Protein AF-0000000086659510 (afdb_homodimer)

InterPro domains:
  IPR004294 Carotenoid oxygenase [PF03055] (25-494)
  IPR004294 Carotenoid oxygenase [PTHR10543] (34-493)

Sequence (1052 aa):
MDKASWPPCDTNFDNAGPALAGFNRPTRYEGKVSNLEVYGTVPPSISGTFYRIMPEPYHVPFAKNDIWLNGDGAISSFRIKNGNVDFKQRFVKTEKFRVETNENRALIGKYRNPFTDLVKFADRTTANTTAFPFKGVILALKEDSQPYAVDPRTLETIGKWDFDGQLESETFTAHPKYDVKTREVLSFGYEGKGIGTRDVFYMSIDEHGKFNEKVWFQAPFCGFQHEMAFTDNWVIFPLVPMECFMDKLKQGGNHWTWTDRPHYIGLLPRRGAKSSDIKWFKGPNLFTGHVANAWEENGQVHLHVSMVRGNGFGFFPDQNGEAPAFDLEVLAPHVCEFVLDPHSTKLVYQSPTEVVTSGPNEFPRIDDRVFGKKHRFIYGNMIDMSPGVTDWEYSAPLAGDGIGHMNVLYKYDLVTGVTQKYIRGPRHFFQEPQFVPRHPGAAEGDGFLIALVNNFDEMTSELVIIDCDDFEKHAAIAKLPVRLRPGFHGNWVDDTDIDGRPATVAEFAIPHRRDGNNETNETNGRMDKASWPPCDTNFDNAGPALAGFNRPTRYEGKVSNLEVYGTVPPSISGTFYRIMPEPYHVPFAKNDIWLNGDGAISSFRIKNGNVDFKQRFVKTEKFRVETNENRALIGKYRNPFTDLVKFADRTTANTTAFPFKGVILALKEDSQPYAVDPRTLETIGKWDFDGQLESETFTAHPKYDVKTREVLSFGYEGKGIGTRDVFYMSIDEHGKFNEKVWFQAPFCGFQHEMAFTDNWVIFPLVPMECFMDKLKQGGNHWTWTDRPHYIGLLPRRGAKSSDIKWFKGPNLFTGHVANAWEENGQVHLHVSMVRGNGFGFFPDQNGEAPAFDLEVLAPHVCEFVLDPHSTKLVYQSPTEVVTSGPNEFPRIDDRVFGKKHRFIYGNMIDMSPGVTDWEYSAPLAGDGIGHMNVLYKYDLVTGVTQKYIRGPRHFFQEPQFVPRHPGAAEGDGFLIALVNNFDEMTSELVIIDCDDFEKHAAIAKLPVRLRPGFHGNWVDDTDIDGRPATVAEFAIPHRRDGNNETNETNGR

Secondary structure (DSSP, 8-state):
--GGGSPPPPSSSTTT-GGGSGGGS----EEEE-S-EEEE---TT--EEEEEEEEE-SS--SSTT--TT-SEEEEEEEEEETTEEEEEEEE---HHHHHHHHHTS----STT-GGG-SS--S------SEEEEETTEEEEE-TTS--EEE-TTT--EEEE--TTTT--SS---S--EEETTTTEEEEEEESTTSTT--EEEEEEE-TTS-EEEEEEEE-SSSEE----EE-SSEEEEEEEEEE--HHHHHTT--S-EE-SPPPEEEEEESSS--GGG-EEEE-SS-EEEEEEEEEEETTEEEEEEEEESS-S-TTS-BTTS------HHHH--EEEEEEE-TT-SS-BPPPPEES--SS-EEEEE--GGGTTS--SEEEEEE----TTT--HHHHHHHH-SSSPPB-EEEEEETTT--EEEE---TTEEE---EEEESSTTPPTT-EEEEEEEEETTTTEEEEEEEETTSTTS-SEEEEPSSPPPP--B-EEEETT-TTSS----SS--------TT---------/--GGGSPPPPSSSTTT-GGGSGGGS----EEEE-S-EEEE---TT--EEEEEEEEE-SS--SSTT--TT-SEEEEEEEEEETTEEEEEEEE---HHHHHHHHHTS----STT-GGG-SS--S------SEEEEETTEEEEE-TTS--EEE-TTT--EEEE--TTTT--SS---S--EEETTTTEEEEEEESTTSTT--EEEEEEE-TTS-EEEEEEEE-SSSEE----EE-SSEEEEEEEEEE--HHHHHTT--S-EE-SPPPEEEEEESSS--GGG-EEEE-SS-EEEEEEEEEEETTEEEEEEEEESS-S-TTS-BTTS------HHHH--EEEEEEE-TT-SS-BPPPPEES--SS-EEEEE--GGGTTS--SEEEEEE----TTT--HHHHHHHH-SSSPPB-EEEEEETTT--EEEE---TTEEE---EEEESSTTPPTT-EEEEEEEEETTTTEEEEEEEETTSTTS-SEEEEPSSPPPP--B-EEEETT-TTSS----TT--------S----------

Organism: Colletotrichum gloeosporioides (NCBI:txid474922)

pLDDT: mean 92.01, std 14.45, range [14.84, 98.88]

Radius of gyration: 33.33 Å; Cα contacts (8 Å, |Δi|>4): 2846; chains: 2; bounding box: 119×103×78 Å

Foldseek 3Di:
DPPVPDDDFDPAQPQQALLQFFLLPAPLDFFKDWQFDKDFFDDQLFFFKWKFWAFHANGHAPAHHAFNRNHAIKMKMWGDHRRGTMIGIDTACAQLNVVCVVVVHHQDYHDPQQLGGNDDTPDNDRLTAEFDFFQQWTWRFDQQAATWTAHPPRRHTPGGCCLVVPNQFRGKAREWAAALVQRKTWIKHACRPHQFAQKMWTFIAHNVSDTQDTEIAGDPGRFDWHEWAAAPWKIKTKGAQFHADPVCSNVVHDRTAREQAWIWMWIFTPPPTYRVLIAIATEGHKDWDYWAAWEDDPQKIKTWTKIFRHDLQQSHYHPVRHRDDPDCVRGQIATWIWIGRSPDPNRHTDDTGGQQDPARWDLWYFDSNQHNHDGFKIKGFHADPDPPLADCVQAVVNQGDNDDFTFWIWMATRVVRDIDIEGPHRNKGWARKEWDASDLLAATQQGKIWTKMQHSPLSFIWIFICGSVGHHDTNMIRTDPHRDRHGHYIAIARPVRSSSRRNPPPPDDRDHPPPPPPPPPPPDDD/DPPVPDDDFDPAQPQQALLQFFLLPAPLDFFKDWQFDKDFFDDQLFFFKWKFWAFHANGHAPAHHAFNRNHAIKMKMWGDHRRGTMIGIDTACAQLNVVCVVVVHHQDYHDPQQLGGNDHTPDNDRLTAEFDFFQQWTWRFDQQAATWTAHPPRRHTPGGDCLVVPNQFRGKAREWAAAQVQRKTWIKHACRPHQFAQKMWTFIAHNVSDTQDTEIAGDPGAFDWHEWAAAPWKIKTKGAQFHADPVCSNVVHDRTAREQAWIWMWIFTPPPTYRVLIAIATEGHKDWDYWAAWEDDPQKIKTWTKIFRHDLQQSHYHPVRHRDDPDCVRGQIATWIWIGRSPDPNRHTDDTGGQQDPARWDLWYFDSNQHNHDGFKIKGFHADPDPPLAPCVQQVVNQGDNDDFTFWIWMAGRVVRDIDIEGPHRNKGWARKEWDASDLLAATQQGKIWTKMQHSPLSFIWIFICGSVGHHDTNMIRTDPHRDRHGHYMYIARPCRSSSRDNPPPPPPSDHDDPPPPPPPPPDDD

Structure (mmCIF, N/CA/C/O backbone):
data_AF-0000000086659510-model_v1
#
loop_
_entity.id
_entity.type
_entity.pdbx_description
1 polymer 'Lignostilbene-alpha beta-dioxygenase isozyme I'
#
loop_
_atom_site.group_PDB
_atom_site.id
_atom_site.type_symbol
_atom_site.label_atom_id
_atom_site.label_alt_id
_atom_site.label_comp_id
_atom_site.label_asym_id
_atom_site.label_entity_id
_atom_site.label_seq_id
_atom_site.pdbx_PDB_ins_code
_atom_site.Cartn_x
_atom_site.Cartn_y
_atom_site.Cartn_z
_atom_site.occupancy
_atom_site.B_iso_or_equiv
_atom_site.auth_seq_id
_atom_site.auth_comp_id
_atom_site.auth_asym_id
_atom_site.auth_atom_id
_atom_site.pdbx_PDB_model_num
ATOM 1 N N . MET A 1 1 ? 26.938 22.266 -7.938 1 64.5 1 MET A N 1
ATOM 2 C CA . MET A 1 1 ? 27.938 21.297 -7.465 1 64.5 1 MET A CA 1
ATOM 3 C C . MET A 1 1 ? 28.094 20.156 -8.453 1 64.5 1 MET A C 1
ATOM 5 O O . MET A 1 1 ? 27.109 19.703 -9.055 1 64.5 1 MET A O 1
ATOM 9 N N . ASP A 1 2 ? 29.219 19.812 -8.781 1 78.44 2 ASP A N 1
ATOM 10 C CA . ASP A 1 2 ? 29.531 18.672 -9.625 1 78.44 2 ASP A CA 1
ATOM 11 C C . ASP A 1 2 ? 28.984 17.375 -9.023 1 78.44 2 ASP A C 1
ATOM 13 O O . ASP A 1 2 ? 29.125 17.141 -7.82 1 78.44 2 ASP A O 1
ATOM 17 N N . LYS A 1 3 ? 28.219 16.609 -9.703 1 85.19 3 LYS A N 1
ATOM 18 C CA . LYS A 1 3 ? 27.594 15.367 -9.266 1 85.19 3 LYS A CA 1
ATOM 19 C C . LYS A 1 3 ? 28.625 14.453 -8.602 1 85.19 3 LYS A C 1
ATOM 21 O O . LYS A 1 3 ? 28.297 13.727 -7.66 1 85.19 3 LYS A O 1
ATOM 26 N N . ALA A 1 4 ? 29.812 14.531 -8.992 1 85.12 4 ALA A N 1
ATOM 27 C CA . ALA A 1 4 ? 30.891 13.688 -8.469 1 85.12 4 ALA A CA 1
ATOM 28 C C . ALA A 1 4 ? 31.141 13.977 -6.992 1 85.12 4 ALA A C 1
ATOM 30 O O . ALA A 1 4 ? 31.688 13.133 -6.273 1 85.12 4 ALA A O 1
ATOM 31 N N . SER A 1 5 ? 30.703 15.133 -6.555 1 90.19 5 SER A N 1
ATOM 32 C CA . SER A 1 5 ? 30.969 15.547 -5.176 1 90.19 5 SER A CA 1
ATOM 33 C C . SER A 1 5 ? 29.766 15.258 -4.281 1 90.19 5 SER A C 1
ATOM 35 O O . SER A 1 5 ? 29.828 15.484 -3.068 1 90.19 5 SER A O 1
ATOM 37 N N . TRP A 1 6 ? 28.688 14.758 -4.867 1 93.94 6 TRP A N 1
ATOM 38 C CA . TRP A 1 6 ? 27.5 14.469 -4.078 1 93.94 6 TRP A CA 1
ATOM 39 C C . TRP A 1 6 ? 27.766 13.352 -3.072 1 93.94 6 TRP A C 1
ATOM 41 O O . TRP A 1 6 ? 28.516 12.422 -3.359 1 93.94 6 TRP A O 1
ATOM 51 N N . PRO A 1 7 ? 27.203 13.484 -1.85 1 94.19 7 PRO A N 1
ATOM 52 C CA . PRO A 1 7 ? 27.312 12.383 -0.896 1 94.19 7 PRO A CA 1
ATOM 53 C C . PRO A 1 7 ? 26.672 11.094 -1.408 1 94.19 7 PRO A C 1
ATOM 55 O O . PRO A 1 7 ? 25.828 11.133 -2.311 1 94.19 7 PRO A O 1
ATOM 58 N N . PRO A 1 8 ? 27.141 10.023 -0.866 1 91.19 8 PRO A N 1
ATOM 59 C CA . PRO A 1 8 ? 26.531 8.758 -1.277 1 91.19 8 PRO A CA 1
ATOM 60 C C . PRO A 1 8 ? 25.047 8.672 -0.929 1 91.19 8 PRO A C 1
ATOM 62 O O . PRO A 1 8 ? 24.594 9.32 0.017 1 91.19 8 PRO A O 1
ATOM 65 N N . CYS A 1 9 ? 24.344 7.887 -1.726 1 91.38 9 CYS A N 1
ATOM 66 C CA . CYS A 1 9 ? 22.938 7.637 -1.505 1 91.38 9 CYS A CA 1
ATOM 67 C C . CYS A 1 9 ? 22.719 6.359 -0.704 1 91.38 9 CYS A C 1
ATOM 69 O O . CYS A 1 9 ? 23.125 5.277 -1.136 1 91.38 9 CYS A O 1
ATOM 71 N N . ASP A 1 10 ? 22.141 6.523 0.477 1 95 10 ASP A N 1
ATOM 72 C CA . ASP A 1 10 ? 21.766 5.332 1.232 1 95 10 ASP A CA 1
ATOM 73 C C . ASP A 1 10 ? 20.609 4.602 0.577 1 95 10 ASP A C 1
ATOM 75 O O . ASP A 1 10 ? 19.766 5.223 -0.083 1 95 10 ASP A O 1
ATOM 79 N N . THR A 1 11 ? 20.547 3.281 0.734 1 96.38 11 THR A N 1
ATOM 80 C CA . THR A 1 11 ? 19.531 2.475 0.062 1 96.38 11 THR A CA 1
ATOM 81 C C . THR A 1 11 ? 18.391 2.15 1.01 1 96.38 11 THR A C 1
ATOM 83 O O . THR A 1 11 ? 17.438 1.453 0.633 1 96.38 11 THR A O 1
ATOM 86 N N . ASN A 1 12 ? 18.438 2.578 2.236 1 97.88 12 ASN A N 1
ATOM 87 C CA . ASN A 1 12 ? 17.375 2.391 3.23 1 97.88 12 ASN A CA 1
ATOM 88 C C . ASN A 1 12 ? 17.406 3.49 4.289 1 97.88 12 ASN A C 1
ATOM 90 O O . ASN A 1 12 ? 18.312 4.316 4.309 1 97.88 12 ASN A O 1
ATOM 94 N N . PHE A 1 13 ? 16.484 3.545 5.199 1 97.75 13 PHE A N 1
ATOM 95 C CA . PHE A 1 13 ? 16.297 4.676 6.102 1 97.75 13 PHE A CA 1
ATOM 96 C C . PHE A 1 13 ? 16.984 4.426 7.438 1 97.75 13 PHE A C 1
ATOM 98 O O . PHE A 1 13 ? 16.859 5.23 8.367 1 97.75 13 PHE A O 1
ATOM 105 N N . ASP A 1 14 ? 17.734 3.352 7.621 1 97.19 14 ASP A N 1
ATOM 106 C CA . ASP A 1 14 ? 18.234 2.926 8.922 1 97.19 14 ASP A CA 1
ATOM 107 C C . ASP A 1 14 ? 19.125 3.994 9.547 1 97.19 14 ASP A C 1
ATOM 109 O O . ASP A 1 14 ? 19.141 4.172 10.766 1 97.19 14 ASP A O 1
ATOM 113 N N . ASN A 1 15 ? 19.859 4.727 8.711 1 96.31 15 ASN A N 1
ATOM 114 C CA . ASN A 1 15 ? 20.812 5.711 9.227 1 96.31 15 ASN A CA 1
ATOM 115 C C . ASN A 1 15 ? 20.312 7.133 9.016 1 96.31 15 ASN A C 1
ATOM 117 O O . ASN A 1 15 ? 21.062 8.094 9.156 1 96.31 15 ASN A O 1
ATOM 121 N N . ALA A 1 16 ? 19.094 7.266 8.625 1 96.5 16 ALA A N 1
ATOM 122 C CA . ALA A 1 16 ? 18.578 8.586 8.305 1 96.5 16 ALA A CA 1
ATOM 123 C C . ALA A 1 16 ? 18.297 9.391 9.57 1 96.5 16 ALA A C 1
ATOM 125 O O . ALA A 1 16 ? 18.375 10.617 9.57 1 96.5 16 ALA A O 1
ATOM 126 N N . GLY A 1 17 ? 17.969 8.727 10.711 1 95.38 17 GLY A N 1
ATOM 127 C CA . GLY A 1 17 ? 17.656 9.375 11.977 1 95.38 17 GLY A CA 1
ATOM 128 C C . GLY A 1 17 ? 16.375 8.867 12.609 1 95.38 17 GLY A C 1
ATOM 129 O O . GLY A 1 17 ? 15.57 8.211 11.953 1 95.38 17 GLY A O 1
ATOM 130 N N . PRO A 1 18 ? 16.156 9.156 13.844 1 94 18 PRO A N 1
ATOM 131 C CA . PRO A 1 18 ? 15.023 8.602 14.602 1 94 18 PRO A CA 1
ATOM 132 C C . PRO A 1 18 ? 13.672 9.133 14.125 1 94 18 PRO A C 1
ATOM 134 O O . PRO A 1 18 ? 12.641 8.516 14.391 1 94 18 PRO A O 1
ATOM 137 N N . ALA A 1 19 ? 13.68 10.305 13.469 1 93.56 19 ALA A N 1
ATOM 138 C CA . ALA A 1 19 ? 12.438 10.867 12.953 1 93.56 19 ALA A CA 1
ATOM 139 C C . ALA A 1 19 ? 11.859 10.016 11.836 1 93.56 19 ALA A C 1
ATOM 141 O O . ALA A 1 19 ? 10.703 10.172 11.445 1 93.56 19 ALA A O 1
ATOM 142 N N . LEU A 1 20 ? 12.695 9.109 11.289 1 96.5 20 LEU A N 1
ATOM 143 C CA . LEU A 1 20 ? 12.273 8.234 10.203 1 96.5 20 LEU A CA 1
ATOM 144 C C . LEU A 1 20 ? 12.383 6.77 10.609 1 96.5 20 LEU A C 1
ATOM 146 O O . LEU A 1 20 ? 12.82 5.93 9.82 1 96.5 20 LEU A O 1
ATOM 150 N N . ALA A 1 21 ? 11.992 6.445 11.836 1 95.81 21 ALA A N 1
ATOM 151 C CA . ALA A 1 21 ? 11.984 5.098 12.398 1 95.81 21 ALA A CA 1
ATOM 152 C C . ALA A 1 21 ? 10.625 4.762 13 1 95.81 21 ALA A C 1
ATOM 154 O O . ALA A 1 21 ? 9.766 5.641 13.148 1 95.81 21 ALA A O 1
ATOM 155 N N . GLY A 1 22 ? 10.445 3.438 13.305 1 94.75 22 GLY A N 1
ATOM 156 C CA . GLY A 1 22 ? 9.188 3.023 13.914 1 94.75 22 GLY A CA 1
ATOM 157 C C . GLY A 1 22 ? 7.973 3.344 13.07 1 94.75 22 GLY A C 1
ATOM 158 O O . GLY A 1 22 ? 7.965 3.08 11.867 1 94.75 22 GLY A O 1
ATOM 159 N N . PHE A 1 23 ? 6.945 3.887 13.742 1 96.31 23 PHE A N 1
ATOM 160 C CA . PHE A 1 23 ? 5.707 4.211 13.047 1 96.31 23 PHE A CA 1
ATOM 161 C C . PHE A 1 23 ? 5.922 5.367 12.07 1 96.31 23 PHE A C 1
ATOM 163 O O . PHE A 1 23 ? 5.145 5.547 11.133 1 96.31 23 PHE A O 1
ATOM 170 N N . ASN A 1 24 ? 7.035 6.168 12.273 1 95.31 24 ASN A N 1
ATOM 171 C CA . ASN A 1 24 ? 7.344 7.316 11.43 1 95.31 24 ASN A CA 1
ATOM 172 C C . ASN A 1 24 ? 8.156 6.91 10.203 1 95.31 24 ASN A C 1
ATOM 174 O O . ASN A 1 24 ? 8.469 7.75 9.352 1 95.31 24 ASN A O 1
ATOM 178 N N . ARG A 1 25 ? 8.539 5.68 10.156 1 96.19 25 ARG A N 1
ATOM 179 C CA . ARG A 1 25 ? 9.328 5.242 9.008 1 96.19 25 ARG A CA 1
ATOM 180 C C . ARG A 1 25 ? 8.531 5.371 7.715 1 96.19 25 ARG A C 1
ATOM 182 O O . ARG A 1 25 ? 7.371 4.961 7.652 1 96.19 25 ARG A O 1
ATOM 189 N N . PRO A 1 26 ? 9.102 5.945 6.621 1 96.88 26 PRO A N 1
ATOM 190 C CA . PRO A 1 26 ? 8.359 6.117 5.371 1 96.88 26 PRO A CA 1
ATOM 191 C C . PRO A 1 26 ? 7.934 4.789 4.754 1 96.88 26 PRO A C 1
ATOM 193 O O . PRO A 1 26 ? 8.695 3.816 4.789 1 96.88 26 PRO A O 1
ATOM 196 N N . THR A 1 27 ? 6.695 4.688 4.254 1 95.44 27 THR A N 1
ATOM 197 C CA . THR A 1 27 ? 6.203 3.533 3.514 1 95.44 27 THR A CA 1
ATOM 198 C C . THR A 1 27 ? 6.277 3.785 2.01 1 95.44 27 THR A C 1
ATOM 200 O O . THR A 1 27 ? 6.434 2.848 1.225 1 95.44 27 THR A O 1
ATOM 203 N N . ARG A 1 28 ? 6.07 5.07 1.57 1 96.5 28 ARG A N 1
ATOM 204 C CA . ARG A 1 28 ? 6.238 5.566 0.209 1 96.5 28 ARG A CA 1
ATOM 205 C C . ARG A 1 28 ? 5.258 4.891 -0.745 1 96.5 28 ARG A C 1
ATOM 207 O O . ARG A 1 28 ? 5.543 4.746 -1.936 1 96.5 28 ARG A O 1
ATOM 214 N N . TYR A 1 29 ? 4.164 4.438 -0.183 1 94.56 29 TYR A N 1
ATOM 215 C CA . TYR A 1 29 ? 3.109 3.803 -0.969 1 94.56 29 TYR A CA 1
ATOM 216 C C . TYR A 1 29 ? 2.354 4.836 -1.799 1 94.56 29 TYR A C 1
ATOM 218 O O . TYR A 1 29 ? 1.983 5.895 -1.293 1 94.56 29 TYR A O 1
ATOM 226 N N . GLU A 1 30 ? 2.115 4.582 -3.086 1 97.12 30 GLU A N 1
ATOM 227 C CA . GLU A 1 30 ? 1.242 5.34 -3.98 1 97.12 30 GLU A CA 1
ATOM 228 C C . GLU A 1 30 ? 0.208 4.43 -4.641 1 97.12 30 GLU A C 1
ATOM 230 O O . GLU A 1 30 ? 0.565 3.488 -5.348 1 97.12 30 GLU A O 1
ATOM 235 N N . GLY A 1 31 ? -1.023 4.672 -4.387 1 97.12 31 GLY A N 1
ATOM 236 C CA . GLY A 1 31 ? -2.057 3.836 -4.977 1 97.12 31 GLY A CA 1
ATOM 237 C C . GLY A 1 31 ? -3.381 3.914 -4.238 1 97.12 31 GLY A C 1
ATOM 238 O O . GLY A 1 31 ? -3.795 4.992 -3.811 1 97.12 31 GLY A O 1
ATOM 239 N N . LYS A 1 32 ? -4.141 2.818 -4.289 1 97.94 32 LYS A N 1
ATOM 240 C CA . LYS A 1 32 ? -5.477 2.834 -3.695 1 97.94 32 LYS A CA 1
ATOM 241 C C . LYS A 1 32 ? -5.828 1.474 -3.1 1 97.94 32 LYS A C 1
ATOM 243 O O . LYS A 1 32 ? -5.215 0.462 -3.441 1 97.94 32 LYS A O 1
ATOM 248 N N . VAL A 1 33 ? -6.688 1.426 -2.23 1 97.81 33 VAL A N 1
ATOM 249 C CA . VAL A 1 33 ? -7.418 0.281 -1.697 1 97.81 33 VAL A CA 1
ATOM 250 C C . VAL A 1 33 ? -8.914 0.593 -1.656 1 97.81 33 VAL A C 1
ATOM 252 O O . VAL A 1 33 ? -9.352 1.467 -0.903 1 97.81 33 VAL A O 1
ATOM 255 N N . SER A 1 34 ? -9.672 -0.088 -2.43 1 96.69 34 SER A N 1
ATOM 256 C CA . SER A 1 34 ? -11.117 0.102 -2.447 1 96.69 34 SER A CA 1
ATOM 257 C C . SER A 1 34 ? -11.805 -0.782 -1.412 1 96.69 34 SER A C 1
ATOM 259 O O . SER A 1 34 ? -11.281 -1.835 -1.042 1 96.69 34 SER A O 1
ATOM 261 N N . ASN A 1 35 ? -12.945 -0.276 -0.924 1 96.69 35 ASN A N 1
ATOM 262 C CA . ASN A 1 35 ? -13.758 -1.042 0.017 1 96.69 35 ASN A CA 1
ATOM 263 C C . ASN A 1 35 ? -12.938 -1.507 1.216 1 96.69 35 ASN A C 1
ATOM 265 O O . ASN A 1 35 ? -12.875 -2.703 1.508 1 96.69 35 ASN A O 1
ATOM 269 N N . LEU A 1 36 ? -12.352 -0.577 1.863 1 98.31 36 LEU A N 1
ATOM 270 C CA . LEU A 1 36 ? -11.641 -0.923 3.088 1 98.31 36 LEU A CA 1
ATOM 271 C C . LEU A 1 36 ? -12.5 -1.792 3.994 1 98.31 36 LEU A C 1
ATOM 273 O O . LEU A 1 36 ? -13.734 -1.694 3.965 1 98.31 36 LEU A O 1
ATOM 277 N N . GLU A 1 37 ? -11.836 -2.689 4.797 1 98.12 37 GLU A N 1
ATOM 278 C CA . GLU A 1 37 ? -12.578 -3.455 5.797 1 98.12 37 GLU A CA 1
ATOM 279 C C . GLU A 1 37 ? -13.18 -2.537 6.855 1 98.12 37 GLU A C 1
ATOM 281 O O . GLU A 1 37 ? -12.477 -1.722 7.453 1 98.12 37 GLU A O 1
ATOM 286 N N . VAL A 1 38 ? -14.422 -2.684 7.082 1 98.31 38 VAL A N 1
ATOM 287 C CA . VAL A 1 38 ? -15.117 -1.825 8.031 1 98.31 38 VAL A CA 1
ATOM 288 C C . VAL A 1 38 ? -15.656 -2.666 9.188 1 98.31 38 VAL A C 1
ATOM 290 O O . VAL A 1 38 ? -16.25 -3.727 8.969 1 98.31 38 VAL A O 1
ATOM 293 N N . TYR A 1 39 ? -15.391 -2.303 10.414 1 98.44 39 TYR A N 1
ATOM 294 C CA . TYR A 1 39 ? -15.969 -2.824 11.648 1 98.44 39 TYR A CA 1
ATOM 295 C C . TYR A 1 39 ? -16.938 -1.826 12.258 1 98.44 39 TYR A C 1
ATOM 297 O O . TYR A 1 39 ? -16.625 -0.643 12.398 1 98.44 39 TYR A O 1
ATOM 305 N N . GLY A 1 40 ? -18.047 -2.26 12.602 1 98 40 GLY A N 1
ATOM 306 C CA . GLY A 1 40 ? -19.141 -1.35 12.914 1 98 40 GLY A CA 1
ATOM 307 C C . GLY A 1 40 ? -19.938 -0.926 11.688 1 98 40 GLY A C 1
ATOM 308 O O . GLY A 1 40 ? -19.984 -1.646 10.688 1 98 40 GLY A O 1
ATOM 309 N N . THR A 1 41 ? -20.672 0.169 11.844 1 97.44 41 THR A N 1
ATOM 310 C CA . THR A 1 41 ? -21.516 0.628 10.75 1 97.44 41 THR A CA 1
ATOM 311 C C . THR A 1 41 ? -21.219 2.088 10.406 1 97.44 41 THR A C 1
ATOM 313 O O . THR A 1 41 ? -21.375 2.969 11.258 1 97.44 41 THR A O 1
ATOM 316 N N . VAL A 1 42 ? -20.812 2.328 9.195 1 98 42 VAL A N 1
ATOM 317 C CA . VAL A 1 42 ? -20.656 3.699 8.727 1 98 42 VAL A CA 1
ATOM 318 C C . VAL A 1 42 ? -22.016 4.371 8.609 1 98 42 VAL A C 1
ATOM 320 O O . VAL A 1 42 ? -22.922 3.861 7.938 1 98 42 VAL A O 1
ATOM 323 N N . PRO A 1 43 ? -22.172 5.449 9.258 1 96.56 43 PRO A N 1
ATOM 324 C CA . PRO A 1 43 ? -23.453 6.125 9.141 1 96.56 43 PRO A CA 1
ATOM 325 C C . PRO A 1 43 ? -23.828 6.438 7.695 1 96.56 43 PRO A C 1
ATOM 327 O O . PRO A 1 43 ? -23.031 7 6.953 1 96.56 43 PRO A O 1
ATOM 330 N N . PRO A 1 44 ? -25 6.102 7.281 1 92 44 PRO A N 1
ATOM 331 C CA . PRO A 1 44 ? -25.391 6.258 5.875 1 92 44 PRO A CA 1
ATOM 332 C C . PRO A 1 44 ? -25.453 7.719 5.438 1 92 44 PRO A C 1
ATOM 334 O O . PRO A 1 44 ? -25.391 8.008 4.242 1 92 44 PRO A O 1
ATOM 337 N N . SER A 1 45 ? -25.609 8.633 6.383 1 92.31 45 SER A N 1
ATOM 338 C CA . SER A 1 45 ? -25.719 10.047 6.051 1 92.31 45 SER A CA 1
ATOM 339 C C . SER A 1 45 ? -24.375 10.633 5.625 1 92.31 45 SER A C 1
ATOM 341 O O . SER A 1 45 ? -24.312 11.727 5.059 1 92.31 45 SER A O 1
ATOM 343 N N . ILE A 1 46 ? -23.328 9.953 5.961 1 95.88 46 ILE A N 1
ATOM 344 C CA . ILE A 1 46 ? -22.016 10.461 5.574 1 95.88 46 ILE A CA 1
ATOM 345 C C . ILE A 1 46 ? -21.781 10.195 4.094 1 95.88 46 ILE A C 1
ATOM 347 O O . ILE A 1 46 ? -21.797 9.039 3.654 1 95.88 46 ILE A O 1
ATOM 351 N N . SER A 1 47 ? -21.656 11.125 3.338 1 95.62 47 SER A N 1
ATOM 352 C CA . SER A 1 47 ? -21.312 11.062 1.92 1 95.62 47 SER A CA 1
ATOM 353 C C . SER A 1 47 ? -20.375 12.203 1.531 1 95.62 47 SER A C 1
ATOM 355 O O . SER A 1 47 ? -20.781 13.359 1.455 1 95.62 47 SER A O 1
ATOM 357 N N . GLY A 1 48 ? -19.125 11.93 1.342 1 96.12 48 GLY A N 1
ATOM 358 C CA . GLY A 1 48 ? -18.094 12.906 1.063 1 96.12 48 GLY A CA 1
ATOM 359 C C . GLY A 1 48 ? -16.688 12.328 1.129 1 96.12 48 GLY A C 1
ATOM 360 O O . GLY A 1 48 ? -16.5 11.117 1.033 1 96.12 48 GLY A O 1
ATOM 361 N N . THR A 1 49 ? -15.727 13.18 1.114 1 97.12 49 THR A N 1
ATOM 362 C CA . THR A 1 49 ? -14.336 12.742 1.075 1 97.12 49 THR A CA 1
ATOM 363 C C . THR A 1 49 ? -13.508 13.469 2.131 1 97.12 49 THR A C 1
ATOM 365 O O . THR A 1 49 ? -13.609 14.695 2.268 1 97.12 49 THR A O 1
ATOM 368 N N . PHE A 1 50 ? -12.797 12.758 2.941 1 97.44 50 PHE A N 1
ATOM 369 C CA . PHE A 1 50 ? -11.781 13.289 3.848 1 97.44 50 PHE A CA 1
ATOM 370 C C . PHE A 1 50 ? -10.414 13.305 3.18 1 97.44 50 PHE A C 1
ATOM 372 O O . PHE A 1 50 ? -9.891 12.258 2.791 1 97.44 50 PHE A O 1
ATOM 379 N N . TYR A 1 51 ? -9.844 14.508 2.961 1 97.62 51 TYR A N 1
ATOM 380 C CA . TYR A 1 51 ? -8.5 14.68 2.418 1 97.62 51 TYR A CA 1
ATOM 381 C C . TYR A 1 51 ? -7.504 15.008 3.523 1 97.62 51 TYR A C 1
ATOM 383 O O . TYR A 1 51 ? -7.809 15.781 4.434 1 97.62 51 TYR A O 1
ATOM 391 N N . ARG A 1 52 ? -6.391 14.453 3.473 1 97.69 52 ARG A N 1
ATOM 392 C CA . ARG A 1 52 ? -5.293 14.789 4.375 1 97.69 52 ARG A CA 1
ATOM 393 C C . ARG A 1 52 ? -3.945 14.625 3.682 1 97.69 52 ARG A C 1
ATOM 395 O O . ARG A 1 52 ? -3.869 14.078 2.58 1 97.69 52 ARG A O 1
ATOM 402 N N . ILE A 1 53 ? -2.916 15.172 4.289 1 98.19 53 ILE A N 1
ATOM 403 C CA . ILE A 1 53 ? -1.589 15.109 3.686 1 98.19 53 ILE A CA 1
ATOM 404 C C . ILE A 1 53 ? -0.537 14.898 4.773 1 98.19 53 ILE A C 1
ATOM 406 O O . ILE A 1 53 ? -0.773 15.203 5.941 1 98.19 53 ILE A O 1
ATOM 410 N N . MET A 1 54 ? 0.562 14.273 4.43 1 97.25 54 MET A N 1
ATOM 411 C CA . MET A 1 54 ? 1.624 13.969 5.387 1 97.25 54 MET A CA 1
ATOM 412 C C . MET A 1 54 ? 2.998 14.156 4.75 1 97.25 54 MET A C 1
ATOM 414 O O . MET A 1 54 ? 3.141 14.047 3.531 1 97.25 54 MET A O 1
ATOM 418 N N . PRO A 1 55 ? 3.994 14.523 5.57 1 97.12 55 PRO A N 1
ATOM 419 C CA . PRO A 1 55 ? 5.371 14.5 5.074 1 97.12 55 PRO A CA 1
ATOM 420 C C . PRO A 1 55 ? 5.914 13.086 4.895 1 97.12 55 PRO A C 1
ATOM 422 O O . PRO A 1 55 ? 5.957 12.312 5.855 1 97.12 55 PRO A O 1
ATOM 425 N N . GLU A 1 56 ? 6.289 12.742 3.762 1 97.31 56 GLU A N 1
ATOM 426 C CA . GLU A 1 56 ? 6.738 11.398 3.404 1 97.31 56 GLU A CA 1
ATOM 427 C C . GLU A 1 56 ? 7.957 11.445 2.484 1 97.31 56 GLU A C 1
ATOM 429 O O . GLU A 1 56 ? 7.816 11.508 1.262 1 97.31 56 GLU A O 1
ATOM 434 N N . PRO A 1 57 ? 9.188 11.336 3.08 1 97.44 57 PRO A N 1
ATOM 435 C CA . PRO A 1 57 ? 10.344 11.328 2.178 1 97.44 57 PRO A CA 1
ATOM 436 C C . PRO A 1 57 ? 10.242 10.25 1.099 1 97.44 57 PRO A C 1
ATOM 438 O O . PRO A 1 57 ? 10.172 9.062 1.414 1 97.44 57 PRO A O 1
ATOM 441 N N . TYR A 1 58 ? 10.242 10.688 -0.154 1 98 58 TYR A N 1
ATOM 442 C CA . TYR A 1 58 ? 10.156 9.766 -1.28 1 98 58 TYR A CA 1
ATOM 443 C C . TYR A 1 58 ? 11.484 9.055 -1.499 1 98 58 TYR A C 1
ATOM 445 O O . TYR A 1 58 ? 11.516 7.902 -1.937 1 98 58 TYR A O 1
ATOM 453 N N . HIS A 1 59 ? 12.609 9.75 -1.292 1 97.94 59 HIS A N 1
ATOM 454 C CA . HIS A 1 59 ? 13.961 9.203 -1.334 1 97.94 59 HIS A CA 1
ATOM 455 C C . HIS A 1 59 ? 14.617 9.258 0.041 1 97.94 59 HIS A C 1
ATOM 457 O O . HIS A 1 59 ? 14.273 10.102 0.869 1 97.94 59 HIS A O 1
ATOM 463 N N . VAL A 1 60 ? 15.531 8.359 0.299 1 97.88 60 VAL A N 1
ATOM 464 C CA . VAL A 1 60 ? 16.312 8.391 1.536 1 97.88 60 VAL A CA 1
ATOM 465 C C . VAL A 1 60 ? 17.109 9.688 1.619 1 97.88 60 VAL A C 1
ATOM 467 O O . VAL A 1 60 ? 17.875 10.008 0.718 1 97.88 60 VAL A O 1
ATOM 470 N N . PRO A 1 61 ? 16.906 10.453 2.654 1 97.81 61 PRO A N 1
ATOM 471 C CA . PRO A 1 61 ? 17.625 11.719 2.758 1 97.81 61 PRO A CA 1
ATOM 472 C C . PRO A 1 61 ? 19.125 11.523 2.969 1 97.81 61 PRO A C 1
ATOM 474 O O . PRO A 1 61 ? 19.547 10.586 3.65 1 97.81 61 PRO A O 1
ATOM 477 N N . PHE A 1 62 ? 19.953 12.438 2.375 1 97.19 62 PHE A N 1
ATOM 478 C CA . PHE A 1 62 ? 21.375 12.453 2.688 1 97.19 62 PHE A CA 1
ATOM 479 C C . PHE A 1 62 ? 21.641 13.297 3.924 1 97.19 62 PHE A C 1
ATOM 481 O O . PHE A 1 62 ? 22.656 13.109 4.602 1 97.19 62 PHE A O 1
ATOM 488 N N . ALA A 1 63 ? 20.766 14.336 4.156 1 95.56 63 ALA A N 1
ATOM 489 C CA . ALA A 1 63 ? 20.828 15.086 5.406 1 95.56 63 ALA A CA 1
ATOM 490 C C . ALA A 1 63 ? 20.281 14.258 6.57 1 95.56 63 ALA A C 1
ATOM 492 O O . ALA A 1 63 ? 19.062 14.125 6.723 1 95.56 63 ALA A O 1
ATOM 493 N N . LYS A 1 64 ? 21.109 13.766 7.422 1 94.81 64 LYS A N 1
ATOM 494 C CA . LYS A 1 64 ? 20.734 12.859 8.5 1 94.81 64 LYS A CA 1
ATOM 495 C C . LYS A 1 64 ? 20.219 13.625 9.711 1 94.81 64 LYS A C 1
ATOM 497 O O . LYS A 1 64 ? 20.5 14.812 9.875 1 94.81 64 LYS A O 1
ATOM 502 N N . ASN A 1 65 ? 19.359 12.977 10.484 1 93.31 65 ASN A N 1
ATOM 503 C CA . ASN A 1 65 ? 18.859 13.469 11.766 1 93.31 65 ASN A CA 1
ATOM 504 C C . ASN A 1 65 ? 18.141 14.805 11.609 1 93.31 65 ASN A C 1
ATOM 506 O O . ASN A 1 65 ? 18.297 15.695 12.453 1 93.31 65 ASN A O 1
ATOM 510 N N . ASP A 1 66 ? 17.5 14.953 10.477 1 93.5 66 ASP A N 1
ATOM 511 C CA . ASP A 1 66 ? 16.656 16.125 10.297 1 93.5 66 ASP A CA 1
ATOM 512 C C . ASP A 1 66 ? 15.32 15.953 11 1 93.5 66 ASP A C 1
ATOM 514 O O . ASP A 1 66 ? 15.055 14.906 11.594 1 93.5 66 ASP A O 1
ATOM 518 N N . ILE A 1 67 ? 14.508 16.969 10.938 1 90.38 67 ILE A N 1
ATOM 519 C CA . ILE A 1 67 ? 13.234 16.938 11.633 1 90.38 67 ILE A CA 1
ATOM 520 C C . ILE A 1 67 ? 12.234 16.094 10.844 1 90.38 67 ILE A C 1
ATOM 522 O O . ILE A 1 67 ? 12.406 15.883 9.641 1 90.38 67 ILE A O 1
ATOM 526 N N . TRP A 1 68 ? 11.211 15.656 11.484 1 89 68 TRP A N 1
ATOM 527 C CA . TRP A 1 68 ? 10.195 14.75 10.961 1 89 68 TRP A CA 1
ATOM 528 C C . TRP A 1 68 ? 9.422 15.398 9.82 1 89 68 TRP A C 1
ATOM 530 O O . TRP A 1 68 ? 8.922 14.703 8.93 1 89 68 TRP A O 1
ATOM 540 N N . LEU A 1 69 ? 9.422 16.688 9.648 1 92.81 69 LEU A N 1
ATOM 541 C CA . LEU A 1 69 ? 8.539 17.438 8.773 1 92.81 69 LEU A CA 1
ATOM 542 C C . LEU A 1 69 ? 9.094 17.484 7.352 1 92.81 69 LEU A C 1
ATOM 544 O O . LEU A 1 69 ? 8.391 17.875 6.418 1 92.81 69 LEU A O 1
ATOM 548 N N . ASN A 1 70 ? 10.289 17.156 7.211 1 95.56 70 ASN A N 1
ATOM 549 C CA . ASN A 1 70 ? 10.961 17.375 5.938 1 95.56 70 ASN A CA 1
ATOM 550 C C . ASN A 1 70 ? 10.742 16.203 4.98 1 95.56 70 ASN A C 1
ATOM 552 O O . ASN A 1 70 ? 11.695 15.547 4.559 1 95.56 70 ASN A O 1
ATOM 556 N N . GLY A 1 71 ? 9.547 15.891 4.602 1 97.12 71 GLY A N 1
ATOM 557 C CA . GLY A 1 71 ? 9.18 14.875 3.627 1 97.12 71 GLY A CA 1
ATOM 558 C C . GLY A 1 71 ? 8.266 15.398 2.537 1 97.12 71 GLY A C 1
ATOM 559 O O . GLY A 1 71 ? 7.605 16.422 2.711 1 97.12 71 GLY A O 1
ATOM 560 N N . ASP A 1 72 ? 8.25 14.734 1.428 1 98.56 72 ASP A N 1
ATOM 561 C CA . ASP A 1 72 ? 7.375 15.086 0.318 1 98.56 72 ASP A CA 1
ATOM 562 C C . ASP A 1 72 ? 5.906 14.992 0.728 1 98.56 72 ASP A C 1
ATOM 564 O O . ASP A 1 72 ? 5.559 14.227 1.634 1 98.56 72 ASP A O 1
ATOM 568 N N . GLY A 1 73 ? 5.09 15.82 0.078 1 98.62 73 GLY A N 1
ATOM 569 C CA . GLY A 1 73 ? 3.666 15.719 0.36 1 98.62 73 GLY A CA 1
ATOM 570 C C . GLY A 1 73 ? 3.033 14.469 -0.214 1 98.62 73 GLY A C 1
ATOM 571 O O . GLY A 1 73 ? 3.008 14.281 -1.433 1 98.62 73 GLY A O 1
ATOM 572 N N . ALA A 1 74 ? 2.604 13.594 0.657 1 98.56 74 ALA A N 1
ATOM 573 C CA . ALA A 1 74 ? 1.738 12.477 0.283 1 98.56 74 ALA A CA 1
ATOM 574 C C . ALA A 1 74 ? 0.285 12.766 0.65 1 98.56 74 ALA A C 1
ATOM 576 O O . ALA A 1 74 ? -0.073 12.773 1.83 1 98.56 74 ALA A O 1
ATOM 577 N N . ILE A 1 75 ? -0.5 12.984 -0.341 1 98.5 75 ILE A N 1
ATOM 578 C CA . ILE A 1 75 ? -1.891 13.367 -0.123 1 98.5 75 ILE A CA 1
ATOM 579 C C . ILE A 1 75 ? -2.787 12.141 -0.229 1 98.5 75 ILE A C 1
ATOM 581 O O . ILE A 1 75 ? -2.582 11.281 -1.096 1 98.5 75 ILE A O 1
ATOM 585 N N . SER A 1 76 ? -3.701 12.016 0.66 1 98.25 76 SER A N 1
ATOM 586 C CA . SER A 1 76 ? -4.625 10.883 0.704 1 98.25 76 SER A CA 1
ATOM 587 C C . SER A 1 76 ? -6.074 11.352 0.69 1 98.25 76 SER A C 1
ATOM 589 O O . SER A 1 76 ? -6.379 12.461 1.136 1 98.25 76 SER A O 1
ATOM 591 N N . SER A 1 77 ? -6.91 10.523 0.177 1 98.25 77 SER A N 1
ATOM 592 C CA . SER A 1 77 ? -8.359 10.719 0.244 1 98.25 77 SER A CA 1
ATOM 593 C C . SER A 1 77 ? -9.055 9.469 0.779 1 98.25 77 SER A C 1
ATOM 595 O O . SER A 1 77 ? -8.648 8.344 0.476 1 98.25 77 SER A O 1
ATOM 597 N N . PHE A 1 78 ? -9.984 9.625 1.642 1 98.56 78 PHE A N 1
ATOM 598 C CA . PHE A 1 78 ? -10.945 8.625 2.098 1 98.56 78 PHE A CA 1
ATOM 599 C C . PHE A 1 78 ? -12.352 8.969 1.623 1 98.56 78 PHE A C 1
ATOM 601 O O . PHE A 1 78 ? -13.023 9.82 2.219 1 98.56 78 PHE A O 1
ATOM 608 N N . ARG A 1 79 ? -12.758 8.375 0.562 1 98.25 79 ARG A N 1
ATOM 609 C CA . ARG A 1 79 ? -14.086 8.57 0.002 1 98.25 79 ARG A CA 1
ATOM 610 C C . ARG A 1 79 ? -15.117 7.688 0.699 1 98.25 79 ARG A C 1
ATOM 612 O O . ARG A 1 79 ? -15.008 6.461 0.667 1 98.25 79 ARG A O 1
ATOM 619 N N . ILE A 1 80 ? -16.062 8.266 1.372 1 98 80 ILE A N 1
ATOM 620 C CA . ILE A 1 80 ? -17.094 7.555 2.102 1 98 80 ILE A CA 1
ATOM 621 C C . ILE A 1 80 ? -18.438 7.73 1.387 1 98 80 ILE A C 1
ATOM 623 O O . ILE A 1 80 ? -18.906 8.859 1.19 1 98 80 ILE A O 1
ATOM 627 N N . LYS A 1 81 ? -19 6.691 1.043 1 95.56 81 LYS A N 1
ATOM 628 C CA . LYS A 1 81 ? -20.281 6.707 0.358 1 95.56 81 LYS A CA 1
ATOM 629 C C . LYS A 1 81 ? -21 5.371 0.506 1 95.56 81 LYS A C 1
ATOM 631 O O . LYS A 1 81 ? -20.391 4.312 0.343 1 95.56 81 LYS A O 1
ATOM 636 N N . ASN A 1 82 ? -22.25 5.387 0.85 1 92.75 82 ASN A N 1
ATOM 637 C CA . ASN A 1 82 ? -23.094 4.195 0.954 1 92.75 82 ASN A CA 1
ATOM 638 C C . ASN A 1 82 ? -22.469 3.15 1.873 1 92.75 82 ASN A C 1
ATOM 640 O O . ASN A 1 82 ? -22.453 1.962 1.548 1 92.75 82 ASN A O 1
ATOM 644 N N . GLY A 1 83 ? -21.859 3.623 2.842 1 93.75 83 GLY A N 1
ATOM 645 C CA . GLY A 1 83 ? -21.312 2.725 3.846 1 93.75 83 GLY A CA 1
ATOM 646 C C . GLY A 1 83 ? -19.922 2.211 3.492 1 93.75 83 GLY A C 1
ATOM 647 O O . GLY A 1 83 ? -19.297 1.503 4.285 1 93.75 83 GLY A O 1
ATOM 648 N N . ASN A 1 84 ? -19.453 2.559 2.34 1 95.88 84 ASN A N 1
ATOM 649 C CA . ASN A 1 84 ? -18.141 2.121 1.872 1 95.88 84 ASN A CA 1
ATOM 650 C C . ASN A 1 84 ? -17.094 3.203 2.072 1 95.88 84 ASN A C 1
ATOM 652 O O . ASN A 1 84 ? -17.391 4.395 2.025 1 95.88 84 ASN A O 1
ATOM 656 N N . VAL A 1 85 ? -15.898 2.795 2.352 1 98.38 85 VAL A N 1
ATOM 657 C CA . VAL A 1 85 ? -14.758 3.695 2.457 1 98.38 85 VAL A CA 1
ATOM 658 C C . VAL A 1 85 ? -13.68 3.287 1.451 1 98.38 85 VAL A C 1
ATOM 660 O O . VAL A 1 85 ? -13.172 2.164 1.498 1 98.38 85 VAL A O 1
ATOM 663 N N . ASP A 1 86 ? -13.336 4.137 0.509 1 98.12 86 ASP A N 1
ATOM 664 C CA . ASP A 1 86 ? -12.266 3.945 -0.465 1 98.12 86 ASP A CA 1
ATOM 665 C C . ASP A 1 86 ? -11.062 4.836 -0.142 1 98.12 86 ASP A C 1
ATOM 667 O O . ASP A 1 86 ? -11.227 6.027 0.134 1 98.12 86 ASP A O 1
ATOM 671 N N . PHE A 1 87 ? -9.922 4.223 -0.18 1 98.56 87 PHE A N 1
ATOM 672 C CA . PHE A 1 87 ? -8.68 4.918 0.128 1 98.56 87 PHE A CA 1
ATOM 673 C C . PHE A 1 87 ? -7.855 5.141 -1.135 1 98.56 87 PHE A C 1
ATOM 675 O O . PHE A 1 87 ? -7.785 4.266 -1.999 1 98.56 87 PHE A O 1
ATOM 682 N N . LYS A 1 88 ? -7.25 6.355 -1.289 1 98.5 88 LYS A N 1
ATOM 683 C CA . LYS A 1 88 ? -6.27 6.68 -2.322 1 98.5 88 LYS A CA 1
ATOM 684 C C . LYS A 1 88 ? -5.152 7.555 -1.766 1 98.5 88 LYS A C 1
ATOM 686 O O . LYS A 1 88 ? -5.383 8.367 -0.869 1 98.5 88 LYS A O 1
ATOM 691 N N . GLN A 1 89 ? -3.967 7.41 -2.268 1 98.25 89 GLN A N 1
ATOM 692 C CA . GLN A 1 89 ? -2.838 8.25 -1.876 1 98.25 89 GLN A CA 1
ATOM 693 C C . GLN A 1 89 ? -1.885 8.469 -3.047 1 98.25 89 GLN A C 1
ATOM 695 O O . GLN A 1 89 ? -1.608 7.547 -3.814 1 98.25 89 GLN A O 1
ATOM 700 N N . ARG A 1 90 ? -1.39 9.672 -3.246 1 98.5 90 ARG A N 1
ATOM 701 C CA . ARG A 1 90 ? -0.381 10.039 -4.234 1 98.5 90 ARG A CA 1
ATOM 702 C C . ARG A 1 90 ? 0.579 11.086 -3.666 1 98.5 90 ARG A C 1
ATOM 704 O O . ARG A 1 90 ? 0.258 11.766 -2.691 1 98.5 90 ARG A O 1
ATOM 711 N N . PHE A 1 91 ? 1.71 11.141 -4.281 1 98.75 91 PHE A N 1
ATOM 712 C CA . PHE A 1 91 ? 2.631 12.227 -3.951 1 98.75 91 PHE A CA 1
ATOM 713 C C . PHE A 1 91 ? 2.277 13.492 -4.727 1 98.75 91 PHE A C 1
ATOM 715 O O . PHE A 1 91 ? 1.864 13.422 -5.883 1 98.75 91 PHE A O 1
ATOM 722 N N . VAL A 1 92 ? 2.426 14.609 -4.082 1 98.88 92 VAL A N 1
ATOM 723 C CA . VAL A 1 92 ? 2.357 15.883 -4.785 1 98.88 92 VAL A CA 1
ATOM 724 C C . VAL A 1 92 ? 3.633 16.094 -5.602 1 98.88 92 VAL A C 1
ATOM 726 O O . VAL A 1 92 ? 4.73 16.125 -5.043 1 98.88 92 VAL A O 1
ATOM 729 N N . LYS A 1 93 ? 3.486 16.25 -6.875 1 98.69 93 LYS A N 1
ATOM 730 C CA . LYS A 1 93 ? 4.641 16.328 -7.762 1 98.69 93 LYS A CA 1
ATOM 731 C C . LYS A 1 93 ? 5.117 17.781 -7.902 1 98.69 93 LYS A C 1
ATOM 733 O O . LYS A 1 93 ? 5.023 18.359 -8.984 1 98.69 93 LYS A O 1
ATOM 738 N N . THR A 1 94 ? 5.75 18.25 -6.895 1 98.81 94 THR A N 1
ATOM 739 C CA . THR A 1 94 ? 6.344 19.578 -6.902 1 98.81 94 THR A CA 1
ATOM 740 C C . THR A 1 94 ? 7.562 19.625 -7.82 1 98.81 94 THR A C 1
ATOM 742 O O . THR A 1 94 ? 7.984 18.594 -8.344 1 98.81 94 THR A O 1
ATOM 745 N N . GLU A 1 95 ? 8.086 20.859 -8.047 1 98.31 95 GLU A N 1
ATOM 746 C CA . GLU A 1 95 ? 9.336 21.016 -8.797 1 98.31 95 GLU A CA 1
ATOM 747 C C . GLU A 1 95 ? 10.461 20.203 -8.148 1 98.31 95 GLU A C 1
ATOM 749 O O . GLU A 1 95 ? 11.188 19.484 -8.828 1 98.31 95 GLU A O 1
ATOM 754 N N . LYS A 1 96 ? 10.602 20.359 -6.906 1 98.56 96 LYS A N 1
ATOM 755 C CA . LYS A 1 96 ? 11.609 19.625 -6.156 1 98.56 96 LYS A CA 1
ATOM 756 C C . LYS A 1 96 ? 11.43 18.125 -6.324 1 98.56 96 LYS A C 1
ATOM 758 O O . LYS A 1 96 ? 12.398 17.391 -6.555 1 98.56 96 LYS A O 1
ATOM 763 N N . PHE A 1 97 ? 10.25 17.609 -6.191 1 98.69 97 PHE A N 1
ATOM 764 C CA . PHE A 1 97 ? 9.938 16.188 -6.355 1 98.69 97 PHE A CA 1
ATOM 765 C C . PHE A 1 97 ? 10.375 15.695 -7.73 1 98.69 97 PHE A C 1
ATOM 767 O O . PHE A 1 97 ? 11.008 14.648 -7.848 1 98.69 97 PHE A O 1
ATOM 774 N N . ARG A 1 98 ? 10.023 16.438 -8.719 1 98.31 98 ARG A N 1
ATOM 775 C CA . ARG A 1 98 ? 10.32 16.047 -10.094 1 98.31 98 ARG A CA 1
ATOM 776 C C . ARG A 1 98 ? 11.828 15.992 -10.336 1 98.31 98 ARG A C 1
ATOM 778 O O . ARG A 1 98 ? 12.328 15.055 -10.953 1 98.31 98 ARG A O 1
ATOM 785 N N . VAL A 1 99 ? 12.531 17 -9.883 1 98.31 99 VAL A N 1
ATOM 786 C CA . VAL A 1 99 ? 13.977 17.062 -10.07 1 98.31 99 VAL A CA 1
ATOM 787 C C . VAL A 1 99 ? 14.641 15.875 -9.398 1 98.31 99 VAL A C 1
ATOM 789 O O . VAL A 1 99 ? 15.508 15.227 -9.984 1 98.31 99 VAL A O 1
ATOM 792 N N . GLU A 1 100 ? 14.211 15.578 -8.211 1 98.31 100 GLU A N 1
ATOM 793 C CA . GLU A 1 100 ? 14.773 14.445 -7.484 1 98.31 100 GLU A CA 1
ATOM 794 C C . GLU A 1 100 ? 14.422 13.125 -8.164 1 98.31 100 GLU A C 1
ATOM 796 O O . GLU A 1 100 ? 15.234 12.195 -8.188 1 98.31 100 GLU A O 1
ATOM 801 N N . THR A 1 101 ? 13.203 12.961 -8.625 1 97.38 101 THR A N 1
ATOM 802 C CA . THR A 1 101 ? 12.781 11.742 -9.312 1 97.38 101 THR A CA 1
ATOM 803 C C . THR A 1 101 ? 13.641 11.508 -10.555 1 97.38 101 THR A C 1
ATOM 805 O O . THR A 1 101 ? 14.008 10.367 -10.852 1 97.38 101 THR A O 1
ATOM 808 N N . ASN A 1 102 ? 13.922 12.602 -11.273 1 96.62 102 ASN A N 1
ATOM 809 C CA . ASN A 1 102 ? 14.758 12.484 -12.461 1 96.62 102 ASN A CA 1
ATOM 810 C C . ASN A 1 102 ? 16.156 11.969 -12.117 1 96.62 102 ASN A C 1
ATOM 812 O O . ASN A 1 102 ? 16.734 11.18 -12.867 1 96.62 102 ASN A O 1
ATOM 816 N N . GLU A 1 103 ? 16.703 12.383 -11.008 1 96 103 GLU A N 1
ATOM 817 C CA . GLU A 1 103 ? 18.031 11.953 -10.57 1 96 103 GLU A CA 1
ATOM 818 C C . GLU A 1 103 ? 17.953 10.68 -9.734 1 96 103 GLU A C 1
ATOM 820 O O . GLU A 1 103 ? 18.984 10.094 -9.391 1 96 103 GLU A O 1
ATOM 825 N N . ASN A 1 104 ? 16.781 10.32 -9.336 1 96.19 104 ASN A N 1
ATOM 826 C CA . ASN A 1 104 ? 16.453 9.156 -8.516 1 96.19 104 ASN A CA 1
ATOM 827 C C . ASN A 1 104 ? 17.203 9.172 -7.188 1 96.19 104 ASN A C 1
ATOM 829 O O . ASN A 1 104 ? 17.812 8.172 -6.805 1 96.19 104 ASN A O 1
ATOM 833 N N . ARG A 1 105 ? 17.203 10.266 -6.512 1 96.75 105 ARG A N 1
ATOM 834 C CA . ARG A 1 105 ? 17.766 10.438 -5.18 1 96.75 105 ARG A CA 1
ATOM 835 C C . ARG A 1 105 ? 17.297 11.742 -4.543 1 96.75 105 ARG A C 1
ATOM 837 O O . ARG A 1 105 ? 16.781 12.625 -5.234 1 96.75 105 ARG A O 1
ATOM 844 N N . ALA A 1 106 ? 17.516 11.836 -3.248 1 97.88 106 ALA A N 1
ATOM 845 C CA . ALA A 1 106 ? 17.281 13.109 -2.572 1 97.88 106 ALA A CA 1
ATOM 846 C C . ALA A 1 106 ? 18.344 14.141 -2.953 1 97.88 106 ALA A C 1
ATOM 848 O O . ALA A 1 106 ? 19.516 13.82 -3.057 1 97.88 106 ALA A O 1
ATOM 849 N N . LEU A 1 107 ? 17.922 15.266 -3.234 1 98.31 107 LEU A N 1
ATOM 850 C CA . LEU A 1 107 ? 18.797 16.406 -3.508 1 98.31 107 LEU A CA 1
ATOM 851 C C . LEU A 1 107 ? 18.547 17.531 -2.516 1 98.31 107 LEU A C 1
ATOM 853 O O . LEU A 1 107 ? 19.391 18.422 -2.354 1 98.31 107 LEU A O 1
ATOM 857 N N . ILE A 1 108 ? 17.391 17.516 -1.891 1 98.19 108 ILE A N 1
ATOM 858 C CA . ILE A 1 108 ? 17.016 18.516 -0.881 1 98.19 108 ILE A CA 1
ATOM 859 C C . ILE A 1 108 ? 17.812 18.266 0.398 1 98.19 108 ILE A C 1
ATOM 861 O O . ILE A 1 108 ? 18.062 17.109 0.764 1 98.19 108 ILE A O 1
ATOM 865 N N . GLY A 1 109 ? 18.234 19.312 1.016 1 97.75 109 GLY A N 1
ATOM 866 C CA . GLY A 1 109 ? 18.938 19.219 2.289 1 97.75 109 GLY A CA 1
ATOM 867 C C . GLY A 1 109 ? 18.016 19.359 3.484 1 97.75 109 GLY A C 1
ATOM 868 O O . GLY A 1 109 ? 16.922 18.766 3.512 1 97.75 109 GLY A O 1
ATOM 869 N N . LYS A 1 110 ? 18.406 20.125 4.461 1 97.25 110 LYS A N 1
ATOM 870 C CA . LYS A 1 110 ? 17.703 20.281 5.727 1 97.25 110 LYS A CA 1
ATOM 871 C C . LYS A 1 110 ? 16.406 21.062 5.527 1 97.25 110 LYS A C 1
ATOM 873 O O . LYS A 1 110 ? 16.266 21.828 4.57 1 97.25 110 LYS A O 1
ATOM 878 N N . TYR A 1 111 ? 15.523 20.844 6.488 1 97.12 111 TYR A N 1
ATOM 879 C CA . TYR A 1 111 ? 14.211 21.484 6.5 1 97.12 111 TYR A CA 1
ATOM 880 C C . TYR A 1 111 ? 14.336 22.984 6.281 1 97.12 111 TYR A C 1
ATOM 882 O O . TYR A 1 111 ? 14.977 23.688 7.066 1 97.12 111 TYR A O 1
ATOM 890 N N . ARG A 1 112 ? 13.812 23.531 5.129 1 97.62 112 ARG A N 1
ATOM 891 C CA . ARG A 1 112 ? 13.695 24.938 4.75 1 97.62 112 ARG A CA 1
ATOM 892 C C . ARG A 1 112 ? 15.062 25.625 4.77 1 97.62 112 ARG A C 1
ATOM 894 O O . ARG A 1 112 ? 15.164 26.797 5.133 1 97.62 112 ARG A O 1
ATOM 901 N N . ASN A 1 113 ? 16.156 24.906 4.422 1 97.75 113 ASN A N 1
ATOM 902 C CA . ASN A 1 113 ? 17.484 25.484 4.281 1 97.75 113 ASN A CA 1
ATOM 903 C C . ASN A 1 113 ? 18.078 25.203 2.908 1 97.75 113 ASN A C 1
ATOM 905 O O . ASN A 1 113 ? 18.75 24.188 2.717 1 97.75 113 ASN A O 1
ATOM 909 N N . PRO A 1 114 ? 17.891 26.125 1.979 1 97.69 114 PRO A N 1
ATOM 910 C CA . PRO A 1 114 ? 18.359 25.891 0.608 1 97.69 114 PRO A CA 1
ATOM 911 C C . PRO A 1 114 ? 19.875 25.828 0.499 1 97.69 114 PRO A C 1
ATOM 913 O O . PRO A 1 114 ? 20.406 25.344 -0.506 1 97.69 114 PRO A O 1
ATOM 916 N N . PHE A 1 115 ? 20.625 26.266 1.495 1 97.69 115 PHE A N 1
ATOM 917 C CA . PHE A 1 115 ? 22.078 26.266 1.445 1 97.69 115 PHE A CA 1
ATOM 918 C C . PHE A 1 115 ? 22.641 24.875 1.696 1 97.69 115 PHE A C 1
ATOM 920 O O . PHE A 1 115 ? 23.844 24.656 1.576 1 97.69 115 PHE A O 1
ATOM 927 N N . THR A 1 116 ? 21.781 23.953 2.035 1 97.56 116 THR A N 1
ATOM 928 C CA . THR A 1 116 ? 22.219 22.578 2.295 1 97.56 116 THR A CA 1
ATOM 929 C C . THR A 1 116 ? 21.812 21.656 1.153 1 97.56 116 THR A C 1
ATOM 931 O O . THR A 1 116 ? 22.109 20.453 1.18 1 97.56 116 THR A O 1
ATOM 934 N N . ASP A 1 117 ? 21.172 22.203 0.146 1 97.62 117 ASP A N 1
ATOM 935 C CA . ASP A 1 117 ? 20.734 21.406 -0.999 1 97.62 117 ASP A CA 1
ATOM 936 C C . ASP A 1 117 ? 21.922 21.047 -1.893 1 97.62 117 ASP A C 1
ATOM 938 O O . ASP A 1 117 ? 22.953 21.734 -1.878 1 97.62 117 ASP A O 1
ATOM 942 N N . LEU A 1 118 ? 21.781 19.984 -2.619 1 97.5 118 LEU A N 1
ATOM 943 C CA . LEU A 1 118 ? 22.828 19.578 -3.549 1 97.5 118 LEU A CA 1
ATOM 944 C C . LEU A 1 118 ? 22.703 20.328 -4.871 1 97.5 118 LEU A C 1
ATOM 946 O O . LEU A 1 118 ? 23.656 20.391 -5.648 1 97.5 118 LEU A O 1
ATOM 950 N N . VAL A 1 119 ? 21.469 20.812 -5.164 1 97.62 119 VAL A N 1
ATOM 951 C CA . VAL A 1 119 ? 21.219 21.609 -6.355 1 97.62 119 VAL A CA 1
ATOM 952 C C . VAL A 1 119 ? 20.344 22.812 -5.988 1 97.62 119 VAL A C 1
ATOM 954 O O . VAL A 1 119 ? 19.781 22.875 -4.895 1 97.62 119 VAL A O 1
ATOM 957 N N . LYS A 1 120 ? 20.297 23.781 -6.859 1 96.75 120 LYS A N 1
ATOM 958 C CA . LYS A 1 120 ? 19.328 24.859 -6.711 1 96.75 120 LYS A CA 1
ATOM 959 C C . LYS A 1 120 ? 17.984 24.484 -7.289 1 96.75 120 LYS A C 1
ATOM 961 O O . LYS A 1 120 ? 17.875 24.141 -8.477 1 96.75 120 LYS A O 1
ATOM 966 N N . PHE A 1 121 ? 16.953 24.5 -6.512 1 97.69 121 PHE A N 1
ATOM 967 C CA . PHE A 1 121 ? 15.594 24.234 -6.973 1 97.69 121 PHE A CA 1
ATOM 968 C C . PHE A 1 121 ? 14.891 25.531 -7.379 1 97.69 121 PHE A C 1
ATOM 970 O O . PHE A 1 121 ? 15.039 26.562 -6.715 1 97.69 121 PHE A O 1
ATOM 977 N N . ALA A 1 122 ? 14.156 25.469 -8.5 1 97.25 122 ALA A N 1
ATOM 978 C CA . ALA A 1 122 ? 13.281 26.594 -8.82 1 97.25 122 ALA A CA 1
ATOM 979 C C . ALA A 1 122 ? 12.188 26.766 -7.762 1 97.25 122 ALA A C 1
ATOM 981 O O . ALA A 1 122 ? 11.789 27.891 -7.449 1 97.25 122 ALA A O 1
ATOM 982 N N . ASP A 1 123 ? 11.664 25.75 -7.246 1 98 123 ASP A N 1
ATOM 983 C CA . ASP A 1 123 ? 10.742 25.656 -6.125 1 98 123 ASP A CA 1
ATOM 984 C C . ASP A 1 123 ? 11.062 24.469 -5.23 1 98 123 ASP A C 1
ATOM 986 O O . ASP A 1 123 ? 10.898 23.312 -5.641 1 98 123 ASP A O 1
ATOM 990 N N . ARG A 1 124 ? 11.398 24.75 -4.047 1 97.44 124 ARG A N 1
ATOM 991 C CA . ARG A 1 124 ? 11.977 23.766 -3.127 1 97.44 124 ARG A CA 1
ATOM 992 C C . ARG A 1 124 ? 10.898 23.125 -2.27 1 97.44 124 ARG A C 1
ATOM 994 O O .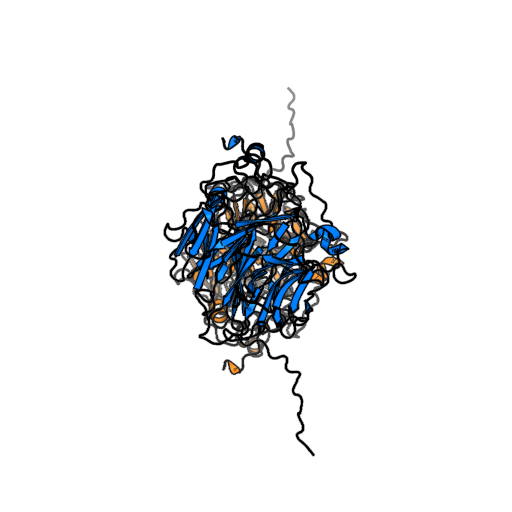 ARG A 1 124 ? 11.172 22.188 -1.515 1 97.44 124 ARG A O 1
ATOM 1001 N N . THR A 1 125 ? 9.68 23.469 -2.395 1 98.56 125 THR A N 1
ATOM 1002 C CA . THR A 1 125 ? 8.641 23.094 -1.441 1 98.56 125 THR A CA 1
ATOM 1003 C C . THR A 1 125 ? 8.336 21.609 -1.536 1 98.56 125 THR A C 1
ATOM 1005 O O . THR A 1 125 ? 8.477 21 -2.604 1 98.56 125 THR A O 1
ATOM 1008 N N . THR A 1 126 ? 7.918 21.031 -0.4 1 98.5 126 THR A N 1
ATOM 1009 C CA . THR A 1 126 ? 7.434 19.656 -0.354 1 98.5 126 THR A CA 1
ATOM 1010 C C . THR A 1 126 ? 5.906 19.609 -0.392 1 98.5 126 THR A C 1
ATOM 1012 O O . THR A 1 126 ? 5.312 18.562 -0.593 1 98.5 126 THR A O 1
ATOM 1015 N N . ALA A 1 127 ? 5.254 20.75 -0.238 1 98.56 127 ALA A N 1
ATOM 1016 C CA . ALA A 1 127 ? 3.797 20.859 -0.278 1 98.56 127 ALA A CA 1
ATOM 1017 C C . ALA A 1 127 ? 3.139 19.781 0.566 1 98.56 127 ALA A C 1
ATOM 1019 O O . ALA A 1 127 ? 2.266 19.047 0.084 1 98.56 127 ALA A O 1
ATOM 1020 N N . ASN A 1 128 ? 3.441 19.719 1.874 1 98.5 128 ASN A N 1
ATOM 1021 C CA . ASN A 1 128 ? 3.109 18.531 2.643 1 98.5 128 ASN A CA 1
ATOM 1022 C C . ASN A 1 128 ? 2.338 18.875 3.912 1 98.5 128 ASN A C 1
ATOM 1024 O O . ASN A 1 128 ? 2.27 18.062 4.844 1 98.5 128 ASN A O 1
ATOM 1028 N N . THR A 1 129 ? 1.74 20.031 4.02 1 98.31 129 THR A N 1
ATOM 1029 C CA . THR A 1 129 ? 1.267 20.438 5.336 1 98.31 129 THR A CA 1
ATOM 1030 C C . THR A 1 129 ? -0.255 20.344 5.414 1 98.31 129 THR A C 1
ATOM 1032 O O . THR A 1 129 ? -0.8 19.859 6.402 1 98.31 129 THR A O 1
ATOM 1035 N N . THR A 1 130 ? -0.913 20.859 4.383 1 98.38 130 THR A N 1
ATOM 1036 C CA . THR A 1 130 ? -2.369 20.859 4.465 1 98.38 130 THR A CA 1
ATOM 1037 C C . THR A 1 130 ? -2.986 20.516 3.115 1 98.38 130 THR A C 1
ATOM 1039 O O . THR A 1 130 ? -2.514 20.969 2.07 1 98.38 130 THR A O 1
ATOM 1042 N N . ALA A 1 131 ? -3.994 19.703 3.115 1 97.88 131 ALA A N 1
ATOM 1043 C CA . ALA A 1 131 ? -4.887 19.484 1.978 1 97.88 131 ALA A CA 1
ATOM 1044 C C . ALA A 1 131 ? -6.137 20.359 2.096 1 97.88 131 ALA A C 1
ATOM 1046 O O . ALA A 1 131 ? -6.984 20.125 2.961 1 97.88 131 ALA A O 1
ATOM 1047 N N . PHE A 1 132 ? -6.277 21.328 1.187 1 97 132 PHE A N 1
ATOM 1048 C CA . PHE A 1 132 ? -7.324 22.328 1.328 1 97 132 PHE A CA 1
ATOM 1049 C C . PHE A 1 132 ? -8.195 22.391 0.078 1 97 132 PHE A C 1
ATOM 1051 O O . PHE A 1 132 ? -7.695 22.641 -1.021 1 97 132 PHE A O 1
ATOM 1058 N N . PRO A 1 133 ? -9.492 22.172 0.218 1 95.31 133 PRO A N 1
ATOM 1059 C CA . PRO A 1 133 ? -10.367 22.266 -0.952 1 95.31 133 PRO A CA 1
ATOM 1060 C C . PRO A 1 133 ? -10.539 23.703 -1.443 1 95.31 133 PRO A C 1
ATOM 1062 O O . PRO A 1 133 ? -10.727 24.625 -0.637 1 95.31 133 PRO A O 1
ATOM 1065 N N . PHE A 1 134 ? -10.422 23.875 -2.727 1 93.62 134 PHE A N 1
ATOM 1066 C CA . PHE A 1 134 ? -10.586 25.203 -3.32 1 93.62 134 PHE A CA 1
ATOM 1067 C C . PHE A 1 134 ? -11.078 25.094 -4.762 1 93.62 134 PHE A C 1
ATOM 1069 O O . PHE A 1 134 ? -10.344 24.609 -5.633 1 93.62 134 PHE A O 1
ATOM 1076 N N . LYS A 1 135 ? -12.289 25.531 -5.039 1 89.12 135 LYS A N 1
ATOM 1077 C CA . LYS A 1 135 ? -12.859 25.703 -6.371 1 89.12 135 LYS A CA 1
ATOM 1078 C C . LYS A 1 135 ? -12.617 24.469 -7.23 1 89.12 135 LYS A C 1
ATOM 1080 O O . LYS A 1 135 ? -12.078 24.562 -8.336 1 89.12 135 LYS A O 1
ATOM 1085 N N . GLY A 1 136 ? -12.867 23.359 -6.781 1 89.44 136 GLY A N 1
ATOM 1086 C CA . GLY A 1 136 ? -12.883 22.125 -7.555 1 89.44 136 GLY A CA 1
ATOM 1087 C C . GLY A 1 136 ? -11.555 21.391 -7.535 1 89.44 136 GLY A C 1
ATOM 1088 O O . GLY A 1 136 ? -11.414 20.328 -8.141 1 89.44 136 GLY A O 1
ATOM 1089 N N . VAL A 1 137 ? -10.555 21.938 -6.895 1 95.06 137 VAL A N 1
ATOM 1090 C CA . VAL A 1 137 ? -9.289 21.25 -6.715 1 95.06 137 VAL A CA 1
ATOM 1091 C C . VAL A 1 137 ? -8.969 21.125 -5.227 1 95.06 137 VAL A C 1
ATOM 1093 O O . VAL A 1 137 ? -9.688 21.656 -4.387 1 95.06 137 VAL A O 1
ATOM 1096 N N . ILE A 1 138 ? -8.031 20.312 -4.902 1 97 138 ILE A N 1
ATOM 1097 C CA . ILE A 1 138 ? -7.43 20.281 -3.57 1 97 138 ILE A CA 1
ATOM 1098 C C . ILE A 1 138 ? -6.055 20.953 -3.609 1 97 138 ILE A C 1
ATOM 1100 O O . ILE A 1 138 ? -5.191 20.547 -4.398 1 97 138 ILE A O 1
ATOM 1104 N N . LEU A 1 139 ? -5.867 21.984 -2.857 1 98.12 139 LEU A N 1
ATOM 1105 C CA . LEU A 1 139 ? -4.566 22.625 -2.746 1 98.12 139 LEU A CA 1
ATOM 1106 C C . LEU A 1 139 ? -3.703 21.938 -1.695 1 98.12 139 LEU A C 1
ATOM 1108 O O . LEU A 1 139 ? -4.137 21.75 -0.554 1 98.12 139 LEU A O 1
ATOM 1112 N N . ALA A 1 140 ? -2.58 21.469 -2.09 1 98.75 140 ALA A N 1
ATOM 1113 C CA . ALA A 1 140 ? -1.534 21.078 -1.153 1 98.75 140 ALA A CA 1
ATOM 1114 C C . ALA A 1 140 ? -0.708 22.281 -0.706 1 98.75 140 ALA A C 1
ATOM 1116 O O . ALA A 1 140 ? -0.086 22.953 -1.53 1 98.75 140 ALA A O 1
ATOM 1117 N N . LEU A 1 141 ? -0.686 22.469 0.598 1 98.75 141 LEU A N 1
ATOM 1118 C CA . LEU A 1 141 ? -0.146 23.734 1.108 1 98.75 141 LEU A CA 1
ATOM 1119 C C . LEU A 1 141 ? 1.063 23.484 2.002 1 98.75 141 LEU A C 1
ATOM 1121 O O . LEU A 1 141 ? 1.132 22.453 2.688 1 98.75 141 LEU A O 1
ATOM 1125 N N . LYS A 1 142 ? 1.952 24.344 1.963 1 98.56 142 LYS A N 1
ATOM 1126 C CA . LYS A 1 142 ? 3.07 24.531 2.887 1 98.56 142 LYS A CA 1
ATOM 1127 C C . LYS A 1 142 ? 3.508 25.984 2.939 1 98.56 142 LYS A C 1
ATOM 1129 O O . LYS A 1 142 ? 3.508 26.688 1.92 1 98.56 142 LYS A O 1
ATOM 1134 N N . GLU A 1 143 ? 3.924 26.484 4.023 1 97.44 143 GLU A N 1
ATOM 1135 C CA . GLU A 1 143 ? 4.117 27.906 4.262 1 97.44 143 GLU A CA 1
ATOM 1136 C C . GLU A 1 143 ? 5.305 28.453 3.469 1 97.44 143 GLU A C 1
ATOM 1138 O O . GLU A 1 143 ? 5.5 29.656 3.377 1 97.44 143 GLU A O 1
ATOM 1143 N N . ASP A 1 144 ? 6.062 27.547 2.883 1 97.75 144 ASP A N 1
ATOM 1144 C CA . ASP A 1 144 ? 7.312 28.016 2.289 1 97.75 144 ASP A CA 1
ATOM 1145 C C . ASP A 1 144 ? 7.164 28.219 0.782 1 97.75 144 ASP A C 1
ATOM 1147 O O . ASP A 1 144 ? 8.156 28.438 0.08 1 97.75 144 ASP A O 1
ATOM 1151 N N . SER A 1 145 ? 5.945 28.094 0.288 1 98.44 145 SER A N 1
ATOM 1152 C CA . SER A 1 145 ? 5.746 28.25 -1.148 1 98.44 145 SER A CA 1
ATOM 1153 C C . SER A 1 145 ? 4.293 28.594 -1.47 1 98.44 145 SER A C 1
ATOM 1155 O O . SER A 1 145 ? 3.451 28.656 -0.572 1 98.44 145 SER A O 1
ATOM 1157 N N . GLN A 1 146 ? 4.094 28.906 -2.736 1 98.56 146 GLN A N 1
ATOM 1158 C CA . GLN A 1 146 ? 2.734 28.953 -3.264 1 98.56 146 GLN A CA 1
ATOM 1159 C C . GLN A 1 146 ? 2.119 27.562 -3.342 1 98.56 146 GLN A C 1
ATOM 1161 O O . GLN A 1 146 ? 2.836 26.562 -3.326 1 98.56 146 GLN A O 1
ATOM 1166 N N . PRO A 1 147 ? 0.79 27.469 -3.459 1 98.69 147 PRO A N 1
ATOM 1167 C CA . PRO A 1 147 ? 0.089 26.172 -3.424 1 98.69 147 PRO A CA 1
ATOM 1168 C C . PRO A 1 147 ? 0.38 25.312 -4.652 1 98.69 147 PRO A C 1
ATOM 1170 O O . PRO A 1 147 ? 0.755 25.828 -5.703 1 98.69 147 PRO A O 1
ATOM 1173 N N . TYR A 1 148 ? 0.262 24.031 -4.48 1 98.81 148 TYR A N 1
ATOM 1174 C CA . TYR A 1 148 ? 0.124 23.078 -5.578 1 98.81 148 TYR A CA 1
ATOM 1175 C C . TYR A 1 148 ? -1.286 22.5 -5.629 1 98.81 148 TYR A C 1
ATOM 1177 O O . TYR A 1 148 ? -1.836 22.109 -4.598 1 98.81 148 TYR A O 1
ATOM 1185 N N . ALA A 1 149 ? -1.865 22.469 -6.824 1 98.62 149 ALA A N 1
ATOM 1186 C CA . ALA A 1 149 ? -3.209 21.922 -6.984 1 98.62 149 ALA A CA 1
ATOM 1187 C C . ALA A 1 149 ? -3.152 20.453 -7.383 1 98.62 149 ALA A C 1
ATOM 1189 O O . ALA A 1 149 ? -2.301 20.047 -8.18 1 98.62 149 ALA A O 1
ATOM 1190 N N . VAL A 1 150 ? -4.113 19.719 -6.801 1 98.06 150 VAL A N 1
ATOM 1191 C CA . VAL A 1 150 ? -4.273 18.312 -7.137 1 98.06 150 VAL A CA 1
ATOM 1192 C C . VAL A 1 150 ? -5.727 18.031 -7.516 1 98.06 150 VAL A C 1
ATOM 1194 O O . VAL A 1 150 ? -6.641 18.703 -7.023 1 98.06 150 VAL A O 1
ATOM 1197 N N . ASP A 1 151 ? -5.906 17.047 -8.414 1 97.69 151 ASP A N 1
ATOM 1198 C CA . ASP A 1 151 ? -7.246 16.609 -8.789 1 97.69 151 ASP A CA 1
ATOM 1199 C C . ASP A 1 151 ? -7.934 15.898 -7.625 1 97.69 151 ASP A C 1
ATOM 1201 O O . ASP A 1 151 ? -7.387 14.945 -7.062 1 97.69 151 ASP A O 1
ATOM 1205 N N . PRO A 1 152 ? -9.078 16.328 -7.273 1 96.12 152 PRO A N 1
ATOM 1206 C CA . PRO A 1 152 ? -9.695 15.758 -6.074 1 96.12 152 PRO A CA 1
ATOM 1207 C C . PRO A 1 152 ? -10.102 14.297 -6.258 1 96.12 152 PRO A C 1
ATOM 1209 O O . PRO A 1 152 ? -10.305 13.578 -5.273 1 96.12 152 PRO A O 1
ATOM 1212 N N . ARG A 1 153 ? -10.32 13.805 -7.461 1 95.44 153 ARG A N 1
ATOM 1213 C CA . ARG A 1 153 ? -10.766 12.438 -7.703 1 95.44 153 ARG A CA 1
ATOM 1214 C C . ARG A 1 153 ? -9.578 11.484 -7.844 1 95.44 153 ARG A C 1
ATOM 1216 O O . ARG A 1 153 ? -9.578 10.391 -7.273 1 95.44 153 ARG A O 1
ATOM 1223 N N . THR A 1 154 ? -8.547 11.906 -8.617 1 96.75 154 THR A N 1
ATOM 1224 C CA . THR A 1 154 ? -7.438 11.016 -8.945 1 96.75 154 THR A CA 1
ATOM 1225 C C . THR A 1 154 ? -6.238 11.297 -8.039 1 96.75 154 THR A C 1
ATOM 1227 O O . THR A 1 154 ? -5.332 10.469 -7.93 1 96.75 154 THR A O 1
ATOM 1230 N N . LEU A 1 155 ? -6.184 12.516 -7.461 1 98.25 155 LEU A N 1
ATOM 1231 C CA . LEU A 1 155 ? -5.105 13.055 -6.637 1 98.25 155 LEU A CA 1
ATOM 1232 C C . LEU A 1 155 ? -3.865 13.328 -7.477 1 98.25 155 LEU A C 1
ATOM 1234 O O . LEU A 1 155 ? -2.787 13.578 -6.934 1 98.25 155 LEU A O 1
ATOM 1238 N N . GLU A 1 156 ? -3.984 13.266 -8.797 1 98 156 GLU A N 1
ATOM 1239 C CA . GLU A 1 156 ? -2.867 13.648 -9.648 1 98 156 GLU A CA 1
ATOM 1240 C C . GLU A 1 156 ? -2.568 15.141 -9.523 1 98 156 GLU A C 1
ATOM 1242 O O . GLU A 1 156 ? -3.486 15.961 -9.438 1 98 156 GLU A O 1
ATOM 1247 N N . THR A 1 157 ? -1.317 15.477 -9.508 1 98.75 157 THR A N 1
ATOM 1248 C CA . THR A 1 157 ? -0.913 16.875 -9.391 1 98.75 157 THR A CA 1
ATOM 1249 C C . THR A 1 157 ? -1.211 17.641 -10.68 1 98.75 157 THR A C 1
ATOM 1251 O O . THR A 1 157 ? -0.841 17.188 -11.766 1 98.75 157 THR A O 1
ATOM 1254 N N . ILE A 1 158 ? -1.904 18.656 -10.586 1 98.38 158 ILE A N 1
ATOM 1255 C CA . ILE A 1 158 ? -2.16 19.562 -11.703 1 98.38 158 ILE A CA 1
ATOM 1256 C C . ILE A 1 158 ? -0.979 20.516 -11.875 1 98.38 158 ILE A C 1
ATOM 1258 O O . ILE A 1 158 ? -0.495 20.719 -12.992 1 98.38 158 ILE A O 1
ATOM 1262 N N . GLY A 1 159 ? -0.535 21.109 -10.781 1 97.94 159 GLY A N 1
ATOM 1263 C CA . GLY A 1 159 ? 0.63 21.969 -10.812 1 97.94 159 GLY A CA 1
ATOM 1264 C C . GLY A 1 159 ? 0.559 23.109 -9.805 1 97.94 159 GLY A C 1
ATOM 1265 O O . GLY A 1 159 ? -0.331 23.125 -8.953 1 97.94 159 GLY A O 1
ATOM 1266 N N . LYS A 1 160 ? 1.574 23.953 -9.875 1 97.56 160 LYS A N 1
ATOM 1267 C CA . LYS A 1 160 ? 1.617 25.125 -9.023 1 97.56 160 LYS A CA 1
ATOM 1268 C C . LYS A 1 160 ? 0.4 26.016 -9.25 1 97.56 160 LYS A C 1
ATOM 1270 O O . LYS A 1 160 ? -0.044 26.188 -10.391 1 97.56 160 LYS A O 1
ATOM 1275 N N . TRP A 1 161 ? -0.167 26.594 -8.203 1 97.69 161 TRP A N 1
ATOM 1276 C CA . TRP A 1 161 ? -1.4 27.375 -8.234 1 97.69 161 TRP A CA 1
ATOM 1277 C C . TRP A 1 161 ? -1.159 28.797 -7.75 1 97.69 161 TRP A C 1
ATOM 1279 O O . TRP A 1 161 ? -0.964 29.031 -6.555 1 97.69 161 TRP A O 1
ATOM 1289 N N . ASP A 1 162 ? -1.231 29.781 -8.641 1 96.56 162 ASP A N 1
ATOM 1290 C CA . ASP A 1 162 ? -0.924 31.156 -8.258 1 96.56 162 ASP A CA 1
ATOM 1291 C C . ASP A 1 162 ? -2.166 32.031 -8.344 1 96.56 162 ASP A C 1
ATOM 1293 O O . ASP A 1 162 ? -2.062 33.281 -8.352 1 96.56 162 ASP A O 1
ATOM 1297 N N . PHE A 1 163 ? -3.334 31.375 -8.508 1 97.25 163 PHE A N 1
ATOM 1298 C CA . PHE A 1 163 ? -4.617 32.062 -8.539 1 97.25 163 PHE A CA 1
ATOM 1299 C C . PHE A 1 163 ? -4.688 33.031 -9.719 1 97.25 163 PHE A C 1
ATOM 1301 O O . PHE A 1 163 ? -5.023 34.219 -9.547 1 97.25 163 PHE A O 1
ATOM 1308 N N . ASP A 1 164 ? -4.328 32.531 -10.867 1 95.38 164 ASP A N 1
ATOM 1309 C CA . ASP A 1 164 ? -4.363 33.25 -12.133 1 95.38 164 ASP A CA 1
ATOM 1310 C C . ASP A 1 164 ? -3.453 34.469 -12.07 1 95.38 164 ASP A C 1
ATOM 1312 O O . ASP A 1 164 ? -3.83 35.562 -12.539 1 95.38 164 ASP A O 1
ATOM 1316 N N . GLY A 1 165 ? -2.416 34.344 -11.344 1 97.12 165 GLY A N 1
ATOM 1317 C CA . GLY A 1 165 ? -1.397 35.406 -11.32 1 97.12 165 GLY A CA 1
ATOM 1318 C C . GLY A 1 165 ? -1.644 36.438 -10.258 1 97.12 165 GLY A C 1
ATOM 1319 O O . GLY A 1 165 ? -0.892 37.406 -10.156 1 97.12 165 GLY A O 1
ATOM 1320 N N . GLN A 1 166 ? -2.635 36.281 -9.383 1 98.25 166 GLN A N 1
ATOM 1321 C CA . GLN A 1 166 ? -3.01 37.312 -8.414 1 98.25 166 GLN A CA 1
ATOM 1322 C C . GLN A 1 166 ? -2.125 37.25 -7.176 1 98.25 166 GLN A C 1
ATOM 1324 O O . GLN A 1 166 ? -1.99 38.219 -6.453 1 98.25 166 GLN A O 1
ATOM 1329 N N . LEU A 1 167 ? -1.574 36.094 -6.891 1 98.62 167 LEU A N 1
ATOM 1330 C CA . LEU A 1 167 ? -0.785 35.906 -5.68 1 98.62 167 LEU A CA 1
ATOM 1331 C C . LEU A 1 167 ? 0.586 36.562 -5.816 1 98.62 167 LEU A C 1
ATOM 1333 O O . LEU A 1 167 ? 1.433 36.094 -6.574 1 98.62 167 LEU A O 1
ATOM 1337 N N . GLU A 1 168 ? 0.835 37.594 -5.031 1 98.19 168 GLU A N 1
ATOM 1338 C CA . GLU A 1 168 ? 2.066 38.375 -5.121 1 98.19 168 GLU A CA 1
ATOM 1339 C C . GLU A 1 168 ? 3.152 37.812 -4.215 1 98.19 168 GLU A C 1
ATOM 1341 O O . GLU A 1 168 ? 4.344 37.969 -4.473 1 98.19 168 GLU A O 1
ATOM 1346 N N . SER A 1 169 ? 2.719 37.156 -3.199 1 98.5 169 SER A N 1
ATOM 1347 C CA . SER A 1 169 ? 3.643 36.594 -2.223 1 98.5 169 SER A CA 1
ATOM 1348 C C . SER A 1 169 ? 4.289 35.344 -2.746 1 98.5 169 SER A C 1
ATOM 1350 O O . SER A 1 169 ? 3.639 34.531 -3.426 1 98.5 169 SER A O 1
ATOM 1352 N N . GLU A 1 170 ? 5.531 35.094 -2.346 1 98.31 170 GLU A N 1
ATOM 1353 C CA . GLU A 1 170 ? 6.215 33.844 -2.674 1 98.31 170 GLU A CA 1
ATOM 1354 C C . GLU A 1 170 ? 5.66 32.688 -1.86 1 98.31 170 GLU A C 1
ATOM 1356 O O . GLU A 1 170 ? 5.902 31.516 -2.189 1 98.31 170 GLU A O 1
ATOM 1361 N N . THR A 1 171 ? 4.957 33.031 -0.834 1 98.62 171 THR A N 1
ATOM 1362 C CA . THR A 1 171 ? 4.48 32.031 0.097 1 98.62 171 THR A CA 1
ATOM 1363 C C . THR A 1 171 ? 2.975 32.156 0.304 1 98.62 171 THR A C 1
ATOM 1365 O O . THR A 1 171 ? 2.361 33.125 -0.115 1 98.62 171 THR A O 1
ATOM 1368 N N . PHE A 1 172 ? 2.418 31.141 0.826 1 98.75 172 PHE A N 1
ATOM 1369 C CA . PHE A 1 172 ? 1.005 31 1.155 1 98.75 172 PHE A CA 1
ATOM 1370 C C . PHE A 1 172 ? 0.826 30.219 2.447 1 98.75 172 PHE A C 1
ATOM 1372 O O . PHE A 1 172 ? 1.581 29.281 2.717 1 98.75 172 PHE A O 1
ATOM 1379 N N . THR A 1 173 ? -0.119 30.578 3.195 1 98.5 173 THR A N 1
ATOM 1380 C CA . THR A 1 173 ? -0.337 29.969 4.504 1 98.5 173 THR A CA 1
ATOM 1381 C C . THR A 1 173 ? -0.681 28.484 4.367 1 98.5 173 THR A C 1
ATOM 1383 O O . THR A 1 173 ? -1.251 28.062 3.357 1 98.5 173 THR A O 1
ATOM 1386 N N . ALA A 1 174 ? -0.351 27.703 5.406 1 97.69 174 ALA A N 1
ATOM 1387 C CA . ALA A 1 174 ? -0.809 26.312 5.516 1 97.69 174 ALA A CA 1
ATOM 1388 C C . ALA A 1 174 ? -2.244 26.25 6.031 1 97.69 174 ALA A C 1
ATOM 1390 O O . ALA A 1 174 ? -2.902 25.219 5.922 1 97.69 174 ALA A O 1
ATOM 1391 N N . HIS A 1 175 ? -2.734 27.344 6.59 1 97.75 175 HIS A N 1
ATOM 1392 C CA . HIS A 1 175 ? -4.051 27.312 7.215 1 97.75 175 HIS A CA 1
ATOM 1393 C C . HIS A 1 175 ? -4.918 28.469 6.734 1 97.75 175 HIS A C 1
ATOM 1395 O O . HIS A 1 175 ? -5.352 29.297 7.535 1 97.75 175 HIS A O 1
ATOM 1401 N N . PRO A 1 176 ? -5.254 28.484 5.465 1 97.88 176 PRO A N 1
ATOM 1402 C CA . PRO A 1 176 ? -6.305 29.422 5.082 1 97.88 176 PRO A CA 1
ATOM 1403 C C . PRO A 1 176 ? -7.629 29.141 5.789 1 97.88 176 PRO A C 1
ATOM 1405 O O . PRO A 1 176 ? -7.855 28.031 6.273 1 97.88 176 PRO A O 1
ATOM 1408 N N . LYS A 1 177 ? -8.383 30.219 5.918 1 97.06 177 LYS A N 1
ATOM 1409 C CA . LYS A 1 177 ? -9.672 30.078 6.582 1 97.06 177 LYS A CA 1
ATOM 1410 C C . LYS A 1 177 ? -10.82 30.422 5.633 1 97.06 177 LYS A C 1
ATOM 1412 O O . LYS A 1 177 ? -10.758 31.422 4.914 1 97.06 177 LYS A O 1
ATOM 1417 N N . TYR A 1 178 ? -11.758 29.578 5.621 1 94.25 178 TYR A N 1
ATOM 1418 C CA . TYR A 1 178 ? -12.938 29.812 4.797 1 94.25 178 TYR A CA 1
ATOM 1419 C C . TYR A 1 178 ? -14.062 30.422 5.625 1 94.25 178 TYR A C 1
ATOM 1421 O O . TYR A 1 178 ? -14.461 29.859 6.648 1 94.25 178 TYR A O 1
ATOM 1429 N N . ASP A 1 179 ? -14.547 31.547 5.215 1 94.81 179 ASP A N 1
ATOM 1430 C CA . ASP A 1 179 ? -15.727 32.156 5.801 1 94.81 179 ASP A CA 1
ATOM 1431 C C . ASP A 1 179 ? -17 31.734 5.066 1 94.81 179 ASP A C 1
ATOM 1433 O O . ASP A 1 179 ? -17.234 32.156 3.932 1 94.81 179 ASP A O 1
ATOM 1437 N N . VAL A 1 180 ? -17.781 31.016 5.758 1 89.06 180 VAL A N 1
ATOM 1438 C CA . VAL A 1 180 ? -18.984 30.453 5.152 1 89.06 180 VAL A CA 1
ATOM 1439 C C . VAL A 1 180 ? -19.984 31.578 4.852 1 89.06 180 VAL A C 1
ATOM 1441 O O . VAL A 1 180 ? -20.734 31.5 3.877 1 89.06 180 VAL A O 1
ATOM 1444 N N . LYS A 1 181 ? -19.953 32.625 5.633 1 89.44 181 LYS A N 1
ATOM 1445 C CA . LYS A 1 181 ? -20.906 33.719 5.496 1 89.44 181 LYS A CA 1
ATOM 1446 C C . LYS A 1 181 ? -20.656 34.5 4.199 1 89.44 181 LYS A C 1
ATOM 1448 O O . LYS A 1 181 ? -21.594 34.75 3.443 1 89.44 181 LYS A O 1
ATOM 1453 N N . THR A 1 182 ? -19.453 34.844 3.969 1 91.44 182 THR A N 1
ATOM 1454 C CA . THR A 1 182 ? -19.141 35.656 2.811 1 91.44 182 THR A CA 1
ATOM 1455 C C . THR A 1 182 ? -18.641 34.812 1.647 1 91.44 182 THR A C 1
ATOM 1457 O O . THR A 1 182 ? -18.469 35.312 0.536 1 91.44 182 THR A O 1
ATOM 1460 N N . ARG A 1 183 ? -18.328 33.531 1.916 1 91 183 ARG A N 1
ATOM 1461 C CA . ARG A 1 183 ? -17.812 32.594 0.935 1 91 183 ARG A CA 1
ATOM 1462 C C . ARG A 1 183 ? -16.438 33.031 0.42 1 91 183 ARG A C 1
ATOM 1464 O O . ARG A 1 183 ? -16.203 33.062 -0.79 1 91 183 ARG A O 1
ATOM 1471 N N . GLU A 1 184 ? -15.688 33.469 1.325 1 94.19 184 GLU A N 1
ATOM 1472 C CA . GLU A 1 184 ? -14.328 33.875 1.024 1 94.19 184 GLU A CA 1
ATOM 1473 C C . GLU A 1 184 ? -13.305 33 1.722 1 94.19 184 GLU A C 1
ATOM 1475 O O . GLU A 1 184 ? -13.57 32.469 2.807 1 94.19 184 GLU A O 1
ATOM 1480 N N . VAL A 1 185 ? -12.195 32.812 1.022 1 96.69 185 VAL A N 1
ATOM 1481 C CA . VAL A 1 185 ? -11.031 32.219 1.665 1 96.69 185 VAL A CA 1
ATOM 1482 C C . VAL A 1 185 ? -10.062 33.312 2.096 1 96.69 185 VAL A C 1
ATOM 1484 O O . VAL A 1 185 ? -9.594 34.094 1.267 1 96.69 185 VAL A O 1
ATOM 1487 N N . LEU A 1 186 ? -9.844 33.5 3.393 1 98.19 186 LEU A N 1
ATOM 1488 C CA . LEU A 1 186 ? -8.852 34.406 3.943 1 98.19 186 LEU A CA 1
ATOM 1489 C C . LEU A 1 186 ? -7.508 33.719 4.113 1 98.19 186 LEU A C 1
ATOM 1491 O O . LEU A 1 186 ? -7.441 32.594 4.625 1 98.19 186 LEU A O 1
ATOM 1495 N N . SER A 1 187 ? -6.465 34.375 3.635 1 98.62 187 SER A N 1
ATOM 1496 C CA . SER A 1 187 ? -5.141 33.75 3.627 1 98.62 187 SER A CA 1
ATOM 1497 C C . SER A 1 187 ? -4.043 34.812 3.799 1 98.62 187 SER A C 1
ATOM 1499 O O . SER A 1 187 ? -4.316 36 3.779 1 98.62 187 SER A O 1
ATOM 1501 N N . PHE A 1 188 ? -2.857 34.375 4.051 1 98.81 188 PHE A N 1
ATOM 1502 C CA . PHE A 1 188 ? -1.679 35.219 4.094 1 98.81 188 PHE A CA 1
ATOM 1503 C C . PHE A 1 188 ? -0.426 34.438 3.721 1 98.81 188 PHE A C 1
ATOM 1505 O O . PHE A 1 188 ? -0.47 33.219 3.586 1 98.81 188 PHE A O 1
ATOM 1512 N N . GLY A 1 189 ? 0.588 35.125 3.389 1 98.75 189 GLY A N 1
ATOM 1513 C CA . GLY A 1 189 ? 1.932 34.562 3.252 1 98.75 189 GLY A CA 1
ATOM 1514 C C . GLY A 1 189 ? 2.965 35.344 4.062 1 98.75 189 GLY A C 1
ATOM 1515 O O . GLY A 1 189 ? 2.986 36.562 4.055 1 98.75 189 GLY A O 1
ATOM 1516 N N . TYR A 1 190 ? 3.707 34.656 4.867 1 98.62 190 TYR A N 1
ATOM 1517 C CA . TYR A 1 190 ? 4.852 35.25 5.531 1 98.62 190 TYR A CA 1
ATOM 1518 C C . TYR A 1 190 ? 6.156 34.875 4.852 1 98.62 190 TYR A C 1
ATOM 1520 O O . TYR A 1 190 ? 6.176 33.969 4.016 1 98.62 190 TYR A O 1
ATOM 1528 N N . GLU A 1 191 ? 7.227 35.594 5.234 1 98.5 191 GLU A N 1
ATOM 1529 C CA . GLU A 1 191 ? 8.398 35.5 4.367 1 98.5 191 GLU A CA 1
ATOM 1530 C C . GLU A 1 191 ? 8.008 35.625 2.896 1 98.5 191 GLU A C 1
ATOM 1532 O O . GLU A 1 191 ? 8.469 34.844 2.055 1 98.5 191 GLU A O 1
ATOM 1537 N N . GLY A 1 192 ? 7.141 36.625 2.682 1 98.56 192 GLY A N 1
ATOM 1538 C CA . GLY A 1 192 ? 6.461 36.719 1.4 1 98.56 192 GLY A CA 1
ATOM 1539 C C . GLY A 1 192 ? 7.379 37.188 0.279 1 98.56 192 GLY A C 1
ATOM 1540 O O . GLY A 1 192 ? 7.062 37 -0.899 1 98.56 192 GLY A O 1
ATOM 1541 N N . LYS A 1 193 ? 8.461 37.844 0.598 1 98.38 193 LYS A N 1
ATOM 1542 C CA . LYS A 1 193 ? 9.383 38.344 -0.424 1 98.38 193 LYS A CA 1
ATOM 1543 C C . LYS A 1 193 ? 10.719 37.594 -0.353 1 98.38 193 LYS A C 1
ATOM 1545 O O . LYS A 1 193 ? 11.742 38.125 -0.798 1 98.38 193 LYS A O 1
ATOM 1550 N N . GLY A 1 194 ? 10.695 36.438 0.314 1 97.38 194 GLY A N 1
ATOM 1551 C CA . GLY A 1 194 ? 11.898 35.625 0.377 1 97.38 194 GLY A CA 1
ATOM 1552 C C . GLY A 1 194 ? 12.219 35.125 1.776 1 97.38 194 GLY A C 1
ATOM 1553 O O . GLY A 1 194 ? 11.664 35.625 2.756 1 97.38 194 GLY A O 1
ATOM 1554 N N . ILE A 1 195 ? 13.156 34.25 1.842 1 97.38 195 ILE A N 1
ATOM 1555 C CA . ILE A 1 195 ? 13.562 33.625 3.092 1 97.38 195 ILE A CA 1
ATOM 1556 C C . ILE A 1 195 ? 14.133 34.688 4.039 1 97.38 195 ILE A C 1
ATOM 1558 O O . ILE A 1 195 ? 14.969 35.5 3.637 1 97.38 195 ILE A O 1
ATOM 1562 N N . GLY A 1 196 ? 13.641 34.719 5.242 1 97.44 196 GLY A N 1
ATOM 1563 C CA . GLY A 1 196 ? 14.188 35.562 6.289 1 97.44 196 GLY A CA 1
ATOM 1564 C C . GLY A 1 196 ? 13.594 36.938 6.293 1 97.44 196 GLY A C 1
ATOM 1565 O O . GLY A 1 196 ? 13.938 37.781 7.145 1 97.44 196 GLY A O 1
ATOM 1566 N N . THR A 1 197 ? 12.734 37.281 5.371 1 98.31 197 THR A N 1
ATOM 1567 C CA . THR A 1 197 ? 12.148 38.625 5.32 1 98.31 197 THR A CA 1
ATOM 1568 C C . THR A 1 197 ? 10.992 38.719 6.309 1 98.31 197 THR A C 1
ATOM 1570 O O . THR A 1 197 ? 10.438 37.719 6.75 1 98.31 197 THR A O 1
ATOM 1573 N N . ARG A 1 198 ? 10.633 39.906 6.691 1 98.44 198 ARG A N 1
ATOM 1574 C CA . ARG A 1 198 ? 9.562 40.156 7.652 1 98.44 198 ARG A CA 1
ATOM 1575 C C . ARG A 1 198 ? 8.25 40.469 6.938 1 98.44 198 ARG A C 1
ATOM 1577 O O . ARG A 1 198 ? 7.242 40.781 7.582 1 98.44 198 ARG A O 1
ATOM 1584 N N . ASP A 1 199 ? 8.242 40.406 5.578 1 98.44 199 ASP A N 1
ATOM 1585 C CA . ASP A 1 199 ? 7.078 40.781 4.777 1 98.44 199 ASP A CA 1
ATOM 1586 C C . ASP A 1 199 ? 5.945 39.781 4.965 1 98.44 199 ASP A C 1
ATOM 1588 O O . ASP A 1 199 ? 6.172 38.562 4.914 1 98.44 199 ASP A O 1
ATOM 1592 N N . VAL A 1 200 ? 4.773 40.25 5.172 1 98.81 200 VAL A N 1
ATOM 1593 C CA . VAL A 1 200 ? 3.549 39.469 5.238 1 98.81 200 VAL A CA 1
ATOM 1594 C C . VAL A 1 200 ? 2.545 39.969 4.211 1 98.81 200 VAL A C 1
ATOM 1596 O O . VAL A 1 200 ? 2.438 41.188 3.996 1 98.81 200 VAL A O 1
ATOM 1599 N N . PHE A 1 201 ? 1.898 39.094 3.518 1 98.81 201 PHE A N 1
ATOM 1600 C CA . PHE A 1 201 ? 0.905 39.438 2.506 1 98.81 201 PHE A CA 1
ATOM 1601 C C . PHE A 1 201 ? -0.461 38.875 2.875 1 98.81 201 PHE A C 1
ATOM 1603 O O . PHE A 1 201 ? -0.663 37.656 2.844 1 98.81 201 PHE A O 1
ATOM 1610 N N . TYR A 1 202 ? -1.405 39.75 3.219 1 98.81 202 TYR A N 1
ATOM 1611 C CA . TYR A 1 202 ? -2.781 39.344 3.486 1 98.81 202 TYR A CA 1
ATOM 1612 C C . TYR A 1 202 ? -3.629 39.406 2.223 1 98.81 202 TYR A C 1
ATOM 1614 O O . TYR A 1 202 ? -3.486 40.344 1.432 1 98.81 202 TYR A O 1
ATOM 1622 N N . MET A 1 203 ? -4.527 38.438 2.035 1 98.75 203 MET A N 1
ATOM 1623 C CA . MET A 1 203 ? -5.465 38.438 0.913 1 98.75 203 MET A CA 1
ATOM 1624 C C . MET A 1 203 ? -6.801 37.844 1.309 1 98.75 203 MET A C 1
ATOM 1626 O O . MET A 1 203 ? -6.852 36.969 2.18 1 98.75 203 MET A O 1
ATOM 1630 N N . SER A 1 204 ? -7.848 38.25 0.765 1 98.31 204 SER A N 1
ATOM 1631 C CA . SER A 1 204 ? -9.164 37.625 0.76 1 98.31 204 SER A CA 1
ATOM 1632 C C . SER A 1 204 ? -9.57 37.219 -0.649 1 98.31 204 SER A C 1
ATOM 1634 O O . SER A 1 204 ? -9.492 38 -1.584 1 98.31 204 SER A O 1
ATOM 1636 N N . ILE A 1 205 ? -9.93 35.938 -0.787 1 97.69 205 ILE A N 1
ATOM 1637 C CA . ILE A 1 205 ? -10.25 35.375 -2.086 1 97.69 205 ILE A CA 1
ATOM 1638 C C . ILE A 1 205 ? -11.742 35.031 -2.143 1 97.69 205 ILE A C 1
ATOM 1640 O O . ILE A 1 205 ? -12.234 34.219 -1.354 1 97.69 205 ILE A O 1
ATOM 1644 N N . ASP A 1 206 ? -12.484 35.562 -3.08 1 94.69 206 ASP A N 1
ATOM 1645 C CA . ASP A 1 206 ? -13.93 35.344 -3.115 1 94.69 206 ASP A CA 1
ATOM 1646 C C . ASP A 1 206 ? -14.266 34 -3.766 1 94.69 206 ASP A C 1
ATOM 1648 O O . ASP A 1 206 ? -13.375 33.25 -4.137 1 94.69 206 ASP A O 1
ATOM 1652 N N . GLU A 1 207 ? -15.5 33.656 -3.838 1 89.44 207 GLU A N 1
ATOM 1653 C CA . GLU A 1 207 ? -15.977 32.344 -4.285 1 89.44 207 GLU A CA 1
ATOM 1654 C C . GLU A 1 207 ? -15.625 32.125 -5.75 1 89.44 207 GLU A C 1
ATOM 1656 O O . GLU A 1 207 ? -15.656 30.969 -6.219 1 89.44 207 GLU A O 1
ATOM 1661 N N . HIS A 1 208 ? -15.25 33.156 -6.492 1 90.94 208 HIS A N 1
ATOM 1662 C CA . HIS A 1 208 ? -14.906 33.031 -7.906 1 90.94 208 HIS A CA 1
ATOM 1663 C C . HIS A 1 208 ? -13.398 33 -8.102 1 90.94 208 HIS A C 1
ATOM 1665 O O . HIS A 1 208 ? -12.914 32.875 -9.234 1 90.94 208 HIS A O 1
ATOM 1671 N N . GLY A 1 209 ? -12.625 33.125 -7.008 1 93.88 209 GLY A N 1
ATOM 1672 C CA . GLY A 1 209 ? -11.172 33.062 -7.09 1 93.88 209 GLY A CA 1
ATOM 1673 C C . GLY A 1 209 ? -10.523 34.438 -7.227 1 93.88 209 GLY A C 1
ATOM 1674 O O . GLY A 1 209 ? -9.312 34.531 -7.422 1 93.88 209 GLY A O 1
ATOM 1675 N N . LYS A 1 210 ? -11.305 35.438 -7.109 1 97 210 LYS A N 1
ATOM 1676 C CA . LYS A 1 210 ? -10.781 36.781 -7.219 1 97 210 LYS A CA 1
ATOM 1677 C C . LYS A 1 210 ? -10.305 37.312 -5.863 1 97 210 LYS A C 1
ATOM 1679 O O . LYS A 1 210 ? -10.969 37.094 -4.844 1 97 210 LYS A O 1
ATOM 1684 N N . PHE A 1 211 ? -9.148 38 -5.867 1 97.88 211 PHE A N 1
ATOM 1685 C CA . PHE A 1 211 ? -8.656 38.625 -4.648 1 97.88 211 PHE A CA 1
ATOM 1686 C C . PHE A 1 211 ? -9.383 39.938 -4.391 1 97.88 211 PHE A C 1
ATOM 1688 O O . PHE A 1 211 ? -9.281 40.875 -5.188 1 97.88 211 PHE A O 1
ATOM 1695 N N . ASN A 1 212 ? -10.07 40.031 -3.262 1 96.69 212 ASN A N 1
ATOM 1696 C CA . ASN A 1 212 ? -10.797 41.219 -2.875 1 96.69 212 ASN A CA 1
ATOM 1697 C C . ASN A 1 212 ? -9.938 42.125 -2.006 1 96.69 212 ASN A C 1
ATOM 1699 O O . ASN A 1 212 ? -10.18 43.344 -1.94 1 96.69 212 ASN A O 1
ATOM 1703 N N . GLU A 1 213 ? -9.07 41.594 -1.257 1 97.81 213 GLU A N 1
ATOM 1704 C CA . GLU A 1 213 ? -8.109 42.281 -0.425 1 97.81 213 GLU A CA 1
ATOM 1705 C C . GLU A 1 213 ? -6.676 41.875 -0.751 1 97.81 213 GLU A C 1
ATOM 1707 O O . GLU A 1 213 ? -6.414 40.688 -1.007 1 97.81 213 GLU A O 1
ATOM 1712 N N . LYS A 1 214 ? -5.801 42.781 -0.838 1 98.19 214 LYS A N 1
ATOM 1713 C CA . LYS A 1 214 ? -4.355 42.625 -0.946 1 98.19 214 LYS A CA 1
ATOM 1714 C C . LYS A 1 214 ? -3.609 43.625 -0.074 1 98.19 214 LYS A C 1
ATOM 1716 O O . LYS A 1 214 ? -3.611 44.812 -0.357 1 98.19 214 LYS A O 1
ATOM 1721 N N . VAL A 1 215 ? -3.012 43.125 0.946 1 98.69 215 VAL A N 1
ATOM 1722 C CA . VAL A 1 215 ? -2.348 44.062 1.866 1 98.69 215 VAL A CA 1
ATOM 1723 C C . VAL A 1 215 ? -0.971 43.5 2.238 1 98.69 215 VAL A C 1
ATOM 1725 O O . VAL A 1 215 ? -0.859 42.406 2.771 1 98.69 215 VAL A O 1
ATOM 1728 N N . TRP A 1 216 ? 0.076 44.219 1.908 1 98.75 216 TRP A N 1
ATOM 1729 C CA . TRP A 1 216 ? 1.424 43.938 2.385 1 98.75 216 TRP A CA 1
ATOM 1730 C C . TRP A 1 216 ? 1.71 44.688 3.691 1 98.75 216 TRP A C 1
ATOM 1732 O O . TRP A 1 216 ? 1.374 45.844 3.834 1 98.75 216 TRP A O 1
ATOM 1742 N N . PHE A 1 217 ? 2.311 44.062 4.656 1 98.69 217 PHE A N 1
ATOM 1743 C CA . PHE A 1 217 ? 2.783 44.719 5.875 1 98.69 217 PHE A CA 1
ATOM 1744 C C . PHE A 1 217 ? 3.986 43.969 6.449 1 98.69 217 PHE A C 1
ATOM 1746 O O . PHE A 1 217 ? 4.434 42.969 5.887 1 98.69 217 PHE A O 1
ATOM 1753 N N . GLN A 1 218 ? 4.535 44.5 7.586 1 98.38 218 GLN A N 1
ATOM 1754 C CA . GLN A 1 218 ? 5.734 43.906 8.188 1 98.38 218 GLN A CA 1
ATOM 1755 C C . GLN A 1 218 ? 5.434 43.312 9.57 1 98.38 218 GLN A C 1
ATOM 1757 O O . GLN A 1 218 ? 4.719 43.938 10.367 1 98.38 218 GLN A O 1
ATOM 1762 N N . ALA A 1 219 ? 5.934 42.156 9.781 1 98.62 219 ALA A N 1
ATOM 1763 C CA . ALA A 1 219 ? 5.953 41.594 11.133 1 98.62 219 ALA A CA 1
ATOM 1764 C C . ALA A 1 219 ? 7.105 42.188 11.945 1 98.62 219 ALA A C 1
ATOM 1766 O O . ALA A 1 219 ? 8.062 42.719 11.383 1 98.62 219 ALA A O 1
ATOM 1767 N N . PRO A 1 220 ? 7.059 42.094 13.25 1 98 220 PRO A N 1
ATOM 1768 C CA . PRO A 1 220 ? 8.125 42.625 14.102 1 98 220 PRO A CA 1
ATOM 1769 C C . PRO A 1 220 ? 9.469 41.938 13.859 1 98 220 PRO A C 1
ATOM 1771 O O . PRO A 1 220 ? 10.523 42.594 14.016 1 98 220 PRO A O 1
ATOM 1774 N N . PHE A 1 221 ? 9.547 40.75 13.555 1 97.94 221 PHE A N 1
ATOM 1775 C CA . PHE A 1 221 ? 10.695 39.938 13.18 1 97.94 221 PHE A CA 1
ATOM 1776 C C . PHE A 1 221 ? 10.281 38.781 12.258 1 97.94 221 PHE A C 1
ATOM 1778 O O . PHE A 1 221 ? 9.086 38.531 12.07 1 97.94 221 PHE A O 1
ATOM 1785 N N . CYS A 1 222 ? 11.219 38.156 11.625 1 98.12 222 CYS A N 1
ATOM 1786 C CA . CYS A 1 222 ? 10.906 37 10.812 1 98.12 222 CYS A CA 1
ATOM 1787 C C . CYS A 1 222 ? 10.711 35.75 11.688 1 98.12 222 CYS A C 1
ATOM 1789 O O . CYS A 1 222 ? 11.648 35 11.914 1 98.12 222 CYS A O 1
ATOM 1791 N N . GLY A 1 223 ? 9.508 35.625 12.133 1 97.69 223 GLY A N 1
ATOM 1792 C CA . GLY A 1 223 ? 9.164 34.531 13.016 1 97.69 223 GLY A CA 1
ATOM 1793 C C . GLY A 1 223 ? 8.172 33.562 12.398 1 97.69 223 GLY A C 1
ATOM 1794 O O . GLY A 1 223 ? 7.562 33.844 11.367 1 97.69 223 GLY A O 1
ATOM 1795 N N . PHE A 1 224 ? 8.07 32.438 13.062 1 97.06 224 PHE A N 1
ATOM 1796 C CA . PHE A 1 224 ? 7.176 31.359 12.617 1 97.06 224 PHE A CA 1
ATOM 1797 C C . PHE A 1 224 ? 5.719 31.781 12.758 1 97.06 224 PHE A C 1
ATOM 1799 O O . PHE A 1 224 ? 5.301 32.25 13.828 1 97.06 224 PHE A O 1
ATOM 1806 N N . GLN A 1 225 ? 4.91 31.734 11.688 1 97.75 225 GLN A N 1
ATOM 1807 C CA . GLN A 1 225 ? 3.471 31.984 11.641 1 97.75 225 GLN A CA 1
ATOM 1808 C C . GLN A 1 225 ? 2.734 30.828 10.977 1 97.75 225 GLN A C 1
ATOM 1810 O O . GLN A 1 225 ? 2.629 30.766 9.75 1 97.75 225 GLN A O 1
ATOM 1815 N N . HIS A 1 226 ? 2.137 29.984 11.758 1 95.19 226 HIS A N 1
ATOM 1816 C CA . HIS A 1 226 ? 1.538 28.75 11.25 1 95.19 226 HIS A CA 1
ATOM 1817 C C . HIS A 1 226 ? 0.054 28.938 10.953 1 95.19 226 HIS A C 1
ATOM 1819 O O . HIS A 1 226 ? -0.493 28.297 10.055 1 95.19 226 HIS A O 1
ATOM 1825 N N . GLU A 1 227 ? -0.592 29.781 11.711 1 96.69 227 GLU A N 1
ATOM 1826 C CA . GLU A 1 227 ? -2.049 29.859 11.711 1 96.69 227 GLU A CA 1
ATOM 1827 C C . GLU A 1 227 ? -2.52 31.312 11.57 1 96.69 227 GLU A C 1
ATOM 1829 O O . GLU A 1 227 ? -1.714 32.25 11.656 1 96.69 227 GLU A O 1
ATOM 1834 N N . MET A 1 228 ? -3.773 31.469 11.266 1 98.5 228 MET A N 1
ATOM 1835 C CA . MET A 1 228 ? -4.504 32.719 11.297 1 98.5 228 MET A CA 1
ATOM 1836 C C . MET A 1 228 ? -5.93 32.531 11.797 1 98.5 228 MET A C 1
ATOM 1838 O O . MET A 1 228 ? -6.363 31.391 12 1 98.5 228 MET A O 1
ATOM 1842 N N . ALA A 1 229 ? -6.562 33.562 12.078 1 98.75 229 ALA A N 1
ATOM 1843 C CA . ALA A 1 229 ? -7.992 33.562 12.383 1 98.75 229 ALA A CA 1
ATOM 1844 C C . ALA A 1 229 ? -8.664 34.812 11.805 1 98.75 229 ALA A C 1
ATOM 1846 O O . ALA A 1 229 ? -8.008 35.656 11.203 1 98.75 229 ALA A O 1
ATOM 1847 N N . PHE A 1 230 ? -9.938 34.781 11.852 1 98.62 230 PHE A N 1
ATOM 1848 C CA . PHE A 1 230 ? -10.664 35.969 11.375 1 98.62 230 PHE A CA 1
ATOM 1849 C C . PHE A 1 230 ? -11.961 36.156 12.156 1 98.62 230 PHE A C 1
ATOM 1851 O O . PHE A 1 230 ? -12.438 35.219 12.805 1 98.62 230 PHE A O 1
ATOM 1858 N N . THR A 1 231 ? -12.422 37.312 12.234 1 98.38 231 THR A N 1
ATOM 1859 C CA . THR A 1 231 ? -13.766 37.719 12.656 1 98.38 231 THR A CA 1
ATOM 1860 C C . THR A 1 231 ? -14.469 38.5 11.555 1 98.38 231 THR A C 1
ATOM 1862 O O . THR A 1 231 ? -13.992 38.562 10.422 1 98.38 231 THR A O 1
ATOM 1865 N N . ASP A 1 232 ? -15.609 38.969 11.906 1 97.25 232 ASP A N 1
ATOM 1866 C CA . ASP A 1 232 ? -16.344 39.75 10.914 1 97.25 232 ASP A CA 1
ATOM 1867 C C . ASP A 1 232 ? -15.523 40.969 10.445 1 97.25 232 ASP A C 1
ATOM 1869 O O . ASP A 1 232 ? -15.586 41.344 9.281 1 97.25 232 ASP A O 1
ATOM 1873 N N . ASN A 1 233 ? -14.695 41.5 11.391 1 98.12 233 ASN A N 1
ATOM 1874 C CA . ASN A 1 233 ? -14.078 42.781 11.055 1 98.12 233 ASN A CA 1
ATOM 1875 C C . ASN A 1 233 ? -12.555 42.688 11.078 1 98.12 233 ASN A C 1
ATOM 1877 O O . ASN A 1 233 ? -11.867 43.625 10.625 1 98.12 233 ASN A O 1
ATOM 1881 N N . TRP A 1 234 ? -12.047 41.625 11.547 1 98.56 234 TRP A N 1
ATOM 1882 C CA . TRP A 1 234 ? -10.609 41.562 11.773 1 98.56 234 TRP A CA 1
ATOM 1883 C C . TRP A 1 234 ? -10.016 40.281 11.242 1 98.56 234 TRP A C 1
ATOM 1885 O O . TRP A 1 234 ? -10.695 39.25 11.219 1 98.56 234 TRP A O 1
ATOM 1895 N N . VAL A 1 235 ? -8.789 40.344 10.773 1 98.75 235 VAL A N 1
ATOM 1896 C CA . VAL A 1 235 ? -7.949 39.156 10.562 1 98.75 235 VAL A CA 1
ATOM 1897 C C . VAL A 1 235 ? -6.805 39.156 11.578 1 98.75 235 VAL A C 1
ATOM 1899 O O . VAL A 1 235 ? -6.301 40.219 11.961 1 98.75 235 VAL A O 1
ATOM 1902 N N . ILE A 1 236 ? -6.48 38 12.07 1 98.88 236 ILE A N 1
ATOM 1903 C CA . ILE A 1 236 ? -5.617 37.844 13.234 1 98.88 236 ILE A CA 1
ATOM 1904 C C . ILE A 1 236 ? -4.418 36.969 12.859 1 98.88 236 ILE A C 1
ATOM 1906 O O . ILE A 1 236 ? -4.574 35.906 12.25 1 98.88 236 ILE A O 1
ATOM 1910 N N . PHE A 1 237 ? -3.193 37.375 13.266 1 98.75 237 PHE A N 1
ATOM 1911 C CA . PHE A 1 237 ? -1.96 36.688 12.883 1 98.75 237 PHE A CA 1
ATOM 1912 C C . PHE A 1 237 ? -1.088 36.406 14.102 1 98.75 237 PHE A C 1
ATOM 1914 O O . PHE A 1 237 ? -0.297 37.25 14.508 1 98.75 237 PHE A O 1
ATOM 1921 N N . PRO A 1 238 ? -1.119 35.188 14.648 1 98.44 238 PRO A N 1
ATOM 1922 C CA . PRO A 1 238 ? -0.154 34.875 15.695 1 98.44 238 PRO A CA 1
ATOM 1923 C C . PRO A 1 238 ? 1.28 34.781 15.18 1 98.44 238 PRO A C 1
ATOM 1925 O O . PRO A 1 238 ? 1.517 34.281 14.086 1 98.44 238 PRO A O 1
ATOM 1928 N N . LEU A 1 239 ? 2.23 35.344 15.914 1 98.5 239 LEU A N 1
ATOM 1929 C CA . LEU A 1 239 ? 3.652 35.344 15.594 1 98.5 239 LEU A CA 1
ATOM 1930 C C . LEU A 1 239 ? 4.461 34.719 16.734 1 98.5 239 LEU A C 1
ATOM 1932 O O . LEU A 1 239 ? 4.516 35.281 17.828 1 98.5 239 LEU A O 1
ATOM 1936 N N . VAL A 1 240 ? 5.086 33.625 16.484 1 97.5 240 VAL A N 1
ATOM 1937 C CA . VAL A 1 240 ? 5.836 32.844 17.469 1 97.5 240 VAL A CA 1
ATOM 1938 C C . VAL A 1 240 ? 7.305 33.281 17.453 1 97.5 240 VAL A C 1
ATOM 1940 O O . VAL A 1 240 ? 7.879 33.5 16.375 1 97.5 240 VAL A O 1
ATOM 1943 N N . PRO A 1 241 ? 7.945 33.375 18.625 1 96.12 241 PRO A N 1
ATOM 1944 C CA . PRO A 1 241 ? 9.352 33.781 18.688 1 96.12 241 PRO A CA 1
ATOM 1945 C C . PRO A 1 241 ? 10.305 32.688 18.25 1 96.12 241 PRO A C 1
ATOM 1947 O O . PRO A 1 241 ? 11.273 32.375 18.953 1 96.12 241 PRO A O 1
ATOM 1950 N N . MET A 1 242 ? 10.078 32.094 17.234 1 95.69 242 MET A N 1
ATOM 1951 C CA . MET A 1 242 ? 10.938 31.234 16.453 1 95.69 242 MET A CA 1
ATOM 1952 C C . MET A 1 242 ? 11.43 31.953 15.188 1 95.69 242 MET A C 1
ATOM 1954 O O . MET A 1 242 ? 10.711 32 14.188 1 95.69 242 MET A O 1
ATOM 1958 N N . GLU A 1 243 ? 12.68 32.344 15.234 1 96.88 243 GLU A N 1
ATOM 1959 C CA . GLU A 1 243 ? 13.164 33.344 14.305 1 96.88 243 GLU A CA 1
ATOM 1960 C C . GLU A 1 243 ? 14.117 32.75 13.273 1 96.88 243 GLU A C 1
ATOM 1962 O O . GLU A 1 243 ? 14.883 31.844 13.594 1 96.88 243 GLU A O 1
ATOM 1967 N N . CYS A 1 244 ? 14.055 33.25 12.102 1 97.56 244 CYS A N 1
ATOM 1968 C CA . CYS A 1 244 ? 14.977 32.875 11.039 1 97.56 244 CYS A CA 1
ATOM 1969 C C . CYS A 1 244 ? 16.172 33.812 10.992 1 97.56 244 CYS A C 1
ATOM 1971 O O . CYS A 1 244 ? 16 35.031 10.883 1 97.56 244 CYS A O 1
ATOM 1973 N N . PHE A 1 245 ? 17.359 33.281 11.117 1 96.31 245 PHE A N 1
ATOM 1974 C CA . PHE A 1 245 ? 18.609 34.031 10.961 1 96.31 245 PHE A CA 1
ATOM 1975 C C . PHE A 1 245 ? 19.359 33.562 9.711 1 96.31 245 PHE A C 1
ATOM 1977 O O . PHE A 1 245 ? 19.844 32.438 9.641 1 96.31 245 PHE A O 1
ATOM 1984 N N . MET A 1 246 ? 19.516 34.469 8.734 1 96.81 246 MET A N 1
ATOM 1985 C CA . MET A 1 246 ? 20.109 34.156 7.449 1 96.81 246 MET A CA 1
ATOM 1986 C C . MET A 1 246 ? 21.547 33.625 7.637 1 96.81 246 MET A C 1
ATOM 1988 O O . MET A 1 246 ? 21.969 32.719 6.922 1 96.81 246 MET A O 1
ATOM 1992 N N . ASP A 1 247 ? 22.234 34.188 8.555 1 96.06 247 ASP A N 1
ATOM 1993 C CA . ASP A 1 247 ? 23.609 33.75 8.797 1 96.06 247 ASP A CA 1
ATOM 1994 C C . ASP A 1 247 ? 23.656 32.312 9.281 1 96.06 247 ASP A C 1
ATOM 1996 O O . ASP A 1 247 ? 24.547 31.562 8.898 1 96.06 247 ASP A O 1
ATOM 2000 N N . LYS A 1 248 ? 22.719 31.953 10.156 1 94.88 248 LYS A N 1
ATOM 2001 C CA . LYS A 1 248 ? 22.641 30.578 10.625 1 94.88 248 LYS A CA 1
ATOM 2002 C C . LYS A 1 248 ? 22.312 29.625 9.484 1 94.88 248 LYS A C 1
ATOM 2004 O O . LYS A 1 248 ? 22.844 28.531 9.406 1 94.88 248 LYS A O 1
ATOM 2009 N N . LEU A 1 249 ? 21.438 30.016 8.578 1 96.5 249 LEU A N 1
ATOM 2010 C CA . LEU A 1 249 ? 21.078 29.203 7.426 1 96.5 249 LEU A CA 1
ATOM 2011 C C . LEU A 1 249 ? 22.297 28.953 6.531 1 96.5 249 LEU A C 1
ATOM 2013 O O . LEU A 1 249 ? 22.547 27.828 6.105 1 96.5 249 LEU A O 1
ATOM 2017 N N . LYS A 1 250 ? 22.984 29.969 6.258 1 97.56 250 LYS A N 1
ATOM 2018 C CA . LYS A 1 250 ? 24.156 29.891 5.379 1 97.56 250 LYS A CA 1
ATOM 2019 C C . LYS A 1 250 ? 25.219 28.953 5.957 1 97.56 250 LYS A C 1
ATOM 2021 O O . LYS A 1 250 ? 26 28.359 5.215 1 97.56 250 LYS A O 1
ATOM 2026 N N . GLN A 1 251 ? 25.188 28.828 7.273 1 96.12 251 GLN A N 1
ATOM 2027 C CA . GLN A 1 251 ? 26.141 27.953 7.945 1 96.12 251 GLN A CA 1
ATOM 2028 C C . GLN A 1 251 ? 25.609 26.531 8.047 1 96.12 251 GLN A C 1
ATOM 2030 O O . GLN A 1 251 ? 26.25 25.672 8.664 1 96.12 251 GLN A O 1
ATOM 2035 N N . GLY A 1 252 ? 24.438 26.312 7.5 1 94.81 252 GLY A N 1
ATOM 2036 C CA . GLY A 1 252 ? 23.875 24.969 7.469 1 94.81 252 GLY A CA 1
ATOM 2037 C C . GLY A 1 252 ? 22.969 24.672 8.656 1 94.81 252 GLY A C 1
ATOM 2038 O O . GLY A 1 252 ? 22.656 23.516 8.93 1 94.81 252 GLY A O 1
ATOM 2039 N N . GLY A 1 253 ? 22.594 25.672 9.406 1 93.19 253 GLY A N 1
ATOM 2040 C CA . GLY A 1 253 ? 21.797 25.484 10.602 1 93.19 253 GLY A CA 1
ATOM 2041 C C . GLY A 1 253 ? 20.312 25.312 10.305 1 93.19 253 GLY A C 1
ATOM 2042 O O . GLY A 1 253 ? 19.922 25.094 9.156 1 93.19 253 GLY A O 1
ATOM 2043 N N . ASN A 1 254 ? 19.438 25.375 11.383 1 94.19 254 ASN A N 1
ATOM 2044 C CA . ASN A 1 254 ? 17.984 25.219 11.273 1 94.19 254 ASN A CA 1
ATOM 2045 C C . ASN A 1 254 ? 17.328 26.516 10.797 1 94.19 254 ASN A C 1
ATOM 2047 O O . ASN A 1 254 ? 17.828 27.609 11.047 1 94.19 254 ASN A O 1
ATOM 2051 N N . HIS A 1 255 ? 16.25 26.344 10.125 1 96.31 255 HIS A N 1
ATOM 2052 C CA . HIS A 1 255 ? 15.523 27.516 9.648 1 96.31 255 HIS A CA 1
ATOM 2053 C C . HIS A 1 255 ? 15.016 28.359 10.812 1 96.31 255 HIS A C 1
ATOM 2055 O O . HIS A 1 255 ? 14.984 29.578 10.719 1 96.31 255 HIS A O 1
ATOM 2061 N N . TRP A 1 256 ? 14.578 27.672 11.859 1 96.06 256 TRP A N 1
ATOM 2062 C CA . TRP A 1 256 ? 14 28.344 13.008 1 96.06 256 TRP A CA 1
ATOM 2063 C C . TRP A 1 256 ? 14.883 28.203 14.242 1 96.06 256 TRP A C 1
ATOM 2065 O O . TRP A 1 256 ? 15.438 27.125 14.484 1 96.06 256 TRP A O 1
ATOM 2075 N N . THR A 1 257 ? 14.969 29.266 14.953 1 95.38 257 THR A N 1
ATOM 2076 C CA . THR A 1 257 ? 15.641 29.312 16.234 1 95.38 257 THR A CA 1
ATOM 2077 C C . THR A 1 257 ? 14.734 29.922 17.312 1 95.38 257 THR A C 1
ATOM 2079 O O . THR A 1 257 ? 14.227 31.031 17.141 1 95.38 257 THR A O 1
ATOM 2082 N N . TRP A 1 258 ? 14.508 29.156 18.359 1 94.81 258 TRP A N 1
ATOM 2083 C CA . TRP A 1 258 ? 13.75 29.703 19.484 1 94.81 258 TRP A CA 1
ATOM 2084 C C . TRP A 1 258 ? 14.531 30.828 20.156 1 94.81 258 TRP A C 1
ATOM 2086 O O . TRP A 1 258 ? 15.711 30.672 20.469 1 94.81 258 TRP A O 1
ATOM 2096 N N . THR A 1 259 ? 13.883 31.969 20.344 1 95.19 259 THR A N 1
ATOM 2097 C CA . THR A 1 259 ? 14.531 33.125 20.969 1 95.19 259 THR A CA 1
ATOM 2098 C C . THR A 1 259 ? 13.766 33.562 22.219 1 95.19 259 THR A C 1
ATOM 2100 O O . THR A 1 259 ? 12.695 33.031 22.516 1 95.19 259 THR A O 1
ATOM 2103 N N . ASP A 1 260 ? 14.305 34.531 22.906 1 93.44 260 ASP A N 1
ATOM 2104 C CA . ASP A 1 260 ? 13.656 35.062 24.109 1 93.44 260 ASP A CA 1
ATOM 2105 C C . ASP A 1 260 ? 12.742 36.25 23.75 1 93.44 260 ASP A C 1
ATOM 2107 O O . ASP A 1 260 ? 12.273 36.969 24.625 1 93.44 260 ASP A O 1
ATOM 2111 N N . ARG A 1 261 ? 12.469 36.406 22.484 1 95.19 261 ARG A N 1
ATOM 2112 C CA . ARG A 1 261 ? 11.578 37.5 22.047 1 95.19 261 ARG A CA 1
ATOM 2113 C C . ARG A 1 261 ? 10.156 37.25 22.547 1 95.19 261 ARG A C 1
ATOM 2115 O O . ARG A 1 261 ? 9.773 36.125 22.844 1 95.19 261 ARG A O 1
ATOM 2122 N N . PRO A 1 262 ? 9.406 38.375 22.625 1 96.12 262 PRO A N 1
ATOM 2123 C CA . PRO A 1 262 ? 7.992 38.219 22.953 1 96.12 262 PRO A CA 1
ATOM 2124 C C . PRO A 1 262 ? 7.199 37.531 21.844 1 96.12 262 PRO A C 1
ATOM 2126 O O . PRO A 1 262 ? 7.609 37.562 20.672 1 96.12 262 PRO A O 1
ATOM 2129 N N . HIS A 1 263 ? 6.156 36.906 22.281 1 97.62 263 HIS A N 1
ATOM 2130 C CA . HIS A 1 263 ? 5.102 36.5 21.375 1 97.62 263 HIS A CA 1
ATOM 2131 C C . HIS A 1 263 ? 4.23 37.656 20.953 1 97.62 263 HIS A C 1
ATOM 2133 O O . HIS A 1 263 ? 4.043 38.625 21.719 1 97.62 263 HIS A O 1
ATOM 2139 N N . TYR A 1 264 ? 3.727 37.688 19.719 1 98.5 264 TYR A N 1
ATOM 2140 C CA . TYR A 1 264 ? 2.84 38.75 19.266 1 98.5 264 TYR A CA 1
ATOM 2141 C C . TYR A 1 264 ? 1.567 38.156 18.656 1 98.5 264 TYR A C 1
ATOM 2143 O O . TYR A 1 264 ? 1.57 37.031 18.141 1 98.5 264 TYR A O 1
ATOM 2151 N N . ILE A 1 265 ? 0.482 38.875 18.734 1 98.69 265 ILE A N 1
ATOM 2152 C CA . ILE A 1 265 ? -0.727 38.688 17.938 1 98.69 265 ILE A CA 1
ATOM 2153 C C . ILE A 1 265 ? -1.007 39.906 17.094 1 98.69 265 ILE A C 1
ATOM 2155 O O . ILE A 1 265 ? -1.221 41 17.625 1 98.69 265 ILE A O 1
ATOM 2159 N N . GLY A 1 266 ? -0.948 39.688 15.82 1 98.69 266 GLY A N 1
ATOM 2160 C CA . GLY A 1 266 ? -1.281 40.781 14.898 1 98.69 266 GLY A CA 1
ATOM 2161 C C . GLY A 1 266 ? -2.77 40.875 14.625 1 98.69 266 GLY A C 1
ATOM 2162 O O . GLY A 1 266 ? -3.457 39.875 14.477 1 98.69 266 GLY A O 1
ATOM 2163 N N . LEU A 1 267 ? -3.273 42.125 14.625 1 98.62 267 LEU A N 1
ATOM 2164 C CA . LEU A 1 267 ? -4.656 42.438 14.273 1 98.62 267 LEU A CA 1
ATOM 2165 C C . LEU A 1 267 ? -4.719 43.438 13.133 1 98.62 267 LEU A C 1
ATOM 2167 O O . LEU A 1 267 ? -4.094 44.5 13.195 1 98.62 267 LEU A O 1
ATOM 2171 N N . LEU A 1 268 ? -5.418 43.062 12.102 1 98.75 268 LEU A N 1
ATOM 2172 C CA . LEU A 1 268 ? -5.582 43.875 10.914 1 98.75 268 LEU A CA 1
ATOM 2173 C C . LEU A 1 268 ? -7.051 43.969 10.516 1 98.75 268 LEU A C 1
ATOM 2175 O O . LEU A 1 268 ? -7.77 42.969 10.547 1 98.75 268 LEU A O 1
ATOM 2179 N N . PRO A 1 269 ? -7.5 45.25 10.156 1 98.62 269 PRO A N 1
ATOM 2180 C CA . PRO A 1 269 ? -8.852 45.281 9.594 1 98.62 269 PRO A CA 1
ATOM 2181 C C . PRO A 1 269 ? -9.016 44.344 8.398 1 98.62 269 PRO A C 1
ATOM 2183 O O . PRO A 1 269 ? -8.156 44.312 7.52 1 98.62 269 PRO A O 1
ATOM 2186 N N . ARG A 1 270 ? -10.094 43.625 8.383 1 98.12 270 ARG A N 1
ATOM 2187 C CA . ARG A 1 270 ? -10.352 42.625 7.348 1 98.12 270 ARG A CA 1
ATOM 2188 C C . ARG A 1 270 ? -10.547 43.281 5.984 1 98.12 270 ARG A C 1
ATOM 2190 O O . ARG A 1 270 ? -10.203 42.688 4.953 1 98.12 270 ARG A O 1
ATOM 2197 N N . ARG A 1 271 ? -11.062 44.438 5.945 1 98 271 ARG A N 1
ATOM 2198 C CA . ARG A 1 271 ? -11.398 45.125 4.715 1 98 271 ARG A CA 1
ATOM 2199 C C . ARG A 1 271 ? -10.742 46.5 4.676 1 98 271 ARG A C 1
ATOM 2201 O O . ARG A 1 271 ? -10.695 47.219 5.688 1 98 271 ARG A O 1
ATOM 2208 N N . GLY A 1 272 ? -10.281 46.781 3.523 1 97.81 272 GLY A N 1
ATOM 2209 C CA . GLY A 1 272 ? -9.781 48.125 3.258 1 97.81 272 GLY A CA 1
ATOM 2210 C C . GLY A 1 272 ? -8.547 48.469 4.07 1 97.81 272 GLY A C 1
ATOM 2211 O O . GLY A 1 272 ? -8.242 49.656 4.273 1 97.81 272 GLY A O 1
ATOM 2212 N N . ALA A 1 273 ? -7.84 47.562 4.535 1 98.44 273 ALA A N 1
ATOM 2213 C CA . ALA A 1 273 ? -6.688 47.844 5.395 1 98.44 273 ALA A CA 1
ATOM 2214 C C . ALA A 1 273 ? -5.527 48.406 4.59 1 98.44 273 ALA A C 1
ATOM 2216 O O . ALA A 1 273 ? -5.316 48.031 3.436 1 98.44 273 ALA A O 1
ATOM 2217 N N . LYS A 1 274 ? -4.805 49.281 5.27 1 98.12 274 LYS A N 1
ATOM 2218 C CA . LYS A 1 274 ? -3.496 49.719 4.801 1 98.12 274 LYS A CA 1
ATOM 2219 C C . LYS A 1 274 ? -2.371 49 5.539 1 98.12 274 LYS A C 1
ATOM 2221 O O . LYS A 1 274 ? -2.59 48.438 6.609 1 98.12 274 LYS A O 1
ATOM 2226 N N . SER A 1 275 ? -1.253 49.094 4.957 1 97.81 275 SER A N 1
ATOM 2227 C CA . SER A 1 275 ? -0.079 48.438 5.531 1 97.81 275 SER A CA 1
ATOM 2228 C C . SER A 1 275 ? 0.167 48.906 6.965 1 97.81 275 SER A C 1
ATOM 2230 O O . SER A 1 275 ? 0.689 48.156 7.785 1 97.81 275 SER A O 1
ATOM 2232 N N . SER A 1 276 ? -0.243 50.156 7.234 1 97.19 276 SER A N 1
ATOM 2233 C CA . SER A 1 276 ? 0.052 50.75 8.531 1 97.19 276 SER A CA 1
ATOM 2234 C C . SER A 1 276 ? -1.007 50.375 9.562 1 97.19 276 SER A C 1
ATOM 2236 O O . SER A 1 276 ? -0.839 50.656 10.758 1 97.19 276 SER A O 1
ATOM 2238 N N . ASP A 1 277 ? -2.004 49.719 9.133 1 97.94 277 ASP A N 1
ATOM 2239 C CA . ASP A 1 277 ? -3.141 49.5 10.016 1 97.94 277 ASP A CA 1
ATOM 2240 C C . ASP A 1 277 ? -2.898 48.281 10.93 1 97.94 277 ASP A C 1
ATOM 2242 O O . ASP A 1 277 ? -3.654 48.062 11.875 1 97.94 277 ASP A O 1
ATOM 2246 N N . ILE A 1 278 ? -1.832 47.5 10.688 1 98.5 278 ILE A N 1
ATOM 2247 C CA . ILE A 1 278 ? -1.545 46.312 11.484 1 98.5 278 ILE A CA 1
ATOM 2248 C C . ILE A 1 278 ? -1.162 46.719 12.906 1 98.5 278 ILE A C 1
ATOM 2250 O O . ILE A 1 278 ? -0.364 47.656 13.094 1 98.5 278 ILE A O 1
ATOM 2254 N N . LYS A 1 279 ? -1.765 46.125 13.891 1 98.38 279 LYS A N 1
ATOM 2255 C CA . LYS A 1 279 ? -1.418 46.281 15.305 1 98.38 279 LYS A CA 1
ATOM 2256 C C . LYS A 1 279 ? -0.854 44.969 15.867 1 98.38 279 LYS A C 1
ATOM 2258 O O . LYS A 1 279 ? -1.51 43.938 15.805 1 98.38 279 LYS A O 1
ATOM 2263 N N . TRP A 1 280 ? 0.305 45 16.391 1 98.38 280 TRP A N 1
ATOM 2264 C CA . TRP A 1 280 ? 0.924 43.844 17.016 1 98.38 280 TRP A CA 1
ATOM 2265 C C . TRP A 1 280 ? 0.845 43.938 18.531 1 98.38 280 TRP A C 1
ATOM 2267 O O . TRP A 1 280 ? 1.534 44.75 19.156 1 98.38 280 TRP A O 1
ATOM 2277 N N . PHE A 1 281 ? 0.011 43.156 19.109 1 98.56 281 PHE A N 1
ATOM 2278 C CA . PHE A 1 281 ? -0.106 43.062 20.562 1 98.56 281 PHE A CA 1
ATOM 2279 C C . PHE A 1 281 ? 0.988 42.156 21.141 1 98.56 281 PHE A C 1
ATOM 2281 O O . PHE A 1 281 ? 1.105 41 20.766 1 98.56 281 PHE A O 1
ATOM 2288 N N . LYS A 1 282 ? 1.706 42.656 22.047 1 97.75 282 LYS A N 1
ATOM 2289 C CA . LYS A 1 282 ? 2.861 41.969 22.625 1 97.75 282 LYS A CA 1
ATOM 2290 C C . LYS A 1 282 ? 2.473 41.219 23.891 1 97.75 282 LYS A C 1
ATOM 2292 O O . LYS A 1 282 ? 1.587 41.625 24.625 1 97.75 282 LYS A O 1
ATOM 2297 N N . GLY A 1 283 ? 3.059 40.094 24.078 1 96.81 283 GLY A N 1
ATOM 2298 C CA . GLY A 1 283 ? 2.883 39.312 25.297 1 96.81 283 GLY A CA 1
ATOM 2299 C C . GLY A 1 283 ? 4.141 38.562 25.719 1 96.81 283 GLY A C 1
ATOM 2300 O O . GLY A 1 283 ? 5.246 38.938 25.297 1 96.81 283 GLY A O 1
ATOM 2301 N N . PRO A 1 284 ? 4.039 37.656 26.703 1 95.88 284 PRO A N 1
ATOM 2302 C CA . PRO A 1 284 ? 5.203 36.875 27.156 1 95.88 284 PRO A CA 1
ATOM 2303 C C . PRO A 1 284 ? 5.758 35.938 26.078 1 95.88 284 PRO A C 1
ATOM 2305 O O . PRO A 1 284 ? 5.156 35.812 25 1 95.88 284 PRO A O 1
ATOM 2308 N N . ASN A 1 285 ? 6.941 35.375 26.359 1 94.5 285 ASN A N 1
ATOM 2309 C CA . ASN A 1 285 ? 7.531 34.344 25.5 1 94.5 285 ASN A CA 1
ATOM 2310 C C . ASN A 1 285 ? 6.734 33.062 25.531 1 94.5 285 ASN A C 1
ATOM 2312 O O . ASN A 1 285 ? 6.77 32.344 26.531 1 94.5 285 ASN A O 1
ATOM 2316 N N . LEU A 1 286 ? 5.941 32.812 24.5 1 93.56 286 LEU A N 1
ATOM 2317 C CA . LEU A 1 286 ? 5.137 31.578 24.422 1 93.56 286 LEU A CA 1
ATOM 2318 C C . LEU A 1 286 ? 4.973 31.141 22.969 1 93.56 286 LEU A C 1
ATOM 2320 O O . LEU A 1 286 ? 5.473 31.797 22.062 1 93.56 286 LEU A O 1
ATOM 2324 N N . PHE A 1 287 ? 4.449 29.969 22.812 1 94.94 287 PHE A N 1
ATOM 2325 C CA . PHE A 1 287 ? 4.234 29.344 21.516 1 94.94 287 PHE A CA 1
ATOM 2326 C C . PHE A 1 287 ? 2.75 29.109 21.266 1 94.94 287 PHE A C 1
ATOM 2328 O O . PHE A 1 287 ? 2.08 28.453 22.078 1 94.94 287 PHE A O 1
ATOM 2335 N N . THR A 1 288 ? 2.23 29.719 20.188 1 96.25 288 THR A N 1
ATOM 2336 C CA . THR A 1 288 ? 0.875 29.375 19.781 1 96.25 288 THR A CA 1
ATOM 2337 C C . THR A 1 288 ? 0.903 28.359 18.641 1 96.25 288 THR A C 1
ATOM 2339 O O . THR A 1 288 ? 1.718 28.453 17.719 1 96.25 288 THR A O 1
ATOM 2342 N N . GLY A 1 289 ? 0.034 27.312 18.812 1 94.88 289 GLY A N 1
ATOM 2343 C CA . GLY A 1 289 ? -0.124 26.297 17.781 1 94.88 289 GLY A CA 1
ATOM 2344 C C . GLY A 1 289 ? -1.34 26.531 16.906 1 94.88 289 GLY A C 1
ATOM 2345 O O . GLY A 1 289 ? -1.467 27.578 16.266 1 94.88 289 GLY A O 1
ATOM 2346 N N . HIS A 1 290 ? -2.254 25.562 16.922 1 97.38 290 HIS A N 1
ATOM 2347 C CA . HIS A 1 290 ? -3.396 25.625 16.016 1 97.38 290 HIS A CA 1
ATOM 2348 C C . HIS A 1 290 ? -4.531 26.453 16.625 1 97.38 290 HIS A C 1
ATOM 2350 O O . HIS A 1 290 ? -4.766 26.406 17.828 1 97.38 290 HIS A O 1
ATOM 2356 N N . VAL A 1 291 ? -5.211 27.156 15.781 1 97.94 291 VAL A N 1
ATOM 2357 C CA . VAL A 1 291 ? -6.352 28 16.125 1 97.94 291 VAL A CA 1
ATOM 2358 C C . VAL A 1 291 ? -7.641 27.172 16.047 1 97.94 291 VAL A C 1
ATOM 2360 O O . VAL A 1 291 ? -7.859 26.453 15.07 1 97.94 291 VAL A O 1
ATOM 2363 N N . ALA A 1 292 ? -8.422 27.266 17.094 1 98.19 292 ALA A N 1
ATOM 2364 C CA . ALA A 1 292 ? -9.781 26.75 17 1 98.19 292 ALA A CA 1
ATOM 2365 C C . ALA A 1 292 ? -10.695 27.719 16.281 1 98.19 292 ALA A C 1
ATOM 2367 O O . ALA A 1 292 ? -11.305 27.375 15.258 1 98.19 292 ALA A O 1
ATOM 2368 N N . ASN A 1 293 ? -10.664 28.969 16.828 1 98.38 293 ASN A N 1
ATOM 2369 C CA . ASN A 1 293 ? -11.594 29.953 16.281 1 98.38 293 ASN A CA 1
ATOM 2370 C C . ASN A 1 293 ? -11.344 31.344 16.859 1 98.38 293 ASN A C 1
ATOM 2372 O O . ASN A 1 293 ? -10.555 31.5 17.797 1 98.38 293 ASN A O 1
ATOM 2376 N N . ALA A 1 294 ? -12 32.375 16.234 1 98.75 294 ALA A N 1
ATOM 2377 C CA . ALA A 1 294 ? -12.07 33.719 16.781 1 98.75 294 ALA A CA 1
ATOM 2378 C C . ALA A 1 294 ? -13.43 34.344 16.516 1 98.75 294 ALA A C 1
ATOM 2380 O O . ALA A 1 294 ? -14.109 34 15.547 1 98.75 294 ALA A O 1
ATOM 2381 N N . TRP A 1 295 ? -13.828 35.281 17.359 1 98.44 295 TRP A N 1
ATOM 2382 C CA . TRP A 1 295 ? -15.086 36 17.203 1 98.44 295 TRP A CA 1
ATOM 2383 C C . TRP A 1 295 ? -15.031 37.344 17.938 1 98.44 295 TRP A C 1
ATOM 2385 O O . TRP A 1 295 ? -14.055 37.625 18.625 1 98.44 295 TRP A O 1
ATOM 2395 N N . GLU A 1 296 ? -16.031 38.125 17.703 1 98.25 296 GLU A N 1
ATOM 2396 C CA . GLU A 1 296 ? -16.156 39.406 18.391 1 98.25 296 GLU A CA 1
ATOM 2397 C C . GLU A 1 296 ? -17.312 39.406 19.391 1 98.25 296 GLU A C 1
ATOM 2399 O O . GLU A 1 296 ? -18.375 38.812 19.109 1 98.25 296 GLU A O 1
ATOM 2404 N N . GLU A 1 297 ? -17.031 39.875 20.484 1 97.62 297 GLU A N 1
ATOM 2405 C CA . GLU A 1 297 ? -18.031 40.062 21.531 1 97.62 297 GLU A CA 1
ATOM 2406 C C . GLU A 1 297 ? -17.766 41.312 22.359 1 97.62 297 GLU A C 1
ATOM 2408 O O . GLU A 1 297 ? -16.672 41.5 22.875 1 97.62 297 GLU A O 1
ATOM 2413 N N . ASN A 1 298 ? -18.781 42.188 22.516 1 96.88 298 ASN A N 1
ATOM 2414 C CA . ASN A 1 298 ? -18.688 43.438 23.281 1 96.88 298 ASN A CA 1
ATOM 2415 C C . ASN A 1 298 ? -17.5 44.281 22.828 1 96.88 298 ASN A C 1
ATOM 2417 O O . ASN A 1 298 ? -16.75 44.781 23.672 1 96.88 298 ASN A O 1
ATOM 2421 N N . GLY A 1 299 ? -17.234 44.281 21.625 1 96.06 299 GLY A N 1
ATOM 2422 C CA . GLY A 1 299 ? -16.203 45.125 21.031 1 96.06 299 GLY A CA 1
ATOM 2423 C C . GLY A 1 299 ? -14.812 44.531 21.156 1 96.06 299 GLY A C 1
ATOM 2424 O O . GLY A 1 299 ? -13.828 45.156 20.734 1 96.06 299 GLY A O 1
ATOM 2425 N N . GLN A 1 300 ? -14.734 43.375 21.703 1 97.62 300 GLN A N 1
ATOM 2426 C CA . GLN A 1 300 ? -13.453 42.719 21.875 1 97.62 300 GLN A CA 1
ATOM 2427 C C . GLN A 1 300 ? -13.312 41.531 20.906 1 97.62 300 GLN A C 1
ATOM 2429 O O . GLN A 1 300 ? -14.305 40.938 20.5 1 97.62 300 GLN A O 1
ATOM 2434 N N . VAL A 1 301 ? -12.094 41.281 20.547 1 98.38 301 VAL A N 1
ATOM 2435 C CA . VAL A 1 301 ? -11.781 40.125 19.734 1 98.38 301 VAL A CA 1
ATOM 2436 C C . VAL A 1 301 ? -11.367 38.969 20.656 1 98.38 301 VAL A C 1
ATOM 2438 O O . VAL A 1 301 ? -10.461 39.094 21.469 1 98.38 301 VAL A O 1
ATOM 2441 N N . HIS A 1 302 ? -12.078 37.875 20.547 1 98.56 302 HIS A N 1
ATOM 2442 C CA . HIS A 1 302 ? -11.75 36.656 21.266 1 98.56 302 HIS A CA 1
ATOM 2443 C C . HIS A 1 302 ? -11.078 35.625 20.328 1 98.56 302 HIS A C 1
ATOM 2445 O O . HIS A 1 302 ? -11.539 35.406 19.203 1 98.56 302 HIS A O 1
ATOM 2451 N N . LEU A 1 303 ? -9.984 35.062 20.781 1 98.69 303 LEU A N 1
ATOM 2452 C CA . LEU A 1 303 ? -9.227 34.094 20.016 1 98.69 303 LEU A CA 1
ATOM 2453 C C . LEU A 1 303 ? -8.992 32.812 20.844 1 98.69 303 LEU A C 1
ATOM 2455 O O . LEU A 1 303 ? -8.43 32.875 21.938 1 98.69 303 LEU A O 1
ATOM 2459 N N . HIS A 1 304 ? -9.539 31.688 20.406 1 98.69 304 HIS A N 1
ATOM 2460 C CA . HIS A 1 304 ? -9.188 30.391 20.953 1 98.69 304 HIS A CA 1
ATOM 2461 C C . HIS A 1 304 ? -8.062 29.734 20.156 1 98.69 304 HIS A C 1
ATOM 2463 O O . HIS A 1 304 ? -8.234 29.422 18.984 1 98.69 304 HIS A O 1
ATOM 2469 N N . VAL A 1 305 ? -6.93 29.516 20.812 1 98.19 305 VAL A N 1
ATOM 2470 C CA . VAL A 1 305 ? -5.75 28.984 20.156 1 98.19 305 VAL A CA 1
ATOM 2471 C C . VAL A 1 305 ? -4.941 28.141 21.141 1 98.19 305 VAL A C 1
ATOM 2473 O O . VAL A 1 305 ? -4.887 28.453 22.328 1 98.19 305 VAL A O 1
ATOM 2476 N N . SER A 1 306 ? -4.445 27.031 20.625 1 96.5 306 SER A N 1
ATOM 2477 C CA . SER A 1 306 ? -3.537 26.234 21.438 1 96.5 306 SER A CA 1
ATOM 2478 C C . SER A 1 306 ? -2.266 27 21.766 1 96.5 306 SER A C 1
ATOM 2480 O O . SER A 1 306 ? -1.73 27.719 20.922 1 96.5 306 SER A O 1
ATOM 2482 N N . MET A 1 307 ? -1.779 26.812 23.031 1 94.88 307 MET A N 1
ATOM 2483 C CA . MET A 1 307 ? -0.628 27.578 23.484 1 94.88 307 MET A CA 1
ATOM 2484 C C . MET A 1 307 ? 0.263 26.734 24.391 1 94.88 307 MET A C 1
ATOM 2486 O O . MET A 1 307 ? -0.23 25.906 25.156 1 94.88 307 MET A O 1
ATOM 2490 N N . VAL A 1 308 ? 1.53 26.922 24.219 1 92.75 308 VAL A N 1
ATOM 2491 C CA . VAL A 1 308 ? 2.559 26.344 25.062 1 92.75 308 VAL A CA 1
ATOM 2492 C C . VAL A 1 308 ? 3.381 27.453 25.719 1 92.75 308 VAL A C 1
ATOM 2494 O O . VAL A 1 308 ? 3.768 28.406 25.047 1 92.75 308 VAL A O 1
ATOM 2497 N N . ARG A 1 309 ? 3.58 27.297 26.984 1 90 309 ARG A N 1
ATOM 2498 C CA . ARG A 1 309 ? 4.453 28.25 27.672 1 90 309 ARG A CA 1
ATOM 2499 C C . ARG A 1 309 ? 5.922 27.891 27.453 1 90 309 ARG A C 1
ATOM 2501 O O . ARG A 1 309 ? 6.496 27.125 28.234 1 90 309 ARG A O 1
ATOM 2508 N N . GLY A 1 310 ? 6.465 28.406 26.438 1 88.38 310 GLY A N 1
ATOM 2509 C CA . GLY A 1 310 ? 7.824 28.094 26.031 1 88.38 310 GLY A CA 1
ATOM 2510 C C . GLY A 1 310 ? 7.91 27.531 24.625 1 88.38 310 GLY A C 1
ATOM 2511 O O . GLY A 1 310 ? 7.051 27.812 23.781 1 88.38 310 GLY A O 1
ATOM 2512 N N . ASN A 1 311 ? 8.992 26.781 24.391 1 88.81 311 ASN A N 1
ATOM 2513 C CA . ASN A 1 311 ? 9.25 26.234 23.047 1 88.81 311 ASN A CA 1
ATOM 2514 C C . ASN A 1 311 ? 8.391 25 22.781 1 88.81 311 ASN A C 1
ATOM 2516 O O . ASN A 1 311 ? 8.703 23.906 23.234 1 88.81 311 ASN A O 1
ATOM 2520 N N . GLY A 1 312 ? 7.402 25.141 22.047 1 84.5 312 GLY A N 1
ATOM 2521 C CA . GLY A 1 312 ? 6.465 24.078 21.734 1 84.5 312 GLY A CA 1
ATOM 2522 C C . GLY A 1 312 ? 6.977 23.109 20.672 1 84.5 312 GLY A C 1
ATOM 2523 O O . GLY A 1 312 ? 6.41 22.031 20.484 1 84.5 312 GLY A O 1
ATOM 2524 N N . PHE A 1 313 ? 7.941 23.484 19.906 1 82.38 313 PHE A N 1
ATOM 2525 C CA . PHE A 1 313 ? 8.57 22.656 18.891 1 82.38 313 PHE A CA 1
ATOM 2526 C C . PHE A 1 313 ? 9.977 22.25 19.312 1 82.38 313 PHE A C 1
ATOM 2528 O O . PHE A 1 313 ? 10.969 22.781 18.797 1 82.38 313 PHE A O 1
ATOM 2535 N N . GLY A 1 314 ? 10.086 21.281 20.078 1 74.69 314 GLY A N 1
ATOM 2536 C CA . GLY A 1 314 ? 11.352 20.875 20.656 1 74.69 314 GLY A CA 1
ATOM 2537 C C . GLY A 1 314 ? 12.383 20.438 19.641 1 74.69 314 GLY A C 1
ATOM 2538 O O . GLY A 1 314 ? 13.578 20.406 19.922 1 74.69 314 GLY A O 1
ATOM 2539 N N . PHE A 1 315 ? 11.969 20.312 18.469 1 77.88 315 PHE A N 1
ATOM 2540 C CA . PHE A 1 315 ? 12.938 19.859 17.469 1 77.88 315 PHE A CA 1
ATOM 2541 C C . PHE A 1 315 ? 13.625 21.062 16.812 1 77.88 315 PHE A C 1
ATOM 2543 O O . PHE A 1 315 ? 14.555 20.891 16.031 1 77.88 315 PHE A O 1
ATOM 2550 N N . PHE A 1 316 ? 13.258 22.297 17.172 1 85.38 316 PHE A N 1
ATOM 2551 C CA . PHE A 1 316 ? 14.016 23.5 16.859 1 85.38 316 PHE A CA 1
ATOM 2552 C C . PHE A 1 316 ? 14.672 24.078 18.109 1 85.38 316 PHE A C 1
ATOM 2554 O O . PHE A 1 316 ? 13.984 24.594 18.984 1 85.38 316 PHE A O 1
ATOM 2561 N N . PRO A 1 317 ? 15.961 24.031 18.141 1 84.12 317 PRO A N 1
ATOM 2562 C CA . PRO A 1 317 ? 16.672 24.453 19.344 1 84.12 317 PRO A CA 1
ATOM 2563 C C . PRO A 1 317 ? 16.688 25.969 19.547 1 84.12 317 PRO A C 1
ATOM 2565 O O . PRO A 1 317 ? 16.297 26.703 18.641 1 84.12 317 PRO A O 1
ATOM 2568 N N . ASP A 1 318 ? 17.141 26.328 20.688 1 87.81 318 ASP A N 1
ATOM 2569 C CA . ASP A 1 318 ? 17.312 27.75 20.969 1 87.81 318 ASP A CA 1
ATOM 2570 C C . ASP A 1 318 ? 18.672 28.25 20.469 1 87.81 318 ASP A C 1
ATOM 2572 O O . ASP A 1 318 ? 19.359 27.547 19.719 1 87.81 318 ASP A O 1
ATOM 2576 N N . GLN A 1 319 ? 18.938 29.422 20.766 1 83.75 319 GLN A N 1
ATOM 2577 C CA . GLN A 1 319 ? 20.125 30.094 20.25 1 83.75 319 GLN A CA 1
ATOM 2578 C C . GLN A 1 319 ? 21.391 29.375 20.719 1 83.75 319 GLN A C 1
ATOM 2580 O O . GLN A 1 319 ? 22.438 29.484 20.078 1 83.75 319 GLN A O 1
ATOM 2585 N N . ASN A 1 320 ? 21.219 28.609 21.797 1 81.88 320 ASN A N 1
ATOM 2586 C CA . ASN A 1 320 ? 22.359 27.875 22.344 1 81.88 320 ASN A CA 1
ATOM 2587 C C . ASN A 1 320 ? 22.391 26.438 21.859 1 81.88 320 ASN A C 1
ATOM 2589 O O . ASN A 1 320 ? 23.234 25.641 22.281 1 81.88 320 ASN A O 1
ATOM 2593 N N . GLY A 1 321 ? 21.469 26.125 21.031 1 80.19 321 GLY A N 1
ATOM 2594 C CA . GLY A 1 321 ? 21.391 24.781 20.5 1 80.19 321 GLY A CA 1
ATOM 2595 C C . GLY A 1 321 ? 20.641 23.812 21.406 1 80.19 321 GLY A C 1
ATOM 2596 O O . GLY A 1 321 ? 20.688 22.609 21.203 1 80.19 321 GLY A O 1
ATOM 2597 N N . GLU A 1 322 ? 20.031 24.281 22.375 1 78.06 322 GLU A N 1
ATOM 2598 C CA . GLU A 1 322 ? 19.344 23.453 23.359 1 78.06 322 GLU A CA 1
ATOM 2599 C C . GLU A 1 322 ? 17.859 23.344 23.047 1 78.06 322 GLU A C 1
ATOM 2601 O O . GLU A 1 322 ? 17.234 24.328 22.625 1 78.06 322 GLU A O 1
ATOM 2606 N N . ALA A 1 323 ? 17.453 22.125 23 1 71.94 323 ALA A N 1
ATOM 2607 C CA . ALA A 1 323 ? 16.016 21.844 22.922 1 71.94 323 ALA A CA 1
ATOM 2608 C C . ALA A 1 323 ? 15.508 21.234 24.219 1 71.94 323 ALA A C 1
ATOM 2610 O O . ALA A 1 323 ? 16.094 20.266 24.719 1 71.94 323 ALA A O 1
ATOM 2611 N N . PRO A 1 324 ? 14.719 22.016 24.891 1 62.97 324 PRO A N 1
ATOM 2612 C CA . PRO A 1 324 ? 14.242 21.391 26.125 1 62.97 324 PRO A CA 1
ATOM 2613 C C . PRO A 1 324 ? 13.625 20.016 25.875 1 62.97 324 PRO A C 1
ATOM 2615 O O . PRO A 1 324 ? 13.062 19.766 24.797 1 62.97 324 PRO A O 1
ATOM 2618 N N . ALA A 1 325 ? 13.977 19.141 26.812 1 59.28 325 ALA A N 1
ATOM 2619 C CA . ALA A 1 325 ? 13.32 17.828 26.797 1 59.28 325 ALA A CA 1
ATOM 2620 C C . ALA A 1 325 ? 11.805 17.969 26.906 1 59.28 325 ALA A C 1
ATOM 2622 O O . ALA A 1 325 ? 11.305 18.891 27.562 1 59.28 325 ALA A O 1
ATOM 2623 N N . PHE A 1 326 ? 11.172 17.297 26.078 1 59.03 326 PHE A N 1
ATOM 2624 C CA . PHE A 1 326 ? 9.711 17.328 26.172 1 59.03 326 PHE A CA 1
ATOM 2625 C C . PHE A 1 326 ? 9.242 17.047 27.578 1 59.03 326 PHE A C 1
ATOM 2627 O O . PHE A 1 326 ? 9.469 15.953 28.109 1 59.03 326 PHE A O 1
ATOM 2634 N N . ASP A 1 327 ? 9.102 18.094 28.312 1 65.44 327 ASP A N 1
ATOM 2635 C CA . ASP A 1 327 ? 8.508 18.047 29.656 1 65.44 327 ASP A CA 1
ATOM 2636 C C . ASP A 1 327 ? 7.027 18.422 29.609 1 65.44 327 ASP A C 1
ATOM 2638 O O . ASP A 1 327 ? 6.688 19.594 29.438 1 65.44 327 ASP A O 1
ATOM 2642 N N . LEU A 1 328 ? 6.215 17.438 29.719 1 64.69 328 LEU A N 1
ATOM 2643 C CA . LEU A 1 328 ? 4.773 17.625 29.594 1 64.69 328 LEU A CA 1
ATOM 2644 C C . LEU A 1 328 ? 4.246 18.547 30.672 1 64.69 328 LEU A C 1
ATOM 2646 O O . LEU A 1 328 ? 3.217 19.203 30.484 1 64.69 328 LEU A O 1
ATOM 2650 N N . GLU A 1 329 ? 4.914 18.672 31.719 1 65.62 329 GLU A N 1
ATOM 2651 C CA . GLU A 1 329 ? 4.434 19.547 32.781 1 65.62 329 GLU A CA 1
ATOM 2652 C C . GLU A 1 329 ? 4.594 21.016 32.406 1 65.62 329 GLU A C 1
ATOM 2654 O O . GLU A 1 329 ? 3.713 21.828 32.688 1 65.62 329 GLU A O 1
ATOM 2659 N N . VAL A 1 330 ? 5.605 21.25 31.703 1 66.94 330 VAL A N 1
ATOM 2660 C CA . VAL A 1 330 ? 5.898 22.641 31.422 1 66.94 330 VAL A CA 1
ATOM 2661 C C . VAL A 1 330 ? 5.488 22.984 30 1 66.94 330 VAL A C 1
ATOM 2663 O O . VAL A 1 330 ? 4.996 24.078 29.719 1 66.94 330 VAL A O 1
ATOM 2666 N N . LEU A 1 331 ? 5.52 22.062 29.156 1 79.12 331 LEU A N 1
ATOM 2667 C CA . LEU A 1 331 ? 5.352 22.344 27.734 1 79.12 331 LEU A CA 1
ATOM 2668 C C . LEU A 1 331 ? 4.062 21.719 27.203 1 79.12 331 LEU A C 1
ATOM 2670 O O . LEU A 1 331 ? 3.926 21.5 26 1 79.12 331 LEU A O 1
ATOM 2674 N N . ALA A 1 332 ? 3.127 21.531 28.156 1 86.19 332 ALA A N 1
ATOM 2675 C CA . ALA A 1 332 ? 1.854 20.953 27.734 1 86.19 332 ALA A CA 1
ATOM 2676 C C . ALA A 1 332 ? 1.018 21.969 26.953 1 86.19 332 ALA A C 1
ATOM 2678 O O . ALA A 1 332 ? 0.753 23.062 27.453 1 86.19 332 ALA A O 1
ATOM 2679 N N . PRO A 1 333 ? 0.646 21.641 25.734 1 92.19 333 PRO A N 1
ATOM 2680 C CA . PRO A 1 333 ? -0.239 22.547 25 1 92.19 333 PRO A CA 1
ATOM 2681 C C . PRO A 1 333 ? -1.672 22.531 25.531 1 92.19 333 PRO A C 1
ATOM 2683 O O . PRO A 1 333 ? -2.178 21.469 25.922 1 92.19 333 PRO A O 1
ATOM 2686 N N . HIS A 1 334 ? -2.305 23.703 25.547 1 94.5 334 HIS A N 1
ATOM 2687 C CA . HIS A 1 334 ? -3.711 23.859 25.906 1 94.5 334 HIS A CA 1
ATOM 2688 C C . HIS A 1 334 ? -4.379 24.922 25.031 1 94.5 334 HIS A C 1
ATOM 2690 O O . HIS A 1 334 ? -3.77 25.938 24.719 1 94.5 334 HIS A O 1
ATOM 2696 N N . VAL A 1 335 ? -5.594 24.625 24.703 1 97.56 335 VAL A N 1
ATOM 2697 C CA . VAL A 1 335 ? -6.363 25.703 24.078 1 97.56 335 VAL A CA 1
ATOM 2698 C C . VAL A 1 335 ? -6.637 26.797 25.094 1 97.56 335 VAL A C 1
ATOM 2700 O O . VAL A 1 335 ? -7.164 26.547 26.172 1 97.56 335 VAL A O 1
ATOM 2703 N N . CYS A 1 336 ? -6.289 28 24.766 1 97.56 336 CYS A N 1
ATOM 2704 C CA . CYS A 1 336 ? -6.48 29.172 25.609 1 97.56 336 CYS A CA 1
ATOM 2705 C C . CYS A 1 336 ? -7.27 30.25 24.875 1 97.56 336 CYS A C 1
ATOM 2707 O O . CYS A 1 336 ? -7.375 30.219 23.656 1 97.56 336 CYS A O 1
ATOM 2709 N N . GLU A 1 337 ? -7.809 31.141 25.672 1 98.19 337 GLU A N 1
ATOM 2710 C CA . GLU A 1 337 ? -8.508 32.281 25.125 1 98.19 337 GLU A CA 1
ATOM 2711 C C . GLU A 1 337 ? -7.684 33.562 25.281 1 98.19 337 GLU A C 1
ATOM 2713 O O . GLU A 1 337 ? -7.234 33.875 26.391 1 98.19 337 GLU A O 1
ATOM 2718 N N . PHE A 1 338 ? -7.43 34.219 24.234 1 98.25 338 PHE A N 1
ATOM 2719 C CA . PHE A 1 338 ? -6.898 35.594 24.203 1 98.25 338 PHE A CA 1
ATOM 2720 C C . PHE A 1 338 ? -8.016 36.594 23.969 1 98.25 338 PHE A C 1
ATOM 2722 O O . PHE A 1 338 ? -8.914 36.344 23.156 1 98.25 338 PHE A O 1
ATOM 2729 N N . VAL A 1 339 ? -7.977 37.688 24.672 1 98 339 VAL A N 1
ATOM 2730 C CA . VAL A 1 339 ? -8.922 38.781 24.469 1 98 339 VAL A CA 1
ATOM 2731 C C . VAL A 1 339 ? -8.164 40.031 24.078 1 98 339 VAL A C 1
ATOM 2733 O O . VAL A 1 339 ? -7.277 40.5 24.797 1 98 339 VAL A O 1
ATOM 2736 N N . LEU A 1 340 ? -8.508 40.594 22.938 1 98 340 LEU A N 1
ATOM 2737 C CA . LEU A 1 340 ? -7.828 41.75 22.391 1 98 340 LEU A CA 1
ATOM 2738 C C . LEU A 1 340 ? -8.82 42.875 22.156 1 98 340 LEU A C 1
ATOM 2740 O O . LEU A 1 340 ? -9.914 42.656 21.625 1 98 340 LEU A O 1
ATOM 2744 N N . ASP A 1 341 ? -8.43 44.031 22.516 1 97.56 341 ASP A N 1
ATOM 2745 C CA . ASP A 1 341 ? -9.164 45.219 22.156 1 97.56 341 ASP A CA 1
ATOM 2746 C C . ASP A 1 341 ? -8.594 45.844 20.875 1 97.56 341 ASP A C 1
ATOM 2748 O O . ASP A 1 341 ? -7.527 46.469 20.891 1 97.56 341 ASP A O 1
ATOM 2752 N N . PRO A 1 342 ? -9.352 45.75 19.844 1 97 342 PRO A N 1
ATOM 2753 C CA . PRO A 1 342 ? -8.812 46.219 18.562 1 97 342 PRO A CA 1
ATOM 2754 C C . PRO A 1 342 ? -8.578 47.719 18.562 1 97 342 PRO A C 1
ATOM 2756 O O . PRO A 1 342 ? -7.898 48.25 17.672 1 97 342 PRO A O 1
ATOM 2759 N N . HIS A 1 343 ? -9.07 48.469 19.531 1 95.62 343 HIS A N 1
ATOM 2760 C CA . HIS A 1 343 ? -8.945 49.938 19.531 1 95.62 343 HIS A CA 1
ATOM 2761 C C . HIS A 1 343 ? -7.953 50.375 20.594 1 95.62 343 HIS A C 1
ATOM 2763 O O . HIS A 1 343 ? -7.73 51.594 20.766 1 95.62 343 HIS A O 1
ATOM 2769 N N . SER A 1 344 ? -7.418 49.438 21.203 1 95.44 344 SER A N 1
ATOM 2770 C CA . SER A 1 344 ? -6.457 49.812 22.25 1 95.44 344 SER A CA 1
ATOM 2771 C C . SER A 1 344 ? -5.211 50.438 21.641 1 95.44 344 SER A C 1
ATOM 2773 O O . SER A 1 344 ? -4.77 50.062 20.562 1 95.44 344 SER A O 1
ATOM 2775 N N . THR A 1 345 ? -4.641 51.375 22.344 1 93.88 345 THR A N 1
ATOM 2776 C CA . THR A 1 345 ? -3.354 51.969 21.984 1 93.88 345 THR A CA 1
ATOM 2777 C C . THR A 1 345 ? -2.219 51.281 22.75 1 93.88 345 THR A C 1
ATOM 2779 O O . THR A 1 345 ? -1.047 51.438 22.406 1 93.88 345 THR A O 1
ATOM 2782 N N . LYS A 1 346 ? -2.674 50.656 23.812 1 93.62 346 LYS A N 1
ATOM 2783 C CA . LYS A 1 346 ? -1.716 49.812 24.531 1 93.62 346 LYS A CA 1
ATOM 2784 C C . LYS A 1 346 ? -1.589 48.438 23.875 1 93.62 346 LYS A C 1
ATOM 2786 O O . LYS A 1 346 ? -2.486 47.594 24 1 93.62 346 LYS A O 1
ATOM 2791 N N . LEU A 1 347 ? -0.667 48.25 23.188 1 96.19 347 LEU A N 1
ATOM 2792 C CA . LEU A 1 347 ? -0.529 47.062 22.359 1 96.19 347 LEU A CA 1
ATOM 2793 C C . LEU A 1 347 ? 0.143 45.938 23.125 1 96.19 347 LEU A C 1
ATOM 2795 O O . LEU A 1 347 ? 1.162 45.406 22.688 1 96.19 347 LEU A O 1
ATOM 2799 N N . VAL A 1 348 ? -0.471 45.594 24.266 1 96.56 348 VAL A N 1
ATOM 2800 C CA . VAL A 1 348 ? -0.113 44.438 25.094 1 96.56 348 VAL A CA 1
ATOM 2801 C C . VAL A 1 348 ? -1.36 43.594 25.391 1 96.56 348 VAL A C 1
ATOM 2803 O O . VAL A 1 348 ? -2.422 44.156 25.688 1 96.56 348 VAL A O 1
ATOM 2806 N N . TYR A 1 349 ? -1.304 42.344 25.172 1 94.62 349 TYR A N 1
ATOM 2807 C CA . TYR A 1 349 ? -2.475 41.562 25.516 1 94.62 349 TYR A CA 1
ATOM 2808 C C . TYR A 1 349 ? -2.34 40.969 26.922 1 94.62 349 TYR A C 1
ATOM 2810 O O . TYR A 1 349 ? -1.227 40.781 27.422 1 94.62 349 TYR A O 1
ATOM 2818 N N . GLN A 1 350 ? -3.504 40.719 27.516 1 90.69 350 GLN A N 1
ATOM 2819 C CA . GLN A 1 350 ? -3.555 40.125 28.859 1 90.69 350 GLN A CA 1
ATOM 2820 C C . GLN A 1 350 ? -3.25 38.625 28.828 1 90.69 350 GLN A C 1
ATOM 2822 O O . GLN A 1 350 ? -3.369 38 27.781 1 90.69 350 GLN A O 1
ATOM 2827 N N . SER A 1 351 ? -2.922 38.125 30.016 1 92.25 351 SER A N 1
ATOM 2828 C CA . SER A 1 351 ? -2.641 36.719 30.125 1 92.25 351 SER A CA 1
ATOM 2829 C C . SER A 1 351 ? -3.818 35.875 29.641 1 92.25 351 SER A C 1
ATOM 2831 O O . SER A 1 351 ? -4.945 36.062 30.109 1 92.25 351 SER A O 1
ATOM 2833 N N . PRO A 1 352 ? -3.527 34.969 28.734 1 95.31 352 PRO A N 1
ATOM 2834 C CA . PRO A 1 352 ? -4.613 34.125 28.219 1 95.31 352 PRO A CA 1
ATOM 2835 C C . PRO A 1 352 ? -5.141 33.156 29.281 1 95.31 352 PRO A C 1
ATOM 2837 O O . PRO A 1 352 ? -4.422 32.812 30.219 1 95.31 352 PRO A O 1
ATOM 2840 N N . THR A 1 353 ? -6.352 32.719 29.125 1 95.25 353 THR A N 1
ATOM 2841 C CA . THR A 1 353 ? -6.984 31.781 30.031 1 95.25 353 THR A CA 1
ATOM 2842 C C . THR A 1 353 ? -7.195 30.422 29.359 1 95.25 353 THR A C 1
ATOM 2844 O O . THR A 1 353 ? -7.625 30.359 28.203 1 95.25 353 THR A O 1
ATOM 2847 N N . GLU A 1 354 ? -6.867 29.391 30.125 1 92.62 354 GLU A N 1
ATOM 2848 C CA . GLU A 1 354 ? -7.105 28.047 29.609 1 92.62 354 GLU A CA 1
ATOM 2849 C C . GLU A 1 354 ? -8.602 27.781 29.438 1 92.62 354 GLU A C 1
ATOM 2851 O O . GLU A 1 354 ? -9.391 28.094 30.328 1 92.62 354 GLU A O 1
ATOM 2856 N N . VAL A 1 355 ? -8.961 27.266 28.281 1 93.56 355 VAL A N 1
ATOM 2857 C CA . VAL A 1 355 ? -10.352 26.984 27.953 1 93.56 355 VAL A CA 1
ATOM 2858 C C . VAL A 1 355 ? -10.633 25.5 28.141 1 93.56 355 VAL A C 1
ATOM 2860 O O . VAL A 1 355 ? -11.516 25.125 28.906 1 93.56 355 VAL A O 1
ATOM 2863 N N . VAL A 1 356 ? -9.852 24.656 27.438 1 89.75 356 VAL A N 1
ATOM 2864 C CA . VAL A 1 356 ? -9.961 23.219 27.609 1 89.75 356 VAL A CA 1
ATOM 2865 C C . VAL A 1 356 ? -9.023 22.75 28.719 1 89.75 356 VAL A C 1
ATOM 2867 O O . VAL A 1 356 ? -7.805 22.734 28.547 1 89.75 356 VAL A O 1
ATOM 2870 N N . THR A 1 357 ? -9.539 22.281 29.844 1 85.62 357 THR A N 1
ATOM 2871 C CA . THR A 1 357 ? -8.727 22.094 31.031 1 85.62 357 THR A CA 1
ATOM 2872 C C . THR A 1 357 ? -8.586 20.609 31.359 1 85.62 357 THR A C 1
ATOM 2874 O O . THR A 1 357 ? -7.93 20.234 32.344 1 85.62 357 THR A O 1
ATOM 2877 N N . SER A 1 358 ? -9.094 19.797 30.656 1 86.25 358 SER A N 1
ATOM 2878 C CA . SER A 1 358 ? -9.148 18.375 30.984 1 86.25 358 SER A CA 1
ATOM 2879 C C . SER A 1 358 ? -7.824 17.688 30.672 1 86.25 358 SER A C 1
ATOM 2881 O O . SER A 1 358 ? -7.688 16.469 30.859 1 86.25 358 SER A O 1
ATOM 2883 N N . GLY A 1 359 ? -6.812 18.344 30.281 1 88.38 359 GLY A N 1
ATOM 2884 C CA . GLY A 1 359 ? -5.5 17.812 29.969 1 88.38 359 GLY A CA 1
ATOM 2885 C C . GLY A 1 359 ? -4.828 18.5 28.797 1 88.38 359 GLY A C 1
ATOM 2886 O O . GLY A 1 359 ? -5.457 19.312 28.109 1 88.38 359 GLY A O 1
ATOM 2887 N N . PRO A 1 360 ? -3.523 18.141 28.609 1 93 360 PRO A N 1
ATOM 2888 C CA . PRO A 1 360 ? -2.846 18.703 27.453 1 93 360 PRO A CA 1
ATOM 2889 C C . PRO A 1 360 ? -3.541 18.375 26.125 1 93 360 PRO A C 1
ATOM 2891 O O . PRO A 1 360 ? -3.939 17.219 25.922 1 93 360 PRO A O 1
ATOM 2894 N N . ASN A 1 361 ? -3.775 19.344 25.312 1 94.94 361 ASN A N 1
ATOM 2895 C CA . ASN A 1 361 ? -4.562 19.156 24.109 1 94.94 361 ASN A CA 1
ATOM 2896 C C . ASN A 1 361 ? -4.027 20 22.953 1 94.94 361 ASN A C 1
ATOM 2898 O O . ASN A 1 361 ? -3.471 21.078 23.172 1 94.94 361 ASN A O 1
ATOM 2902 N N . GLU A 1 362 ? -4.18 19.516 21.734 1 94.5 362 GLU A N 1
ATOM 2903 C CA . GLU A 1 362 ? -3.75 20.172 20.5 1 94.5 362 GLU A CA 1
ATOM 2904 C C . GLU A 1 362 ? -4.676 19.812 19.344 1 94.5 362 GLU A C 1
ATOM 2906 O O . GLU A 1 362 ? -5.57 18.984 19.484 1 94.5 362 GLU A O 1
ATOM 2911 N N . PHE A 1 363 ? -4.48 20.484 18.219 1 96.31 363 PHE A N 1
ATOM 2912 C CA . PHE A 1 363 ? -5.234 20.297 16.984 1 96.31 363 PHE A CA 1
ATOM 2913 C C . PHE A 1 363 ? -6.715 20.578 17.203 1 96.31 363 PHE A C 1
ATOM 2915 O O . PHE A 1 363 ? -7.566 19.75 16.859 1 96.31 363 PHE A O 1
ATOM 2922 N N . PRO A 1 364 ? -6.965 21.688 17.859 1 97.69 364 PRO A N 1
ATOM 2923 C CA . PRO A 1 364 ? -8.383 22.016 18.047 1 97.69 364 PRO A CA 1
ATOM 2924 C C . PRO A 1 364 ? -9.117 22.234 16.719 1 97.69 364 PRO A C 1
ATOM 2926 O O . PRO A 1 364 ? -8.578 22.875 15.805 1 97.69 364 PRO A O 1
ATOM 2929 N N . ARG A 1 365 ? -10.242 21.656 16.625 1 97.56 365 ARG A N 1
ATOM 2930 C CA . ARG A 1 365 ? -11.164 21.812 15.516 1 97.56 365 ARG A CA 1
ATOM 2931 C C . ARG A 1 365 ? -12.555 22.219 16 1 97.56 365 ARG A C 1
ATOM 2933 O O . ARG A 1 365 ? -12.906 21.969 17.156 1 97.56 365 ARG A O 1
ATOM 2940 N N . ILE A 1 366 ? -13.281 22.891 15.195 1 97.38 366 ILE A N 1
ATOM 2941 C CA . ILE A 1 366 ? -14.688 23.203 15.445 1 97.38 366 ILE A CA 1
ATOM 2942 C C . ILE A 1 366 ? -15.523 22.781 14.242 1 97.38 366 ILE A C 1
ATOM 2944 O O . ILE A 1 366 ? -15.023 22.125 13.328 1 97.38 366 ILE A O 1
ATOM 2948 N N . ASP A 1 367 ? -16.828 22.969 14.383 1 95.81 367 ASP A N 1
ATOM 2949 C CA . ASP A 1 367 ? -17.688 22.969 13.203 1 95.81 367 ASP A CA 1
ATOM 2950 C C . ASP A 1 367 ? -17.344 24.109 12.258 1 95.81 367 ASP A C 1
ATOM 2952 O O . ASP A 1 367 ? -17.594 25.266 12.562 1 95.81 367 ASP A O 1
ATOM 2956 N N . ASP A 1 368 ? -16.75 23.75 11.117 1 93.06 368 ASP A N 1
ATOM 2957 C CA . ASP A 1 368 ? -16.203 24.75 10.211 1 93.06 368 ASP A CA 1
ATOM 2958 C C . ASP A 1 368 ? -17.281 25.75 9.789 1 93.06 368 ASP A C 1
ATOM 2960 O O . ASP A 1 368 ? -16.969 26.875 9.375 1 93.06 368 ASP A O 1
ATOM 2964 N N . ARG A 1 369 ? -18.562 25.5 9.953 1 92.06 369 ARG A N 1
ATOM 2965 C CA . ARG A 1 369 ? -19.672 26.344 9.539 1 92.06 369 ARG A CA 1
ATOM 2966 C C . ARG A 1 369 ? -19.797 27.562 10.453 1 92.06 369 ARG A C 1
ATOM 2968 O O . ARG A 1 369 ? -20.453 28.547 10.102 1 92.06 369 ARG A O 1
ATOM 2975 N N . VAL A 1 370 ? -19.078 27.422 11.547 1 93.69 370 VAL A N 1
ATOM 2976 C CA . VAL A 1 370 ? -19.266 28.531 12.492 1 93.69 370 VAL A CA 1
ATOM 2977 C C . VAL A 1 370 ? -17.953 29.281 12.656 1 93.69 370 VAL A C 1
ATOM 2979 O O . VAL A 1 370 ? -17.781 30.047 13.617 1 93.69 370 VAL A O 1
ATOM 2982 N N . PHE A 1 371 ? -17.047 29.141 11.812 1 94.75 371 PHE A N 1
ATOM 2983 C CA . PHE A 1 371 ? -15.82 29.922 11.852 1 94.75 371 PHE A CA 1
ATOM 2984 C C . PHE A 1 371 ? -16.125 31.422 11.867 1 94.75 371 PHE A C 1
ATOM 2986 O O . PHE A 1 371 ? -17 31.875 11.125 1 94.75 371 PHE A O 1
ATOM 2993 N N . GLY A 1 372 ? -15.461 32.125 12.688 1 96.44 372 GLY A N 1
ATOM 2994 C CA . GLY A 1 372 ? -15.609 33.562 12.742 1 96.44 372 GLY A CA 1
ATOM 2995 C C . GLY A 1 372 ? -16.734 34.031 13.648 1 96.44 372 GLY A C 1
ATOM 2996 O O . GLY A 1 372 ? -16.906 35.219 13.875 1 96.44 372 GLY A O 1
ATOM 2997 N N . LYS A 1 373 ? -17.453 33.031 14.156 1 94.94 373 LYS A N 1
ATOM 2998 C CA . LYS A 1 373 ? -18.562 33.281 15.086 1 94.94 373 LYS A CA 1
ATOM 2999 C C . LYS A 1 373 ? -18.344 32.562 16.406 1 94.94 373 LYS A C 1
ATOM 3001 O O . LYS A 1 373 ? -17.531 31.641 16.484 1 94.94 373 LYS A O 1
ATOM 3006 N N . LYS A 1 374 ? -19.078 33.062 17.375 1 96.31 374 LYS A N 1
ATOM 3007 C CA . LYS A 1 374 ? -18.984 32.375 18.656 1 96.31 374 LYS A CA 1
ATOM 3008 C C . LYS A 1 374 ? -19.422 30.906 18.531 1 96.31 374 LYS A C 1
ATOM 3010 O O . LYS A 1 374 ? -20.5 30.625 18.016 1 96.31 374 LYS A O 1
ATOM 3015 N N . HIS A 1 375 ? -18.578 29.984 18.938 1 96.69 375 HIS A N 1
ATOM 3016 C CA . HIS A 1 375 ? -18.812 28.547 18.828 1 96.69 375 HIS A CA 1
ATOM 3017 C C . HIS A 1 375 ? -19.062 27.922 20.188 1 96.69 375 HIS A C 1
ATOM 3019 O O . HIS A 1 375 ? -18.75 28.516 21.219 1 96.69 375 HIS A O 1
ATOM 3025 N N . ARG A 1 376 ? -19.625 26.75 20.141 1 97.38 376 ARG A N 1
ATOM 3026 C CA . ARG A 1 376 ? -19.922 26.078 21.391 1 97.38 376 ARG A CA 1
ATOM 3027 C C . ARG A 1 376 ? -18.984 24.891 21.609 1 97.38 376 ARG A C 1
ATOM 3029 O O . ARG A 1 376 ? -18.578 24.625 22.734 1 97.38 376 ARG A O 1
ATOM 3036 N N . PHE A 1 377 ? -18.672 24.141 20.609 1 97.94 377 PHE A N 1
ATOM 3037 C CA . PHE A 1 377 ? -17.922 22.906 20.797 1 97.94 377 PHE A CA 1
ATOM 3038 C C . PHE A 1 377 ? -16.531 23.016 20.203 1 97.94 377 PHE A C 1
ATOM 3040 O O . PHE A 1 377 ? -16.328 23.609 19.156 1 97.94 377 PHE A O 1
ATOM 3047 N N . ILE A 1 378 ? -15.57 22.422 20.875 1 98.38 378 ILE A N 1
ATOM 3048 C CA . ILE A 1 378 ? -14.211 22.219 20.391 1 98.38 378 ILE A CA 1
ATOM 3049 C C . ILE A 1 378 ? -13.898 20.719 20.375 1 98.38 378 ILE A C 1
ATOM 3051 O O . ILE A 1 378 ? -14.234 20 21.312 1 98.38 378 ILE A O 1
ATOM 3055 N N . TYR A 1 379 ? -13.383 20.234 19.344 1 98.38 379 TYR A N 1
ATOM 3056 C CA . TYR A 1 379 ? -12.852 18.875 19.203 1 98.38 379 TYR A CA 1
ATOM 3057 C C . TYR A 1 379 ? -11.336 18.891 19.062 1 98.38 379 TYR A C 1
ATOM 3059 O O . TYR A 1 379 ? -10.742 19.938 18.766 1 98.38 379 TYR A O 1
ATOM 3067 N N . GLY A 1 380 ? -10.703 17.766 19.297 1 97.81 380 GLY A N 1
ATOM 3068 C CA . GLY A 1 380 ? -9.258 17.703 19.094 1 97.81 380 GLY A CA 1
ATOM 3069 C C . GLY A 1 380 ? -8.625 16.469 19.688 1 97.81 380 GLY A C 1
ATOM 3070 O O . GLY A 1 380 ? -9.289 15.445 19.875 1 97.81 380 GLY A O 1
ATOM 3071 N N . ASN A 1 381 ? -7.309 16.562 19.859 1 97.12 381 ASN A N 1
ATOM 3072 C CA . ASN A 1 381 ? -6.512 15.492 20.469 1 97.12 381 ASN A CA 1
ATOM 3073 C C . ASN A 1 381 ? -6.062 15.867 21.875 1 97.12 381 ASN A C 1
ATOM 3075 O O . ASN A 1 381 ? -5.863 17.047 22.172 1 97.12 381 ASN A O 1
ATOM 3079 N N . MET A 1 382 ? -5.926 14.852 22.672 1 95.69 382 MET A N 1
ATOM 3080 C CA . MET A 1 382 ? -5.391 15 24.031 1 95.69 382 MET A CA 1
ATOM 3081 C C . MET A 1 382 ? -4.363 13.914 24.328 1 95.69 382 MET A C 1
ATOM 3083 O O . MET A 1 382 ? -4.332 12.883 23.656 1 95.69 382 MET A O 1
ATOM 3087 N N . ILE A 1 383 ? -3.535 14.203 25.234 1 93.06 383 ILE A N 1
ATOM 3088 C CA . ILE A 1 383 ? -2.67 13.18 25.812 1 93.06 383 ILE A CA 1
ATOM 3089 C C . ILE A 1 383 ? -3.121 12.859 27.234 1 93.06 383 ILE A C 1
ATOM 3091 O O . ILE A 1 383 ? -3.184 13.75 28.078 1 93.06 383 ILE A O 1
ATOM 3095 N N . ASP A 1 384 ? -3.459 11.734 27.453 1 93.75 384 ASP A N 1
ATOM 3096 C CA . ASP A 1 384 ? -3.789 11.211 28.781 1 93.75 384 ASP A CA 1
ATOM 3097 C C . ASP A 1 384 ? -2.725 10.234 29.266 1 93.75 384 ASP A C 1
ATOM 3099 O O . ASP A 1 384 ? -2.605 9.125 28.75 1 93.75 384 ASP A O 1
ATOM 3103 N N . MET A 1 385 ? -1.995 10.625 30.281 1 91.5 385 MET A N 1
ATOM 3104 C CA . MET A 1 385 ? -0.874 9.836 30.781 1 91.5 385 MET A CA 1
ATOM 3105 C C . MET A 1 385 ? -1.301 8.969 31.969 1 91.5 385 MET A C 1
ATOM 3107 O O . MET A 1 385 ? -0.458 8.398 32.656 1 91.5 385 MET A O 1
ATOM 3111 N N . SER A 1 386 ? -2.572 8.914 32.156 1 93.5 386 SER A N 1
ATOM 3112 C CA . SER A 1 386 ? -3.057 8.102 33.25 1 93.5 386 SER A CA 1
ATOM 3113 C C . SER A 1 386 ? -2.699 6.629 33.062 1 93.5 386 SER A C 1
ATOM 3115 O O . SER A 1 386 ? -2.693 6.133 31.938 1 93.5 386 SER A O 1
ATOM 3117 N N . PRO A 1 387 ? -2.461 5.984 34.219 1 94.31 387 PRO A N 1
ATOM 3118 C CA . PRO A 1 387 ? -2.135 4.562 34.125 1 94.31 387 PRO A CA 1
ATOM 3119 C C . PRO A 1 387 ? -3.227 3.756 33.406 1 94.31 387 PRO A C 1
ATOM 3121 O O . PRO A 1 387 ? -4.414 3.979 33.656 1 94.31 387 PRO A O 1
ATOM 3124 N N . GLY A 1 388 ? -2.85 2.889 32.562 1 94.81 388 GLY A N 1
ATOM 3125 C CA . GLY A 1 388 ? -3.783 1.969 31.953 1 94.81 388 GLY A CA 1
ATOM 3126 C C . GLY A 1 388 ? -4.359 2.502 30.641 1 94.81 388 GLY A C 1
ATOM 3127 O O . GLY A 1 388 ? -4.934 1.745 29.859 1 94.81 388 GLY A O 1
ATOM 3128 N N . VAL A 1 389 ? -4.238 3.771 30.344 1 95.75 389 VAL A N 1
ATOM 3129 C CA . VAL A 1 389 ? -4.801 4.355 29.141 1 95.75 389 VAL A CA 1
ATOM 3130 C C . VAL A 1 389 ? -3.959 3.947 27.938 1 95.75 389 VAL A C 1
ATOM 3132 O O . VAL A 1 389 ? -4.5 3.568 26.891 1 95.75 389 VAL A O 1
ATOM 3135 N N . THR A 1 390 ? -2.617 3.994 28.109 1 96.88 390 THR A N 1
ATOM 3136 C CA . THR A 1 390 ? -1.701 3.641 27.047 1 96.88 390 THR A CA 1
ATOM 3137 C C . THR A 1 390 ? -0.617 2.689 27.547 1 96.88 390 THR A C 1
ATOM 3139 O O . THR A 1 390 ? -0.077 2.877 28.641 1 96.88 390 THR A O 1
ATOM 3142 N N . ASP A 1 391 ? -0.281 1.693 26.797 1 97.88 391 ASP A N 1
ATOM 3143 C CA . ASP A 1 391 ? 0.861 0.816 27.031 1 97.88 391 ASP A CA 1
ATOM 3144 C C . ASP A 1 391 ? 2.152 1.442 26.516 1 97.88 391 ASP A C 1
ATOM 3146 O O . ASP A 1 391 ? 2.646 1.066 25.453 1 97.88 391 ASP A O 1
ATOM 3150 N N . TRP A 1 392 ? 2.736 2.268 27.297 1 95.06 392 TRP A N 1
ATOM 3151 C CA . TRP A 1 392 ? 3.896 3.043 26.875 1 95.06 392 TRP A CA 1
ATOM 3152 C C . TRP A 1 392 ? 5.121 2.148 26.719 1 95.06 392 TRP A C 1
ATOM 3154 O O . TRP A 1 392 ? 5.977 2.395 25.875 1 95.06 392 TRP A O 1
ATOM 3164 N N . GLU A 1 393 ? 5.211 1.182 27.562 1 96.56 393 GLU A N 1
ATOM 3165 C CA . GLU A 1 393 ? 6.34 0.26 27.453 1 96.56 393 GLU A CA 1
ATOM 3166 C C . GLU A 1 393 ? 6.402 -0.381 26.062 1 96.56 393 GLU A C 1
ATOM 3168 O O . GLU A 1 393 ? 7.484 -0.535 25.5 1 96.56 393 GLU A O 1
ATOM 3173 N N . TYR A 1 394 ? 5.262 -0.719 25.562 1 96.69 394 TYR A N 1
ATOM 3174 C CA . TYR A 1 394 ? 5.168 -1.332 24.25 1 96.69 394 TYR A CA 1
ATOM 3175 C C . TYR A 1 394 ? 5.305 -0.285 23.156 1 96.69 394 TYR A C 1
ATOM 3177 O O . TYR A 1 394 ? 6.023 -0.495 22.172 1 96.69 394 TYR A O 1
ATOM 3185 N N . SER A 1 395 ? 4.691 0.855 23.266 1 96.56 395 SER A N 1
ATOM 3186 C CA . SER A 1 395 ? 4.457 1.797 22.188 1 96.56 395 SER A CA 1
ATOM 3187 C C . SER A 1 395 ? 5.648 2.727 21.984 1 96.56 395 SER A C 1
ATOM 3189 O O . SER A 1 395 ? 5.98 3.09 20.859 1 96.56 395 SER A O 1
ATOM 3191 N N . ALA A 1 396 ? 6.316 3.113 23.016 1 94.06 396 ALA A N 1
ATOM 3192 C CA . ALA A 1 396 ? 7.332 4.16 22.969 1 94.06 396 ALA A CA 1
ATOM 3193 C C . ALA A 1 396 ? 8.461 3.779 22.016 1 94.06 396 ALA A C 1
ATOM 3195 O O . ALA A 1 396 ? 8.875 4.586 21.172 1 94.06 396 ALA A O 1
ATOM 3196 N N . PRO A 1 397 ? 8.922 2.504 22.094 1 94.81 397 PRO A N 1
ATOM 3197 C CA . PRO A 1 397 ? 10.023 2.145 21.188 1 94.81 397 PRO A CA 1
ATOM 3198 C C . PRO A 1 397 ? 9.594 2.125 19.719 1 94.81 397 PRO A C 1
ATOM 3200 O O . PRO A 1 397 ? 10.453 2.102 18.828 1 94.81 397 PRO A O 1
ATOM 3203 N N . LEU A 1 398 ? 8.312 2.102 19.453 1 95.81 398 LEU A N 1
ATOM 3204 C CA . LEU A 1 398 ? 7.801 1.952 18.094 1 95.81 398 LEU A CA 1
ATOM 3205 C C . LEU A 1 398 ? 7.406 3.305 17.5 1 95.81 398 LEU A C 1
ATOM 3207 O O . LEU A 1 398 ? 7.062 3.4 16.328 1 95.81 398 LEU A O 1
ATOM 3211 N N . ALA A 1 399 ? 7.418 4.332 18.203 1 94.12 399 ALA A N 1
ATOM 3212 C CA . ALA A 1 399 ? 6.785 5.598 17.828 1 94.12 399 ALA A CA 1
ATOM 3213 C C . ALA A 1 399 ? 7.652 6.379 16.859 1 94.12 399 ALA A C 1
ATOM 3215 O O . ALA A 1 399 ? 7.141 7.004 15.922 1 94.12 399 ALA A O 1
ATOM 3216 N N . GLY A 1 400 ? 8.953 6.277 17 1 90.31 400 GLY A N 1
ATOM 3217 C CA . GLY A 1 400 ? 9.836 7.227 16.344 1 90.31 400 GLY A CA 1
ATOM 3218 C C . GLY A 1 400 ? 9.898 8.57 17.047 1 90.31 400 GLY A C 1
ATOM 3219 O O . GLY A 1 400 ? 9.266 8.766 18.078 1 90.31 400 GLY A O 1
ATOM 3220 N N . ASP A 1 401 ? 10.656 9.562 16.469 1 86.5 401 ASP A N 1
ATOM 3221 C CA . ASP A 1 401 ? 10.844 10.859 17.109 1 86.5 401 ASP A CA 1
ATOM 3222 C C . ASP A 1 401 ? 10.219 11.977 16.281 1 86.5 401 ASP A C 1
ATOM 3224 O O . ASP A 1 401 ? 9.93 11.789 15.094 1 86.5 401 ASP A O 1
ATOM 3228 N N . GLY A 1 402 ? 9.938 13.07 16.953 1 76.31 402 GLY A N 1
ATOM 3229 C CA . GLY A 1 402 ? 9.578 14.281 16.234 1 76.31 402 GLY A CA 1
ATOM 3230 C C . GLY A 1 402 ? 8.141 14.703 16.453 1 76.31 402 GLY A C 1
ATOM 3231 O O . GLY A 1 402 ? 7.812 15.891 16.328 1 76.31 402 GLY A O 1
ATOM 3232 N N . ILE A 1 403 ? 7.32 13.758 16.656 1 73.94 403 ILE A N 1
ATOM 3233 C CA . ILE A 1 403 ? 5.945 14.156 16.922 1 73.94 403 ILE A CA 1
ATOM 3234 C C . ILE A 1 403 ? 5.402 13.391 18.125 1 73.94 403 ILE A C 1
ATOM 3236 O O . ILE A 1 403 ? 5.727 12.219 18.312 1 73.94 403 ILE A O 1
ATOM 3240 N N . GLY A 1 404 ? 4.738 14.125 18.875 1 76 404 GLY A N 1
ATOM 3241 C CA . GLY A 1 404 ? 4.078 13.469 20 1 76 404 GLY A CA 1
ATOM 3242 C C . GLY A 1 404 ? 2.797 12.758 19.594 1 76 404 GLY A C 1
ATOM 3243 O O . GLY A 1 404 ? 1.924 13.352 18.953 1 76 404 GLY A O 1
ATOM 3244 N N . HIS A 1 405 ? 2.717 11.5 19.891 1 83.88 405 HIS A N 1
ATOM 3245 C CA . HIS A 1 405 ? 1.509 10.734 19.625 1 83.88 405 HIS A CA 1
ATOM 3246 C C . HIS A 1 405 ? 0.436 11 20.672 1 83.88 405 HIS A C 1
ATOM 3248 O O . HIS A 1 405 ? 0.691 10.867 21.875 1 83.88 405 HIS A O 1
ATOM 3254 N N . MET A 1 406 ? -0.695 11.43 20.219 1 93.62 406 MET A N 1
ATOM 3255 C CA . MET A 1 406 ? -1.833 11.742 21.078 1 93.62 406 MET A CA 1
ATOM 3256 C C . MET A 1 406 ? -2.779 10.547 21.172 1 93.62 406 MET A C 1
ATOM 3258 O O . MET A 1 406 ? -3.125 9.938 20.156 1 93.62 406 MET A O 1
ATOM 3262 N N . ASN A 1 407 ? -3.262 10.258 22.438 1 97.19 407 ASN A N 1
ATOM 3263 C CA . ASN A 1 407 ? -3.92 8.969 22.609 1 97.19 407 ASN A CA 1
ATOM 3264 C C . ASN A 1 407 ? -5.41 9.141 22.906 1 97.19 407 ASN A C 1
ATOM 3266 O O . ASN A 1 407 ? -6.113 8.156 23.141 1 97.19 407 ASN A O 1
ATOM 3270 N N . VAL A 1 408 ? -5.922 10.414 22.812 1 98 408 VAL A N 1
ATOM 3271 C CA . VAL A 1 408 ? -7.324 10.656 23.125 1 98 408 VAL A CA 1
ATOM 3272 C C . VAL A 1 408 ? -7.914 11.633 22.109 1 98 408 VAL A C 1
ATOM 3274 O O . VAL A 1 408 ? -7.273 12.625 21.75 1 98 408 VAL A O 1
ATOM 3277 N N . LEU A 1 409 ? -9.125 11.336 21.609 1 98.5 409 LEU A N 1
ATOM 3278 C CA . LEU A 1 409 ? -9.977 12.352 21 1 98.5 409 LEU A CA 1
ATOM 3279 C C . LEU A 1 409 ? -10.922 12.961 22.031 1 98.5 409 LEU A C 1
ATOM 3281 O O . LEU A 1 409 ? -11.438 12.25 22.906 1 98.5 409 LEU A O 1
ATOM 3285 N N . TYR A 1 410 ? -11.188 14.25 21.859 1 98.38 410 TYR A N 1
ATOM 3286 C CA . TYR A 1 410 ? -12.094 14.844 22.828 1 98.38 410 TYR A CA 1
ATOM 3287 C C . TYR A 1 410 ? -13.117 15.742 22.156 1 98.38 410 TYR A C 1
ATOM 3289 O O . TYR A 1 410 ? -12.891 16.219 21.031 1 98.38 410 TYR A O 1
ATOM 3297 N N . LYS A 1 411 ? -14.227 15.867 22.75 1 98.44 411 LYS A N 1
ATOM 3298 C CA . LYS A 1 411 ? -15.266 16.859 22.516 1 98.44 411 LYS A CA 1
ATOM 3299 C C . LYS A 1 411 ? -15.523 17.703 23.766 1 98.44 411 LYS A C 1
ATOM 3301 O O . LYS A 1 411 ? -15.922 17.172 24.797 1 98.44 411 LYS A O 1
ATOM 3306 N N . TYR A 1 412 ? -15.289 18.969 23.641 1 98 412 TYR A N 1
ATOM 3307 C CA . TYR A 1 412 ? -15.461 19.875 24.766 1 98 412 TYR A CA 1
ATOM 3308 C C . TYR A 1 412 ? -16.641 20.828 24.531 1 98 412 TYR A C 1
ATOM 3310 O O . TYR A 1 412 ? -16.734 21.453 23.469 1 98 412 TYR A O 1
ATOM 3318 N N . ASP A 1 413 ? -17.5 20.891 25.531 1 97.38 413 ASP A N 1
ATOM 3319 C CA . ASP A 1 413 ? -18.641 21.797 25.5 1 97.38 413 ASP A CA 1
ATOM 3320 C C . ASP A 1 413 ? -18.375 23.062 26.297 1 97.38 413 ASP A C 1
ATOM 3322 O O . ASP A 1 413 ? -18.359 23.047 27.531 1 97.38 413 ASP A O 1
ATOM 3326 N N . LEU A 1 414 ? -18.281 24.156 25.609 1 96.56 414 LEU A N 1
ATOM 3327 C CA . LEU A 1 414 ? -17.891 25.422 26.219 1 96.56 414 LEU A CA 1
ATOM 3328 C C . LEU A 1 414 ? -18.984 25.938 27.156 1 96.56 414 LEU A C 1
ATOM 3330 O O . LEU A 1 414 ? -18.719 26.766 28.031 1 96.56 414 LEU A O 1
ATOM 3334 N N . VAL A 1 415 ? -20.125 25.578 26.906 1 95.69 415 VAL A N 1
ATOM 3335 C CA . VAL A 1 415 ? -21.266 26.062 27.688 1 95.69 415 VAL A CA 1
ATOM 3336 C C . VAL A 1 415 ? -21.359 25.266 28.984 1 95.69 415 VAL A C 1
ATOM 3338 O O . VAL A 1 415 ? -21.484 25.844 30.062 1 95.69 415 VAL A O 1
ATOM 3341 N N . THR A 1 416 ? -21.203 23.969 28.938 1 95.38 416 THR A N 1
ATOM 3342 C CA . THR A 1 416 ? -21.375 23.125 30.109 1 95.38 416 THR A CA 1
ATOM 3343 C C . THR A 1 416 ? -20.047 22.875 30.812 1 95.38 416 THR A C 1
ATOM 3345 O O . THR A 1 416 ? -20 22.5 31.984 1 95.38 416 THR A O 1
ATOM 3348 N N . GLY A 1 417 ? -18.984 22.938 30.109 1 94.81 417 GLY A N 1
ATOM 3349 C CA . GLY A 1 417 ? -17.672 22.656 30.641 1 94.81 417 GLY A CA 1
ATOM 3350 C C . GLY A 1 417 ? -17.328 21.172 30.625 1 94.81 417 GLY A C 1
ATOM 3351 O O . GLY A 1 417 ? -16.297 20.766 31.156 1 94.81 417 GLY A O 1
ATOM 3352 N N . VAL A 1 418 ? -18.156 20.375 30.031 1 95.75 418 VAL A N 1
ATOM 3353 C CA . VAL A 1 418 ? -17.969 18.922 30.062 1 95.75 418 VAL A CA 1
ATOM 3354 C C . VAL A 1 418 ? -17.062 18.5 28.906 1 95.75 418 VAL A C 1
ATOM 3356 O O . VAL A 1 418 ? -17.219 19 27.781 1 95.75 418 VAL A O 1
ATOM 3359 N N . THR A 1 419 ? -16.109 17.625 29.203 1 96.88 419 THR A N 1
ATOM 3360 C CA . THR A 1 419 ? -15.273 17 28.188 1 96.88 419 THR A CA 1
ATOM 3361 C C . THR A 1 419 ? -15.656 15.531 28 1 96.88 419 THR A C 1
ATOM 3363 O O . THR A 1 419 ? -15.688 14.758 28.969 1 96.88 419 THR A O 1
ATOM 3366 N N . GLN A 1 420 ? -16.031 15.141 26.844 1 97.81 420 GLN A N 1
ATOM 3367 C CA . GLN A 1 420 ? -16.188 13.734 26.469 1 97.81 420 GLN A CA 1
ATOM 3368 C C . GLN A 1 420 ? -14.93 13.227 25.75 1 97.81 420 GLN A C 1
ATOM 3370 O O . GLN A 1 420 ? -14.32 13.953 24.953 1 97.81 420 GLN A O 1
ATOM 3375 N N . LYS A 1 421 ? -14.555 11.984 26.047 1 97.75 421 LYS A N 1
ATOM 3376 C CA . LYS A 1 421 ? -13.305 11.43 25.531 1 97.75 421 LYS A CA 1
ATOM 3377 C C . LYS A 1 421 ? -13.539 10.102 24.812 1 97.75 421 LYS A C 1
ATOM 3379 O O . LYS A 1 421 ? -14.398 9.32 25.219 1 97.75 421 LYS A O 1
ATOM 3384 N N . TYR A 1 422 ? -12.805 9.875 23.781 1 98.62 422 TYR A N 1
ATOM 3385 C CA . TYR A 1 422 ? -12.727 8.586 23.109 1 98.62 422 TYR A CA 1
ATOM 3386 C C . TYR A 1 422 ? -11.297 8.047 23.109 1 98.62 422 TYR A C 1
ATOM 3388 O O . TYR A 1 422 ? -10.359 8.766 22.766 1 98.62 422 TYR A O 1
ATOM 3396 N N . ILE A 1 423 ? -11.18 6.852 23.562 1 98.25 423 ILE A N 1
ATOM 3397 C CA . ILE A 1 423 ? -9.922 6.105 23.578 1 98.25 423 ILE A CA 1
ATOM 3398 C C . ILE A 1 423 ? -10.078 4.82 22.766 1 98.25 423 ILE A C 1
ATOM 3400 O O . ILE A 1 423 ? -10.945 3.996 23.062 1 98.25 423 ILE A O 1
ATOM 3404 N N . ARG A 1 424 ? -9.281 4.648 21.719 1 98.12 424 ARG A N 1
ATOM 3405 C CA . ARG A 1 424 ? -9.383 3.51 20.812 1 98.12 424 ARG A CA 1
ATOM 3406 C C . ARG A 1 424 ? -8.852 2.24 21.469 1 98.12 424 ARG A C 1
ATOM 3408 O O . ARG A 1 424 ? -9.352 1.144 21.203 1 98.12 424 ARG A O 1
ATOM 3415 N N . GLY A 1 425 ? -7.793 2.334 22.266 1 97.88 425 GLY A N 1
ATOM 3416 C CA . GLY A 1 425 ? -7.098 1.237 22.922 1 97.88 425 GLY A CA 1
ATOM 3417 C C . GLY A 1 425 ? -5.719 1.623 23.422 1 97.88 425 GLY A C 1
ATOM 3418 O O . GLY A 1 425 ? -5.203 2.688 23.078 1 97.88 425 GLY A O 1
ATOM 3419 N N . PRO A 1 426 ? -5.117 0.78 24.203 1 98.12 426 PRO A N 1
ATOM 3420 C CA . PRO A 1 426 ? -3.875 1.155 24.875 1 98.12 426 PRO A CA 1
ATOM 3421 C C . PRO A 1 426 ? -2.691 1.285 23.922 1 98.12 426 PRO A C 1
ATOM 3423 O O . PRO A 1 426 ? -1.629 1.774 24.312 1 98.12 426 PRO A O 1
ATOM 3426 N N . ARG A 1 427 ? -2.82 0.901 22.719 1 98.25 427 ARG A N 1
ATOM 3427 C CA . ARG A 1 427 ? -1.719 0.951 21.766 1 98.25 427 ARG A CA 1
ATOM 3428 C C . ARG A 1 427 ? -2.139 1.656 20.484 1 98.25 427 ARG A C 1
ATOM 3430 O O . ARG A 1 427 ? -1.709 1.278 19.391 1 98.25 427 ARG A O 1
ATOM 3437 N N . HIS A 1 428 ? -3.078 2.605 20.656 1 98.25 428 HIS A N 1
ATOM 3438 C CA . HIS A 1 428 ? -3.617 3.373 19.547 1 98.25 428 HIS A CA 1
ATOM 3439 C C . HIS A 1 428 ? -3.496 4.871 19.797 1 98.25 428 HIS A C 1
ATOM 3441 O O . HIS A 1 428 ? -3.693 5.332 20.922 1 98.25 428 HIS A O 1
ATOM 3447 N N . PHE A 1 429 ? -3.121 5.621 18.812 1 97.81 429 PHE A N 1
ATOM 3448 C CA . PHE A 1 429 ? -2.938 7.066 18.859 1 97.81 429 PHE A CA 1
ATOM 3449 C C . PHE A 1 429 ? -3.656 7.742 17.688 1 97.81 429 PHE A C 1
ATOM 3451 O O . PHE A 1 429 ? -4.066 7.078 16.734 1 97.81 429 PHE A O 1
ATOM 3458 N N . PHE A 1 430 ? -3.816 9.102 17.797 1 97.75 430 PHE A N 1
ATOM 3459 C CA . PHE A 1 430 ? -4.676 9.766 16.828 1 97.75 430 PHE A CA 1
ATOM 3460 C C . PHE A 1 430 ? -3.912 10.852 16.078 1 97.75 430 PHE A C 1
ATOM 3462 O O . PHE A 1 430 ? -2.979 11.445 16.625 1 97.75 430 PHE A O 1
ATOM 3469 N N . GLN A 1 431 ? -4.32 11.016 14.875 1 97 431 GLN A N 1
ATOM 3470 C CA . GLN A 1 431 ? -3.953 12.203 14.109 1 97 431 GLN A CA 1
ATOM 3471 C C . GLN A 1 431 ? -5.066 13.25 14.148 1 97 431 GLN A C 1
ATOM 3473 O O . GLN A 1 431 ? -6.078 13.062 14.828 1 97 431 GLN A O 1
ATOM 3478 N N . GLU A 1 432 ? -4.883 14.383 13.477 1 97.25 432 GLU A N 1
ATOM 3479 C CA . GLU A 1 432 ? -5.816 15.5 13.562 1 97.25 432 GLU A CA 1
ATOM 3480 C C . GLU A 1 432 ? -7.219 15.086 13.125 1 97.25 432 GLU A C 1
ATOM 3482 O O . GLU A 1 432 ? -7.395 14.516 12.047 1 97.25 432 GLU A O 1
ATOM 3487 N N . PRO A 1 433 ? -8.25 15.367 13.945 1 97.75 433 PRO A N 1
ATOM 3488 C CA . PRO A 1 433 ? -9.617 14.992 13.586 1 97.75 433 PRO A CA 1
ATOM 3489 C C . PRO A 1 433 ? -10.312 16.031 12.719 1 97.75 433 PRO A C 1
ATOM 3491 O O . PRO A 1 433 ? -9.812 17.156 12.562 1 97.75 433 PRO A O 1
ATOM 3494 N N . GLN A 1 434 ? -11.391 15.648 12.156 1 97.12 434 GLN A N 1
ATOM 3495 C CA . GLN A 1 434 ? -12.258 16.5 11.344 1 97.12 434 GLN A CA 1
ATOM 3496 C C . GLN A 1 434 ? -13.727 16.281 11.703 1 97.12 434 GLN A C 1
ATOM 3498 O O . GLN A 1 434 ? -14.195 15.141 11.766 1 97.12 434 GLN A O 1
ATOM 3503 N N . PHE A 1 435 ? -14.414 17.391 12.023 1 97.06 435 PHE A N 1
ATOM 3504 C CA . PHE A 1 435 ? -15.852 17.312 12.266 1 97.06 435 PHE A CA 1
ATOM 3505 C C . PHE A 1 435 ? -16.625 17.25 10.953 1 97.06 435 PHE A C 1
ATOM 3507 O O . PHE A 1 435 ? -16.297 17.953 10 1 97.06 435 PHE A O 1
ATOM 3514 N N . VAL A 1 436 ? -17.625 16.391 10.867 1 96.12 436 VAL A N 1
ATOM 3515 C CA . VAL A 1 436 ? -18.516 16.219 9.727 1 96.12 436 VAL A CA 1
ATOM 3516 C C . VAL A 1 436 ? -19.953 16.438 10.156 1 96.12 436 VAL A C 1
ATOM 3518 O O . VAL A 1 436 ? -20.531 15.625 10.875 1 96.12 436 VAL A O 1
ATOM 3521 N N . PRO A 1 437 ? -20.547 17.469 9.703 1 94.5 437 PRO A N 1
ATOM 3522 C CA . PRO A 1 437 ? -21.953 17.688 10.07 1 94.5 437 PRO A CA 1
ATOM 3523 C C . PRO A 1 437 ? -22.859 16.547 9.609 1 94.5 437 PRO A C 1
ATOM 3525 O O . PRO A 1 437 ? -22.656 15.992 8.523 1 94.5 437 PRO A O 1
ATOM 3528 N N . ARG A 1 438 ? -23.844 16.234 10.398 1 94.88 438 ARG A N 1
ATOM 3529 C CA . ARG A 1 438 ? -24.781 15.156 10.047 1 94.88 438 ARG A CA 1
ATOM 3530 C C . ARG A 1 438 ? -25.469 15.438 8.719 1 94.88 438 ARG A C 1
ATOM 3532 O O . ARG A 1 438 ? -25.719 14.516 7.934 1 94.88 438 ARG A O 1
ATOM 3539 N N . HIS A 1 439 ? -25.844 16.609 8.469 1 89.38 439 HIS A N 1
ATOM 3540 C CA . HIS A 1 439 ? -26.359 17.203 7.242 1 89.38 439 HIS A CA 1
ATOM 3541 C C . HIS A 1 439 ? -26.109 18.703 7.207 1 89.38 439 HIS A C 1
ATOM 3543 O O . HIS A 1 439 ? -25.766 19.312 8.227 1 89.38 439 HIS A O 1
ATOM 3549 N N . PRO A 1 440 ? -26.25 19.328 6.148 1 83.5 440 PRO A N 1
ATOM 3550 C CA . PRO A 1 440 ? -25.906 20.75 6.035 1 83.5 440 PRO A CA 1
ATOM 3551 C C . PRO A 1 440 ? -26.672 21.625 7.016 1 83.5 440 PRO A C 1
ATOM 3553 O O . PRO A 1 440 ? -26.172 22.656 7.469 1 83.5 440 PRO A O 1
ATOM 3556 N N . GLY A 1 441 ? -27.844 21.266 7.344 1 85.06 441 GLY A N 1
ATOM 3557 C CA . GLY A 1 441 ? -28.688 22.062 8.219 1 85.06 441 GLY A CA 1
ATOM 3558 C C . GLY A 1 441 ? -28.656 21.594 9.664 1 85.06 441 GLY A C 1
ATOM 3559 O O . GLY A 1 441 ? -29.469 22.047 10.484 1 85.06 441 GLY A O 1
ATOM 3560 N N . ALA A 1 442 ? -27.75 20.75 10.008 1 92.06 442 ALA A N 1
ATOM 3561 C CA . ALA A 1 442 ? -27.672 20.219 11.367 1 92.06 442 ALA A CA 1
ATOM 3562 C C . ALA A 1 442 ? -27.234 21.281 12.359 1 92.06 442 ALA A C 1
ATOM 3564 O O . ALA A 1 442 ? -26.516 22.219 12 1 92.06 442 ALA A O 1
ATOM 3565 N N . ALA A 1 443 ? -27.688 21.156 13.594 1 93.88 443 ALA A N 1
ATOM 3566 C CA . ALA A 1 443 ? -27.219 22.047 14.648 1 93.88 443 ALA A CA 1
ATOM 3567 C C . ALA A 1 443 ? -25.719 21.891 14.891 1 93.88 443 ALA A C 1
ATOM 3569 O O . ALA A 1 443 ? -25.141 20.844 14.578 1 93.88 443 ALA A O 1
ATOM 3570 N N . GLU A 1 444 ? -25.094 22.969 15.367 1 94.44 444 GLU A N 1
ATOM 3571 C CA . GLU A 1 444 ? -23.672 22.859 15.727 1 94.44 444 GLU A CA 1
ATOM 3572 C C . GLU A 1 444 ? -23.422 21.672 16.641 1 94.44 444 GLU A C 1
ATOM 3574 O O . GLU A 1 444 ? -24.156 21.453 17.609 1 94.44 444 GLU A O 1
ATOM 3579 N N . GLY A 1 445 ? -22.484 20.906 16.297 1 93.75 445 GLY A N 1
ATOM 3580 C CA . GLY A 1 445 ? -22.109 19.766 17.109 1 93.75 445 GLY A CA 1
ATOM 3581 C C . GLY A 1 445 ? -22.859 18.5 16.75 1 93.75 445 GLY A C 1
ATOM 3582 O O . GLY A 1 445 ? -22.5 17.406 17.188 1 93.75 445 GLY A O 1
ATOM 3583 N N . ASP A 1 446 ? -23.953 18.641 16.016 1 96.44 446 ASP A N 1
ATOM 3584 C CA . ASP A 1 446 ? -24.672 17.469 15.523 1 96.44 446 ASP A CA 1
ATOM 3585 C C . ASP A 1 446 ? -24 16.906 14.273 1 96.44 446 ASP A C 1
ATOM 3587 O O . ASP A 1 446 ? -24.234 17.391 13.164 1 96.44 446 ASP A O 1
ATOM 3591 N N . GLY A 1 447 ? -23.25 15.844 14.469 1 97.44 447 GLY A N 1
ATOM 3592 C CA . GLY A 1 447 ? -22.484 15.242 13.383 1 97.44 447 GLY A CA 1
ATOM 3593 C C . GLY A 1 447 ? -21.531 14.164 13.844 1 97.44 447 GLY A C 1
ATOM 3594 O O . GLY A 1 447 ? -21.828 13.422 14.781 1 97.44 447 GLY A O 1
ATOM 3595 N N . PHE A 1 448 ? -20.531 13.992 13.102 1 98.5 448 PHE A N 1
ATOM 3596 C CA . PHE A 1 448 ? -19.562 12.93 13.328 1 98.5 448 PHE A CA 1
ATOM 3597 C C . PHE A 1 448 ? -18.156 13.508 13.406 1 98.5 448 PHE A C 1
ATOM 3599 O O . PHE A 1 448 ? -17.906 14.617 12.93 1 98.5 448 PHE A O 1
ATOM 3606 N N . LEU A 1 449 ? -17.297 12.828 14.086 1 98.69 449 LEU A N 1
ATOM 3607 C CA . LEU A 1 449 ? -15.859 13.117 14.086 1 98.69 449 LEU A CA 1
ATOM 3608 C C . LEU A 1 449 ? -15.078 12 13.414 1 98.69 449 LEU A C 1
ATOM 3610 O O . LEU A 1 449 ? -15.305 10.82 13.703 1 98.69 449 LEU A O 1
ATOM 3614 N N . ILE A 1 450 ? -14.25 12.336 12.461 1 98.44 450 ILE A N 1
ATOM 3615 C CA . ILE A 1 450 ? -13.414 11.344 11.781 1 98.44 450 ILE A CA 1
ATOM 3616 C C . ILE A 1 450 ? -11.945 11.641 12.039 1 98.44 450 ILE A C 1
ATOM 3618 O O . ILE A 1 450 ? -11.539 12.805 12.117 1 98.44 450 ILE A O 1
ATOM 3622 N N . ALA A 1 451 ? -11.125 10.609 12.188 1 98.25 451 ALA A N 1
ATOM 3623 C CA . ALA A 1 451 ? -9.695 10.773 12.414 1 98.25 451 ALA A CA 1
ATOM 3624 C C . ALA A 1 451 ? -8.93 9.508 12.023 1 98.25 451 ALA A C 1
ATOM 3626 O O . ALA A 1 451 ? -9.469 8.406 12.086 1 98.25 451 ALA A O 1
ATOM 3627 N N . LEU A 1 452 ? -7.75 9.688 11.633 1 98.12 452 LEU A N 1
ATOM 3628 C CA . LEU A 1 452 ? -6.859 8.547 11.445 1 98.12 452 LEU A CA 1
ATOM 3629 C C . LEU A 1 452 ? -6.293 8.07 12.781 1 98.12 452 LEU A C 1
ATOM 3631 O O . LEU A 1 452 ? -5.961 8.891 13.641 1 98.12 452 LEU A O 1
ATOM 3635 N N . VAL A 1 453 ? -6.164 6.797 12.891 1 98.38 453 VAL A N 1
ATOM 3636 C CA . VAL A 1 453 ? -5.621 6.145 14.078 1 98.38 453 VAL A CA 1
ATOM 3637 C C . VAL A 1 453 ? -4.301 5.457 13.734 1 98.38 453 VAL A C 1
ATOM 3639 O O . VAL A 1 453 ? -4.211 4.746 12.727 1 98.38 453 VAL A O 1
ATOM 3642 N N . ASN A 1 454 ? -3.332 5.699 14.531 1 98 454 ASN A N 1
ATOM 3643 C CA . ASN A 1 454 ? -2.1 4.922 14.492 1 98 454 ASN A CA 1
ATOM 3644 C C . ASN A 1 454 ? -2.217 3.645 15.32 1 98 454 ASN A C 1
ATOM 3646 O O . ASN A 1 454 ? -2.16 3.688 16.547 1 98 454 ASN A O 1
ATOM 3650 N N . ASN A 1 455 ? -2.322 2.553 14.664 1 98.06 455 ASN A N 1
ATOM 3651 C CA . ASN A 1 455 ? -2.416 1.255 15.32 1 98.06 455 ASN A CA 1
ATOM 3652 C C . ASN A 1 455 ? -1.04 0.627 15.516 1 98.06 455 ASN A C 1
ATOM 3654 O O . ASN A 1 455 ? -0.494 0.013 14.602 1 98.06 455 ASN A O 1
ATOM 3658 N N . PHE A 1 456 ? -0.602 0.688 16.734 1 97.31 456 PHE A N 1
ATOM 3659 C CA . PHE A 1 456 ? 0.745 0.21 17.016 1 97.31 456 PHE A CA 1
ATOM 3660 C C . PHE A 1 456 ? 0.757 -1.306 17.172 1 97.31 456 PHE A C 1
ATOM 3662 O O . PHE A 1 456 ? 1.814 -1.936 17.094 1 97.31 456 PHE A O 1
ATOM 3669 N N . ASP A 1 457 ? -0.41 -1.88 17.406 1 95.44 457 ASP A N 1
ATOM 3670 C CA . ASP A 1 457 ? -0.501 -3.334 17.484 1 95.44 457 ASP A CA 1
ATOM 3671 C C . ASP A 1 457 ? -0.149 -3.988 16.156 1 95.44 457 ASP A C 1
ATOM 3673 O O . ASP A 1 457 ? 0.564 -4.992 16.125 1 95.44 457 ASP A O 1
ATOM 3677 N N . GLU A 1 458 ? -0.637 -3.436 15.148 1 94.5 458 GLU A N 1
ATOM 3678 C CA . GLU A 1 458 ? -0.507 -4.039 13.828 1 94.5 458 GLU A CA 1
ATOM 3679 C C . GLU A 1 458 ? 0.449 -3.24 12.945 1 94.5 458 GLU A C 1
ATOM 3681 O O . GLU A 1 458 ? 0.811 -3.682 11.859 1 94.5 458 GLU A O 1
ATOM 3686 N N . MET A 1 459 ? 0.942 -2.074 13.422 1 96.12 459 MET A N 1
ATOM 3687 C CA . MET A 1 459 ? 1.761 -1.146 12.648 1 96.12 459 MET A CA 1
ATOM 3688 C C . MET A 1 459 ? 1.086 -0.798 11.328 1 96.12 459 MET A C 1
ATOM 3690 O O . MET A 1 459 ? 1.713 -0.865 10.266 1 96.12 459 MET A O 1
ATOM 3694 N N . THR A 1 460 ? -0.213 -0.539 11.406 1 96.75 460 THR A N 1
ATOM 3695 C CA . THR A 1 460 ? -1.054 -0.041 10.328 1 96.75 460 THR A CA 1
ATOM 3696 C C . THR A 1 460 ? -1.873 1.161 10.781 1 96.75 460 THR A C 1
ATOM 3698 O O . THR A 1 460 ? -1.722 1.626 11.914 1 96.75 460 THR A O 1
ATOM 3701 N N . SER A 1 461 ? -2.695 1.712 9.867 1 97.62 461 SER A N 1
ATOM 3702 C CA . SER A 1 461 ? -3.562 2.834 10.211 1 97.62 461 SER A CA 1
ATOM 3703 C C . SER A 1 461 ? -5.031 2.465 10.047 1 97.62 461 SER A C 1
ATOM 3705 O O . SER A 1 461 ? -5.359 1.478 9.391 1 97.62 461 SER A O 1
ATOM 3707 N N . GLU A 1 462 ? -5.848 3.188 10.758 1 98.25 462 GLU A N 1
ATOM 3708 C CA . GLU A 1 462 ? -7.297 3.049 10.656 1 98.25 462 GLU A CA 1
ATOM 3709 C C . GLU A 1 462 ? -7.977 4.414 10.594 1 98.25 462 GLU A C 1
ATOM 3711 O O . GLU A 1 462 ? -7.406 5.418 11.023 1 98.25 462 GLU A O 1
ATOM 3716 N N . LEU A 1 463 ? -9.102 4.398 9.953 1 98.69 463 LEU A N 1
ATOM 3717 C CA . LEU A 1 463 ? -9.984 5.559 10.031 1 98.69 463 LEU A CA 1
ATOM 3718 C C . LEU A 1 463 ? -11.125 5.305 11.008 1 98.69 463 LEU A C 1
ATOM 3720 O O . LEU A 1 463 ? -11.875 4.336 10.859 1 98.69 463 LEU A O 1
ATOM 3724 N N . VAL A 1 464 ? -11.266 6.125 12.023 1 98.81 464 VAL A N 1
ATOM 3725 C CA . VAL A 1 464 ? -12.344 5.988 13 1 98.81 464 VAL A CA 1
ATOM 3726 C C . VAL A 1 464 ? -13.43 7.02 12.711 1 98.81 464 VAL A C 1
ATOM 3728 O O . VAL A 1 464 ? -13.141 8.148 12.32 1 98.81 464 VAL A O 1
ATOM 3731 N N . ILE A 1 465 ? -14.648 6.621 12.844 1 98.88 465 ILE A N 1
ATOM 3732 C CA . ILE A 1 465 ? -15.828 7.48 12.758 1 98.88 465 ILE A CA 1
ATOM 3733 C C . ILE A 1 465 ? -16.594 7.434 14.078 1 98.88 465 ILE A C 1
ATOM 3735 O O . ILE A 1 465 ? -17.016 6.359 14.516 1 98.88 465 ILE A O 1
ATOM 3739 N N . ILE A 1 466 ? -16.766 8.57 14.648 1 98.81 466 ILE A N 1
ATOM 3740 C CA . ILE A 1 466 ? -17.453 8.688 15.93 1 98.81 466 ILE A CA 1
ATOM 3741 C C . ILE A 1 466 ? -18.719 9.523 15.766 1 98.81 466 ILE A C 1
ATOM 3743 O O . ILE A 1 466 ? -18.688 10.602 15.164 1 98.81 466 ILE A O 1
ATOM 3747 N N . ASP A 1 467 ? -19.844 8.984 16.234 1 98.56 467 ASP A N 1
ATOM 3748 C CA . ASP A 1 467 ? -21.047 9.812 16.375 1 98.56 467 ASP A CA 1
ATOM 3749 C C . ASP A 1 467 ? -20.922 10.758 17.562 1 98.56 467 ASP A C 1
ATOM 3751 O O . ASP A 1 467 ? -20.812 10.312 18.703 1 98.56 467 ASP A O 1
ATOM 3755 N N . CYS A 1 468 ? -20.984 12.047 17.312 1 98.06 468 CYS A N 1
ATOM 3756 C CA . CYS A 1 468 ? -20.703 13.031 18.359 1 98.06 468 CYS A CA 1
ATOM 3757 C C . CYS A 1 468 ? -21.781 13.008 19.438 1 98.06 468 CYS A C 1
ATOM 3759 O O . CYS A 1 468 ? -21.594 13.578 20.516 1 98.06 468 CYS A O 1
ATOM 3761 N N . ASP A 1 469 ? -22.906 12.289 19.188 1 96.56 469 ASP A N 1
ATOM 3762 C CA . ASP A 1 469 ? -23.953 12.102 20.188 1 96.56 469 ASP A CA 1
ATOM 3763 C C . ASP A 1 469 ? -23.641 10.906 21.094 1 96.56 469 ASP A C 1
ATOM 3765 O O . ASP A 1 469 ? -24.266 10.727 22.141 1 96.56 469 ASP A O 1
ATOM 3769 N N . ASP A 1 470 ? -22.766 10.125 20.734 1 97.31 470 ASP A N 1
ATOM 3770 C CA . ASP A 1 470 ? -22.25 8.977 21.484 1 97.31 470 ASP A CA 1
ATOM 3771 C C . ASP A 1 470 ? -20.734 8.898 21.375 1 97.31 470 ASP A C 1
ATOM 3773 O O . ASP A 1 470 ? -20.188 7.945 20.812 1 97.31 470 ASP A O 1
ATOM 3777 N N . PHE A 1 471 ? -20.078 9.828 22.062 1 98.12 471 PHE A N 1
ATOM 3778 C CA . PHE A 1 471 ? -18.703 10.18 21.75 1 98.12 471 PHE A CA 1
ATOM 3779 C C . PHE A 1 471 ? -17.734 9.141 22.312 1 98.12 471 PHE A C 1
ATOM 3781 O O . PHE A 1 471 ? -16.578 9.062 21.891 1 98.12 471 PHE A O 1
ATOM 3788 N N . GLU A 1 472 ? -18.109 8.336 23.266 1 97.12 472 GLU A N 1
ATOM 3789 C CA . GLU A 1 472 ? -17.203 7.418 23.953 1 97.12 472 GLU A CA 1
ATOM 3790 C C . GLU A 1 472 ? -17.016 6.125 23.172 1 97.12 472 GLU A C 1
ATOM 3792 O O . GLU A 1 472 ? -16.156 5.309 23.5 1 97.12 472 GLU A O 1
ATOM 3797 N N . LYS A 1 473 ? -17.828 6.008 22.141 1 97.88 473 LYS A N 1
ATOM 3798 C CA . LYS A 1 473 ? -17.75 4.82 21.297 1 97.88 473 LYS A CA 1
ATOM 3799 C C . LYS A 1 473 ? -17.641 5.199 19.828 1 97.88 473 LYS A C 1
ATOM 3801 O O . LYS A 1 473 ? -18.078 6.27 19.422 1 97.88 473 LYS A O 1
ATOM 3806 N N . HIS A 1 474 ? -16.984 4.387 19.094 1 98.62 474 HIS A N 1
ATOM 3807 C CA . HIS A 1 474 ? -16.953 4.613 17.656 1 98.62 474 HIS A CA 1
ATOM 3808 C C . HIS A 1 474 ? -18.156 3.963 16.969 1 98.62 474 HIS A C 1
ATOM 3810 O O . HIS A 1 474 ? -18.609 2.9 17.391 1 98.62 474 HIS A O 1
ATOM 3816 N N . ALA A 1 475 ? -18.625 4.617 15.938 1 98.62 475 ALA A N 1
ATOM 3817 C CA . ALA A 1 475 ? -19.641 4.031 15.062 1 98.62 475 ALA A CA 1
ATOM 3818 C C . ALA A 1 475 ? -19.016 3.02 14.109 1 98.62 475 ALA A C 1
ATOM 3820 O O . ALA A 1 475 ? -19.609 1.967 13.836 1 98.62 475 ALA A O 1
ATOM 3821 N N . ALA A 1 476 ? -17.828 3.307 13.594 1 98.75 476 ALA A N 1
ATOM 3822 C CA . ALA A 1 476 ? -17.156 2.426 12.633 1 98.75 476 ALA A CA 1
ATOM 3823 C C . ALA A 1 476 ? -15.648 2.613 12.664 1 98.75 476 ALA A C 1
ATOM 3825 O O . ALA A 1 476 ? -15.156 3.684 13.031 1 98.75 476 ALA A O 1
ATOM 3826 N N . ILE A 1 477 ? -14.93 1.596 12.383 1 98.75 477 ILE A N 1
ATOM 3827 C CA . ILE A 1 477 ? -13.492 1.586 12.117 1 98.75 477 ILE A CA 1
ATOM 3828 C C . ILE A 1 477 ? -13.227 1.029 10.719 1 98.75 477 ILE A C 1
ATOM 3830 O O . ILE A 1 477 ? -13.672 -0.071 10.391 1 98.75 477 ILE A O 1
ATOM 3834 N N . ALA A 1 478 ? -12.633 1.767 9.867 1 98.75 478 ALA A N 1
ATOM 3835 C CA . ALA A 1 478 ? -12.133 1.273 8.586 1 98.75 478 ALA A CA 1
ATOM 3836 C C . ALA A 1 478 ? -10.633 0.999 8.641 1 98.75 478 ALA A C 1
ATOM 3838 O O . ALA A 1 478 ? -9.836 1.914 8.867 1 98.75 478 ALA A O 1
ATOM 3839 N N . LYS A 1 479 ? -10.227 -0.187 8.391 1 98.25 479 LYS A N 1
ATOM 3840 C CA . LYS A 1 479 ? -8.828 -0.581 8.547 1 98.25 479 LYS A CA 1
ATOM 3841 C C . LYS A 1 479 ? -8.07 -0.436 7.23 1 98.25 479 LYS A C 1
ATOM 3843 O O . LYS A 1 479 ? -8.594 -0.76 6.164 1 98.25 479 LYS A O 1
ATOM 3848 N N . LEU A 1 480 ? -6.922 0.137 7.316 1 97.5 480 LEU A N 1
ATOM 3849 C CA . LEU A 1 480 ? -6.008 0.167 6.184 1 97.5 480 LEU A CA 1
ATOM 3850 C C . LEU A 1 480 ? -4.977 -0.953 6.285 1 97.5 480 LEU A C 1
ATOM 3852 O O . LEU A 1 480 ? -4.5 -1.266 7.379 1 97.5 480 LEU A O 1
ATOM 3856 N N . PRO A 1 481 ? -4.57 -1.498 5.191 1 94.31 481 PRO A N 1
ATOM 3857 C CA . PRO A 1 481 ? -3.52 -2.52 5.207 1 94.31 481 PRO A CA 1
ATOM 3858 C C . PRO A 1 481 ? -2.115 -1.923 5.176 1 94.31 481 PRO A C 1
ATOM 3860 O O . PRO A 1 481 ? -1.14 -2.641 4.938 1 94.31 481 PRO A O 1
ATOM 3863 N N . VAL A 1 482 ? -1.997 -0.61 5.293 1 94.62 482 VAL A N 1
ATOM 3864 C CA . VAL A 1 482 ? -0.71 0.075 5.238 1 94.62 482 VAL A CA 1
ATOM 3865 C C . VAL A 1 482 ? -0.616 1.092 6.375 1 94.62 482 VAL A C 1
ATOM 3867 O O . VAL A 1 482 ? -1.636 1.583 6.863 1 94.62 482 VAL A O 1
ATOM 3870 N N . ARG A 1 483 ? 0.588 1.31 6.762 1 96.25 483 ARG A N 1
ATOM 3871 C CA . ARG A 1 483 ? 0.886 2.33 7.762 1 96.25 483 ARG A CA 1
ATOM 3872 C C . ARG A 1 483 ? 1.015 3.707 7.121 1 96.25 483 ARG A C 1
ATOM 3874 O O . ARG A 1 483 ? 1.774 3.885 6.164 1 96.25 483 ARG A O 1
ATOM 3881 N N . LEU A 1 484 ? 0.231 4.609 7.566 1 96.44 484 LEU A N 1
ATOM 3882 C CA . LEU A 1 484 ? 0.363 6.008 7.168 1 96.44 484 LEU A CA 1
ATOM 3883 C C . LEU A 1 484 ? 1.011 6.828 8.281 1 96.44 484 LEU A C 1
ATOM 3885 O O . LEU A 1 484 ? 0.494 6.887 9.398 1 96.44 484 LEU A O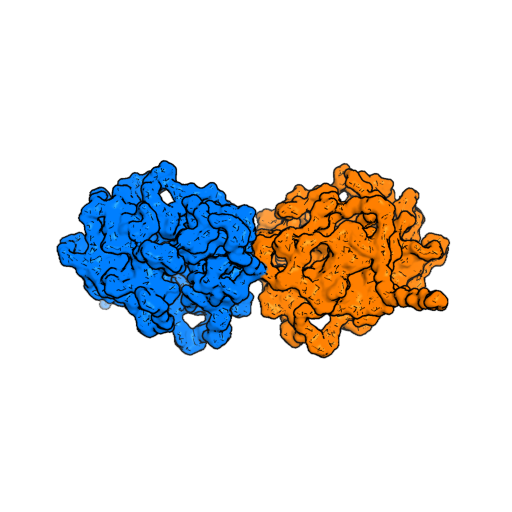 1
ATOM 3889 N N . ARG A 1 485 ? 2.066 7.465 7.969 1 94.62 485 ARG A N 1
ATOM 3890 C CA . ARG A 1 485 ? 2.75 8.32 8.938 1 94.62 485 ARG A CA 1
ATOM 3891 C C . ARG A 1 485 ? 1.821 9.414 9.453 1 94.62 485 ARG A C 1
ATOM 3893 O O . ARG A 1 485 ? 0.843 9.773 8.789 1 94.62 485 ARG A O 1
ATOM 3900 N N . PRO A 1 486 ? 2.215 9.844 10.648 1 92.19 486 PRO A N 1
ATOM 3901 C CA . PRO A 1 486 ? 1.431 10.992 11.102 1 92.19 486 PRO A CA 1
ATOM 3902 C C . PRO A 1 486 ? 1.484 12.172 10.125 1 92.19 486 PRO A C 1
ATOM 3904 O O . PRO A 1 486 ? 2.57 12.57 9.703 1 92.19 486 PRO A O 1
ATOM 3907 N N . GLY A 1 487 ? 0.313 12.461 9.727 1 88.38 487 GLY A N 1
ATOM 3908 C CA . GLY A 1 487 ? 0.155 13.641 8.891 1 88.38 487 GLY A CA 1
ATOM 3909 C C . GLY A 1 487 ? -0.376 14.844 9.648 1 88.38 487 GLY A C 1
ATOM 3910 O O . GLY A 1 487 ? -0.443 14.82 10.883 1 88.38 487 GLY A O 1
ATOM 3911 N N . PHE A 1 488 ? -0.521 15.867 8.875 1 84.62 488 PHE A N 1
ATOM 3912 C CA . PHE A 1 488 ? -0.938 17.094 9.547 1 84.62 488 PHE A CA 1
ATOM 3913 C C . PHE A 1 488 ? -2.402 17.391 9.258 1 84.62 488 PHE A C 1
ATOM 3915 O O . PHE A 1 488 ? -3.295 16.688 9.711 1 84.62 488 PHE A O 1
ATOM 3922 N N . HIS A 1 489 ? -2.564 18.297 8.32 1 91.88 489 HIS A N 1
ATOM 3923 C CA . HIS A 1 489 ? -3.893 18.891 8.289 1 91.88 489 HIS A CA 1
ATOM 3924 C C . HIS A 1 489 ? -4.691 18.406 7.082 1 91.88 489 HIS A C 1
ATOM 3926 O O . HIS A 1 489 ? -4.141 18.25 5.988 1 91.88 489 HIS A O 1
ATOM 3932 N N . GLY A 1 490 ? -5.91 18.016 7.391 1 95.19 490 GLY A N 1
ATOM 3933 C CA . GLY A 1 490 ? -6.848 17.609 6.359 1 95.19 490 GLY A CA 1
ATOM 3934 C C . GLY A 1 490 ? -8.18 18.328 6.445 1 95.19 490 GLY A C 1
ATOM 3935 O O . GLY A 1 490 ? -8.406 19.125 7.355 1 95.19 490 GLY A O 1
ATOM 3936 N N . ASN A 1 491 ? -8.977 18.109 5.457 1 96.06 491 ASN A N 1
ATOM 3937 C CA . ASN A 1 491 ? -10.305 18.703 5.375 1 96.06 491 ASN A CA 1
ATOM 3938 C C . ASN A 1 491 ? -11.328 17.719 4.828 1 96.06 491 ASN A C 1
ATOM 3940 O O . ASN A 1 491 ? -10.984 16.812 4.066 1 96.06 491 ASN A O 1
ATOM 3944 N N . TRP A 1 492 ? -12.555 17.906 5.289 1 95.5 492 TRP A N 1
ATOM 3945 C CA . TRP A 1 492 ? -13.711 17.172 4.789 1 95.5 492 TRP A CA 1
ATOM 3946 C C . TRP A 1 492 ? -14.391 17.922 3.652 1 95.5 492 TRP A C 1
ATOM 3948 O O . TRP A 1 492 ? -14.57 19.141 3.732 1 95.5 492 TRP A O 1
ATOM 3958 N N . VAL A 1 493 ? -14.695 17.266 2.594 1 94.56 493 VAL A N 1
ATOM 3959 C CA . VAL A 1 493 ? -15.5 17.797 1.504 1 94.56 493 VAL A CA 1
ATOM 3960 C C . VAL A 1 493 ? -16.781 16.969 1.347 1 94.56 493 VAL A C 1
ATOM 3962 O O . VAL A 1 493 ? -16.734 15.836 0.868 1 94.56 493 VAL A O 1
ATOM 3965 N N . ASP A 1 494 ? -17.891 17.547 1.688 1 93.19 494 ASP A N 1
ATOM 3966 C CA . ASP A 1 494 ? -19.172 16.875 1.568 1 93.19 494 ASP A CA 1
ATOM 3967 C C . ASP A 1 494 ? -19.641 16.844 0.114 1 93.19 494 ASP A C 1
ATOM 3969 O O . ASP A 1 494 ? -19.375 17.766 -0.653 1 93.19 494 ASP A O 1
ATOM 3973 N N . ASP A 1 495 ? -20.359 15.789 -0.284 1 90.56 495 ASP A N 1
ATOM 3974 C CA . ASP A 1 495 ? -20.859 15.664 -1.649 1 90.56 495 ASP A CA 1
ATOM 3975 C C . ASP A 1 495 ? -21.812 16.812 -1.991 1 90.56 495 ASP A C 1
ATOM 3977 O O . ASP A 1 495 ? -21.969 17.172 -3.16 1 90.56 495 ASP A O 1
ATOM 3981 N N . THR A 1 496 ? -22.562 17.25 -1.121 1 80.44 496 THR A N 1
ATOM 3982 C CA . THR A 1 496 ? -23.516 18.312 -1.366 1 80.44 496 THR A CA 1
ATOM 3983 C C . THR A 1 496 ? -22.812 19.641 -1.557 1 80.44 496 THR A C 1
ATOM 3985 O O . THR A 1 496 ? -23.406 20.625 -2.016 1 80.44 496 THR A O 1
ATOM 3988 N N . ASP A 1 497 ? -21.672 19.734 -1.243 1 66.25 497 ASP A N 1
ATOM 3989 C CA . ASP A 1 497 ? -20.938 20.984 -1.406 1 66.25 497 ASP A CA 1
ATOM 3990 C C . ASP A 1 497 ? -19.656 20.781 -2.205 1 66.25 497 ASP A C 1
ATOM 3992 O O . ASP A 1 497 ? -18.672 20.266 -1.68 1 66.25 497 ASP A O 1
ATOM 3996 N N . ILE A 1 498 ? -19.984 20.516 -3.564 1 51.28 498 ILE A N 1
ATOM 3997 C CA . ILE A 1 498 ? -18.859 20.156 -4.418 1 51.28 498 ILE A CA 1
ATOM 3998 C C . ILE A 1 498 ? -17.703 21.109 -4.184 1 51.28 498 ILE A C 1
ATOM 4000 O O . ILE A 1 498 ? -16.562 20.828 -4.555 1 51.28 498 ILE A O 1
ATOM 4004 N N . ASP A 1 499 ? -18.125 22.359 -4.051 1 50.81 499 ASP A N 1
ATOM 4005 C CA . ASP A 1 499 ? -17.016 23.312 -4 1 50.81 499 ASP A CA 1
ATOM 4006 C C . ASP A 1 499 ? -16.25 23.188 -2.684 1 50.81 499 ASP A C 1
ATOM 4008 O O . ASP A 1 499 ? -15.391 24.016 -2.381 1 50.81 499 ASP A O 1
ATOM 4012 N N . GLY A 1 500 ? -16.609 21.922 -1.962 1 51.94 500 GLY A N 1
ATOM 4013 C CA . GLY A 1 500 ? -15.938 21.594 -0.714 1 51.94 500 GLY A CA 1
ATOM 4014 C C . GLY A 1 500 ? -16.375 22.484 0.441 1 51.94 500 GLY A C 1
ATOM 4015 O O . GLY A 1 500 ? -15.719 22.516 1.486 1 51.94 500 GLY A O 1
ATOM 4016 N N . ARG A 1 501 ? -17.125 23.562 0.171 1 55.06 501 ARG A N 1
ATOM 4017 C CA . ARG A 1 501 ? -17.438 24.516 1.233 1 55.06 501 ARG A CA 1
ATOM 4018 C C . ARG A 1 501 ? -18.938 24.609 1.451 1 55.06 501 ARG A C 1
ATOM 4020 O O . ARG A 1 501 ? -19.703 24.828 0.502 1 55.06 501 ARG A O 1
ATOM 4027 N N . PRO A 1 502 ? -19.453 24.094 2.541 1 51.34 502 PRO A N 1
ATOM 4028 C CA . PRO A 1 502 ? -20.891 24.078 2.836 1 51.34 502 PRO A CA 1
ATOM 4029 C C . PRO A 1 502 ? -21.562 25.438 2.586 1 51.34 502 PRO A C 1
ATOM 4031 O O . PRO A 1 502 ? -20.953 26.484 2.84 1 51.34 502 PRO A O 1
ATOM 4034 N N . ALA A 1 503 ? -22.453 25.484 1.511 1 50 503 ALA A N 1
ATOM 4035 C CA . ALA A 1 503 ? -23.281 26.672 1.377 1 50 503 ALA A CA 1
ATOM 4036 C C . ALA A 1 503 ? -23.938 27.047 2.703 1 50 503 ALA A C 1
ATOM 4038 O O . ALA A 1 503 ? -24.234 26.156 3.52 1 50 503 ALA A O 1
ATOM 4039 N N . THR A 1 504 ? -23.594 28.328 3.047 1 47.97 504 THR A N 1
ATOM 4040 C CA . THR A 1 504 ? -24.5 28.719 4.125 1 47.97 504 THR A CA 1
ATOM 4041 C C . THR A 1 504 ? -25.922 28.25 3.834 1 47.97 504 THR A C 1
ATOM 4043 O O . THR A 1 504 ? -26.438 28.438 2.725 1 47.97 504 THR A O 1
ATOM 4046 N N . VAL A 1 505 ? -26.312 27.141 4.191 1 40.88 505 VAL A N 1
ATOM 4047 C CA . VAL A 1 505 ? -27.766 27.062 4.051 1 40.88 505 VAL A CA 1
ATOM 4048 C C . VAL A 1 505 ? -28.375 28.453 4.176 1 40.88 505 VAL A C 1
ATOM 4050 O O . VAL A 1 505 ? -27.875 29.297 4.941 1 40.88 505 VAL A O 1
ATOM 4053 N N . ALA A 1 506 ? -29.344 28.953 3.359 1 36.31 506 ALA A N 1
ATOM 4054 C CA . ALA A 1 506 ? -30.109 30.156 3.65 1 36.31 506 ALA A CA 1
ATOM 4055 C C . ALA A 1 506 ? -30.031 30.516 5.133 1 36.31 506 ALA A C 1
ATOM 4057 O O . ALA A 1 506 ? -29.719 29.656 5.965 1 36.31 506 ALA A O 1
ATOM 4058 N N . GLU A 1 507 ? -30.578 31.688 5.523 1 36.97 507 GLU A N 1
ATOM 4059 C CA . GLU A 1 507 ? -30.875 32.344 6.797 1 36.97 507 GLU A CA 1
ATOM 4060 C C . GLU A 1 507 ? -31.016 31.297 7.918 1 36.97 507 GLU A C 1
ATOM 4062 O O . GLU A 1 507 ? -31.641 31.578 8.945 1 36.97 507 GLU A O 1
ATOM 4067 N N . PHE A 1 508 ? -30.859 30.141 7.73 1 36.5 508 PHE A N 1
ATOM 4068 C CA . PHE A 1 508 ? -31.328 29.359 8.875 1 36.5 508 PHE A CA 1
ATOM 4069 C C . PHE A 1 508 ? -30.297 29.375 10 1 36.5 508 PHE A C 1
ATOM 4071 O O . PHE A 1 508 ? -29.125 29.062 9.781 1 36.5 508 PHE A O 1
ATOM 4078 N N . ALA A 1 509 ? -30.453 30.141 10.914 1 41.44 509 ALA A N 1
ATOM 4079 C CA . ALA A 1 509 ? -29.828 30.078 12.234 1 41.44 509 ALA A CA 1
ATOM 4080 C C . ALA A 1 509 ? -29.453 28.656 12.602 1 41.44 509 ALA A C 1
ATOM 4082 O O . ALA A 1 509 ? -30.297 27.766 12.641 1 41.44 509 ALA A O 1
ATOM 4083 N N . ILE A 1 510 ? -28.203 28.172 12.188 1 46.34 510 ILE A N 1
ATOM 4084 C CA . ILE A 1 510 ? -27.812 26.906 12.789 1 46.34 510 ILE A CA 1
ATOM 4085 C C . ILE A 1 510 ? -28.375 26.812 14.203 1 46.34 510 ILE A C 1
ATOM 4087 O O . ILE A 1 510 ? -28.047 27.625 15.062 1 46.34 510 ILE A O 1
ATOM 4091 N N . PRO A 1 511 ? -29.484 26.078 14.414 1 48.72 511 PRO A N 1
ATOM 4092 C CA . PRO A 1 511 ? -30.047 25.969 15.766 1 48.72 511 PRO A CA 1
ATOM 4093 C C . PRO A 1 511 ? -29.031 25.5 16.797 1 48.72 511 PRO A C 1
ATOM 4095 O O . PRO A 1 511 ? -28.109 24.75 16.469 1 48.72 511 PRO A O 1
ATOM 4098 N N . HIS A 1 512 ? -28.891 26.203 17.812 1 52.06 512 HIS A N 1
ATOM 4099 C CA . HIS A 1 512 ? -28.141 25.672 18.953 1 52.06 512 HIS A CA 1
ATOM 4100 C C . HIS A 1 512 ? -28.75 24.359 19.453 1 52.06 512 HIS A C 1
ATOM 4102 O O . HIS A 1 512 ? -29.969 24.219 19.484 1 52.06 512 HIS A O 1
ATOM 4108 N N . ARG A 1 513 ? -28.172 23.469 19.578 1 52.09 513 ARG A N 1
ATOM 4109 C CA . ARG A 1 513 ? -28.688 22.219 20.125 1 52.09 513 ARG A CA 1
ATOM 4110 C C . ARG A 1 513 ? -29.484 22.453 21.406 1 52.09 513 ARG A C 1
ATOM 4112 O O . ARG A 1 513 ? -28.984 23.078 22.344 1 52.09 513 ARG A O 1
ATOM 4119 N N . ARG A 1 514 ? -30.906 22.359 21.531 1 45.28 514 ARG A N 1
ATOM 4120 C CA . ARG A 1 514 ? -31.734 22.422 22.734 1 45.28 514 ARG A CA 1
ATOM 4121 C C . ARG A 1 514 ? -31.406 21.297 23.703 1 45.28 514 ARG A C 1
ATOM 4123 O O . ARG A 1 514 ? -31.281 20.141 23.297 1 45.28 514 ARG A O 1
ATOM 4130 N N . ASP A 1 515 ? -30.719 21.688 24.891 1 40.34 515 ASP A N 1
ATOM 4131 C CA . ASP A 1 515 ? -30.656 20.672 25.922 1 40.34 515 ASP A CA 1
ATOM 4132 C C . ASP A 1 515 ? -32.062 20.125 26.25 1 40.34 515 ASP A C 1
ATOM 4134 O O . ASP A 1 515 ? -33 20.891 26.344 1 40.34 515 ASP A O 1
ATOM 4138 N N . GLY A 1 516 ? -32.531 19.109 25.844 1 36.19 516 GLY A N 1
ATOM 4139 C CA . GLY A 1 516 ? -33.812 18.469 26.141 1 36.19 516 GLY A CA 1
ATOM 4140 C C . GLY A 1 516 ? -34.219 18.594 27.594 1 36.19 516 GLY A C 1
ATOM 4141 O O . GLY A 1 516 ? -35.219 17.984 28.016 1 36.19 516 GLY A O 1
ATOM 4142 N N . ASN A 1 517 ? -33.469 18.984 28.656 1 31.78 517 ASN A N 1
ATOM 4143 C CA . ASN A 1 517 ? -34.062 18.625 29.938 1 31.78 517 ASN A CA 1
ATOM 4144 C C . ASN A 1 517 ? -35.281 19.469 30.25 1 31.78 517 ASN A C 1
ATOM 4146 O O . ASN A 1 517 ? -36.062 19.141 31.141 1 31.78 517 ASN A O 1
ATOM 4150 N N . ASN A 1 518 ? -35.312 20.859 30.141 1 29.14 518 ASN A N 1
ATOM 4151 C CA . ASN A 1 518 ? -36.219 21.484 31.094 1 29.14 518 ASN A CA 1
ATOM 4152 C C . ASN A 1 518 ? -37.656 21.438 30.625 1 29.14 518 ASN A C 1
ATOM 4154 O O . ASN A 1 518 ? -38.156 22.375 29.984 1 29.14 518 ASN A O 1
ATOM 4158 N N . GLU A 1 519 ? -38.219 20.344 30.188 1 30.34 519 GLU A N 1
ATOM 4159 C CA . GLU A 1 519 ? -39.688 20.297 30.219 1 30.34 519 GLU A CA 1
ATOM 4160 C C . GLU A 1 519 ? -40.219 20.562 31.625 1 30.34 519 GLU A C 1
ATOM 4162 O O . GLU A 1 519 ? -40.156 19.688 32.469 1 30.34 519 GLU A O 1
ATOM 4167 N N . THR A 1 520 ? -40 21.75 32.344 1 26.55 520 THR A N 1
ATOM 4168 C CA . THR A 1 520 ? -40.844 22.125 33.469 1 26.55 520 THR A CA 1
ATOM 4169 C C . THR A 1 520 ? -42.312 22.094 33.031 1 26.55 520 THR A C 1
ATOM 4171 O O . THR A 1 520 ? -42.688 22.688 32.031 1 26.55 520 THR A O 1
ATOM 4174 N N . ASN A 1 521 ? -43.031 20.984 33.469 1 29.09 521 ASN A N 1
ATOM 4175 C CA . ASN A 1 521 ? -44.469 20.781 33.688 1 29.09 521 ASN A CA 1
ATOM 4176 C C . ASN A 1 521 ? -45.094 21.938 34.469 1 29.09 521 ASN A C 1
ATOM 4178 O O . ASN A 1 521 ? -44.875 22.062 35.656 1 29.09 521 ASN A O 1
ATOM 4182 N N . GLU A 1 522 ? -44.938 23.188 34.125 1 24.88 522 GLU A N 1
ATOM 4183 C CA . GLU A 1 522 ? -45.875 24.125 34.781 1 24.88 522 GLU A CA 1
ATOM 4184 C C . GLU A 1 522 ? -47.312 23.641 34.688 1 24.88 522 GLU A C 1
ATOM 4186 O O . GLU A 1 522 ? -47.875 23.531 33.594 1 24.88 522 GLU A O 1
ATOM 4191 N N . THR A 1 523 ? -47.625 22.688 35.656 1 28.41 523 THR A N 1
ATOM 4192 C CA . THR A 1 523 ? -48.969 22.422 36.219 1 28.41 523 THR A CA 1
ATOM 4193 C C . THR A 1 523 ? -49.656 23.719 36.625 1 28.41 523 THR A C 1
ATOM 4195 O O . THR A 1 523 ? -49.125 24.453 37.469 1 28.41 523 THR A O 1
ATOM 4198 N N . ASN A 1 524 ? -50.219 24.406 35.75 1 23.8 524 ASN A N 1
ATOM 4199 C CA . ASN A 1 524 ? -51.25 25.328 36.188 1 23.8 524 ASN A CA 1
ATOM 4200 C C . ASN A 1 524 ? -52.188 24.688 37.219 1 23.8 524 ASN A C 1
ATOM 4202 O O . ASN A 1 524 ? -52.438 23.484 37.156 1 23.8 524 ASN A O 1
ATOM 4206 N N . GLY A 1 525 ? -52.625 25.406 38.375 1 19.75 525 GLY A N 1
ATOM 4207 C CA . GLY A 1 525 ? -53.562 25.516 39.469 1 19.75 525 GLY A CA 1
ATOM 4208 C C . GLY A 1 525 ? -54.938 25.047 39.156 1 19.75 525 GLY A C 1
ATOM 4209 O O . GLY A 1 525 ? -55.469 25.344 38.062 1 19.75 525 GLY A O 1
ATOM 4210 N N . ARG A 1 526 ? -54.969 23.906 40.094 1 14.84 526 ARG A N 1
ATOM 4211 C CA . ARG A 1 526 ? -55.438 24.016 41.469 1 14.84 526 ARG A CA 1
ATOM 4212 C C . ARG A 1 526 ? -54.344 24.594 42.344 1 14.84 526 ARG A C 1
ATOM 4214 O O . ARG A 1 526 ? -53.156 24.344 42.125 1 14.84 526 ARG A O 1
ATOM 4221 N N . MET B 1 1 ? -31.125 -14.453 -10.617 1 64.25 1 MET B N 1
ATOM 4222 C CA . MET B 1 1 ? -31.672 -14.312 -9.266 1 64.25 1 MET B CA 1
ATOM 4223 C C . MET B 1 1 ? -31.969 -12.852 -8.961 1 64.25 1 MET B C 1
ATOM 4225 O O . MET B 1 1 ? -31.25 -11.961 -9.375 1 64.25 1 MET B O 1
ATOM 4229 N N . ASP B 1 2 ? -33.031 -12.594 -8.461 1 77.62 2 ASP B N 1
ATOM 4230 C CA . ASP B 1 2 ? -33.438 -11.266 -8 1 77.62 2 ASP B CA 1
ATOM 4231 C C . ASP B 1 2 ? -32.469 -10.742 -6.938 1 77.62 2 ASP B C 1
ATOM 4233 O O . ASP B 1 2 ? -32.094 -11.469 -6.012 1 77.62 2 ASP B O 1
ATOM 4237 N N . LYS B 1 3 ? -31.906 -9.625 -7.094 1 85 3 LYS B N 1
ATOM 4238 C CA . LYS B 1 3 ? -30.938 -9.008 -6.184 1 85 3 LYS B CA 1
ATOM 4239 C C . LYS B 1 3 ? -31.438 -9.047 -4.746 1 85 3 LYS B C 1
ATOM 4241 O O . LYS B 1 3 ? -30.656 -9.18 -3.809 1 85 3 LYS B O 1
ATOM 4246 N N . ALA B 1 4 ? -32.75 -9.031 -4.551 1 84.38 4 ALA B N 1
ATOM 4247 C CA . ALA B 1 4 ? -33.375 -9.016 -3.229 1 84.38 4 ALA B CA 1
ATOM 4248 C C . ALA B 1 4 ? -33.094 -10.328 -2.486 1 84.38 4 ALA B C 1
ATOM 4250 O O . ALA B 1 4 ? -33.188 -10.375 -1.257 1 84.38 4 ALA B O 1
ATOM 4251 N N . SER B 1 5 ? -32.688 -11.328 -3.219 1 89.94 5 SER B N 1
ATOM 4252 C CA . SER B 1 5 ? -32.469 -12.641 -2.621 1 89.94 5 SER B CA 1
ATOM 4253 C C . SER B 1 5 ? -30.984 -12.891 -2.354 1 89.94 5 SER B C 1
ATOM 4255 O O . SER B 1 5 ? -30.609 -13.922 -1.791 1 89.94 5 SER B O 1
ATOM 4257 N N . TRP B 1 6 ? -30.125 -11.977 -2.762 1 93.88 6 TRP B N 1
ATOM 4258 C CA . TRP B 1 6 ? -28.688 -12.141 -2.559 1 93.88 6 TRP B CA 1
ATOM 4259 C C . TRP B 1 6 ? -28.344 -12.156 -1.073 1 93.88 6 TRP B C 1
ATOM 4261 O O . TRP B 1 6 ? -28.969 -11.453 -0.279 1 93.88 6 TRP B O 1
ATOM 4271 N N . PRO B 1 7 ? -27.391 -13.016 -0.682 1 94.06 7 PRO B N 1
ATOM 4272 C CA . PRO B 1 7 ? -26.938 -12.977 0.71 1 94.06 7 PRO B CA 1
ATOM 4273 C C . PRO B 1 7 ? -26.328 -11.633 1.098 1 94.06 7 PRO B C 1
ATOM 4275 O O . PRO B 1 7 ? -25.906 -10.867 0.226 1 94.06 7 PRO B O 1
ATOM 4278 N N . PRO B 1 8 ? -26.359 -11.383 2.361 1 91.06 8 PRO B N 1
ATOM 4279 C CA . PRO B 1 8 ? -25.75 -10.133 2.799 1 91.06 8 PRO B CA 1
ATOM 4280 C C . PRO B 1 8 ? -24.25 -10.07 2.502 1 91.06 8 PRO B C 1
ATOM 4282 O O . PRO B 1 8 ? -23.594 -11.109 2.414 1 91.06 8 PRO B O 1
ATOM 4285 N N . CYS B 1 9 ? -23.781 -8.852 2.346 1 91.12 9 CYS B N 1
ATOM 4286 C CA . CYS B 1 9 ? -22.359 -8.602 2.123 1 91.12 9 CYS B CA 1
ATOM 4287 C C . CYS B 1 9 ? -21.656 -8.273 3.432 1 91.12 9 CYS B C 1
ATOM 4289 O O . CYS B 1 9 ? -22.016 -7.324 4.121 1 91.12 9 CYS B O 1
ATOM 4291 N N . ASP B 1 10 ? -20.688 -9.117 3.764 1 94.88 10 ASP B N 1
ATOM 4292 C CA . ASP B 1 10 ? -19.875 -8.789 4.922 1 94.88 10 ASP B CA 1
ATOM 4293 C C . ASP B 1 10 ? -18.938 -7.617 4.613 1 94.88 10 ASP B C 1
ATOM 4295 O O . ASP B 1 10 ? -18.547 -7.418 3.463 1 94.88 10 ASP B O 1
ATOM 4299 N N . THR B 1 11 ? -18.609 -6.832 5.625 1 96.31 11 THR B N 1
ATOM 4300 C CA . THR B 1 11 ? -17.812 -5.625 5.426 1 96.31 11 THR B CA 1
ATOM 4301 C C . THR B 1 11 ? -16.344 -5.883 5.762 1 96.31 11 THR B C 1
ATOM 4303 O O . THR B 1 11 ? -15.516 -4.98 5.668 1 96.31 11 THR B O 1
ATOM 4306 N N . ASN B 1 12 ? -16 -7.066 6.184 1 97.81 12 ASN B N 1
ATOM 4307 C CA . ASN B 1 12 ? -14.625 -7.46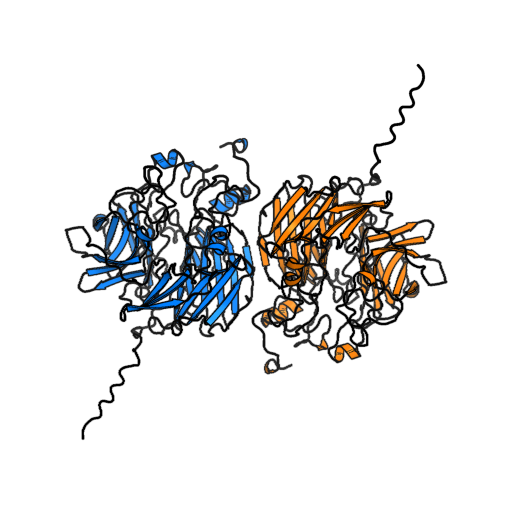9 6.488 1 97.81 12 ASN B CA 1
ATOM 4308 C C . ASN B 1 12 ? -14.438 -8.977 6.328 1 97.81 12 ASN B C 1
ATOM 4310 O O . ASN B 1 12 ? -15.406 -9.703 6.102 1 97.81 12 ASN B O 1
ATOM 4314 N N . PHE B 1 13 ? -13.258 -9.508 6.477 1 97.69 13 PHE B N 1
ATOM 4315 C CA . PHE B 1 13 ? -12.938 -10.891 6.117 1 97.69 13 PHE B CA 1
ATOM 4316 C C . PHE B 1 13 ? -13.016 -11.797 7.336 1 97.69 13 PHE B C 1
ATOM 4318 O O . PHE B 1 13 ? -12.688 -12.984 7.254 1 97.69 13 PHE B O 1
ATOM 4325 N N . ASP B 1 14 ? -13.43 -11.328 8.492 1 97.12 14 ASP B N 1
ATOM 4326 C CA . ASP B 1 14 ? -13.312 -12.062 9.75 1 97.12 14 ASP B CA 1
ATOM 4327 C C . ASP B 1 14 ? -14.07 -13.383 9.688 1 97.12 14 ASP B C 1
ATOM 4329 O O . ASP B 1 14 ? -13.641 -14.383 10.273 1 97.12 14 ASP B O 1
ATOM 4333 N N . ASN B 1 15 ? -15.18 -13.414 8.945 1 96.31 15 ASN B N 1
ATOM 4334 C CA . ASN B 1 15 ? -16.016 -14.602 8.906 1 96.31 15 ASN B CA 1
ATOM 4335 C C . ASN B 1 15 ? -15.891 -15.328 7.566 1 96.31 15 ASN B C 1
ATOM 4337 O O . ASN B 1 15 ? -16.688 -16.203 7.254 1 96.31 15 ASN B O 1
ATOM 4341 N N . ALA B 1 16 ? -14.961 -14.93 6.789 1 96.5 16 ALA B N 1
ATOM 4342 C CA . ALA B 1 16 ? -14.836 -15.5 5.453 1 96.5 16 ALA B CA 1
ATOM 4343 C C . ALA B 1 16 ? -14.234 -16.906 5.508 1 96.5 16 ALA B C 1
ATOM 4345 O O . ALA B 1 16 ? -14.523 -17.734 4.648 1 96.5 16 ALA B O 1
ATOM 4346 N N . GLY B 1 17 ? -13.398 -17.219 6.535 1 95.25 17 GLY B N 1
ATOM 4347 C CA . GLY B 1 17 ? -12.75 -18.516 6.68 1 95.25 17 GLY B CA 1
ATOM 4348 C C . GLY B 1 17 ? -11.258 -18.406 6.93 1 95.25 17 GLY B C 1
ATOM 4349 O O . GLY B 1 17 ? -10.656 -17.359 6.703 1 95.25 17 GLY B O 1
ATOM 4350 N N . PRO B 1 18 ? -10.625 -19.453 7.344 1 94 18 PRO B N 1
ATOM 4351 C CA . PRO B 1 18 ? -9.219 -19.438 7.75 1 94 18 PRO B CA 1
ATOM 4352 C C . PRO B 1 18 ? -8.266 -19.219 6.578 1 94 18 PRO B C 1
ATOM 4354 O O . PRO B 1 18 ? -7.117 -18.812 6.777 1 94 18 PRO B O 1
ATOM 4357 N N . ALA B 1 19 ? -8.727 -19.531 5.355 1 93.5 19 ALA B N 1
ATOM 4358 C CA . ALA B 1 19 ? -7.891 -19.328 4.176 1 93.5 19 ALA B CA 1
ATOM 4359 C C . ALA B 1 19 ? -7.645 -17.844 3.922 1 93.5 19 ALA B C 1
ATOM 4361 O O . ALA B 1 19 ? -6.766 -17.484 3.137 1 93.5 19 ALA B O 1
ATOM 4362 N N . LEU B 1 20 ? -8.461 -17 4.555 1 96.5 20 LEU B N 1
ATOM 4363 C CA . LEU B 1 20 ? -8.336 -15.555 4.395 1 96.5 20 LEU B CA 1
ATOM 4364 C C . LEU B 1 20 ? -8.023 -14.883 5.73 1 96.5 20 LEU B C 1
ATOM 4366 O O . LEU B 1 20 ? -8.578 -13.828 6.047 1 96.5 20 LEU B O 1
ATOM 4370 N N . ALA B 1 21 ? -7.145 -15.484 6.531 1 95.75 21 ALA B N 1
ATOM 4371 C CA . ALA B 1 21 ? -6.688 -14.984 7.824 1 95.75 21 ALA B CA 1
ATOM 4372 C C . ALA B 1 21 ? -5.164 -14.945 7.895 1 95.75 21 ALA B C 1
ATOM 4374 O O . ALA B 1 21 ? -4.484 -15.5 7.023 1 95.75 21 ALA B O 1
ATOM 4375 N N . GLY B 1 22 ? -4.652 -14.25 8.961 1 94.75 22 GLY B N 1
ATOM 4376 C CA . GLY B 1 22 ? -3.209 -14.195 9.133 1 94.75 22 GLY B CA 1
ATOM 4377 C C . GLY B 1 22 ? -2.488 -13.586 7.945 1 94.75 22 GLY B C 1
ATOM 4378 O O . GLY B 1 22 ? -2.896 -12.539 7.434 1 94.75 22 GLY B O 1
ATOM 4379 N N . PHE B 1 23 ? -1.392 -14.242 7.543 1 96.31 23 PHE B N 1
ATOM 4380 C CA . PHE B 1 23 ? -0.594 -13.742 6.43 1 96.31 23 PHE B CA 1
ATOM 4381 C C . PHE B 1 23 ? -1.362 -13.859 5.117 1 96.31 23 PHE B C 1
ATOM 4383 O O . PHE B 1 23 ? -1.043 -13.172 4.141 1 96.31 23 PHE B O 1
ATOM 4390 N N . ASN B 1 24 ? -2.436 -14.727 5.086 1 95.25 24 ASN B N 1
ATOM 4391 C CA . ASN B 1 24 ? -3.238 -14.953 3.887 1 95.25 24 ASN B CA 1
ATOM 4392 C C . ASN B 1 24 ? -4.375 -13.938 3.777 1 95.25 24 ASN B C 1
ATOM 4394 O O . ASN B 1 24 ? -5.133 -13.953 2.807 1 95.25 24 ASN B O 1
ATOM 4398 N N . ARG B 1 25 ? -4.523 -13.141 4.777 1 96.06 25 ARG B N 1
ATOM 4399 C CA . ARG B 1 25 ? -5.609 -12.164 4.727 1 96.06 25 ARG B CA 1
ATOM 4400 C C . ARG B 1 25 ? -5.41 -11.188 3.574 1 96.06 25 ARG B C 1
ATOM 4402 O O . ARG B 1 25 ? -4.312 -10.656 3.383 1 96.06 25 ARG B O 1
ATOM 4409 N N . PRO B 1 26 ? -6.453 -10.898 2.758 1 96.75 26 PRO B N 1
ATOM 4410 C CA . PRO B 1 26 ? -6.297 -9.984 1.624 1 96.75 26 PRO B CA 1
ATOM 4411 C C . PRO B 1 26 ? -5.922 -8.57 2.057 1 96.75 26 PRO B C 1
ATOM 4413 O O . PRO B 1 26 ? -6.422 -8.078 3.072 1 96.75 26 PRO B O 1
ATOM 4416 N N . THR B 1 27 ? -5 -7.922 1.355 1 94.75 27 THR B N 1
ATOM 4417 C CA . THR B 1 27 ? -4.625 -6.531 1.591 1 94.75 27 THR B CA 1
ATOM 4418 C C . THR B 1 27 ? -5.238 -5.621 0.533 1 94.75 27 THR B C 1
ATOM 4420 O O . THR B 1 27 ? -5.504 -4.445 0.797 1 94.75 27 THR B O 1
ATOM 4423 N N . ARG B 1 28 ? -5.391 -6.086 -0.747 1 96 28 ARG B N 1
ATOM 4424 C CA . ARG B 1 28 ? -6.152 -5.492 -1.839 1 96 28 ARG B CA 1
ATOM 4425 C C . ARG B 1 28 ? -5.527 -4.172 -2.287 1 96 28 ARG B C 1
ATOM 4427 O O . ARG B 1 28 ? -6.234 -3.273 -2.752 1 96 28 ARG B O 1
ATOM 4434 N N . TYR B 1 29 ? -4.238 -4.051 -2.154 1 93.12 29 TYR B N 1
ATOM 4435 C CA . TYR B 1 29 ? -3.488 -2.887 -2.613 1 93.12 29 TYR B CA 1
ATOM 4436 C C . TYR B 1 29 ? -3.447 -2.83 -4.137 1 93.12 29 TYR B C 1
ATOM 4438 O O . TYR B 1 29 ? -3.293 -3.859 -4.797 1 93.12 29 TYR B O 1
ATOM 4446 N N . GLU B 1 30 ? -3.619 -1.723 -4.727 1 96.94 30 GLU B N 1
ATOM 4447 C CA . GLU B 1 30 ? -3.279 -1.419 -6.113 1 96.94 30 GLU B CA 1
ATOM 4448 C C . GLU B 1 30 ? -2.422 -0.161 -6.207 1 96.94 30 GLU B C 1
ATOM 4450 O O . GLU B 1 30 ? -2.834 0.913 -5.766 1 96.94 30 GLU B O 1
ATOM 4455 N N . GLY B 1 31 ? -1.269 -0.292 -6.691 1 96.94 31 GLY B N 1
ATOM 4456 C CA . GLY B 1 31 ? -0.393 0.866 -6.781 1 96.94 31 GLY B CA 1
ATOM 4457 C C . GLY B 1 31 ? 1.073 0.496 -6.902 1 96.94 31 GLY B C 1
ATOM 4458 O O . GLY B 1 31 ? 1.425 -0.44 -7.625 1 96.94 31 GLY B O 1
ATOM 4459 N N . LYS B 1 32 ? 1.945 1.362 -6.367 1 97.94 32 LYS B N 1
ATOM 4460 C CA . LYS B 1 32 ? 3.381 1.156 -6.539 1 97.94 32 LYS B CA 1
ATOM 4461 C C . LYS B 1 32 ? 4.16 1.701 -5.348 1 97.94 32 LYS B C 1
ATOM 4463 O O . LYS B 1 32 ? 3.643 2.512 -4.578 1 97.94 32 LYS B O 1
ATOM 4468 N N . VAL B 1 33 ? 5.289 1.268 -5.148 1 97.88 33 VAL B N 1
ATOM 4469 C CA . VAL B 1 33 ? 6.359 1.788 -4.301 1 97.88 33 VAL B CA 1
ATOM 4470 C C . VAL B 1 33 ? 7.672 1.804 -5.074 1 97.88 33 VAL B C 1
ATOM 4472 O O . VAL B 1 33 ? 8.203 0.749 -5.43 1 97.88 33 VAL B O 1
ATOM 4475 N N . SER B 1 34 ? 8.18 2.951 -5.328 1 96.81 34 SER B N 1
ATOM 4476 C CA . SER B 1 34 ? 9.445 3.084 -6.039 1 96.81 34 SER B CA 1
ATOM 4477 C C . SER B 1 34 ? 10.625 3.053 -5.07 1 96.81 34 SER B C 1
ATOM 4479 O O . SER B 1 34 ? 10.484 3.404 -3.898 1 96.81 34 SER B O 1
ATOM 4481 N N . ASN B 1 35 ? 11.766 2.564 -5.602 1 96.88 35 ASN B N 1
ATOM 4482 C CA . ASN B 1 35 ? 13 2.543 -4.82 1 96.88 35 ASN B CA 1
ATOM 4483 C C . ASN B 1 35 ? 12.797 1.854 -3.473 1 96.88 35 ASN B C 1
ATOM 4485 O O . ASN B 1 35 ? 13.062 2.441 -2.422 1 96.88 35 ASN B O 1
ATOM 4489 N N . LEU B 1 36 ? 12.344 0.66 -3.539 1 98.38 36 LEU B N 1
ATOM 4490 C CA . LEU B 1 36 ? 12.227 -0.107 -2.303 1 98.38 36 LEU B CA 1
ATOM 4491 C C . LEU B 1 36 ? 13.508 -0.02 -1.484 1 98.38 36 LEU B C 1
ATOM 4493 O O . LEU B 1 36 ? 14.594 0.149 -2.041 1 98.38 36 LEU B O 1
ATOM 4497 N N . GLU B 1 37 ? 13.367 -0.098 -0.114 1 98.19 37 GLU B N 1
ATOM 4498 C CA . GLU B 1 37 ? 14.555 -0.169 0.734 1 98.19 37 GLU B CA 1
ATOM 4499 C C . GLU B 1 37 ? 15.352 -1.443 0.467 1 98.19 37 GLU B C 1
ATOM 4501 O O . GLU B 1 37 ? 14.797 -2.545 0.508 1 98.19 37 GLU B O 1
ATOM 4506 N N . VAL B 1 38 ? 16.594 -1.293 0.222 1 98.38 38 VAL B N 1
ATOM 4507 C CA . VAL B 1 38 ? 17.438 -2.434 -0.108 1 98.38 38 VAL B CA 1
ATOM 4508 C C . VAL B 1 38 ? 18.516 -2.604 0.961 1 98.38 38 VAL B C 1
ATOM 4510 O O . VAL B 1 38 ? 19.156 -1.63 1.373 1 98.38 38 VAL B O 1
ATOM 4513 N N . TYR B 1 39 ? 18.688 -3.768 1.509 1 98.44 39 TYR B N 1
ATOM 4514 C CA . TYR B 1 39 ? 19.766 -4.203 2.383 1 98.44 39 TYR B CA 1
ATOM 4515 C C . TYR B 1 39 ? 20.719 -5.145 1.649 1 98.44 39 TYR B C 1
ATOM 4517 O O . TYR B 1 39 ? 20.266 -6.098 1.005 1 98.44 39 TYR B O 1
ATOM 4525 N N . GLY B 1 40 ? 21.922 -4.91 1.735 1 98 40 GLY B N 1
ATOM 4526 C CA . GLY B 1 40 ? 22.875 -5.562 0.849 1 98 40 GLY B CA 1
ATOM 4527 C C . GLY B 1 40 ? 23.047 -4.836 -0.47 1 98 40 GLY B C 1
ATOM 4528 O O . GLY B 1 40 ? 22.844 -3.623 -0.551 1 98 40 GLY B O 1
ATOM 4529 N N . THR B 1 41 ? 23.594 -5.551 -1.447 1 97.5 41 THR B N 1
ATOM 4530 C CA . THR B 1 41 ? 23.875 -4.93 -2.738 1 97.5 41 THR B CA 1
ATOM 4531 C C . THR B 1 41 ? 23.219 -5.723 -3.869 1 97.5 41 THR B C 1
ATOM 4533 O O . THR B 1 41 ? 23.531 -6.898 -4.066 1 97.5 41 THR B O 1
ATOM 4536 N N . VAL B 1 42 ? 22.344 -5.086 -4.59 1 98 42 VAL B N 1
ATOM 4537 C CA . VAL B 1 42 ? 21.766 -5.703 -5.785 1 98 42 VAL B CA 1
ATOM 4538 C C . VAL B 1 42 ? 22.859 -5.84 -6.855 1 98 42 VAL B C 1
ATOM 4540 O O . VAL B 1 42 ? 23.5 -4.855 -7.227 1 98 42 VAL B O 1
ATOM 4543 N N . PRO B 1 43 ? 23.047 -6.996 -7.312 1 96.5 43 PRO B N 1
ATOM 4544 C CA . PRO B 1 43 ? 24.062 -7.148 -8.359 1 96.5 43 PRO B CA 1
ATOM 4545 C C . PRO B 1 43 ? 23.797 -6.254 -9.57 1 96.5 43 PRO B C 1
ATOM 4547 O O . PRO B 1 43 ? 22.672 -6.238 -10.094 1 96.5 43 PRO B O 1
ATOM 4550 N N . PRO B 1 44 ? 24.75 -5.531 -10.016 1 91.81 44 PRO B N 1
ATOM 4551 C CA . PRO B 1 44 ? 24.547 -4.559 -11.094 1 91.81 44 PRO B CA 1
ATOM 4552 C C . PRO B 1 44 ? 24.172 -5.219 -12.422 1 91.81 44 PRO B C 1
ATOM 4554 O O . PRO B 1 44 ? 23.609 -4.566 -13.305 1 91.81 44 PRO B O 1
ATOM 4557 N N . SER B 1 45 ? 24.531 -6.488 -12.586 1 92.19 45 SER B N 1
ATOM 4558 C CA . SER B 1 45 ? 24.266 -7.184 -13.844 1 92.19 45 SER B CA 1
ATOM 4559 C C . SER B 1 45 ? 22.781 -7.5 -13.992 1 92.19 45 SER B C 1
ATOM 4561 O O . SER B 1 45 ? 22.312 -7.84 -15.086 1 92.19 45 SER B O 1
ATOM 4563 N N . ILE B 1 46 ? 22.062 -7.469 -12.906 1 95.69 46 ILE B N 1
ATOM 4564 C CA . ILE B 1 46 ? 20.641 -7.762 -12.992 1 95.69 46 ILE B CA 1
ATOM 4565 C C . ILE B 1 46 ? 19.906 -6.555 -13.57 1 95.69 46 ILE B C 1
ATOM 4567 O O . ILE B 1 46 ? 19.953 -5.457 -13.008 1 95.69 46 ILE B O 1
ATOM 4571 N N . SER B 1 47 ? 19.328 -6.668 -14.633 1 95.62 47 SER B N 1
ATOM 4572 C CA . SER B 1 47 ? 18.484 -5.664 -15.281 1 95.62 47 SER B CA 1
ATOM 4573 C C . SER B 1 47 ? 17.297 -6.309 -15.961 1 95.62 47 SER B C 1
ATOM 4575 O O . SER B 1 47 ? 17.438 -6.969 -17 1 95.62 47 SER B O 1
ATOM 4577 N N . GLY B 1 48 ? 16.125 -6.203 -15.398 1 96.12 48 GLY B N 1
ATOM 4578 C CA . GLY B 1 48 ? 14.914 -6.844 -15.875 1 96.12 48 GLY B CA 1
ATOM 4579 C C . GLY B 1 48 ? 13.766 -6.746 -14.883 1 96.12 48 GLY B C 1
ATOM 4580 O O . GLY B 1 48 ? 13.773 -5.887 -14 1 96.12 48 GLY B O 1
ATOM 4581 N N . THR B 1 49 ? 12.742 -7.469 -15.141 1 97.12 49 THR B N 1
ATOM 4582 C CA . THR B 1 49 ? 11.547 -7.387 -14.32 1 97.12 49 THR B CA 1
ATOM 4583 C C . THR B 1 49 ? 11.07 -8.781 -13.914 1 97.12 49 THR B C 1
ATOM 4585 O O . THR B 1 49 ? 11 -9.68 -14.75 1 97.12 49 THR B O 1
ATOM 4588 N N . PHE B 1 50 ? 10.852 -9 -12.648 1 97.38 50 PHE B N 1
ATOM 4589 C CA . PHE B 1 50 ? 10.188 -10.188 -12.125 1 97.38 50 PHE B CA 1
ATOM 4590 C C . PHE B 1 50 ? 8.688 -9.961 -12.008 1 97.38 50 PHE B C 1
ATOM 4592 O O . PHE B 1 50 ? 8.25 -9.062 -11.289 1 97.38 50 PHE B O 1
ATOM 4599 N N . TYR B 1 51 ? 7.879 -10.719 -12.773 1 97.5 51 TYR B N 1
ATOM 4600 C CA . TYR B 1 51 ? 6.422 -10.68 -12.695 1 97.5 51 TYR B CA 1
ATOM 4601 C C . TYR B 1 51 ? 5.883 -11.867 -11.906 1 97.5 51 TYR B C 1
ATOM 4603 O O . TYR B 1 51 ? 6.375 -12.984 -12.047 1 97.5 51 TYR B O 1
ATOM 4611 N N . ARG B 1 52 ? 4.949 -11.648 -11.109 1 97.69 52 ARG B N 1
ATOM 4612 C CA . ARG B 1 52 ? 4.238 -12.711 -10.406 1 97.69 52 ARG B CA 1
ATOM 4613 C C . ARG B 1 52 ? 2.779 -12.336 -10.18 1 97.69 52 ARG B C 1
ATOM 4615 O O . ARG B 1 52 ? 2.385 -11.195 -10.391 1 97.69 52 ARG B O 1
ATOM 4622 N N . ILE B 1 53 ? 1.988 -13.32 -9.828 1 98.12 53 ILE B N 1
ATOM 4623 C CA . ILE B 1 53 ? 0.564 -13.078 -9.633 1 98.12 53 ILE B CA 1
ATOM 4624 C C . ILE B 1 53 ? 0.063 -13.898 -8.445 1 98.12 53 ILE B C 1
ATOM 4626 O O . ILE B 1 53 ? 0.673 -14.898 -8.07 1 98.12 53 ILE B O 1
ATOM 4630 N N . MET B 1 54 ? -0.965 -13.422 -7.777 1 97.12 54 MET B N 1
ATOM 4631 C CA . MET B 1 54 ? -1.512 -14.086 -6.598 1 97.12 54 MET B CA 1
ATOM 4632 C C . MET B 1 54 ? -3.033 -13.992 -6.574 1 97.12 54 MET B C 1
ATOM 4634 O O . MET B 1 54 ? -3.611 -13.07 -7.156 1 97.12 54 MET B O 1
ATOM 4638 N N . PRO B 1 55 ? -3.688 -14.992 -5.969 1 97.06 55 PRO B N 1
ATOM 4639 C CA . PRO B 1 55 ? -5.125 -14.859 -5.727 1 97.06 55 PRO B CA 1
ATOM 4640 C C . PRO B 1 55 ? -5.441 -13.875 -4.602 1 97.06 55 PRO B C 1
ATOM 4642 O O . PRO B 1 55 ? -4.984 -14.047 -3.473 1 97.06 55 PRO B O 1
ATOM 4645 N N . GLU B 1 56 ? -6.152 -12.883 -4.875 1 97.25 56 GLU B N 1
ATOM 4646 C CA . GLU B 1 56 ? -6.465 -11.805 -3.947 1 97.25 56 GLU B CA 1
ATOM 4647 C C . GLU B 1 56 ? -7.934 -11.391 -4.051 1 97.25 56 GLU B C 1
ATOM 4649 O O . GLU B 1 56 ? -8.289 -10.531 -4.855 1 97.25 56 GLU B O 1
ATOM 4654 N N . PRO B 1 57 ? -8.805 -11.961 -3.148 1 97.31 57 PRO B N 1
ATOM 4655 C CA . PRO B 1 57 ? -10.195 -11.508 -3.221 1 97.31 57 PRO B CA 1
ATOM 4656 C C . PRO B 1 57 ? -10.328 -9.992 -3.115 1 97.31 57 PRO B C 1
ATOM 4658 O O . PRO B 1 57 ? -9.945 -9.406 -2.102 1 97.31 57 PRO B O 1
ATOM 4661 N N . TYR B 1 58 ? -10.875 -9.398 -4.168 1 97.94 58 TYR B N 1
ATOM 4662 C CA . TYR B 1 58 ? -11.078 -7.953 -4.191 1 97.94 58 TYR B CA 1
ATOM 4663 C C . TYR B 1 58 ? -12.242 -7.547 -3.299 1 97.94 58 TYR B C 1
ATOM 4665 O O . TYR B 1 58 ? -12.234 -6.465 -2.707 1 97.94 58 TYR B O 1
ATOM 4673 N N . HIS B 1 59 ? -13.305 -8.352 -3.244 1 97.88 59 HIS B N 1
ATOM 4674 C CA . HIS B 1 59 ? -14.453 -8.188 -2.359 1 97.88 59 HIS B CA 1
ATOM 4675 C C . HIS B 1 59 ? -14.531 -9.328 -1.349 1 97.88 59 HIS B C 1
ATOM 4677 O O . HIS B 1 59 ? -14.055 -10.438 -1.614 1 97.88 59 HIS B O 1
ATOM 4683 N N . VAL B 1 60 ? -15.109 -9.078 -0.208 1 97.81 60 VAL B N 1
ATOM 4684 C CA . VAL B 1 60 ? -15.344 -10.117 0.784 1 97.81 60 VAL B CA 1
ATOM 4685 C C . VAL B 1 60 ? -16.266 -11.188 0.201 1 97.81 60 VAL B C 1
ATOM 4687 O O . VAL B 1 60 ? -17.359 -10.891 -0.252 1 97.81 60 VAL B O 1
ATOM 4690 N N . PRO B 1 61 ? -15.82 -12.414 0.185 1 97.75 61 PRO B N 1
ATOM 4691 C CA . PRO B 1 61 ? -16.656 -13.469 -0.389 1 97.75 61 PRO B CA 1
ATOM 4692 C C . PRO B 1 61 ? -17.906 -13.75 0.448 1 97.75 61 PRO B C 1
ATOM 4694 O O . PRO B 1 61 ? -17.859 -13.68 1.678 1 97.75 61 PRO B O 1
ATOM 4697 N N . PHE B 1 62 ? -19.031 -14.094 -0.243 1 97.12 62 PHE B N 1
ATOM 4698 C CA . PHE B 1 62 ? -20.203 -14.578 0.47 1 97.12 62 PHE B CA 1
ATOM 4699 C C . PHE B 1 62 ? -20.125 -16.078 0.685 1 97.12 62 PHE B C 1
ATOM 4701 O O . PHE B 1 62 ? -20.75 -16.625 1.603 1 97.12 62 PHE B O 1
ATOM 4708 N N . ALA B 1 63 ? -19.422 -16.781 -0.261 1 95.44 63 ALA B N 1
ATOM 4709 C CA . ALA B 1 63 ? -19.125 -18.203 -0.045 1 95.44 63 ALA B CA 1
ATOM 4710 C C . ALA B 1 63 ? -18.047 -18.391 1.015 1 95.44 63 ALA B C 1
ATOM 4712 O O . ALA B 1 63 ? -16.859 -18.188 0.739 1 95.44 63 ALA B O 1
ATOM 4713 N N . LYS B 1 64 ? -18.375 -18.797 2.182 1 94.75 64 LYS B N 1
ATOM 4714 C CA . LYS B 1 64 ? -17.469 -18.891 3.322 1 94.75 64 LYS B CA 1
ATOM 4715 C C . LYS B 1 64 ? -16.672 -20.203 3.283 1 94.75 64 LYS B C 1
ATOM 4717 O O . LYS B 1 64 ? -17.078 -21.172 2.645 1 94.75 64 LYS B O 1
ATOM 4722 N N . ASN B 1 65 ? -15.484 -20.156 3.859 1 93.19 65 ASN B N 1
ATOM 4723 C CA . ASN B 1 65 ? -14.625 -21.312 4.062 1 93.19 65 ASN B CA 1
ATOM 4724 C C . ASN B 1 65 ? -14.273 -21.984 2.736 1 93.19 65 ASN B C 1
ATOM 4726 O O . ASN B 1 65 ? -14.242 -23.219 2.646 1 93.19 65 ASN B O 1
ATOM 4730 N N . ASP B 1 66 ? -14.148 -21.156 1.727 1 93.44 66 ASP B N 1
ATOM 4731 C CA . ASP B 1 66 ? -13.656 -21.672 0.454 1 93.44 66 ASP B CA 1
ATOM 4732 C C . ASP B 1 66 ? -12.141 -21.844 0.478 1 93.44 66 ASP B C 1
ATOM 4734 O O . ASP B 1 66 ? -11.492 -21.516 1.479 1 93.44 66 ASP B O 1
ATOM 4738 N N . ILE B 1 67 ? -11.609 -22.328 -0.599 1 90.25 67 ILE B N 1
ATOM 4739 C CA . ILE B 1 67 ? -10.172 -22.578 -0.658 1 90.25 67 ILE B CA 1
ATOM 4740 C C . ILE B 1 67 ? -9.422 -21.281 -0.892 1 90.25 67 ILE B C 1
ATOM 4742 O O . ILE B 1 67 ? -10 -20.297 -1.371 1 90.25 67 ILE B O 1
ATOM 4746 N N . TRP B 1 68 ? -8.18 -21.266 -0.591 1 89 68 TRP B N 1
ATOM 4747 C CA . TRP B 1 68 ? -7.301 -20.094 -0.626 1 89 68 TRP B CA 1
ATOM 4748 C C . TRP B 1 68 ? -7.145 -19.578 -2.051 1 89 68 TRP B C 1
ATOM 4750 O O . TRP B 1 68 ? -6.906 -18.391 -2.262 1 89 68 TRP B O 1
ATOM 4760 N N . LEU B 1 69 ? -7.43 -20.328 -3.076 1 92.81 69 LEU B N 1
ATOM 4761 C CA . LEU B 1 69 ? -7.098 -20.062 -4.469 1 92.81 69 LEU B CA 1
ATOM 4762 C C . LEU B 1 69 ? -8.141 -19.156 -5.113 1 92.81 69 LEU B C 1
ATOM 4764 O O . LEU B 1 69 ? -7.922 -18.625 -6.203 1 92.81 69 LEU B O 1
ATOM 4768 N N . ASN B 1 70 ? -9.227 -19.047 -4.508 1 95.44 70 ASN B N 1
ATOM 4769 C CA . ASN B 1 70 ? -10.367 -18.391 -5.148 1 95.44 70 ASN B CA 1
ATOM 4770 C C . ASN B 1 70 ? -10.328 -16.875 -4.949 1 95.44 70 ASN B C 1
ATOM 4772 O O . ASN B 1 70 ? -11.234 -16.312 -4.344 1 95.44 70 ASN B O 1
ATOM 4776 N N . GLY B 1 71 ? -9.336 -16.188 -5.406 1 97.06 71 GLY B N 1
ATOM 4777 C CA . GLY B 1 71 ? -9.195 -14.742 -5.383 1 97.06 71 GLY B CA 1
ATOM 4778 C C . GLY B 1 71 ? -8.875 -14.148 -6.742 1 97.06 71 GLY B C 1
ATOM 4779 O O . GLY B 1 71 ? -8.391 -14.852 -7.633 1 97.06 71 GLY B O 1
ATOM 4780 N N . ASP B 1 72 ? -9.172 -12.906 -6.914 1 98.5 72 ASP B N 1
ATOM 4781 C CA . ASP B 1 72 ? -8.859 -12.195 -8.148 1 98.5 72 ASP B CA 1
ATOM 4782 C C . ASP B 1 72 ? -7.355 -12.164 -8.406 1 98.5 72 ASP B C 1
ATOM 4784 O O . ASP B 1 72 ? -6.562 -12.242 -7.465 1 98.5 72 ASP B O 1
ATOM 4788 N N . GLY B 1 73 ? -7.004 -12.125 -9.695 1 98.56 73 GLY B N 1
ATOM 4789 C CA . GLY B 1 73 ? -5.586 -12.016 -10 1 98.56 73 GLY B CA 1
ATOM 4790 C C . GLY B 1 73 ? -5.012 -10.648 -9.68 1 98.56 73 GLY B C 1
ATOM 4791 O O . GLY B 1 73 ? -5.422 -9.641 -10.266 1 98.56 73 GLY B O 1
ATOM 4792 N N . ALA B 1 74 ? -4.141 -10.609 -8.711 1 98.44 74 ALA B N 1
ATOM 4793 C CA . ALA B 1 74 ? -3.305 -9.438 -8.461 1 98.44 74 ALA B CA 1
ATOM 4794 C C . ALA B 1 74 ? -1.896 -9.641 -9.008 1 98.44 74 ALA B C 1
ATOM 4796 O O . ALA B 1 74 ? -1.123 -10.438 -8.469 1 98.44 74 ALA B O 1
ATOM 4797 N N . ILE B 1 75 ? -1.6 -8.945 -10.039 1 98.44 75 ILE B N 1
ATOM 4798 C CA . ILE B 1 75 ? -0.322 -9.117 -10.719 1 98.44 75 ILE B CA 1
ATOM 4799 C C . ILE B 1 75 ? 0.668 -8.055 -10.242 1 98.44 75 ILE B C 1
ATOM 4801 O O . ILE B 1 75 ? 0.3 -6.895 -10.062 1 98.44 75 ILE B O 1
ATOM 4805 N N . SER B 1 76 ? 1.848 -8.453 -9.984 1 98.12 76 SER B N 1
ATOM 4806 C CA . SER B 1 76 ? 2.898 -7.559 -9.5 1 98.12 76 SER B CA 1
ATOM 4807 C C . SER B 1 76 ? 4.125 -7.613 -10.398 1 98.12 76 SER B C 1
ATOM 4809 O O . SER B 1 76 ? 4.379 -8.625 -11.055 1 98.12 76 SER B O 1
ATOM 4811 N N . SER B 1 77 ? 4.84 -6.539 -10.422 1 98.12 77 SER B N 1
ATOM 4812 C CA . SER B 1 77 ? 6.145 -6.465 -11.07 1 98.12 77 SER B CA 1
ATOM 4813 C C . SER B 1 77 ? 7.195 -5.891 -10.125 1 98.12 77 SER B C 1
ATOM 4815 O O . SER B 1 77 ? 6.906 -4.988 -9.336 1 98.12 77 SER B O 1
ATOM 4817 N N . PHE B 1 78 ? 8.344 -6.445 -10.094 1 98.5 78 PHE B N 1
ATOM 4818 C CA . PHE B 1 78 ? 9.562 -5.934 -9.477 1 98.5 78 PHE B CA 1
ATOM 4819 C C . PHE B 1 78 ? 10.602 -5.582 -10.539 1 98.5 78 PHE B C 1
ATOM 4821 O O . PHE B 1 78 ? 11.289 -6.461 -11.055 1 98.5 78 PHE B O 1
ATOM 4828 N N . ARG B 1 79 ? 10.664 -4.352 -10.875 1 98.25 79 ARG B N 1
ATOM 4829 C CA . ARG B 1 79 ? 11.625 -3.854 -11.852 1 98.25 79 ARG B CA 1
ATOM 4830 C C . ARG B 1 79 ? 12.984 -3.584 -11.203 1 98.25 79 ARG B C 1
ATOM 4832 O O . ARG B 1 79 ? 13.086 -2.756 -10.297 1 98.25 79 ARG B O 1
ATOM 4839 N N . ILE B 1 80 ? 13.984 -4.293 -11.594 1 97.94 80 ILE B N 1
ATOM 4840 C CA . ILE B 1 80 ? 15.336 -4.156 -11.055 1 97.94 80 ILE B CA 1
ATOM 4841 C C . ILE B 1 80 ? 16.25 -3.529 -12.102 1 97.94 80 ILE B C 1
ATOM 4843 O O . ILE B 1 80 ? 16.406 -4.066 -13.203 1 97.94 80 ILE B O 1
ATOM 4847 N N . LYS B 1 81 ? 16.797 -2.484 -11.773 1 95.31 81 LYS B N 1
ATOM 4848 C CA . LYS B 1 81 ? 17.703 -1.777 -12.672 1 95.31 81 LYS B CA 1
ATOM 4849 C C . LYS B 1 81 ? 18.641 -0.859 -11.898 1 95.31 81 LYS B C 1
ATOM 4851 O O . LYS B 1 81 ? 18.219 -0.14 -11 1 95.31 81 LYS B O 1
ATOM 4856 N N . ASN B 1 82 ? 19.922 -0.891 -12.188 1 92.62 82 ASN B N 1
ATOM 4857 C CA . ASN B 1 82 ? 20.922 -0.022 -11.594 1 92.62 82 ASN B CA 1
ATOM 4858 C C . ASN B 1 82 ? 20.891 -0.09 -10.07 1 92.62 82 ASN B C 1
ATOM 4860 O O . ASN B 1 82 ? 20.969 0.939 -9.398 1 92.62 82 ASN B O 1
ATOM 4864 N N . GLY B 1 83 ? 20.625 -1.211 -9.609 1 93.62 83 GLY B N 1
ATOM 4865 C CA . GLY B 1 83 ? 20.672 -1.425 -8.172 1 93.62 83 GLY B CA 1
ATOM 4866 C C . GLY B 1 83 ? 19.359 -1.066 -7.48 1 93.62 83 GLY B C 1
ATOM 4867 O O . GLY B 1 83 ? 19.219 -1.275 -6.273 1 93.62 83 GLY B O 1
ATOM 4868 N N . ASN B 1 84 ? 18.438 -0.549 -8.219 1 95.88 84 ASN B N 1
ATOM 4869 C CA . ASN B 1 84 ? 17.156 -0.148 -7.672 1 95.88 84 ASN B CA 1
ATOM 4870 C C . ASN B 1 84 ? 16.078 -1.204 -7.934 1 95.88 84 ASN B C 1
ATOM 4872 O O . ASN B 1 84 ? 16.141 -1.919 -8.938 1 95.88 84 ASN B O 1
ATOM 4876 N N . VAL B 1 85 ? 15.172 -1.343 -7.016 1 98.38 85 VAL B N 1
ATOM 4877 C CA . VAL B 1 85 ? 14.016 -2.223 -7.164 1 98.38 85 VAL B CA 1
ATOM 4878 C C . VAL B 1 85 ? 12.734 -1.409 -7.047 1 98.38 85 VAL B C 1
ATOM 4880 O O . VAL B 1 85 ? 12.484 -0.778 -6.016 1 98.38 85 VAL B O 1
ATOM 4883 N N . ASP B 1 86 ? 11.922 -1.354 -8.078 1 98.19 86 ASP B N 1
ATOM 4884 C CA . ASP B 1 86 ? 10.609 -0.713 -8.102 1 98.19 86 ASP B CA 1
ATOM 4885 C C . ASP B 1 86 ? 9.492 -1.751 -8.094 1 98.19 86 ASP B C 1
ATOM 4887 O O . ASP B 1 86 ? 9.531 -2.723 -8.852 1 98.19 86 ASP B O 1
ATOM 4891 N N . PHE B 1 87 ? 8.539 -1.504 -7.238 1 98.5 87 PHE B N 1
ATOM 4892 C CA . PHE B 1 87 ? 7.406 -2.412 -7.086 1 98.5 87 PHE B CA 1
ATOM 4893 C C . PHE B 1 87 ? 6.133 -1.798 -7.66 1 98.5 87 PHE B C 1
ATOM 4895 O O . PHE B 1 87 ? 5.887 -0.601 -7.496 1 98.5 87 PHE B O 1
ATOM 4902 N N . LYS B 1 88 ? 5.316 -2.623 -8.383 1 98.44 88 LYS B N 1
ATOM 4903 C CA . LYS B 1 88 ? 3.973 -2.271 -8.844 1 98.44 88 LYS B CA 1
ATOM 4904 C C . LYS B 1 88 ? 3.023 -3.461 -8.727 1 98.44 88 LYS B C 1
ATOM 4906 O O . LYS B 1 88 ? 3.438 -4.609 -8.883 1 98.44 88 LYS B O 1
ATOM 4911 N N . GLN B 1 89 ? 1.775 -3.213 -8.453 1 98.25 89 GLN B N 1
ATOM 4912 C CA . GLN B 1 89 ? 0.758 -4.258 -8.406 1 98.25 89 GLN B CA 1
ATOM 4913 C C . GLN B 1 89 ? -0.593 -3.73 -8.883 1 98.25 89 GLN B C 1
ATOM 4915 O O . GLN B 1 89 ? -0.978 -2.607 -8.547 1 98.25 89 GLN B O 1
ATOM 4920 N N . ARG B 1 90 ? -1.324 -4.473 -9.672 1 98.5 90 ARG B N 1
ATOM 4921 C CA . ARG B 1 90 ? -2.68 -4.188 -10.125 1 98.5 90 ARG B CA 1
ATOM 4922 C C . ARG B 1 90 ? -3.518 -5.461 -10.18 1 98.5 90 ARG B C 1
ATOM 4924 O O . ARG B 1 90 ? -2.975 -6.566 -10.242 1 98.5 90 ARG B O 1
ATOM 4931 N N . PHE B 1 91 ? -4.797 -5.254 -10.148 1 98.75 91 PHE B N 1
ATOM 4932 C CA . PHE B 1 91 ? -5.695 -6.375 -10.383 1 98.75 91 PHE B CA 1
ATOM 4933 C C . PHE B 1 91 ? -5.887 -6.609 -11.875 1 98.75 91 PHE B C 1
ATOM 4935 O O . PHE B 1 91 ? -5.934 -5.656 -12.656 1 98.75 91 PHE B O 1
ATOM 4942 N N . VAL B 1 92 ? -5.969 -7.852 -12.25 1 98.81 92 VAL B N 1
ATOM 4943 C CA . VAL B 1 92 ? -6.398 -8.195 -13.602 1 98.81 92 VAL B CA 1
ATOM 4944 C C . VAL B 1 92 ? -7.902 -7.973 -13.742 1 98.81 92 VAL B C 1
ATOM 4946 O O . VAL B 1 92 ? -8.695 -8.594 -13.031 1 98.81 92 VAL B O 1
ATOM 4949 N N . LYS B 1 93 ? -8.281 -7.137 -14.656 1 98.69 93 LYS B N 1
ATOM 4950 C CA . LYS B 1 93 ? -9.688 -6.762 -14.797 1 98.69 93 LYS B CA 1
ATOM 4951 C C . LYS B 1 93 ? -10.422 -7.715 -15.734 1 98.69 93 LYS B C 1
ATOM 4953 O O . LYS B 1 93 ? -10.852 -7.316 -16.812 1 98.69 93 LYS B O 1
ATOM 4958 N N . THR B 1 94 ? -10.695 -8.859 -15.234 1 98.81 94 THR B N 1
ATOM 4959 C CA . THR B 1 94 ? -11.469 -9.852 -15.969 1 98.81 94 THR B CA 1
ATOM 4960 C C . THR B 1 94 ? -12.93 -9.438 -16.062 1 98.81 94 THR B C 1
ATOM 4962 O O . THR B 1 94 ? -13.344 -8.438 -15.469 1 98.81 94 THR B O 1
ATOM 4965 N N . GLU B 1 95 ? -13.711 -10.195 -16.891 1 98.31 95 GLU B N 1
ATOM 4966 C CA . GLU B 1 95 ? -15.156 -9.984 -16.953 1 98.31 95 GLU B CA 1
ATOM 4967 C C . GLU B 1 95 ? -15.789 -10.102 -15.562 1 98.31 95 GLU B C 1
ATOM 4969 O O . GLU B 1 95 ? -16.578 -9.25 -15.164 1 98.31 95 GLU B O 1
ATOM 4974 N N . LYS B 1 96 ? -15.461 -11.117 -14.891 1 98.5 96 LYS B N 1
ATOM 4975 C CA . LYS B 1 96 ? -15.969 -11.336 -13.539 1 98.5 96 LYS B CA 1
ATOM 4976 C C . LYS B 1 96 ? -15.609 -10.164 -12.625 1 98.5 96 LYS B C 1
ATOM 4978 O O . LYS B 1 96 ? -16.453 -9.68 -11.867 1 98.5 96 LYS B O 1
ATOM 4983 N N . PHE B 1 97 ? -14.391 -9.711 -12.641 1 98.69 97 PHE B N 1
ATOM 4984 C CA . PHE B 1 97 ? -13.93 -8.578 -11.836 1 98.69 97 PHE B CA 1
ATOM 4985 C C . PHE B 1 97 ? -14.766 -7.34 -12.117 1 98.69 97 PHE B C 1
ATOM 4987 O O . PHE B 1 97 ? -15.211 -6.656 -11.188 1 98.69 97 PHE B O 1
ATOM 4994 N N . ARG B 1 98 ? -14.961 -7.062 -13.352 1 98.25 98 ARG B N 1
ATOM 4995 C CA . ARG B 1 98 ? -15.695 -5.871 -13.766 1 98.25 98 ARG B CA 1
ATOM 4996 C C . ARG B 1 98 ? -17.141 -5.926 -13.289 1 98.25 98 ARG B C 1
ATOM 4998 O O . ARG B 1 98 ? -17.672 -4.934 -12.781 1 98.25 98 ARG B O 1
ATOM 5005 N N . VAL B 1 99 ? -17.781 -7.051 -13.469 1 98.31 99 VAL B N 1
ATOM 5006 C CA . VAL B 1 99 ? -19.172 -7.211 -13.07 1 98.31 99 VAL B CA 1
ATOM 5007 C C . VAL B 1 99 ? -19.312 -7.004 -11.57 1 98.31 99 VAL B C 1
ATOM 5009 O O . VAL B 1 99 ? -20.219 -6.289 -11.109 1 98.31 99 VAL B O 1
ATOM 5012 N N . GLU B 1 100 ? -18.422 -7.578 -10.836 1 98.25 100 GLU B N 1
ATOM 5013 C CA . GLU B 1 100 ? -18.453 -7.434 -9.383 1 98.25 100 GLU B CA 1
ATOM 5014 C C . GLU B 1 100 ? -18.156 -5.996 -8.961 1 98.25 100 GLU B C 1
ATOM 5016 O O . GLU B 1 100 ? -18.75 -5.496 -8 1 98.25 100 GLU B O 1
ATOM 5021 N N . THR B 1 101 ? -17.203 -5.348 -9.594 1 97.38 101 THR B N 1
ATOM 5022 C CA . THR B 1 101 ? -16.875 -3.961 -9.281 1 97.38 101 THR B CA 1
ATOM 5023 C C . THR B 1 101 ? -18.094 -3.057 -9.508 1 97.38 101 THR B C 1
ATOM 5025 O O . THR B 1 101 ? -18.344 -2.145 -8.719 1 97.38 101 THR B O 1
ATOM 5028 N N . ASN B 1 102 ? -18.812 -3.344 -10.594 1 96.56 102 ASN B N 1
ATOM 5029 C CA . ASN B 1 102 ? -20.016 -2.559 -10.875 1 96.56 102 ASN B CA 1
ATOM 5030 C C . ASN B 1 102 ? -21.062 -2.701 -9.773 1 96.56 102 ASN B C 1
ATOM 5032 O O . ASN B 1 102 ? -21.734 -1.73 -9.422 1 96.56 102 ASN B O 1
ATOM 5036 N N . GLU B 1 103 ? -21.203 -3.865 -9.211 1 96 103 GLU B N 1
ATOM 5037 C CA . GLU B 1 103 ? -22.156 -4.121 -8.141 1 96 103 GLU B CA 1
ATOM 5038 C C . GLU B 1 103 ? -21.547 -3.85 -6.77 1 96 103 GLU B C 1
ATOM 5040 O O . GLU B 1 103 ? -22.25 -3.873 -5.754 1 96 103 GLU B O 1
ATOM 5045 N N . ASN B 1 104 ? -20.266 -3.691 -6.742 1 96.19 104 ASN B N 1
ATOM 5046 C CA . ASN B 1 104 ? -19.453 -3.439 -5.559 1 96.19 104 ASN B CA 1
ATOM 5047 C C . ASN B 1 104 ? -19.625 -4.535 -4.512 1 96.19 104 ASN B C 1
ATOM 5049 O O . ASN B 1 104 ? -19.859 -4.246 -3.338 1 96.19 104 ASN B O 1
ATOM 5053 N N . ARG B 1 105 ? -19.547 -5.754 -4.906 1 96.75 105 ARG B N 1
ATOM 5054 C CA . ARG B 1 105 ? -19.594 -6.926 -4.039 1 96.75 105 ARG B CA 1
ATOM 5055 C C . ARG B 1 105 ? -19.141 -8.18 -4.785 1 96.75 105 ARG B C 1
ATOM 5057 O O . ARG B 1 105 ? -19.078 -8.188 -6.02 1 96.75 105 ARG B O 1
ATOM 5064 N N . ALA B 1 106 ? -18.875 -9.211 -4.008 1 97.88 106 ALA B N 1
ATOM 5065 C CA . ALA B 1 106 ? -18.609 -10.508 -4.621 1 97.88 106 ALA B CA 1
ATOM 5066 C C . ALA B 1 106 ? -19.906 -11.117 -5.176 1 97.88 106 ALA B C 1
ATOM 5068 O O . ALA B 1 106 ? -20.953 -11.031 -4.547 1 97.88 106 ALA B O 1
ATOM 5069 N N . LEU B 1 107 ? -19.828 -11.609 -6.312 1 98.25 107 LEU B N 1
ATOM 5070 C CA . LEU B 1 107 ? -20.922 -12.328 -6.949 1 98.25 107 LEU B CA 1
ATOM 5071 C C . LEU B 1 107 ? -20.5 -13.758 -7.277 1 98.25 107 LEU B C 1
ATOM 5073 O O . LEU B 1 107 ? -21.359 -14.617 -7.496 1 98.25 107 LEU B O 1
ATOM 5077 N N . ILE B 1 108 ? -19.219 -14 -7.359 1 98.19 108 ILE B N 1
ATOM 5078 C CA . ILE B 1 108 ? -18.672 -15.328 -7.621 1 98.19 108 ILE B CA 1
ATOM 5079 C C . ILE B 1 108 ? -18.859 -16.219 -6.395 1 98.19 108 ILE B C 1
ATOM 5081 O O . ILE B 1 108 ? -18.75 -15.75 -5.258 1 98.19 108 ILE B O 1
ATOM 5085 N N . GLY B 1 109 ? -19.188 -17.438 -6.625 1 97.69 109 GLY B N 1
ATOM 5086 C CA . GLY B 1 109 ? -19.312 -18.406 -5.555 1 97.69 109 GLY B CA 1
ATOM 5087 C C . GLY B 1 109 ? -18.047 -19.203 -5.312 1 97.69 109 GLY B C 1
ATOM 5088 O O . GLY B 1 109 ? -16.953 -18.641 -5.289 1 97.69 109 GLY B O 1
ATOM 5089 N N . LYS B 1 110 ? -18.172 -20.5 -5.145 1 97.19 110 LYS B N 1
ATOM 5090 C CA . LYS B 1 110 ? -17.078 -21.391 -4.801 1 97.19 110 LYS B CA 1
ATOM 5091 C C . LYS B 1 110 ? -16.094 -21.547 -5.969 1 97.19 110 LYS B C 1
ATOM 5093 O O . LYS B 1 110 ? -16.469 -21.344 -7.125 1 97.19 110 LYS B O 1
ATOM 5098 N N . TYR B 1 111 ? -14.891 -21.938 -5.586 1 97.12 111 TYR B N 1
ATOM 5099 C CA . TYR B 1 111 ? -13.812 -22.141 -6.543 1 97.12 111 TYR B CA 1
ATOM 5100 C C . TYR B 1 111 ? -14.273 -23.016 -7.703 1 97.12 111 TYR B C 1
ATOM 5102 O O . TYR B 1 111 ? -14.672 -24.156 -7.504 1 97.12 111 TYR B O 1
ATOM 5110 N N . ARG B 1 112 ? -14.336 -22.453 -8.953 1 97.56 112 ARG B N 1
ATOM 5111 C CA . ARG B 1 112 ? -14.617 -23.109 -10.227 1 97.56 112 ARG B CA 1
ATOM 5112 C C . ARG B 1 112 ? -15.969 -23.812 -10.195 1 97.56 112 ARG B C 1
ATOM 5114 O O . ARG B 1 112 ? -16.141 -24.891 -10.789 1 97.56 112 ARG B O 1
ATOM 5121 N N . ASN B 1 113 ? -16.969 -23.281 -9.469 1 97.75 113 ASN B N 1
ATOM 5122 C CA . ASN B 1 113 ? -18.328 -23.797 -9.461 1 97.75 113 ASN B CA 1
ATOM 5123 C C . ASN B 1 113 ? -19.344 -22.719 -9.828 1 97.75 113 ASN B C 1
ATOM 5125 O O . ASN B 1 113 ? -19.859 -22.031 -8.953 1 97.75 113 ASN B O 1
ATOM 5129 N N . PRO B 1 114 ? -19.703 -22.656 -11.094 1 97.69 114 PRO B N 1
ATOM 5130 C CA . PRO B 1 114 ? -20.594 -21.594 -11.555 1 97.69 114 PRO B CA 1
ATOM 5131 C C . PRO B 1 114 ? -22.016 -21.734 -10.984 1 97.69 114 PRO B C 1
ATOM 5133 O O . PRO B 1 114 ? -22.797 -20.781 -11.016 1 97.69 114 PRO B O 1
ATOM 5136 N N . PHE B 1 115 ? -22.359 -22.859 -10.422 1 97.69 115 PHE B N 1
ATOM 5137 C CA . PHE B 1 115 ? -23.703 -23.094 -9.906 1 97.69 115 PHE B CA 1
ATOM 5138 C C . PHE B 1 115 ? -23.891 -22.438 -8.547 1 97.69 115 PHE B C 1
ATOM 5140 O O . PHE B 1 115 ? -24.984 -22.406 -7.996 1 97.69 115 PHE B O 1
ATOM 5147 N N . THR B 1 116 ? -22.812 -21.891 -8.016 1 97.5 116 THR B N 1
ATOM 5148 C CA . THR B 1 116 ? -22.875 -21.234 -6.711 1 97.5 116 THR B CA 1
ATOM 5149 C C . THR B 1 116 ? -22.781 -19.719 -6.863 1 97.5 116 THR B C 1
ATOM 5151 O O . THR B 1 116 ? -22.828 -18.984 -5.875 1 97.5 116 THR B O 1
ATOM 5154 N N . ASP B 1 117 ? -22.688 -19.266 -8.094 1 97.56 117 ASP B N 1
ATOM 5155 C CA . ASP B 1 117 ? -22.594 -17.844 -8.352 1 97.56 117 ASP B CA 1
ATOM 5156 C C . ASP B 1 117 ? -23.953 -17.156 -8.148 1 97.56 117 ASP B C 1
ATOM 5158 O O . ASP B 1 117 ? -24.984 -17.812 -8.234 1 97.56 117 ASP B O 1
ATOM 5162 N N . LEU B 1 118 ? -23.906 -15.891 -7.863 1 97.5 118 LEU B N 1
ATOM 5163 C CA . LEU B 1 118 ? -25.141 -15.133 -7.711 1 97.5 118 LEU B CA 1
ATOM 5164 C C . LEU B 1 118 ? -25.672 -14.664 -9.062 1 97.5 118 LEU B C 1
ATOM 5166 O O . LEU B 1 118 ? -26.844 -14.312 -9.195 1 97.5 118 LEU B O 1
ATOM 5170 N N . VAL B 1 119 ? -24.75 -14.555 -10.062 1 97.56 119 VAL B N 1
ATOM 5171 C CA . VAL B 1 119 ? -25.109 -14.203 -11.43 1 97.56 119 VAL B CA 1
ATOM 5172 C C . VAL B 1 119 ? -24.391 -15.117 -12.414 1 97.56 119 VAL B C 1
ATOM 5174 O O . VAL B 1 119 ? -23.469 -15.844 -12.031 1 97.56 119 VAL B O 1
ATOM 5177 N N . LYS B 1 120 ? -24.844 -15.148 -13.625 1 96.62 120 LYS B N 1
ATOM 5178 C CA . LYS B 1 120 ? -24.109 -15.82 -14.688 1 96.62 120 LYS B CA 1
ATOM 5179 C C . LYS B 1 120 ? -23.031 -14.906 -15.273 1 96.62 120 LYS B C 1
ATOM 5181 O O . LYS B 1 120 ? -23.344 -13.82 -15.773 1 96.62 120 LYS B O 1
ATOM 5186 N N . PHE B 1 121 ? -21.797 -15.289 -15.227 1 97.62 121 PHE B N 1
ATOM 5187 C CA . PHE B 1 121 ? -20.703 -14.539 -15.82 1 97.62 121 PHE B CA 1
ATOM 5188 C C . PHE B 1 121 ? -20.453 -15 -17.25 1 97.62 121 PHE B C 1
ATOM 5190 O O . PHE B 1 121 ? -20.5 -16.188 -17.547 1 97.62 121 PHE B O 1
ATOM 5197 N N . ALA B 1 122 ? -20.188 -14.023 -18.156 1 97.19 122 ALA B N 1
ATOM 5198 C CA . ALA B 1 122 ? -19.703 -14.398 -19.484 1 97.19 122 ALA B CA 1
ATOM 5199 C C . ALA B 1 122 ? -18.344 -15.086 -19.406 1 97.19 122 ALA B C 1
ATOM 5201 O O . ALA B 1 122 ? -18.047 -15.992 -20.188 1 97.19 122 ALA B O 1
ATOM 5202 N N . ASP B 1 123 ? -17.5 -14.688 -18.562 1 98 123 ASP B N 1
ATOM 5203 C CA . ASP B 1 123 ? -16.219 -15.273 -18.203 1 98 123 ASP B CA 1
ATOM 5204 C C . ASP B 1 123 ? -15.961 -15.164 -16.688 1 98 123 ASP B C 1
ATOM 5206 O O . ASP B 1 123 ? -15.773 -14.062 -16.172 1 98 123 ASP B O 1
ATOM 5210 N N . ARG B 1 124 ? -15.852 -16.266 -16.078 1 97.38 124 ARG B N 1
ATOM 5211 C CA . ARG B 1 124 ? -15.852 -16.375 -14.633 1 97.38 124 ARG B CA 1
ATOM 5212 C C . ARG B 1 124 ? -14.43 -16.359 -14.078 1 97.38 124 ARG B C 1
ATOM 5214 O O . ARG B 1 124 ? -14.227 -16.328 -12.867 1 97.38 124 ARG B O 1
ATOM 5221 N N . THR B 1 125 ? -13.43 -16.297 -14.875 1 98.5 125 THR B N 1
ATOM 5222 C CA . THR B 1 125 ? -12.055 -16.531 -14.445 1 98.5 125 THR B CA 1
ATOM 5223 C C . THR B 1 125 ? -11.562 -15.414 -13.547 1 98.5 125 THR B C 1
ATOM 5225 O O . THR B 1 125 ? -11.992 -14.266 -13.688 1 98.5 125 THR B O 1
ATOM 5228 N N . THR B 1 126 ? -10.656 -15.773 -12.633 1 98.5 126 THR B N 1
ATOM 5229 C CA . THR B 1 126 ? -9.961 -14.789 -11.805 1 98.5 126 THR B CA 1
ATOM 5230 C C . THR B 1 126 ? -8.586 -14.477 -12.375 1 98.5 126 THR B C 1
ATOM 5232 O O . THR B 1 126 ? -7.938 -13.516 -11.961 1 98.5 126 THR B O 1
ATOM 5235 N N . ALA B 1 127 ? -8.125 -15.234 -13.367 1 98.56 127 ALA B N 1
ATOM 5236 C CA . ALA B 1 127 ? -6.832 -15.023 -14.023 1 98.56 127 ALA B CA 1
ATOM 5237 C C . ALA B 1 127 ? -5.727 -14.789 -13 1 98.56 127 ALA B C 1
ATOM 5239 O O . ALA B 1 127 ? -4.992 -13.805 -13.086 1 98.56 127 ALA B O 1
ATOM 5240 N N . ASN B 1 128 ? -5.492 -15.742 -12.086 1 98.44 128 ASN B N 1
ATOM 5241 C CA . ASN B 1 128 ? -4.695 -15.438 -10.898 1 98.44 128 ASN B CA 1
ATOM 5242 C C . ASN B 1 128 ? -3.568 -16.453 -10.703 1 98.44 128 ASN B C 1
ATOM 5244 O O . ASN B 1 128 ? -3.014 -16.562 -9.609 1 98.44 128 ASN B O 1
ATOM 5248 N N . THR B 1 129 ? -3.182 -17.203 -11.711 1 98.31 129 THR B N 1
ATOM 5249 C CA . THR B 1 129 ? -2.32 -18.344 -11.422 1 98.31 129 THR B CA 1
ATOM 5250 C C . THR B 1 129 ? -0.893 -18.078 -11.891 1 98.31 129 THR B C 1
ATOM 5252 O O . THR B 1 129 ? 0.066 -18.344 -11.164 1 98.31 129 THR B O 1
ATOM 5255 N N . THR B 1 130 ? -0.778 -17.562 -13.102 1 98.44 130 THR B N 1
ATOM 5256 C CA . THR B 1 130 ? 0.574 -17.375 -13.617 1 98.44 130 THR B CA 1
ATOM 5257 C C . THR B 1 130 ? 0.681 -16.062 -14.383 1 98.44 130 THR B C 1
ATOM 5259 O O . THR B 1 130 ? -0.223 -15.695 -15.141 1 98.44 130 THR B O 1
ATOM 5262 N N . ALA B 1 131 ? 1.729 -15.336 -14.18 1 97.81 131 ALA B N 1
ATOM 5263 C CA . ALA B 1 131 ? 2.139 -14.227 -15.031 1 97.81 131 ALA B CA 1
ATOM 5264 C C . ALA B 1 131 ? 3.17 -14.68 -16.062 1 97.81 131 ALA B C 1
ATOM 5266 O O . ALA B 1 131 ? 4.309 -15 -15.711 1 97.81 131 ALA B O 1
ATOM 5267 N N . PHE B 1 132 ? 2.785 -14.648 -17.344 1 97.06 132 PHE B N 1
ATOM 5268 C CA . PHE B 1 132 ? 3.611 -15.25 -18.391 1 97.06 132 PHE B CA 1
ATOM 5269 C C . PHE B 1 132 ? 3.914 -14.242 -19.484 1 97.06 132 PHE B C 1
ATOM 5271 O O . PHE B 1 132 ? 2.998 -13.703 -20.109 1 97.06 132 PHE B O 1
ATOM 5278 N N . PRO B 1 133 ? 5.18 -13.969 -19.734 1 95.31 133 PRO B N 1
ATOM 5279 C CA . PRO B 1 133 ? 5.512 -13.047 -20.828 1 95.31 133 PRO B CA 1
ATOM 5280 C C . PRO B 1 133 ? 5.23 -13.633 -22.203 1 95.31 133 PRO B C 1
ATOM 5282 O O . PRO B 1 133 ? 5.562 -14.789 -22.469 1 95.31 133 PRO B O 1
ATOM 5285 N N . PHE B 1 134 ? 4.59 -12.844 -23.031 1 93.81 134 PHE B N 1
ATOM 5286 C CA . PHE B 1 134 ? 4.289 -13.281 -24.391 1 93.81 134 PHE B CA 1
ATOM 5287 C C . PHE B 1 134 ? 4.195 -12.086 -25.328 1 93.81 134 PHE B C 1
ATOM 5289 O O . PHE B 1 134 ? 3.283 -11.266 -25.219 1 93.81 134 PHE B O 1
ATOM 5296 N N . LYS B 1 135 ? 5.098 -11.992 -26.297 1 89.38 135 LYS B N 1
ATOM 5297 C CA . LYS B 1 135 ? 5.082 -11.039 -27.406 1 89.38 135 LYS B CA 1
ATOM 5298 C C . LYS B 1 135 ? 4.754 -9.633 -26.906 1 89.38 135 LYS B C 1
ATOM 5300 O O . LYS B 1 135 ? 3.826 -9 -27.422 1 89.38 135 LYS B O 1
ATOM 5305 N N . GLY B 1 136 ? 5.352 -9.172 -25.953 1 89.69 136 GLY B N 1
ATOM 5306 C CA . GLY B 1 136 ? 5.285 -7.789 -25.531 1 89.69 136 GLY B CA 1
ATOM 5307 C C . GLY B 1 136 ? 4.215 -7.539 -24.484 1 89.69 136 GLY B C 1
ATOM 5308 O O . GLY B 1 136 ? 4.035 -6.406 -24.031 1 89.69 136 GLY B O 1
ATOM 5309 N N . VAL B 1 137 ? 3.459 -8.539 -24.125 1 95.12 137 VAL B N 1
ATOM 5310 C CA . VAL B 1 137 ? 2.494 -8.414 -23.031 1 95.12 137 VAL B CA 1
ATOM 5311 C C . VAL B 1 137 ? 2.799 -9.453 -21.953 1 95.12 137 VAL B C 1
ATOM 5313 O O . VAL B 1 137 ? 3.676 -10.297 -22.125 1 95.12 137 VAL B O 1
ATOM 5316 N N . ILE B 1 138 ? 2.215 -9.297 -20.812 1 97.25 138 ILE B N 1
ATOM 5317 C CA . ILE B 1 138 ? 2.184 -10.336 -19.797 1 97.25 138 ILE B CA 1
ATOM 5318 C C . ILE B 1 138 ? 0.805 -10.992 -19.766 1 97.25 138 ILE B C 1
ATOM 5320 O O . ILE B 1 138 ? -0.21 -10.305 -19.609 1 97.25 138 ILE B O 1
ATOM 5324 N N . LEU B 1 139 ? 0.755 -12.258 -20 1 98.19 139 LEU B N 1
ATOM 5325 C CA . LEU B 1 139 ? -0.497 -13 -19.906 1 98.19 139 LEU B CA 1
ATOM 5326 C C . LEU B 1 139 ? -0.758 -13.438 -18.469 1 98.19 139 LEU B C 1
ATOM 5328 O O . LEU B 1 139 ? 0.103 -14.055 -17.844 1 98.19 139 LEU B O 1
ATOM 5332 N N . ALA B 1 140 ? -1.852 -13.039 -17.938 1 98.75 140 ALA B N 1
ATOM 5333 C CA . ALA B 1 140 ? -2.373 -13.625 -16.703 1 98.75 140 ALA B CA 1
ATOM 5334 C C . ALA B 1 140 ? -3.162 -14.898 -16.984 1 98.75 140 ALA B C 1
ATOM 5336 O O . ALA B 1 140 ? -4.164 -14.867 -17.703 1 98.75 140 ALA B O 1
ATOM 5337 N N . LEU B 1 141 ? -2.711 -15.969 -16.375 1 98.75 141 LEU B N 1
ATOM 5338 C CA . LEU B 1 141 ? -3.223 -17.266 -16.766 1 98.75 141 LEU B CA 1
ATOM 5339 C C . LEU B 1 141 ? -3.938 -17.953 -15.609 1 98.75 141 LEU B C 1
ATOM 5341 O O . LEU B 1 141 ? -3.562 -17.766 -14.445 1 98.75 141 LEU B O 1
ATOM 5345 N N . LYS B 1 142 ? -4.918 -18.672 -15.914 1 98.56 142 LYS B N 1
ATOM 5346 C CA . LYS B 1 142 ? -5.609 -19.656 -15.078 1 98.56 142 LYS B CA 1
ATOM 5347 C C . LYS B 1 142 ? -6.238 -20.75 -15.93 1 98.56 142 LYS B C 1
ATOM 5349 O O . LYS B 1 142 ? -6.746 -20.484 -17.016 1 98.56 142 LYS B O 1
ATOM 5354 N N . GLU B 1 143 ? -6.289 -21.938 -15.5 1 97.38 143 GLU B N 1
ATOM 5355 C CA . GLU B 1 143 ? -6.621 -23.109 -16.312 1 97.38 143 GLU B CA 1
ATOM 5356 C C . GLU B 1 143 ? -8.094 -23.109 -16.703 1 97.38 143 GLU B C 1
ATOM 5358 O O . GLU B 1 143 ? -8.523 -23.906 -17.531 1 97.38 143 GLU B O 1
ATOM 5363 N N . ASP B 1 144 ? -8.859 -22.203 -16.109 1 97.69 144 ASP B N 1
ATOM 5364 C CA . ASP B 1 144 ? -10.297 -22.312 -16.312 1 97.69 144 ASP B CA 1
ATOM 5365 C C . ASP B 1 144 ? -10.773 -21.328 -17.375 1 97.69 144 ASP B C 1
ATOM 5367 O O . ASP B 1 144 ? -11.984 -21.141 -17.562 1 97.69 144 ASP B O 1
ATOM 5371 N N . SER B 1 145 ? -9.844 -20.688 -18.047 1 98.44 145 SER B N 1
ATOM 5372 C CA . SER B 1 145 ? -10.234 -19.734 -19.078 1 98.44 145 SER B CA 1
ATOM 5373 C C . SER B 1 145 ? -9.094 -19.469 -20.062 1 98.44 145 SER B C 1
ATOM 5375 O O . SER B 1 145 ? -8 -20 -19.906 1 98.44 145 SER B O 1
ATOM 5377 N N . GLN B 1 146 ? -9.445 -18.734 -21.109 1 98.62 146 GLN B N 1
ATOM 5378 C CA . GLN B 1 146 ? -8.422 -18.156 -21.969 1 98.62 146 GLN B CA 1
ATOM 5379 C C . GLN B 1 146 ? -7.652 -17.062 -21.25 1 98.62 146 GLN B C 1
ATOM 5381 O O . GLN B 1 146 ? -8.125 -16.516 -20.25 1 98.62 146 GLN B O 1
ATOM 5386 N N . PRO B 1 147 ? -6.477 -16.672 -21.75 1 98.75 147 PRO B N 1
ATOM 5387 C CA . PRO B 1 147 ? -5.605 -15.711 -21.078 1 98.75 147 PRO B CA 1
ATOM 5388 C C . PRO B 1 147 ? -6.188 -14.305 -21.062 1 98.75 147 PRO B C 1
ATOM 5390 O O . PRO B 1 147 ? -7.02 -13.961 -21.906 1 98.75 147 PRO B O 1
ATOM 5393 N N . TYR B 1 148 ? -5.797 -13.539 -20.078 1 98.81 148 TYR B N 1
ATOM 5394 C CA . TYR B 1 148 ? -5.926 -12.086 -20.094 1 98.81 148 TYR B CA 1
ATOM 5395 C C . TYR B 1 148 ? -4.562 -11.422 -20.25 1 98.81 148 TYR B C 1
ATOM 5397 O O . TYR B 1 148 ? -3.6 -11.805 -19.594 1 98.81 148 TYR B O 1
ATOM 5405 N N . ALA B 1 149 ? -4.484 -10.445 -21.141 1 98.56 149 ALA B N 1
ATOM 5406 C CA . ALA B 1 149 ? -3.232 -9.727 -21.344 1 98.56 149 ALA B CA 1
ATOM 5407 C C . ALA B 1 149 ? -3.18 -8.461 -20.5 1 98.56 149 ALA B C 1
ATOM 5409 O O . ALA B 1 149 ? -4.188 -7.762 -20.344 1 98.56 149 ALA B O 1
ATOM 5410 N N . VAL B 1 150 ? -1.963 -8.211 -20 1 98.06 150 VAL B N 1
ATOM 5411 C CA . VAL B 1 150 ? -1.699 -6.992 -19.234 1 98.06 150 VAL B CA 1
ATOM 5412 C C . VAL B 1 150 ? -0.476 -6.281 -19.812 1 98.06 150 VAL B C 1
ATOM 5414 O O . VAL B 1 150 ? 0.426 -6.926 -20.359 1 98.06 150 VAL B O 1
ATOM 5417 N N . ASP B 1 151 ? -0.486 -4.945 -19.719 1 97.69 151 ASP B N 1
ATOM 5418 C CA . ASP B 1 151 ? 0.664 -4.148 -20.125 1 97.69 151 ASP B CA 1
ATOM 5419 C C . ASP B 1 151 ? 1.855 -4.379 -19.203 1 97.69 151 ASP B C 1
ATOM 5421 O O . ASP B 1 151 ? 1.737 -4.242 -17.984 1 97.69 151 ASP B O 1
ATOM 5425 N N . PRO B 1 152 ? 2.959 -4.73 -19.75 1 96.44 152 PRO B N 1
ATOM 5426 C CA . PRO B 1 152 ? 4.078 -5.098 -18.875 1 96.44 152 PRO B CA 1
ATOM 5427 C C . PRO B 1 152 ? 4.625 -3.91 -18.078 1 96.44 152 PRO B C 1
ATOM 5429 O O . PRO B 1 152 ? 5.301 -4.098 -17.078 1 96.44 152 PRO B O 1
ATOM 5432 N N . ARG B 1 153 ? 4.449 -2.666 -18.5 1 95.38 153 ARG B N 1
ATOM 5433 C CA . ARG B 1 153 ? 4.996 -1.492 -17.828 1 95.38 153 ARG B CA 1
ATOM 5434 C C . ARG B 1 153 ? 4.027 -0.964 -16.781 1 95.38 153 ARG B C 1
ATOM 5436 O O . ARG B 1 153 ? 4.434 -0.645 -15.664 1 95.38 153 ARG B O 1
ATOM 5443 N N . THR B 1 154 ? 2.729 -0.871 -17.141 1 96.62 154 THR B N 1
ATOM 5444 C CA . THR B 1 154 ? 1.747 -0.233 -16.266 1 96.62 154 THR B CA 1
ATOM 5445 C C . THR B 1 154 ? 0.958 -1.279 -15.492 1 96.62 154 THR B C 1
ATOM 5447 O O . THR B 1 154 ? 0.318 -0.958 -14.484 1 96.62 154 THR B O 1
ATOM 5450 N N . LEU B 1 155 ? 0.923 -2.52 -16 1 98.19 155 LEU B N 1
ATOM 5451 C CA . LEU B 1 155 ? 0.168 -3.66 -15.492 1 98.19 155 LEU B CA 1
ATOM 5452 C C . LEU B 1 155 ? -1.329 -3.459 -15.703 1 98.19 155 LEU B C 1
ATOM 5454 O O . LEU B 1 155 ? -2.143 -4.207 -15.156 1 98.19 155 LEU B O 1
ATOM 5458 N N . GLU B 1 156 ? -1.712 -2.449 -16.469 1 97.94 156 GLU B N 1
ATOM 5459 C CA . GLU B 1 156 ? -3.121 -2.291 -16.828 1 97.94 156 GLU B CA 1
ATOM 5460 C C . GLU B 1 156 ? -3.602 -3.441 -17.703 1 97.94 156 GLU B C 1
ATOM 5462 O O . GLU B 1 156 ? -2.879 -3.893 -18.594 1 97.94 156 GLU B O 1
ATOM 5467 N N . THR B 1 157 ? -4.793 -3.889 -17.469 1 98.75 157 THR B N 1
ATOM 5468 C CA . THR B 1 157 ? -5.359 -4.988 -18.234 1 98.75 157 THR B CA 1
ATOM 5469 C C . THR B 1 157 ? -5.715 -4.523 -19.656 1 98.75 157 THR B C 1
ATOM 5471 O O . THR B 1 157 ? -6.391 -3.508 -19.828 1 98.75 157 THR B O 1
ATOM 5474 N N . ILE B 1 158 ? -5.227 -5.164 -20.594 1 98.38 158 ILE B N 1
ATOM 5475 C CA . ILE B 1 158 ? -5.574 -4.926 -22 1 98.38 158 ILE B CA 1
ATOM 5476 C C . ILE B 1 158 ? -6.879 -5.648 -22.328 1 98.38 158 ILE B C 1
ATOM 5478 O O . ILE B 1 158 ? -7.777 -5.066 -22.938 1 98.38 158 ILE B O 1
ATOM 5482 N N . GLY B 1 159 ? -6.969 -6.902 -21.938 1 97.88 159 GLY B N 1
ATOM 5483 C CA . GLY B 1 159 ? -8.188 -7.664 -22.141 1 97.88 159 GLY B CA 1
ATOM 5484 C C . GLY B 1 159 ? -7.938 -9.141 -22.391 1 97.88 159 GLY B C 1
ATOM 5485 O O . GLY B 1 159 ? -6.805 -9.617 -22.25 1 97.88 159 GLY B O 1
ATOM 5486 N N . LYS B 1 160 ? -9.031 -9.828 -22.656 1 97.56 160 LYS B N 1
ATOM 5487 C CA . LYS B 1 160 ? -8.945 -11.25 -23 1 97.56 160 LYS B CA 1
ATOM 5488 C C . LYS B 1 160 ? -8.086 -11.469 -24.234 1 97.56 160 LYS B C 1
ATOM 5490 O O . LYS B 1 160 ? -8.141 -10.688 -25.188 1 97.56 160 LYS B O 1
ATOM 5495 N N . TRP B 1 161 ? -7.27 -12.516 -24.25 1 97.69 161 TRP B N 1
ATOM 5496 C CA . TRP B 1 161 ? -6.297 -12.797 -25.297 1 97.69 161 TRP B CA 1
ATOM 5497 C C . TRP B 1 161 ? -6.574 -14.148 -25.953 1 97.69 161 TRP B C 1
ATOM 5499 O O . TRP B 1 161 ? -6.328 -15.195 -25.344 1 97.69 161 TRP B O 1
ATOM 5509 N N . ASP B 1 162 ? -7.035 -14.164 -27.203 1 96.62 162 ASP B N 1
ATOM 5510 C CA . ASP B 1 162 ? -7.402 -15.422 -27.844 1 96.62 162 ASP B CA 1
ATOM 5511 C C . ASP B 1 162 ? -6.461 -15.734 -29 1 96.62 162 ASP B C 1
ATOM 5513 O O . ASP B 1 162 ? -6.773 -16.578 -29.859 1 96.62 162 ASP B O 1
ATOM 5517 N N . PHE B 1 163 ? -5.352 -14.969 -29.078 1 97.31 163 PHE B N 1
ATOM 5518 C CA . PHE B 1 163 ? -4.316 -15.188 -30.078 1 97.31 163 PHE B CA 1
ATOM 5519 C C . PHE B 1 163 ? -4.875 -14.984 -31.484 1 97.31 163 PHE B C 1
ATOM 5521 O O . PHE B 1 163 ? -4.711 -15.836 -32.344 1 97.31 163 PHE B O 1
ATOM 5528 N N . ASP B 1 164 ? -5.547 -13.875 -31.641 1 95.38 164 ASP B N 1
ATOM 5529 C CA . ASP B 1 164 ? -6.129 -13.461 -32.906 1 95.38 164 ASP B CA 1
ATOM 5530 C C . ASP B 1 164 ? -7.145 -14.484 -33.406 1 95.38 164 ASP B C 1
ATOM 5532 O O . ASP B 1 164 ? -7.16 -14.82 -34.594 1 95.38 164 ASP B O 1
ATOM 5536 N N . GLY B 1 165 ? -7.781 -15.109 -32.5 1 97.19 165 GLY B N 1
ATOM 5537 C CA . GLY B 1 165 ? -8.875 -16 -32.844 1 97.19 165 GLY B CA 1
ATOM 5538 C C . GLY B 1 165 ? -8.43 -17.438 -33.094 1 97.19 165 GLY B C 1
ATOM 5539 O O . GLY B 1 165 ? -9.234 -18.297 -33.438 1 97.19 165 GLY B O 1
ATOM 5540 N N . GLN B 1 166 ? -7.164 -17.766 -32.844 1 98.25 166 GLN B N 1
ATOM 5541 C CA . GLN B 1 166 ? -6.629 -19.094 -33.156 1 98.25 166 GLN B CA 1
ATOM 5542 C C . GLN B 1 166 ? -6.949 -20.094 -32.031 1 98.25 166 GLN B C 1
ATOM 5544 O O . GLN B 1 166 ? -6.957 -21.312 -32.281 1 98.25 166 GLN B O 1
ATOM 5549 N N . LEU B 1 167 ? -7.145 -19.609 -30.844 1 98.62 167 LEU B N 1
ATOM 5550 C CA . LEU B 1 167 ? -7.367 -20.5 -29.719 1 98.62 167 LEU B CA 1
ATOM 5551 C C . LEU B 1 167 ? -8.781 -21.078 -29.734 1 98.62 167 LEU B C 1
ATOM 5553 O O . LEU B 1 167 ? -9.75 -20.359 -29.5 1 98.62 167 LEU B O 1
ATOM 5557 N N . GLU B 1 168 ? -8.891 -22.375 -29.938 1 98.19 168 GLU B N 1
ATOM 5558 C CA . GLU B 1 168 ? -10.18 -23.047 -30.062 1 98.19 168 GLU B CA 1
ATOM 5559 C C . GLU B 1 168 ? -10.711 -23.5 -28.703 1 98.19 168 GLU B C 1
ATOM 5561 O O . GLU B 1 168 ? -11.922 -23.625 -28.531 1 98.19 168 GLU B O 1
ATOM 5566 N N . SER B 1 169 ? -9.82 -23.734 -27.844 1 98.56 169 SER B N 1
ATOM 5567 C CA . SER B 1 169 ? -10.18 -24.219 -26.5 1 98.56 169 SER B CA 1
ATOM 5568 C C . SER B 1 169 ? -10.742 -23.094 -25.641 1 98.56 169 SER B C 1
ATOM 5570 O O . SER B 1 169 ? -10.281 -21.953 -25.719 1 98.56 169 SER B O 1
ATOM 5572 N N . GLU B 1 170 ? -11.672 -23.438 -24.766 1 98.31 170 GLU B N 1
ATOM 5573 C CA . GLU B 1 170 ? -12.203 -22.484 -23.797 1 98.31 170 GLU B CA 1
ATOM 5574 C C . GLU B 1 170 ? -11.188 -22.188 -22.703 1 98.31 170 GLU B C 1
ATOM 5576 O O . GLU B 1 170 ? -11.328 -21.203 -21.953 1 98.31 170 GLU B O 1
ATOM 5581 N N . THR B 1 171 ? -10.227 -23.047 -22.625 1 98.62 171 THR B N 1
ATOM 5582 C CA . THR B 1 171 ? -9.258 -22.938 -21.547 1 98.62 171 THR B CA 1
ATOM 5583 C C . THR B 1 171 ? -7.836 -22.906 -22.078 1 98.62 171 THR B C 1
ATOM 5585 O O . THR B 1 171 ? -7.609 -23.156 -23.266 1 98.62 171 THR B O 1
ATOM 5588 N N . PHE B 1 172 ? -6.949 -22.516 -21.281 1 98.75 172 PHE B N 1
ATOM 5589 C CA . PHE B 1 172 ? -5.516 -22.406 -21.531 1 98.75 172 PHE B CA 1
ATOM 5590 C C . PHE B 1 172 ? -4.723 -22.781 -20.281 1 98.75 172 PHE B C 1
ATOM 5592 O O . PHE B 1 172 ? -5.141 -22.469 -19.156 1 98.75 172 PHE B O 1
ATOM 5599 N N . THR B 1 173 ? -3.645 -23.391 -20.469 1 98.5 173 THR B N 1
ATOM 5600 C CA . THR B 1 173 ? -2.844 -23.891 -19.344 1 98.5 173 THR B CA 1
ATOM 5601 C C . THR B 1 173 ? -2.324 -22.734 -18.5 1 98.5 173 THR B C 1
ATOM 5603 O O . THR B 1 173 ? -2.098 -21.641 -19.016 1 98.5 173 THR B O 1
ATOM 5606 N N . ALA B 1 174 ? -2.098 -23 -17.188 1 97.62 174 ALA B N 1
ATOM 5607 C CA . ALA B 1 174 ? -1.402 -22.078 -16.312 1 97.62 174 ALA B CA 1
ATOM 5608 C C . ALA B 1 174 ? 0.108 -22.141 -16.516 1 97.62 174 ALA B C 1
ATOM 5610 O O . ALA B 1 174 ? 0.845 -21.25 -16.078 1 97.62 174 ALA B O 1
ATOM 5611 N N . HIS B 1 175 ? 0.576 -23.203 -17.156 1 97.75 175 HIS B N 1
ATOM 5612 C CA . HIS B 1 175 ? 2.016 -23.391 -17.266 1 97.75 175 HIS B CA 1
ATOM 5613 C C . HIS B 1 175 ? 2.422 -23.672 -18.719 1 97.75 175 HIS B C 1
ATOM 5615 O O . HIS B 1 175 ? 2.975 -24.734 -19.016 1 97.75 175 HIS B O 1
ATOM 5621 N N . PRO B 1 176 ? 2.236 -22.719 -19.594 1 97.88 176 PRO B N 1
ATOM 5622 C CA . PRO B 1 176 ? 2.883 -22.891 -20.891 1 97.88 176 PRO B CA 1
ATOM 5623 C C . PRO B 1 176 ? 4.402 -22.984 -20.797 1 97.88 176 PRO B C 1
ATOM 5625 O O . PRO B 1 176 ? 4.984 -22.547 -19.797 1 97.88 176 PRO B O 1
ATOM 5628 N N . LYS B 1 177 ? 4.945 -23.672 -21.766 1 97.19 177 LYS B N 1
ATOM 5629 C CA . LYS B 1 177 ? 6.398 -23.828 -21.781 1 97.19 177 LYS B CA 1
ATOM 5630 C C . LYS B 1 177 ? 7.016 -23.172 -23.016 1 97.19 177 LYS B C 1
ATOM 5632 O O . LYS B 1 177 ? 6.523 -23.359 -24.125 1 97.19 177 LYS B O 1
ATOM 5637 N N . TYR B 1 178 ? 7.996 -22.422 -22.766 1 94.31 178 TYR B N 1
ATOM 5638 C CA . TYR B 1 178 ? 8.711 -21.781 -23.859 1 94.31 178 TYR B CA 1
ATOM 5639 C C . TYR B 1 178 ? 9.953 -22.578 -24.25 1 94.31 178 TYR B C 1
ATOM 5641 O O . TYR B 1 178 ? 10.805 -22.859 -23.406 1 94.31 178 TYR B O 1
ATOM 5649 N N . ASP B 1 179 ? 10.031 -22.969 -25.469 1 95 179 ASP B N 1
ATOM 5650 C CA . ASP B 1 179 ? 11.227 -23.594 -26.031 1 95 179 ASP B CA 1
ATOM 5651 C C . ASP B 1 179 ? 12.172 -22.562 -26.625 1 95 179 ASP B C 1
ATOM 5653 O O . ASP B 1 179 ? 11.883 -21.984 -27.688 1 95 179 ASP B O 1
ATOM 5657 N N . VAL B 1 180 ? 13.266 -22.422 -25.984 1 89.06 180 VAL B N 1
ATOM 5658 C CA . VAL B 1 180 ? 14.219 -21.406 -26.406 1 89.06 180 VAL B CA 1
ATOM 5659 C C . VAL B 1 180 ? 14.82 -21.766 -27.75 1 89.06 180 VAL B C 1
ATOM 5661 O O . VAL B 1 180 ? 15.141 -20.891 -28.562 1 89.06 180 VAL B O 1
ATOM 5664 N N . LYS B 1 181 ? 14.914 -23.031 -28.062 1 89.62 181 LYS B N 1
ATOM 5665 C CA . LYS B 1 181 ? 15.539 -23.516 -29.281 1 89.62 181 LYS B CA 1
ATOM 5666 C C . LYS B 1 181 ? 14.695 -23.141 -30.516 1 89.62 181 LYS B C 1
ATOM 5668 O O . LYS B 1 181 ? 15.211 -22.609 -31.484 1 89.62 181 LYS B O 1
ATOM 5673 N N . THR B 1 182 ? 13.453 -23.422 -30.438 1 91.62 182 THR B N 1
ATOM 5674 C CA . THR B 1 182 ? 12.594 -23.203 -31.594 1 91.62 182 THR B CA 1
ATOM 5675 C C . THR B 1 182 ? 11.844 -21.891 -31.469 1 91.62 182 THR B C 1
ATOM 5677 O O . THR B 1 182 ? 11.172 -21.453 -32.406 1 91.62 182 THR B O 1
ATOM 5680 N N . ARG B 1 183 ? 11.875 -21.281 -30.266 1 91.19 183 ARG B N 1
ATOM 5681 C CA . ARG B 1 183 ? 11.188 -20.031 -29.953 1 91.19 183 ARG B CA 1
ATOM 5682 C C . ARG B 1 183 ? 9.672 -20.203 -30.047 1 91.19 183 ARG B C 1
ATOM 5684 O O . ARG B 1 183 ? 8.992 -19.391 -30.672 1 91.19 183 ARG B O 1
ATOM 5691 N N . GLU B 1 184 ? 9.258 -21.281 -29.562 1 94.62 184 GLU B N 1
ATOM 5692 C CA . GLU B 1 184 ? 7.832 -21.578 -29.516 1 94.62 184 GLU B CA 1
ATOM 5693 C C . GLU B 1 184 ? 7.328 -21.656 -28.078 1 94.62 184 GLU B C 1
ATOM 5695 O O . GLU B 1 184 ? 8.078 -22.031 -27.172 1 94.62 184 GLU B O 1
ATOM 5700 N N . VAL B 1 185 ? 6.082 -21.234 -27.938 1 96.94 185 VAL B N 1
ATOM 5701 C CA . VAL B 1 185 ? 5.371 -21.5 -26.688 1 96.94 185 VAL B CA 1
ATOM 5702 C C . VAL B 1 185 ? 4.469 -22.719 -26.859 1 96.94 185 VAL B C 1
ATOM 5704 O O . VAL B 1 185 ? 3.59 -22.734 -27.734 1 96.94 185 VAL B O 1
ATOM 5707 N N . LEU B 1 186 ? 4.75 -23.812 -26.156 1 98.19 186 LEU B N 1
ATOM 5708 C CA . LEU B 1 186 ? 3.9 -25 -26.109 1 98.19 186 LEU B CA 1
ATOM 5709 C C . LEU B 1 186 ? 2.861 -24.891 -25 1 98.19 186 LEU B C 1
ATOM 5711 O O . LEU B 1 186 ? 3.189 -24.516 -23.875 1 98.19 186 LEU B O 1
ATOM 5715 N N . SER B 1 187 ? 1.619 -25.172 -25.359 1 98.69 187 SER B N 1
ATOM 5716 C CA . SER B 1 187 ? 0.521 -24.984 -24.422 1 98.69 187 SER B CA 1
ATOM 5717 C C . SER B 1 187 ? -0.591 -26 -24.656 1 98.69 187 SER B C 1
ATOM 5719 O O . SER B 1 187 ? -0.557 -26.75 -25.625 1 98.69 187 SER B O 1
ATOM 5721 N N . PHE B 1 188 ? -1.499 -26.078 -23.734 1 98.81 188 PHE B N 1
ATOM 5722 C CA . PHE B 1 188 ? -2.699 -26.891 -23.875 1 98.81 188 PHE B CA 1
ATOM 5723 C C . PHE B 1 188 ? -3.844 -26.328 -23.047 1 98.81 188 PHE B C 1
ATOM 5725 O O . PHE B 1 188 ? -3.643 -25.391 -22.266 1 98.81 188 PHE B O 1
ATOM 5732 N N . GLY B 1 189 ? -5.012 -26.719 -23.344 1 98.75 189 GLY B N 1
ATOM 5733 C CA . GLY B 1 189 ? -6.191 -26.484 -22.516 1 98.75 189 GLY B CA 1
ATOM 5734 C C . GLY B 1 189 ? -6.945 -27.766 -22.188 1 98.75 189 GLY B C 1
ATOM 5735 O O . GLY B 1 189 ? -7.172 -28.594 -23.078 1 98.75 189 GLY B O 1
ATOM 5736 N N . TYR B 1 190 ? -7.199 -28 -20.953 1 98.62 190 TYR B N 1
ATOM 5737 C CA . TYR B 1 190 ? -8.094 -29.094 -20.578 1 98.62 190 TYR B CA 1
ATOM 5738 C C . TYR B 1 190 ? -9.469 -28.562 -20.188 1 98.62 190 TYR B C 1
ATOM 5740 O O . TYR B 1 190 ? -9.641 -27.359 -20 1 98.62 190 TYR B O 1
ATOM 5748 N N . GLU B 1 191 ? -10.422 -29.516 -20.094 1 98.5 191 GLU B N 1
ATOM 5749 C CA . GLU B 1 191 ? -11.789 -29.016 -20.062 1 98.5 191 GLU B CA 1
ATOM 5750 C C . GLU B 1 191 ? -12.023 -27.984 -21.156 1 98.5 191 GLU B C 1
ATOM 5752 O O . GLU B 1 191 ? -12.625 -26.938 -20.922 1 98.5 191 GLU B O 1
ATOM 5757 N N . GLY B 1 192 ? -11.492 -28.344 -22.328 1 98.5 192 GLY B N 1
ATOM 5758 C CA . GLY B 1 192 ? -11.383 -27.375 -23.422 1 98.5 192 GLY B CA 1
ATOM 5759 C C . GLY B 1 192 ? -12.719 -27.031 -24.047 1 98.5 192 GLY B C 1
ATOM 5760 O O . GLY B 1 192 ? -12.844 -26.016 -24.719 1 98.5 192 GLY B O 1
ATOM 5761 N N . LYS B 1 193 ? -13.688 -27.891 -23.922 1 98.38 193 LYS B N 1
ATOM 5762 C CA . LYS B 1 193 ? -15 -27.641 -24.516 1 98.38 193 LYS B CA 1
ATOM 5763 C C . LYS B 1 193 ? -16.062 -27.438 -23.438 1 98.38 193 LYS B C 1
ATOM 5765 O O . LYS B 1 193 ? -17.25 -27.625 -23.688 1 98.38 193 LYS B O 1
ATOM 5770 N N . GLY B 1 194 ? -15.578 -27.141 -22.219 1 97.38 194 GLY B N 1
ATOM 5771 C CA . GLY B 1 194 ? -16.516 -26.859 -21.141 1 97.38 194 GLY B CA 1
ATOM 5772 C C . GLY B 1 194 ? -16.172 -27.578 -19.844 1 97.38 194 GLY B C 1
ATOM 5773 O O . GLY B 1 194 ? -15.383 -28.531 -19.859 1 97.38 194 GLY B O 1
ATOM 5774 N N . ILE B 1 195 ? -16.844 -27.219 -18.828 1 97.31 195 ILE B N 1
ATOM 5775 C CA . ILE B 1 195 ? -16.625 -27.766 -17.5 1 97.31 195 ILE B CA 1
ATOM 5776 C C . ILE B 1 195 ? -16.969 -29.25 -17.484 1 97.31 195 ILE B C 1
ATOM 5778 O O . ILE B 1 195 ? -18.016 -29.656 -17.984 1 97.31 195 ILE B O 1
ATOM 5782 N N . GLY B 1 196 ? -16.078 -30.031 -16.984 1 97.44 196 GLY B N 1
ATOM 5783 C CA . GLY B 1 196 ? -16.312 -31.453 -16.781 1 97.44 196 GLY B CA 1
ATOM 5784 C C . GLY B 1 196 ? -16.016 -32.312 -18 1 97.44 196 GLY B C 1
ATOM 5785 O O . GLY B 1 196 ? -16.141 -33.531 -17.969 1 97.44 196 GLY B O 1
ATOM 5786 N N . THR B 1 197 ? -15.648 -31.703 -19.109 1 98.25 197 THR B N 1
ATOM 5787 C CA . THR B 1 197 ? -15.367 -32.469 -20.328 1 98.25 197 THR B CA 1
ATOM 5788 C C . THR B 1 197 ? -13.961 -33.062 -20.281 1 98.25 197 THR B C 1
ATOM 5790 O O . THR B 1 197 ? -13.109 -32.594 -19.516 1 98.25 197 THR B O 1
ATOM 5793 N N . ARG B 1 198 ? -13.695 -34.062 -21.031 1 98.44 198 ARG B N 1
ATOM 5794 C CA . ARG B 1 198 ? -12.406 -34.75 -21.078 1 98.44 198 ARG B CA 1
ATOM 5795 C C . ARG B 1 198 ? -11.539 -34.219 -22.203 1 98.44 198 ARG B C 1
ATOM 5797 O O . ARG B 1 198 ? -10.43 -34.688 -22.422 1 98.44 198 ARG B O 1
ATOM 5804 N N . ASP B 1 199 ? -12.031 -33.188 -22.969 1 98.44 199 ASP B N 1
ATOM 5805 C CA . ASP B 1 199 ? -11.344 -32.656 -24.141 1 98.44 199 ASP B CA 1
ATOM 5806 C C . ASP B 1 199 ? -10.07 -31.906 -23.734 1 98.44 199 ASP B C 1
ATOM 5808 O O . ASP B 1 199 ? -10.086 -31.094 -22.812 1 98.44 199 ASP B O 1
ATOM 5812 N N . VAL B 1 200 ? -9.016 -32.188 -24.391 1 98.81 200 VAL B N 1
ATOM 5813 C CA . VAL B 1 200 ? -7.742 -31.484 -24.25 1 98.81 200 VAL B CA 1
ATOM 5814 C C . VAL B 1 200 ? -7.312 -30.922 -25.609 1 98.81 200 VAL B C 1
ATOM 5816 O O . VAL B 1 200 ? -7.512 -31.562 -26.641 1 98.81 200 VAL B O 1
ATOM 5819 N N . PHE B 1 201 ? -6.832 -29.719 -25.641 1 98.81 201 PHE B N 1
ATOM 5820 C CA . PHE B 1 201 ? -6.379 -29.047 -26.844 1 98.81 201 PHE B CA 1
ATOM 5821 C C . PHE B 1 201 ? -4.898 -28.703 -26.75 1 98.81 201 PHE B C 1
ATOM 5823 O O . PHE B 1 201 ? -4.516 -27.812 -25.969 1 98.81 201 PHE B O 1
ATOM 5830 N N . TYR B 1 202 ? -4.062 -29.359 -27.531 1 98.81 202 TYR B N 1
ATOM 5831 C CA . TYR B 1 202 ? -2.645 -29.031 -27.609 1 98.81 202 TYR B CA 1
ATOM 5832 C C . TYR B 1 202 ? -2.373 -28.031 -28.719 1 98.81 202 TYR B C 1
ATOM 5834 O O . TYR B 1 202 ? -2.967 -28.125 -29.797 1 98.81 202 TYR B O 1
ATOM 5842 N N . MET B 1 203 ? -1.452 -27.078 -28.469 1 98.75 203 MET B N 1
ATOM 5843 C CA . MET B 1 203 ? -1.037 -26.125 -29.484 1 98.75 203 MET B CA 1
ATOM 5844 C C . MET B 1 203 ? 0.434 -25.766 -29.328 1 98.75 203 MET B C 1
ATOM 5846 O O . MET B 1 203 ? 0.967 -25.797 -28.219 1 98.75 203 MET B O 1
ATOM 5850 N N . SER B 1 204 ? 1.097 -25.484 -30.344 1 98.38 204 SER B N 1
ATOM 5851 C CA . SER B 1 204 ? 2.398 -24.828 -30.391 1 98.38 204 SER B CA 1
ATOM 5852 C C . SER B 1 204 ? 2.305 -23.469 -31.078 1 98.38 204 SER B C 1
ATOM 5854 O O . SER B 1 204 ? 1.738 -23.344 -32.156 1 98.38 204 SER B O 1
ATOM 5856 N N . ILE B 1 205 ? 2.785 -22.453 -30.375 1 97.88 205 ILE B N 1
ATOM 5857 C CA . ILE B 1 205 ? 2.686 -21.078 -30.844 1 97.88 205 ILE B CA 1
ATOM 5858 C C . ILE B 1 205 ? 4.074 -20.547 -31.203 1 97.88 205 ILE B C 1
ATOM 5860 O O . ILE B 1 205 ? 4.957 -20.484 -30.344 1 97.88 205 ILE B O 1
ATOM 5864 N N . ASP B 1 206 ? 4.309 -20.094 -32.406 1 95 206 ASP B N 1
ATOM 5865 C CA . ASP B 1 206 ? 5.645 -19.672 -32.812 1 95 206 ASP B CA 1
ATOM 5866 C C . ASP B 1 206 ? 5.926 -18.25 -32.375 1 95 206 ASP B C 1
ATOM 5868 O O . ASP B 1 206 ? 5.098 -17.625 -31.703 1 95 206 ASP B O 1
ATOM 5872 N N . GLU B 1 207 ? 7.066 -17.734 -32.625 1 89.81 207 GLU B N 1
ATOM 5873 C CA . GLU B 1 207 ? 7.547 -16.438 -32.125 1 89.81 207 GLU B CA 1
ATOM 5874 C C . GLU B 1 207 ? 6.703 -15.297 -32.656 1 89.81 207 GLU B C 1
ATOM 5876 O O . GLU B 1 207 ? 6.742 -14.188 -32.125 1 89.81 207 GLU B O 1
ATOM 5881 N N . HIS B 1 208 ? 5.91 -15.531 -33.688 1 91.56 208 HIS B N 1
ATOM 5882 C CA . HIS B 1 208 ? 5.078 -14.5 -34.312 1 91.56 208 HIS B CA 1
ATOM 5883 C C . HIS B 1 208 ? 3.631 -14.617 -33.844 1 91.56 208 HIS B C 1
ATOM 5885 O O . HIS B 1 208 ? 2.785 -13.805 -34.219 1 91.56 208 HIS B O 1
ATOM 5891 N N . GLY B 1 209 ? 3.332 -15.625 -33 1 94.25 209 GLY B N 1
ATOM 5892 C CA . GLY B 1 209 ? 1.995 -15.781 -32.438 1 94.25 209 GLY B CA 1
ATOM 5893 C C . GLY B 1 209 ? 1.123 -16.719 -33.25 1 94.25 209 GLY B C 1
ATOM 5894 O O . GLY B 1 209 ? -0.068 -16.859 -32.969 1 94.25 209 GLY B O 1
ATOM 5895 N N . LYS B 1 210 ? 1.707 -17.328 -34.219 1 97.12 210 LYS B N 1
ATOM 5896 C CA . LYS B 1 210 ? 0.965 -18.266 -35.031 1 97.12 210 LYS B CA 1
ATOM 5897 C C . LYS B 1 210 ? 0.964 -19.656 -34.438 1 97.12 210 LYS B C 1
ATOM 5899 O O . LYS B 1 210 ? 1.991 -20.125 -33.938 1 97.12 210 LYS B O 1
ATOM 5904 N N . PHE B 1 211 ? -0.209 -20.312 -34.5 1 97.94 211 PHE B N 1
ATOM 5905 C CA . PHE B 1 211 ? -0.297 -21.703 -34.062 1 97.94 211 PHE B CA 1
ATOM 5906 C C . PHE B 1 211 ? 0.236 -22.641 -35.125 1 97.94 211 PHE B C 1
ATOM 5908 O O . PHE B 1 211 ? -0.313 -22.703 -36.219 1 97.94 211 PHE B O 1
ATOM 5915 N N . ASN B 1 212 ? 1.281 -23.391 -34.781 1 96.69 212 ASN B N 1
ATOM 5916 C CA . ASN B 1 212 ? 1.88 -24.344 -35.719 1 96.69 212 ASN B CA 1
ATOM 5917 C C . ASN B 1 212 ? 1.278 -25.734 -35.531 1 96.69 212 ASN B C 1
ATOM 5919 O O . ASN B 1 212 ? 1.321 -26.562 -36.469 1 96.69 212 ASN B O 1
ATOM 5923 N N . GLU B 1 213 ? 0.864 -26.047 -34.375 1 97.88 213 GLU B N 1
ATOM 5924 C CA . GLU B 1 213 ? 0.185 -27.297 -34.031 1 97.88 213 GLU B CA 1
ATOM 5925 C C . GLU B 1 213 ? -1.167 -27.031 -33.375 1 97.88 213 GLU B C 1
ATOM 5927 O O . GLU B 1 213 ? -1.303 -26.094 -32.594 1 97.88 213 GLU B O 1
ATOM 5932 N N . LYS B 1 214 ? -2.154 -27.75 -33.75 1 98.19 214 LYS B N 1
ATOM 5933 C CA . LYS B 1 214 ? -3.477 -27.797 -33.156 1 98.19 214 LYS B CA 1
ATOM 5934 C C . LYS B 1 214 ? -3.994 -29.234 -33.062 1 98.19 214 LYS B C 1
ATOM 5936 O O . LYS B 1 214 ? -4.305 -29.844 -34.094 1 98.19 214 LYS B O 1
ATOM 5941 N N . VAL B 1 215 ? -4.07 -29.734 -31.891 1 98.69 215 VAL B N 1
ATOM 5942 C CA . VAL B 1 215 ? -4.477 -31.141 -31.766 1 98.69 215 VAL B CA 1
ATOM 5943 C C . VAL B 1 215 ? -5.492 -31.266 -30.641 1 98.69 215 VAL B C 1
ATOM 5945 O O . VAL B 1 215 ? -5.199 -30.922 -29.484 1 98.69 215 VAL B O 1
ATOM 5948 N N . TRP B 1 216 ? -6.691 -31.703 -30.953 1 98.75 216 TRP B N 1
ATOM 5949 C CA . TRP B 1 216 ? -7.68 -32.094 -29.953 1 98.75 216 TRP B CA 1
ATOM 5950 C C . TRP B 1 216 ? -7.566 -33.562 -29.609 1 98.75 216 TRP B C 1
ATOM 5952 O O . TRP B 1 216 ? -7.41 -34.406 -30.5 1 98.75 216 TRP B O 1
ATOM 5962 N N . PHE B 1 217 ? -7.637 -33.969 -28.391 1 98.69 217 PHE B N 1
ATOM 5963 C CA . PHE B 1 217 ? -7.711 -35.344 -27.953 1 98.69 217 PHE B CA 1
ATOM 5964 C C . PHE B 1 217 ? -8.453 -35.469 -26.625 1 98.69 217 PHE B C 1
ATOM 5966 O O . PHE B 1 217 ? -8.898 -34.469 -26.062 1 98.69 217 PHE B O 1
ATOM 5973 N N . GLN B 1 218 ? -8.617 -36.719 -26.125 1 98.38 218 GLN B N 1
ATOM 5974 C CA . GLN B 1 218 ? -9.375 -36.969 -24.906 1 98.38 218 GLN B CA 1
ATOM 5975 C C . GLN B 1 218 ? -8.469 -37.531 -23.797 1 98.38 218 GLN B C 1
ATOM 5977 O O . GLN B 1 218 ? -7.625 -38.375 -24.047 1 98.38 218 GLN B O 1
ATOM 5982 N N . ALA B 1 219 ? -8.641 -37 -22.641 1 98.62 219 ALA B N 1
ATOM 5983 C CA . ALA B 1 219 ? -8.047 -37.594 -21.453 1 98.62 219 ALA B CA 1
ATOM 5984 C C . ALA B 1 219 ? -8.883 -38.781 -20.953 1 98.62 219 ALA B C 1
ATOM 5986 O O . ALA B 1 219 ? -10.062 -38.906 -21.297 1 98.62 219 ALA B O 1
ATOM 5987 N N . PRO B 1 220 ? -8.328 -39.625 -20.156 1 98 220 PRO B N 1
ATOM 5988 C CA . PRO B 1 220 ? -9.07 -40.781 -19.625 1 98 220 PRO B CA 1
ATOM 5989 C C . PRO B 1 220 ? -10.266 -40.375 -18.766 1 98 220 PRO B C 1
ATOM 5991 O O . PRO B 1 220 ? -11.266 -41.125 -18.719 1 98 220 PRO B O 1
ATOM 5994 N N . PHE B 1 221 ? -10.227 -39.375 -18.047 1 97.94 221 PHE B N 1
ATOM 5995 C CA . PHE B 1 221 ? -11.273 -38.75 -17.25 1 97.94 221 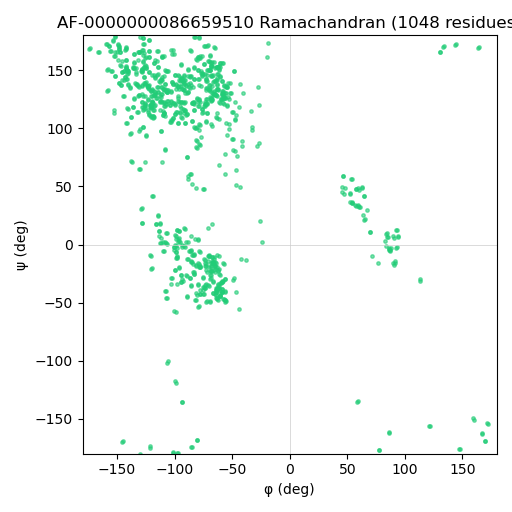PHE B CA 1
ATOM 5996 C C . PHE B 1 221 ? -11.047 -37.25 -17.125 1 97.94 221 PHE B C 1
ATOM 5998 O O . PHE B 1 221 ? -9.992 -36.75 -17.516 1 97.94 221 PHE B O 1
ATOM 6005 N N . CYS B 1 222 ? -12.023 -36.531 -16.688 1 98.12 222 CYS B N 1
ATOM 6006 C CA . CYS B 1 222 ? -11.852 -35.094 -16.438 1 98.12 222 CYS B CA 1
ATOM 6007 C C . CYS B 1 222 ? -11.125 -34.875 -15.125 1 98.12 222 CYS B C 1
ATOM 6009 O O . CYS B 1 222 ? -11.758 -34.688 -14.086 1 98.12 222 CYS B O 1
ATOM 6011 N N . GLY B 1 223 ? -9.836 -34.906 -15.219 1 97.69 223 GLY B N 1
ATOM 6012 C CA . GLY B 1 223 ? -9 -34.719 -14.047 1 97.69 223 GLY B CA 1
ATOM 6013 C C . GLY B 1 223 ? -8.164 -33.469 -14.086 1 97.69 223 GLY B C 1
ATOM 6014 O O . GLY B 1 223 ? -8.062 -32.812 -15.125 1 97.69 223 GLY B O 1
ATOM 6015 N N . PHE B 1 224 ? -7.625 -33.156 -12.945 1 97 224 PHE B N 1
ATOM 6016 C CA . PHE B 1 224 ? -6.809 -31.953 -12.781 1 97 224 PHE B CA 1
ATOM 6017 C C . PHE B 1 224 ? -5.5 -32.094 -13.555 1 97 224 PHE B C 1
ATOM 6019 O O . PHE B 1 224 ? -4.793 -33.094 -13.422 1 97 224 PHE B O 1
ATOM 6026 N N . GLN B 1 225 ? -5.172 -31.141 -14.453 1 97.75 225 GLN B N 1
ATOM 6027 C CA . GLN B 1 225 ? -3.926 -31.031 -15.203 1 97.75 225 GLN B CA 1
ATOM 6028 C C . GLN B 1 225 ? -3.312 -29.641 -15.039 1 97.75 225 GLN B C 1
ATOM 6030 O O . GLN B 1 225 ? -3.684 -28.703 -15.75 1 97.75 225 GLN B O 1
ATOM 6035 N N . HIS B 1 226 ? -2.326 -29.531 -14.203 1 95.12 226 HIS B N 1
ATOM 6036 C CA . HIS B 1 226 ? -1.765 -28.234 -13.844 1 95.12 226 HIS B CA 1
ATOM 6037 C C . HIS B 1 226 ? -0.56 -27.891 -14.719 1 95.12 226 HIS B C 1
ATOM 6039 O O . HIS B 1 226 ? -0.291 -26.719 -14.977 1 95.12 226 HIS B O 1
ATOM 6045 N N . GLU B 1 227 ? 0.168 -28.875 -15.125 1 96.69 227 GLU B N 1
ATOM 6046 C CA . GLU B 1 227 ? 1.479 -28.688 -15.742 1 96.69 227 GLU B CA 1
ATOM 6047 C C . GLU B 1 227 ? 1.603 -29.469 -17.047 1 96.69 227 GLU B C 1
ATOM 6049 O O . GLU B 1 227 ? 0.741 -30.297 -17.359 1 96.69 227 GLU B O 1
ATOM 6054 N N . MET B 1 228 ? 2.6 -29.156 -17.812 1 98.5 228 MET B N 1
ATOM 6055 C CA . MET B 1 228 ? 3.055 -29.891 -18.984 1 98.5 228 MET B CA 1
ATOM 6056 C C . MET B 1 228 ? 4.574 -29.875 -19.094 1 98.5 228 MET B C 1
ATOM 6058 O O . MET B 1 228 ? 5.242 -29.172 -18.328 1 98.5 228 MET B O 1
ATOM 6062 N N . ALA B 1 229 ? 5.074 -30.672 -19.906 1 98.69 229 ALA B N 1
ATOM 6063 C CA . ALA B 1 229 ? 6.488 -30.641 -20.281 1 98.69 229 ALA B CA 1
ATOM 6064 C C . ALA B 1 229 ? 6.664 -30.953 -21.766 1 98.69 229 ALA B C 1
ATOM 6066 O O . ALA B 1 229 ? 5.691 -31.203 -22.469 1 98.69 229 ALA B O 1
ATOM 6067 N N . PHE B 1 230 ? 7.824 -30.734 -22.219 1 98.62 230 PHE B N 1
ATOM 6068 C CA . PHE B 1 230 ? 8.109 -31.062 -23.609 1 98.62 230 PHE B CA 1
ATOM 6069 C C . PHE B 1 230 ? 9.555 -31.516 -23.781 1 98.62 230 PHE B C 1
ATOM 6071 O O . PHE B 1 230 ? 10.391 -31.266 -22.906 1 98.62 230 PHE B O 1
ATOM 6078 N N . THR B 1 231 ? 9.805 -32.281 -24.75 1 98.38 231 THR B N 1
ATOM 6079 C CA . THR B 1 231 ? 11.117 -32.594 -25.297 1 98.38 231 THR B CA 1
ATOM 6080 C C . THR B 1 231 ? 11.195 -32.219 -26.766 1 98.38 231 THR B C 1
ATOM 6082 O O . THR B 1 231 ? 10.328 -31.531 -27.281 1 98.38 231 THR B O 1
ATOM 6085 N N . ASP B 1 232 ? 12.289 -32.594 -27.344 1 97.25 232 ASP B N 1
ATOM 6086 C CA . ASP B 1 232 ? 12.438 -32.281 -28.766 1 97.25 232 ASP B CA 1
ATOM 6087 C C . ASP B 1 232 ? 11.312 -32.906 -29.578 1 97.25 232 ASP B C 1
ATOM 6089 O O . ASP B 1 232 ? 10.852 -32.312 -30.562 1 97.25 232 ASP B O 1
ATOM 6093 N N . ASN B 1 233 ? 10.82 -34.094 -29.109 1 98.06 233 ASN B N 1
ATOM 6094 C CA . ASN B 1 233 ? 9.914 -34.812 -29.984 1 98.06 233 ASN B CA 1
ATOM 6095 C C . ASN B 1 233 ? 8.555 -35.031 -29.328 1 98.06 233 ASN B C 1
ATOM 6097 O O . ASN B 1 233 ? 7.602 -35.469 -30 1 98.06 233 ASN B O 1
ATOM 6101 N N . TRP B 1 234 ? 8.461 -34.75 -28.094 1 98.62 234 TRP B N 1
ATOM 6102 C CA . TRP B 1 234 ? 7.246 -35.125 -27.375 1 98.62 234 TRP B CA 1
ATOM 6103 C C . TRP B 1 234 ? 6.734 -33.969 -26.531 1 98.62 234 TRP B C 1
ATOM 6105 O O . TRP B 1 234 ? 7.52 -33.156 -26.062 1 98.62 234 TRP B O 1
ATOM 6115 N N . VAL B 1 235 ? 5.426 -33.906 -26.375 1 98.75 235 VAL B N 1
ATOM 6116 C CA . VAL B 1 235 ? 4.789 -33.094 -25.328 1 98.75 235 VAL B CA 1
ATOM 6117 C C . VAL B 1 235 ? 4.137 -34.031 -24.312 1 98.75 235 VAL B C 1
ATOM 6119 O O . VAL B 1 235 ? 3.643 -35.094 -24.641 1 98.75 235 VAL B O 1
ATOM 6122 N N . ILE B 1 236 ? 4.23 -33.656 -23.078 1 98.88 236 ILE B N 1
ATOM 6123 C CA . ILE B 1 236 ? 3.922 -34.531 -21.938 1 98.88 236 ILE B CA 1
ATOM 6124 C C . ILE B 1 236 ? 2.838 -33.906 -21.078 1 98.88 236 ILE B C 1
ATOM 6126 O O . ILE B 1 236 ? 2.93 -32.719 -20.734 1 98.88 236 ILE B O 1
ATOM 6130 N N . PHE B 1 237 ? 1.812 -34.656 -20.656 1 98.75 237 PHE B N 1
ATOM 6131 C CA . PHE B 1 237 ? 0.661 -34.156 -19.938 1 98.75 237 PHE B CA 1
ATOM 6132 C C . PHE B 1 237 ? 0.381 -35 -18.688 1 98.75 237 PHE B C 1
ATOM 6134 O O . PHE B 1 237 ? -0.327 -36 -18.766 1 98.75 237 PHE B O 1
ATOM 6141 N N . PRO B 1 238 ? 0.829 -34.562 -17.516 1 98.44 238 PRO B N 1
ATOM 6142 C CA . PRO B 1 238 ? 0.408 -35.25 -16.297 1 98.44 238 PRO B CA 1
ATOM 6143 C C . PRO 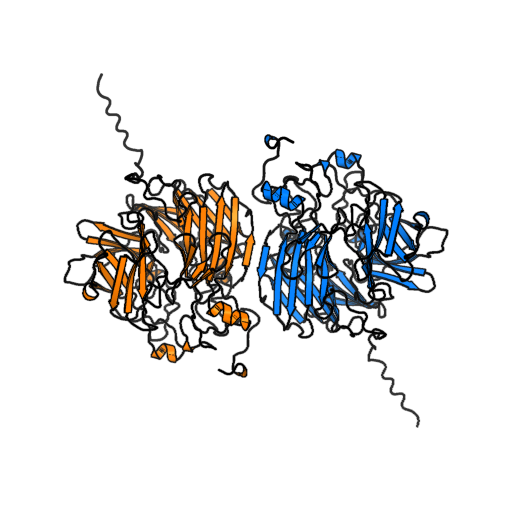B 1 238 ? -1.079 -35.094 -15.992 1 98.44 238 PRO B C 1
ATOM 6145 O O . PRO B 1 238 ? -1.625 -34 -16.172 1 98.44 238 PRO B O 1
ATOM 6148 N N . LEU B 1 239 ? -1.756 -36.156 -15.602 1 98.5 239 LEU B N 1
ATOM 6149 C CA . LEU B 1 239 ? -3.168 -36.188 -15.242 1 98.5 239 LEU B CA 1
ATOM 6150 C C . LEU B 1 239 ? -3.361 -36.719 -13.828 1 98.5 239 LEU B C 1
ATOM 6152 O O . LEU B 1 239 ? -3.094 -37.906 -13.57 1 98.5 239 LEU B O 1
ATOM 6156 N N . VAL B 1 240 ? -3.83 -35.906 -12.945 1 97.5 240 VAL B N 1
ATOM 6157 C CA . VAL B 1 240 ? -4 -36.219 -11.531 1 97.5 240 VAL B CA 1
ATOM 6158 C C . VAL B 1 240 ? -5.41 -36.75 -11.281 1 97.5 240 VAL B C 1
ATOM 6160 O O . VAL B 1 240 ? -6.379 -36.25 -11.844 1 97.5 240 VAL B O 1
ATOM 6163 N N . PRO B 1 241 ? -5.555 -37.781 -10.422 1 96.12 241 PRO B N 1
ATOM 6164 C CA . PRO B 1 241 ? -6.879 -38.344 -10.164 1 96.12 241 PRO B CA 1
ATOM 6165 C C . PRO B 1 241 ? -7.73 -37.438 -9.258 1 96.12 241 PRO B C 1
ATOM 6167 O O . PRO B 1 241 ? -8.297 -37.938 -8.266 1 96.12 241 PRO B O 1
ATOM 6170 N N . MET B 1 242 ? -7.801 -36.281 -9.508 1 95.62 242 MET B N 1
ATOM 6171 C CA . MET B 1 242 ? -8.742 -35.281 -9.023 1 95.62 242 MET B CA 1
ATOM 6172 C C . MET B 1 242 ? -9.789 -34.969 -10.078 1 95.62 242 MET B C 1
ATOM 6174 O O . MET B 1 242 ? -9.547 -34.156 -10.969 1 95.62 242 MET B O 1
ATOM 6178 N N . GLU B 1 243 ? -10.977 -35.469 -9.859 1 96.81 243 GLU B N 1
ATOM 6179 C CA . GLU B 1 243 ? -11.945 -35.562 -10.945 1 96.81 243 GLU B CA 1
ATOM 6180 C C . GLU B 1 243 ? -13.102 -34.594 -10.742 1 96.81 243 GLU B C 1
ATOM 6182 O O . GLU B 1 243 ? -13.508 -34.344 -9.609 1 96.81 243 GLU B O 1
ATOM 6187 N N . CYS B 1 244 ? -13.578 -34.062 -11.805 1 97.56 244 CYS B N 1
ATOM 6188 C CA . CYS B 1 244 ? -14.75 -33.219 -11.797 1 97.56 244 CYS B CA 1
ATOM 6189 C C . CYS B 1 244 ? -16.031 -34 -12.047 1 97.56 244 CYS B C 1
ATOM 6191 O O . CYS B 1 244 ? -16.141 -34.719 -13.055 1 97.56 244 CYS B O 1
ATOM 6193 N N . PHE B 1 245 ? -16.969 -33.938 -11.125 1 96.25 245 PHE B N 1
ATOM 6194 C CA . PHE B 1 245 ? -18.297 -34.531 -11.266 1 96.25 245 PHE B CA 1
ATOM 6195 C C . PHE B 1 245 ? -19.359 -33.469 -11.398 1 96.25 245 PHE B C 1
ATOM 6197 O O . PHE B 1 245 ? -19.641 -32.75 -10.445 1 96.25 245 PHE B O 1
ATOM 6204 N N . MET B 1 246 ? -20.031 -33.406 -12.555 1 96.75 246 MET B N 1
ATOM 6205 C CA . MET B 1 246 ? -21.016 -32.375 -12.836 1 96.75 246 MET B CA 1
ATOM 6206 C C . MET B 1 246 ? -22.141 -32.406 -11.805 1 96.75 246 MET B C 1
ATOM 6208 O O . MET B 1 246 ? -22.656 -31.344 -11.398 1 96.75 246 MET B O 1
ATOM 6212 N N . ASP B 1 247 ? -22.516 -33.562 -11.414 1 96 247 ASP B N 1
ATOM 6213 C CA . ASP B 1 247 ? -23.594 -33.688 -10.438 1 96 247 ASP B CA 1
ATOM 6214 C C . ASP B 1 247 ? -23.203 -33.062 -9.102 1 96 247 ASP B C 1
ATOM 6216 O O . ASP B 1 247 ? -24.016 -32.438 -8.43 1 96 247 ASP B O 1
ATOM 6220 N N . LYS B 1 248 ? -21.969 -33.281 -8.695 1 94.88 248 LYS B N 1
ATOM 6221 C CA . LYS B 1 248 ? -21.469 -32.688 -7.457 1 94.88 248 LYS B CA 1
ATOM 6222 C C . LYS B 1 248 ? -21.438 -31.156 -7.566 1 94.88 248 LYS B C 1
ATOM 6224 O O . LYS B 1 248 ? -21.766 -30.453 -6.609 1 94.88 248 LYS B O 1
ATOM 6229 N N . LEU B 1 249 ? -21.062 -30.625 -8.711 1 96.5 249 LEU B N 1
ATOM 6230 C CA . LEU B 1 249 ? -21.031 -29.188 -8.93 1 96.5 249 LEU B CA 1
ATOM 6231 C C . LEU B 1 249 ? -22.438 -28.594 -8.812 1 96.5 249 LEU B C 1
ATOM 6233 O O . LEU B 1 249 ? -22.641 -27.578 -8.148 1 96.5 249 LEU B O 1
ATOM 6237 N N . LYS B 1 250 ? -23.344 -29.203 -9.43 1 97.5 250 LYS B N 1
ATOM 6238 C CA . LYS B 1 250 ? -24.734 -28.719 -9.438 1 97.5 250 LYS B CA 1
ATOM 6239 C C . LYS B 1 250 ? -25.312 -28.688 -8.023 1 97.5 250 LYS B C 1
ATOM 6241 O O . LYS B 1 250 ? -26.203 -27.891 -7.73 1 97.5 250 LYS B O 1
ATOM 6246 N N . GLN B 1 251 ? -24.75 -29.531 -7.172 1 96.12 251 GLN B N 1
ATOM 6247 C CA . GLN B 1 251 ? -25.219 -29.594 -5.789 1 96.12 251 GLN B CA 1
ATOM 6248 C C . GLN B 1 251 ? -24.453 -28.625 -4.91 1 96.12 251 GLN B C 1
ATOM 6250 O O . GLN B 1 251 ? -24.641 -28.594 -3.691 1 96.12 251 GLN B O 1
ATOM 6255 N N . GLY B 1 252 ? -23.547 -27.875 -5.523 1 94.69 252 GLY B N 1
ATOM 6256 C CA . GLY B 1 252 ? -22.812 -26.859 -4.793 1 94.69 252 GLY B CA 1
ATOM 6257 C C . GLY B 1 252 ? -21.5 -27.359 -4.234 1 94.69 252 GLY B C 1
ATOM 6258 O O . GLY B 1 252 ? -20.906 -26.719 -3.363 1 94.69 252 GLY B O 1
ATOM 6259 N N . GLY B 1 253 ? -21.047 -28.5 -4.652 1 93.19 253 GLY B N 1
ATOM 6260 C CA . GLY B 1 253 ? -19.828 -29.094 -4.133 1 93.19 253 GLY B CA 1
ATOM 6261 C C . GLY B 1 253 ? -18.562 -28.516 -4.754 1 93.19 253 GLY B C 1
ATOM 6262 O O . GLY B 1 253 ? -18.625 -27.484 -5.414 1 93.19 253 GLY B O 1
ATOM 6263 N N . ASN B 1 254 ? -17.375 -29.188 -4.504 1 94.19 254 ASN B N 1
ATOM 6264 C CA . ASN B 1 254 ? -16.078 -28.75 -5.008 1 94.19 254 ASN B CA 1
ATOM 6265 C C . ASN B 1 254 ? -15.883 -29.156 -6.465 1 94.19 254 ASN B C 1
ATOM 6267 O O . ASN B 1 254 ? -16.422 -30.172 -6.914 1 94.19 254 ASN B O 1
ATOM 6271 N N . HIS B 1 255 ? -15.133 -28.375 -7.152 1 96.25 255 HIS B N 1
ATOM 6272 C CA . HIS B 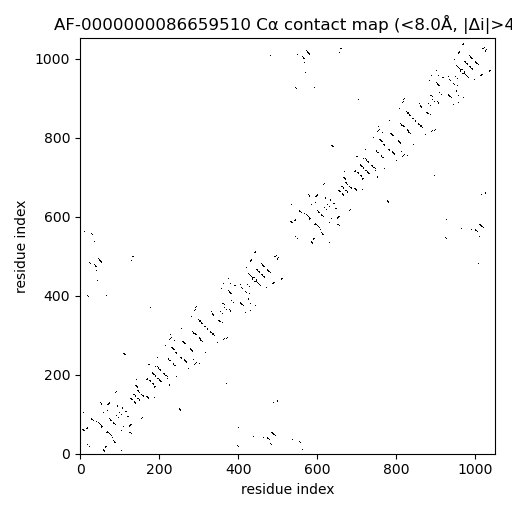1 255 ? -14.852 -28.688 -8.547 1 96.25 255 HIS B CA 1
ATOM 6273 C C . HIS B 1 255 ? -14.094 -30 -8.68 1 96.25 255 HIS B C 1
ATOM 6275 O O . HIS B 1 255 ? -14.312 -30.766 -9.625 1 96.25 255 HIS B O 1
ATOM 6281 N N . TRP B 1 256 ? -13.18 -30.219 -7.73 1 96 256 TRP B N 1
ATOM 6282 C CA . TRP B 1 256 ? -12.336 -31.406 -7.781 1 96 256 TRP B CA 1
ATOM 6283 C C . TRP B 1 256 ? -12.641 -32.344 -6.617 1 96 256 TRP B C 1
ATOM 6285 O O . TRP B 1 256 ? -12.867 -31.891 -5.492 1 96 256 TRP B O 1
ATOM 6295 N N . THR B 1 257 ? -12.625 -33.594 -6.93 1 95.38 257 THR B N 1
ATOM 6296 C CA . THR B 1 257 ? -12.758 -34.656 -5.957 1 95.38 257 THR B CA 1
ATOM 6297 C C . THR B 1 257 ? -11.625 -35.688 -6.117 1 95.38 257 THR B C 1
ATOM 6299 O O . THR B 1 257 ? -11.43 -36.219 -7.203 1 95.38 257 THR B O 1
ATOM 6302 N N . TRP B 1 258 ? -10.891 -35.875 -5.047 1 94.75 258 TRP B N 1
ATOM 6303 C CA . TRP B 1 258 ? -9.867 -36.938 -5.078 1 94.75 258 TRP B CA 1
ATOM 6304 C C . TRP B 1 258 ? -10.508 -38.312 -5.195 1 94.75 258 TRP B C 1
ATOM 6306 O O . TRP B 1 258 ? -11.445 -38.625 -4.461 1 94.75 258 TRP B O 1
ATOM 6316 N N . THR B 1 259 ? -10.047 -39.094 -6.145 1 95.06 259 THR B N 1
ATOM 6317 C CA . THR B 1 259 ? -10.594 -40.438 -6.363 1 95.06 259 THR B CA 1
ATOM 6318 C C . THR B 1 259 ? -9.492 -41.5 -6.254 1 95.06 259 THR B C 1
ATOM 6320 O O . THR B 1 259 ? -8.32 -41.156 -6.082 1 95.06 259 THR B O 1
ATOM 6323 N N . ASP B 1 260 ? -9.883 -42.75 -6.344 1 93.38 260 ASP B N 1
ATOM 6324 C CA . ASP B 1 260 ? -8.938 -43.844 -6.289 1 93.38 260 ASP B CA 1
ATOM 6325 C C . ASP B 1 260 ? -8.445 -44.219 -7.684 1 93.38 260 ASP B C 1
ATOM 6327 O O . ASP B 1 260 ? -7.801 -45.25 -7.867 1 93.38 260 ASP B O 1
ATOM 6331 N N . ARG B 1 261 ? -8.711 -43.375 -8.648 1 95.12 261 ARG B N 1
ATOM 6332 C CA . ARG B 1 261 ? -8.258 -43.625 -10.016 1 95.12 261 ARG B CA 1
ATOM 6333 C C . ARG B 1 261 ? -6.738 -43.594 -10.109 1 95.12 261 ARG B C 1
ATOM 6335 O O . ARG B 1 261 ? -6.082 -42.969 -9.258 1 95.12 261 ARG B O 1
ATOM 6342 N N . PRO B 1 262 ? -6.211 -44.25 -11.141 1 96.12 262 PRO B N 1
ATOM 6343 C CA . PRO B 1 262 ? -4.77 -44.156 -11.375 1 96.12 262 PRO B CA 1
ATOM 6344 C C . PRO B 1 262 ? -4.359 -42.75 -11.828 1 96.12 262 PRO B C 1
ATOM 6346 O O . PRO B 1 262 ? -5.184 -42 -12.367 1 96.12 262 PRO B O 1
ATOM 6349 N N . HIS B 1 263 ? -3.141 -42.469 -11.523 1 97.62 263 HIS B N 1
ATOM 6350 C CA . HIS B 1 263 ? -2.463 -41.344 -12.156 1 97.62 263 HIS B CA 1
ATOM 6351 C C . HIS B 1 263 ? -2.035 -41.688 -13.578 1 97.62 263 HIS B C 1
ATOM 6353 O O . HIS B 1 263 ? -1.729 -42.844 -13.875 1 97.62 263 HIS B O 1
ATOM 6359 N N . TYR B 1 264 ? -2.051 -40.719 -14.492 1 98.5 264 TYR B N 1
ATOM 6360 C CA . TYR B 1 264 ? -1.604 -40.938 -15.859 1 98.5 264 TYR B CA 1
ATOM 6361 C C . TYR B 1 264 ? -0.582 -39.906 -16.281 1 98.5 264 TYR B C 1
ATOM 6363 O O . TYR B 1 264 ? -0.587 -38.781 -15.781 1 98.5 264 TYR B O 1
ATOM 6371 N N . ILE B 1 265 ? 0.302 -40.25 -17.172 1 98.69 265 ILE B N 1
ATOM 6372 C CA . ILE B 1 265 ? 1.131 -39.344 -17.953 1 98.69 265 ILE B CA 1
ATOM 6373 C C . ILE B 1 265 ? 0.847 -39.5 -19.438 1 98.69 265 ILE B C 1
ATOM 6375 O O . ILE B 1 265 ? 1.058 -40.594 -20 1 98.69 265 ILE B O 1
ATOM 6379 N N . GLY B 1 266 ? 0.344 -38.469 -20 1 98.69 266 GLY B N 1
ATOM 6380 C CA . GLY B 1 266 ? 0.11 -38.469 -21.438 1 98.69 266 GLY B CA 1
ATOM 6381 C C . GLY B 1 266 ? 1.339 -38.094 -22.25 1 98.69 266 GLY B C 1
ATOM 6382 O O . GLY B 1 266 ? 2.082 -37.188 -21.859 1 98.69 266 GLY B O 1
ATOM 6383 N N . LEU B 1 267 ? 1.578 -38.844 -23.312 1 98.62 267 LEU B N 1
ATOM 6384 C CA . LEU B 1 267 ? 2.648 -38.562 -24.266 1 98.62 267 LEU B CA 1
ATOM 6385 C C . LEU B 1 267 ? 2.096 -38.406 -25.672 1 98.62 267 LEU B C 1
ATOM 6387 O O . LEU B 1 267 ? 1.369 -39.281 -26.156 1 98.62 267 LEU B O 1
ATOM 6391 N N . LEU B 1 268 ? 2.402 -37.281 -26.266 1 98.75 268 LEU B N 1
ATOM 6392 C CA . LEU B 1 268 ? 1.953 -36.969 -27.625 1 98.75 268 LEU B CA 1
ATOM 6393 C C . LEU B 1 268 ? 3.115 -36.469 -28.484 1 98.75 268 LEU B C 1
ATOM 6395 O O . LEU B 1 268 ? 3.959 -35.688 -28.016 1 98.75 268 LEU B O 1
ATOM 6399 N N . PRO B 1 269 ? 3.174 -37 -29.781 1 98.62 269 PRO B N 1
ATOM 6400 C CA . PRO B 1 269 ? 4.184 -36.375 -30.641 1 98.62 269 PRO B CA 1
ATOM 6401 C C . PRO B 1 269 ? 4.039 -34.844 -30.719 1 98.62 269 PRO B C 1
ATOM 6403 O O . PRO B 1 269 ? 2.926 -34.344 -30.875 1 98.62 269 PRO B O 1
ATOM 6406 N N . ARG B 1 270 ? 5.121 -34.188 -30.625 1 98.12 270 ARG B N 1
ATOM 6407 C CA . ARG B 1 270 ? 5.133 -32.719 -30.609 1 98.12 270 ARG B CA 1
ATOM 6408 C C . ARG B 1 270 ? 4.672 -32.156 -31.953 1 98.12 270 ARG B C 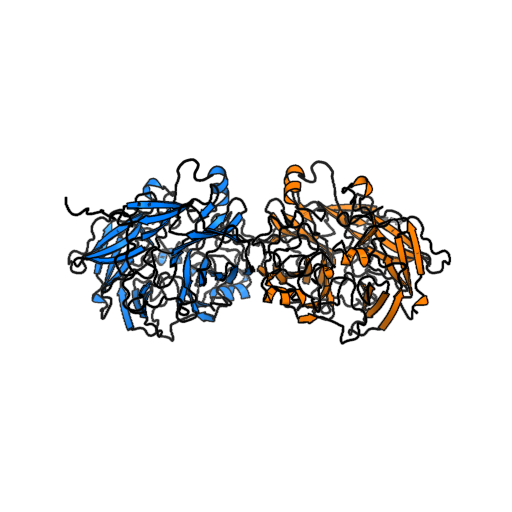1
ATOM 6410 O O . ARG B 1 270 ? 4.066 -31.078 -32 1 98.12 270 ARG B O 1
ATOM 6417 N N . ARG B 1 271 ? 4.93 -32.812 -33 1 98 271 ARG B N 1
ATOM 6418 C CA . ARG B 1 271 ? 4.641 -32.344 -34.344 1 98 271 ARG B CA 1
ATOM 6419 C C . ARG B 1 271 ? 3.785 -33.344 -35.094 1 98 271 ARG B C 1
ATOM 6421 O O . ARG B 1 271 ? 4 -34.562 -35 1 98 271 ARG B O 1
ATOM 6428 N N . GLY B 1 272 ? 2.881 -32.781 -35.812 1 97.81 272 GLY B N 1
ATOM 6429 C CA . GLY B 1 272 ? 2.094 -33.594 -36.719 1 97.81 272 GLY B CA 1
ATOM 6430 C C . GLY B 1 272 ? 1.222 -34.625 -36.031 1 97.81 272 GLY B C 1
ATOM 6431 O O . GLY B 1 272 ? 0.818 -35.594 -36.656 1 97.81 272 GLY B O 1
ATOM 6432 N N . ALA B 1 273 ? 0.914 -34.469 -34.844 1 98.38 273 ALA B N 1
ATOM 6433 C CA . ALA B 1 273 ? 0.15 -35.438 -34.094 1 98.38 273 ALA B CA 1
ATOM 6434 C C . ALA B 1 273 ? -1.311 -35.469 -34.531 1 98.38 273 ALA B C 1
ATOM 6436 O O . ALA B 1 273 ? -1.88 -34.406 -34.844 1 98.38 273 ALA B O 1
ATOM 6437 N N . LYS B 1 274 ? -1.856 -36.656 -34.469 1 98.12 274 LYS B N 1
ATOM 6438 C CA . LYS B 1 274 ? -3.301 -36.844 -34.562 1 98.12 274 LYS B CA 1
ATOM 6439 C C . LYS B 1 274 ? -3.914 -37.094 -33.188 1 98.12 274 LYS B C 1
ATOM 6441 O O . LYS B 1 274 ? -3.207 -37.438 -32.219 1 98.12 274 LYS B O 1
ATOM 6446 N N . SER B 1 275 ? -5.168 -36.938 -33.156 1 97.81 275 SER B N 1
ATOM 6447 C CA . SER B 1 275 ? -5.902 -37.125 -31.906 1 97.81 275 SER B CA 1
ATOM 6448 C C . SER B 1 275 ? -5.656 -38.5 -31.312 1 97.81 275 SER B C 1
ATOM 6450 O O . SER B 1 275 ? -5.684 -38.656 -30.094 1 97.81 275 SER B O 1
ATOM 6452 N N . SER B 1 276 ? -5.402 -39.469 -32.219 1 97.12 276 SER B N 1
ATOM 6453 C CA . SER B 1 276 ? -5.281 -40.844 -31.781 1 97.12 276 SER B CA 1
ATOM 6454 C C . SER B 1 276 ? -3.859 -41.156 -31.312 1 97.12 276 SER B C 1
ATOM 6456 O O . SER B 1 276 ? -3.602 -42.219 -30.766 1 97.12 276 SER B O 1
ATOM 6458 N N . ASP B 1 277 ? -2.998 -40.219 -31.469 1 97.94 277 ASP B N 1
ATOM 6459 C CA . ASP B 1 277 ? -1.587 -40.531 -31.234 1 97.94 277 ASP B CA 1
ATOM 6460 C C . ASP B 1 277 ? -1.249 -40.406 -29.75 1 97.94 277 ASP B C 1
ATOM 6462 O O . ASP B 1 277 ? -0.162 -40.812 -29.312 1 97.94 277 ASP B O 1
ATOM 6466 N N . ILE B 1 278 ? -2.166 -39.875 -28.922 1 98.5 278 ILE B N 1
ATOM 6467 C CA . ILE B 1 278 ? -1.916 -39.688 -27.484 1 98.5 278 ILE B CA 1
ATOM 6468 C C . ILE B 1 278 ? -1.794 -41.062 -26.812 1 98.5 278 ILE B C 1
ATOM 6470 O O . ILE B 1 278 ? -2.611 -41.969 -27.047 1 98.5 278 ILE B O 1
ATOM 6474 N N . LYS B 1 279 ? -0.764 -41.281 -26.047 1 98.31 279 LYS B N 1
ATOM 6475 C CA . LYS B 1 279 ? -0.563 -42.438 -25.203 1 98.31 279 LYS B CA 1
ATOM 6476 C C . LYS B 1 279 ? -0.637 -42.062 -23.719 1 98.31 279 LYS B C 1
ATOM 6478 O O . LYS B 1 279 ? 0.115 -41.219 -23.25 1 98.31 279 LYS B O 1
ATOM 6483 N N . TRP B 1 280 ? -1.501 -42.688 -23 1 98.44 280 TRP B N 1
ATOM 6484 C CA . TRP B 1 280 ? -1.623 -42.438 -21.562 1 98.44 280 TRP B CA 1
ATOM 6485 C C . TRP B 1 280 ? -0.984 -43.562 -20.766 1 98.44 280 TRP B C 1
ATOM 6487 O O . TRP B 1 280 ? -1.513 -44.688 -20.719 1 98.44 280 TRP B O 1
ATOM 6497 N N . PHE B 1 281 ? 0.138 -43.312 -20.188 1 98.56 281 PHE B N 1
ATOM 6498 C CA . PHE B 1 281 ? 0.815 -44.281 -19.328 1 98.56 281 PHE B CA 1
ATOM 6499 C C . PHE B 1 281 ? 0.196 -44.281 -17.938 1 98.56 281 PHE B C 1
ATOM 6501 O O . PHE B 1 281 ? 0.15 -43.25 -17.266 1 98.56 281 PHE B O 1
ATOM 6508 N N . LYS B 1 282 ? -0.199 -45.406 -17.484 1 97.81 282 LYS B N 1
ATOM 6509 C CA . LYS B 1 282 ? -0.908 -45.562 -16.219 1 97.81 282 LYS B CA 1
ATOM 6510 C C . LYS B 1 282 ? 0.06 -45.875 -15.086 1 97.81 282 LYS B C 1
ATOM 6512 O O . LYS B 1 282 ? 1.078 -46.531 -15.289 1 97.81 282 LYS B O 1
ATOM 6517 N N . GLY B 1 283 ? -0.208 -45.344 -13.93 1 96.81 283 GLY B N 1
ATOM 6518 C CA . GLY B 1 283 ? 0.552 -45.656 -12.734 1 96.81 283 GLY B CA 1
ATOM 6519 C C . GLY B 1 283 ? -0.299 -45.688 -11.477 1 96.81 283 GLY B C 1
ATOM 6520 O O . GLY B 1 283 ? -1.522 -45.812 -11.547 1 96.81 283 GLY B O 1
ATOM 6521 N N . PRO B 1 284 ? 0.335 -45.75 -10.281 1 95.88 284 PRO B N 1
ATOM 6522 C CA . PRO B 1 284 ? -0.413 -45.781 -9.023 1 95.88 284 PRO B CA 1
ATOM 6523 C C . PRO B 1 284 ? -1.168 -44.469 -8.773 1 95.88 284 PRO B C 1
ATOM 6525 O O . PRO B 1 284 ? -1.004 -43.5 -9.523 1 95.88 284 PRO B O 1
ATOM 6528 N N . ASN B 1 285 ? -2.037 -44.5 -7.754 1 94.56 285 ASN B N 1
ATOM 6529 C CA . ASN B 1 285 ? -2.729 -43.281 -7.297 1 94.56 285 ASN B CA 1
ATOM 6530 C C . ASN B 1 285 ? -1.767 -42.312 -6.641 1 94.56 285 ASN B C 1
ATOM 6532 O O . ASN B 1 285 ? -1.296 -42.531 -5.527 1 94.56 285 ASN B O 1
ATOM 6536 N N . LEU B 1 286 ? -1.388 -41.25 -7.355 1 93.62 286 LEU B N 1
ATOM 6537 C CA . LEU B 1 286 ? -0.48 -40.25 -6.832 1 93.62 286 LEU B CA 1
ATOM 6538 C C . LEU B 1 286 ? -0.808 -38.875 -7.414 1 93.62 286 LEU B C 1
ATOM 6540 O O . LEU B 1 286 ? -1.729 -38.719 -8.227 1 93.62 286 LEU B O 1
ATOM 6544 N N . PHE B 1 287 ? -0.2 -37.875 -6.879 1 94.94 287 PHE B N 1
ATOM 6545 C CA . PHE B 1 287 ? -0.393 -36.469 -7.262 1 94.94 287 PHE B CA 1
ATOM 6546 C C . PHE B 1 287 ? 0.902 -35.875 -7.793 1 94.94 287 PHE B C 1
ATOM 6548 O O . PHE B 1 287 ? 1.928 -35.875 -7.109 1 94.94 287 PHE B O 1
ATOM 6555 N N . THR B 1 288 ? 0.862 -35.438 -9.062 1 96.25 288 THR B N 1
ATOM 6556 C CA . THR B 1 288 ? 1.99 -34.656 -9.578 1 96.25 288 THR B CA 1
ATOM 6557 C C . THR B 1 288 ? 1.709 -33.156 -9.484 1 96.25 288 THR B C 1
ATOM 6559 O O . THR B 1 288 ? 0.599 -32.719 -9.781 1 96.25 288 THR B O 1
ATOM 6562 N N . GLY B 1 289 ? 2.74 -32.438 -8.984 1 94.88 289 GLY B N 1
ATOM 6563 C CA . GLY B 1 289 ? 2.664 -30.984 -8.898 1 94.88 289 GLY B CA 1
ATOM 6564 C C . GLY B 1 289 ? 3.385 -30.281 -10.039 1 94.88 289 GLY B C 1
ATOM 6565 O O . GLY B 1 289 ? 3.051 -30.484 -11.203 1 94.88 289 GLY B O 1
ATOM 6566 N N . HIS B 1 290 ? 4.418 -29.516 -9.695 1 97.31 290 HIS B N 1
ATOM 6567 C CA . HIS B 1 290 ? 5.094 -28.703 -10.703 1 97.31 290 HIS B CA 1
ATOM 6568 C C . HIS B 1 290 ? 6.211 -29.5 -11.383 1 97.31 290 HIS B C 1
ATOM 6570 O O . HIS B 1 290 ? 6.902 -30.281 -10.734 1 97.31 290 HIS B O 1
ATOM 6576 N N . VAL B 1 291 ? 6.383 -29.234 -12.641 1 97.94 291 VAL B N 1
ATOM 6577 C CA . VAL B 1 291 ? 7.406 -29.859 -13.477 1 97.94 291 VAL B CA 1
ATOM 6578 C C . VAL B 1 291 ? 8.688 -29.016 -13.43 1 97.94 291 VAL B C 1
ATOM 6580 O O . VAL B 1 291 ? 8.641 -27.797 -13.562 1 97.94 291 VAL B O 1
ATOM 6583 N N . ALA B 1 292 ? 9.773 -29.703 -13.172 1 98.19 292 ALA B N 1
ATOM 6584 C CA . ALA B 1 292 ? 11.062 -29.047 -13.367 1 98.19 292 ALA B CA 1
ATOM 6585 C C . ALA B 1 292 ? 11.453 -29.016 -14.844 1 98.19 292 ALA B C 1
ATOM 6587 O O . ALA B 1 292 ? 11.688 -27.953 -15.414 1 98.19 292 ALA B O 1
ATOM 6588 N N . ASN B 1 293 ? 11.406 -30.25 -15.422 1 98.38 293 ASN B N 1
ATOM 6589 C CA . ASN B 1 293 ? 11.867 -30.359 -16.797 1 98.38 293 ASN B CA 1
ATOM 6590 C C . ASN B 1 293 ? 11.633 -31.766 -17.359 1 98.38 293 ASN B C 1
ATOM 6592 O O . ASN B 1 293 ? 11.25 -32.688 -16.625 1 98.38 293 ASN B O 1
ATOM 6596 N N . ALA B 1 294 ? 11.805 -31.891 -18.703 1 98.75 294 ALA B N 1
ATOM 6597 C CA . ALA B 1 294 ? 11.844 -33.188 -19.391 1 98.75 294 ALA B CA 1
ATOM 6598 C C . ALA B 1 294 ? 12.867 -33.188 -20.516 1 98.75 294 ALA B C 1
ATOM 6600 O O . ALA B 1 294 ? 13.164 -32.125 -21.094 1 98.75 294 ALA B O 1
ATOM 6601 N N . TRP B 1 295 ? 13.391 -34.344 -20.828 1 98.44 295 TRP B N 1
ATOM 6602 C CA . TRP B 1 295 ? 14.344 -34.5 -21.938 1 98.44 295 TRP B CA 1
ATOM 6603 C C . TRP B 1 295 ? 14.352 -35.938 -22.438 1 98.44 295 TRP B C 1
ATOM 6605 O O . TRP B 1 295 ? 13.656 -36.781 -21.891 1 98.44 295 TRP B O 1
ATOM 6615 N N . GLU B 1 296 ? 15.023 -36.125 -23.531 1 98.25 296 GLU B N 1
ATOM 6616 C CA . GLU B 1 296 ? 15.18 -37.469 -24.109 1 98.25 296 GLU B CA 1
ATOM 6617 C C . GLU B 1 296 ? 16.609 -37.969 -23.953 1 98.25 296 GLU B C 1
ATOM 6619 O O . GLU B 1 296 ? 17.562 -37.188 -24.109 1 98.25 296 GLU B O 1
ATOM 6624 N N . GLU B 1 297 ? 16.688 -39.125 -23.547 1 97.62 297 GLU B N 1
ATOM 6625 C CA . GLU B 1 297 ? 17.969 -39.844 -23.453 1 97.62 297 GLU B CA 1
ATOM 6626 C C . GLU B 1 297 ? 17.828 -41.312 -23.781 1 97.62 297 GLU B C 1
ATOM 6628 O O . GLU B 1 297 ? 16.984 -42 -23.188 1 97.62 297 GLU B O 1
ATOM 6633 N N . ASN B 1 298 ? 18.641 -41.844 -24.703 1 96.81 298 ASN B N 1
ATOM 6634 C CA . ASN B 1 298 ? 18.641 -43.25 -25.109 1 96.81 298 ASN B CA 1
ATOM 6635 C C . ASN B 1 298 ? 17.25 -43.688 -25.531 1 96.81 298 ASN B C 1
ATOM 6637 O O . ASN B 1 298 ? 16.781 -44.75 -25.109 1 96.81 298 ASN B O 1
ATOM 6641 N N . GLY B 1 299 ? 16.547 -42.875 -26.141 1 96.06 299 GLY B N 1
ATOM 6642 C CA . GLY B 1 299 ? 15.242 -43.219 -26.688 1 96.06 299 GLY B CA 1
ATOM 6643 C C . GLY B 1 299 ? 14.125 -43.125 -25.672 1 96.06 299 GLY B C 1
ATOM 6644 O O . GLY B 1 299 ? 12.969 -43.438 -25.984 1 96.06 299 GLY B O 1
ATOM 6645 N N . GLN B 1 300 ? 14.461 -42.781 -24.484 1 97.62 300 GLN B N 1
ATOM 6646 C CA . GLN B 1 300 ? 13.477 -42.656 -23.422 1 97.62 300 GLN B CA 1
ATOM 6647 C C . GLN B 1 300 ? 13.188 -41.219 -23.078 1 97.62 300 GLN B C 1
ATOM 6649 O O . GLN B 1 300 ? 14.047 -40.344 -23.266 1 97.62 300 GLN B O 1
ATOM 6654 N N . VAL B 1 301 ? 11.984 -41 -22.656 1 98.38 301 VAL B N 1
ATOM 6655 C CA . VAL B 1 301 ? 11.602 -39.656 -22.156 1 98.38 301 VAL B CA 1
ATOM 6656 C C . VAL B 1 301 ? 11.773 -39.625 -20.641 1 98.38 301 VAL B C 1
ATOM 6658 O O . VAL B 1 301 ? 11.234 -40.469 -19.922 1 98.38 301 VAL B O 1
ATOM 6661 N N . HIS B 1 302 ? 12.578 -38.688 -20.188 1 98.56 302 HIS B N 1
ATOM 6662 C CA . HIS B 1 302 ? 12.758 -38.438 -18.766 1 98.56 302 HIS B CA 1
ATOM 6663 C C . HIS B 1 302 ? 11.977 -37.188 -18.312 1 98.56 302 HIS B C 1
ATOM 6665 O O . HIS B 1 302 ? 12 -36.156 -18.984 1 98.56 302 HIS B O 1
ATOM 6671 N N . LEU B 1 303 ? 11.25 -37.344 -17.234 1 98.69 303 LEU B N 1
ATOM 6672 C CA . LEU B 1 303 ? 10.438 -36.25 -16.688 1 98.69 303 LEU B CA 1
ATOM 6673 C C . LEU B 1 303 ? 10.758 -36.031 -15.211 1 98.69 303 LEU B C 1
ATOM 6675 O O . LEU B 1 303 ? 10.656 -36.969 -14.406 1 98.69 303 LEU B O 1
ATOM 6679 N N . HIS B 1 304 ? 11.281 -34.875 -14.859 1 98.69 304 HIS B N 1
ATOM 6680 C CA . HIS B 1 304 ? 11.406 -34.438 -13.477 1 98.69 304 HIS B CA 1
ATOM 6681 C C . HIS B 1 304 ? 10.188 -33.625 -13.039 1 98.69 304 HIS B C 1
ATOM 6683 O O . HIS B 1 304 ? 9.945 -32.531 -13.555 1 98.69 304 HIS B O 1
ATOM 6689 N N . VAL B 1 305 ? 9.445 -34.156 -12.07 1 98.19 305 VAL B N 1
ATOM 6690 C CA . VAL B 1 305 ? 8.211 -33.531 -11.617 1 98.19 305 VAL B CA 1
ATOM 6691 C C . VAL B 1 305 ? 8.008 -33.812 -10.133 1 98.19 305 VAL B C 1
ATOM 6693 O O . VAL B 1 305 ? 8.359 -34.875 -9.641 1 98.19 305 VAL B O 1
ATOM 6696 N N . SER B 1 306 ? 7.562 -32.781 -9.438 1 96.5 306 SER B N 1
ATOM 6697 C CA . SER B 1 306 ? 7.199 -33 -8.039 1 96.5 306 SER B CA 1
ATOM 6698 C C . SER B 1 306 ? 6.031 -33.969 -7.918 1 96.5 306 SER B C 1
ATOM 6700 O O . SER B 1 306 ? 5.102 -33.938 -8.727 1 96.5 306 SER B O 1
ATOM 6702 N N . MET B 1 307 ? 6.082 -34.812 -6.852 1 94.88 307 MET B N 1
ATOM 6703 C CA . MET B 1 307 ? 5.078 -35.844 -6.695 1 94.88 307 MET B CA 1
ATOM 6704 C C . MET B 1 307 ? 4.762 -36.094 -5.223 1 94.88 307 MET B C 1
ATOM 6706 O O . MET B 1 307 ? 5.648 -36 -4.371 1 94.88 307 MET B O 1
ATOM 6710 N N . VAL B 1 308 ? 3.516 -36.312 -4.977 1 92.75 308 VAL B N 1
ATOM 6711 C CA . VAL B 1 308 ? 3.012 -36.719 -3.668 1 92.75 308 VAL B CA 1
ATOM 6712 C C . VAL B 1 308 ? 2.318 -38.062 -3.779 1 92.75 308 VAL B C 1
ATOM 6714 O O . VAL B 1 308 ? 1.544 -38.312 -4.711 1 92.75 308 VAL B O 1
ATOM 6717 N N . ARG B 1 309 ? 2.645 -38.906 -2.855 1 90.06 309 ARG B N 1
ATOM 6718 C CA . ARG B 1 309 ? 1.948 -40.188 -2.805 1 90.06 309 ARG B CA 1
ATOM 6719 C C . ARG B 1 309 ? 0.599 -40.062 -2.105 1 90.06 309 ARG B C 1
ATOM 6721 O O . ARG B 1 309 ? 0.508 -40.219 -0.886 1 90.06 309 ARG B O 1
ATOM 6728 N N . GLY B 1 310 ? -0.375 -39.781 -2.875 1 88.5 310 GLY B N 1
ATOM 6729 C CA . GLY B 1 310 ? -1.71 -39.5 -2.363 1 88.5 310 GLY B CA 1
ATOM 6730 C C . GLY B 1 310 ? -2.23 -38.125 -2.746 1 88.5 310 GLY B C 1
ATOM 6731 O O . GLY B 1 310 ? -1.823 -37.562 -3.768 1 88.5 310 GLY B O 1
ATOM 6732 N N . ASN B 1 311 ? -3.18 -37.625 -1.937 1 88.75 311 ASN B N 1
ATOM 6733 C CA . ASN B 1 311 ? -3.824 -36.344 -2.219 1 88.75 311 ASN B CA 1
ATOM 6734 C C . ASN B 1 311 ? -2.936 -35.188 -1.828 1 88.75 311 ASN B C 1
ATOM 6736 O O . ASN B 1 311 ? -2.857 -34.812 -0.652 1 88.75 311 ASN B O 1
ATOM 6740 N N . GLY B 1 312 ? -2.332 -34.594 -2.734 1 84.62 312 GLY B N 1
ATOM 6741 C CA . GLY B 1 312 ? -1.41 -33.469 -2.502 1 84.62 312 GLY B CA 1
ATOM 6742 C C . GLY B 1 312 ? -2.111 -32.156 -2.242 1 84.62 312 GLY B C 1
ATOM 6743 O O . GLY B 1 312 ? -1.482 -31.188 -1.812 1 84.62 312 GLY B O 1
ATOM 6744 N N . PHE B 1 313 ? -3.357 -32.031 -2.592 1 82.38 313 PHE B N 1
ATOM 6745 C CA . PHE B 1 313 ? -4.172 -30.844 -2.344 1 82.38 313 PHE B CA 1
ATOM 6746 C C . PHE B 1 313 ? -5.215 -31.125 -1.268 1 82.38 313 PHE B C 1
ATOM 6748 O O . PHE B 1 313 ? -6.402 -31.281 -1.568 1 82.38 313 PHE B O 1
ATOM 6755 N N . GLY B 1 314 ? -4.855 -31.062 -0.089 1 74.31 314 GLY B N 1
ATOM 6756 C CA . GLY B 1 314 ? -5.703 -31.422 1.033 1 74.31 314 GLY B CA 1
ATOM 6757 C C . GLY B 1 314 ? -6.957 -30.578 1.142 1 74.31 314 GLY B C 1
ATOM 6758 O O . GLY B 1 314 ? -7.922 -30.969 1.803 1 74.31 314 GLY B O 1
ATOM 6759 N N . PHE B 1 315 ? -7.008 -29.578 0.397 1 77.75 315 PHE B N 1
ATOM 6760 C CA . PHE B 1 315 ? -8.195 -28.734 0.513 1 77.75 315 PHE B CA 1
ATOM 6761 C C . PHE B 1 315 ? -9.273 -29.172 -0.466 1 77.75 315 PHE B C 1
ATOM 6763 O O . PHE B 1 315 ? -10.383 -28.641 -0.454 1 77.75 315 PHE B O 1
ATOM 6770 N N . PHE B 1 316 ? -9.016 -30.203 -1.29 1 85.31 316 PHE B N 1
ATOM 6771 C CA . PHE B 1 316 ? -10.047 -30.922 -2.047 1 85.31 316 PHE B CA 1
ATOM 6772 C C . PHE B 1 316 ? -10.258 -32.312 -1.487 1 85.31 316 PHE B C 1
ATOM 6774 O O . PHE B 1 316 ? -9.391 -33.188 -1.633 1 85.31 316 PHE B O 1
ATOM 6781 N N . PRO B 1 317 ? -11.414 -32.531 -0.939 1 83.94 317 PRO B N 1
ATOM 6782 C CA . PRO B 1 317 ? -11.664 -33.812 -0.263 1 83.94 317 PRO B CA 1
ATOM 6783 C C . PRO B 1 317 ? -11.875 -34.969 -1.24 1 83.94 317 PRO B C 1
ATOM 6785 O O . PRO B 1 317 ? -11.992 -34.75 -2.447 1 83.94 317 PRO B O 1
ATOM 6788 N N . ASP B 1 318 ? -11.914 -36.125 -0.664 1 87.62 318 ASP B N 1
ATOM 6789 C CA . ASP B 1 318 ? -12.211 -37.312 -1.459 1 87.62 318 ASP B CA 1
ATOM 6790 C C . ASP B 1 318 ? -13.719 -37.5 -1.588 1 87.62 318 ASP B C 1
ATOM 6792 O O . ASP B 1 318 ? -14.508 -36.625 -1.248 1 87.62 318 ASP B O 1
ATOM 6796 N N . GLN B 1 319 ? -14.047 -38.562 -2.152 1 83.25 319 GLN B N 1
ATOM 6797 C CA . GLN B 1 319 ? -15.445 -38.844 -2.471 1 83.25 319 GLN B CA 1
ATOM 6798 C C . GLN B 1 319 ? -16.297 -38.938 -1.206 1 83.25 319 GLN B C 1
ATOM 6800 O O . GLN B 1 319 ? -17.5 -38.719 -1.253 1 83.25 319 GLN B O 1
ATOM 6805 N N . ASN B 1 320 ? -15.57 -39.156 -0.091 1 81.5 320 ASN B N 1
ATOM 6806 C CA . ASN B 1 320 ? -16.281 -39.25 1.179 1 81.5 320 ASN B CA 1
ATOM 6807 C C . ASN B 1 320 ? -16.234 -37.938 1.948 1 81.5 320 ASN B C 1
ATOM 6809 O O . ASN B 1 320 ? -16.719 -37.844 3.082 1 81.5 320 ASN B O 1
ATOM 6813 N N . GLY B 1 321 ? -15.68 -36.969 1.339 1 79.88 321 GLY B N 1
ATOM 6814 C CA . GLY B 1 321 ? -15.578 -35.688 1.978 1 79.88 321 GLY B CA 1
ATOM 6815 C C . GLY B 1 321 ? -14.383 -35.562 2.906 1 79.88 321 GLY B C 1
ATOM 6816 O O . GLY B 1 321 ? -14.273 -34.594 3.672 1 79.88 321 GLY B O 1
ATOM 6817 N N . GLU B 1 322 ? -13.523 -36.469 2.904 1 77.69 322 GLU B N 1
ATOM 6818 C CA . GLU B 1 322 ? -12.383 -36.5 3.811 1 77.69 322 GLU B CA 1
ATOM 6819 C C . GLU B 1 322 ? -11.133 -35.938 3.137 1 77.69 322 GLU B C 1
ATOM 6821 O O . GLU B 1 322 ? -10.898 -36.188 1.952 1 77.69 322 GLU B O 1
ATOM 6826 N N . ALA B 1 323 ? -10.594 -35 3.816 1 71.88 323 ALA B N 1
ATOM 6827 C CA . ALA B 1 323 ? -9.273 -34.5 3.42 1 71.88 323 ALA B CA 1
ATOM 6828 C C . ALA B 1 323 ? -8.203 -34.906 4.422 1 71.88 323 ALA B C 1
ATOM 6830 O O . ALA B 1 323 ? -8.383 -34.75 5.633 1 71.88 323 ALA B O 1
ATOM 6831 N N . PRO B 1 324 ? -7.344 -35.75 3.941 1 62.91 324 PRO B N 1
ATOM 6832 C CA . PRO B 1 324 ? -6.324 -36.125 4.93 1 62.91 324 PRO B CA 1
ATOM 6833 C C . PRO B 1 324 ? -5.637 -34.906 5.535 1 62.91 324 PRO B C 1
ATOM 6835 O O . PRO B 1 324 ? -5.512 -33.875 4.879 1 62.91 324 PRO B O 1
ATOM 6838 N N . ALA B 1 325 ? -5.445 -35.062 6.852 1 59.12 325 ALA B N 1
ATOM 6839 C CA . ALA B 1 325 ? -4.641 -34.031 7.523 1 59.12 325 ALA B CA 1
ATOM 6840 C C . ALA B 1 325 ? -3.246 -33.938 6.906 1 59.12 325 ALA B C 1
ATOM 6842 O O . ALA B 1 325 ? -2.697 -34.969 6.449 1 59.12 325 ALA B O 1
ATOM 6843 N N . PHE B 1 326 ? -2.871 -32.812 6.648 1 59.25 326 PHE B N 1
ATOM 6844 C CA . PHE B 1 326 ? -1.521 -32.625 6.121 1 59.25 326 PHE B CA 1
ATOM 6845 C C . PHE B 1 326 ? -0.505 -33.375 6.984 1 59.25 326 PHE B C 1
ATOM 6847 O O . PHE B 1 326 ? -0.317 -33.031 8.156 1 59.25 326 PHE B O 1
ATOM 6854 N N . ASP B 1 327 ? -0.261 -34.594 6.613 1 65.62 327 ASP B N 1
ATOM 6855 C CA . ASP B 1 327 ? 0.791 -35.406 7.203 1 65.62 327 ASP B CA 1
ATOM 6856 C C . ASP B 1 327 ? 2.055 -35.375 6.348 1 65.62 327 ASP B C 1
ATOM 6858 O O . ASP B 1 327 ? 2.096 -36 5.273 1 65.62 327 ASP B O 1
ATOM 6862 N N . LEU B 1 328 ? 3.004 -34.656 6.812 1 64.94 328 LEU B N 1
ATOM 6863 C CA . LEU B 1 328 ? 4.234 -34.438 6.059 1 64.94 328 LEU B CA 1
ATOM 6864 C C . LEU B 1 328 ? 4.973 -35.75 5.828 1 64.94 328 LEU B C 1
ATOM 6866 O O . LEU B 1 328 ? 5.734 -35.875 4.867 1 64.94 328 LEU B O 1
ATOM 6870 N N . GLU B 1 329 ? 4.727 -36.688 6.605 1 65.75 329 GLU B N 1
ATOM 6871 C CA . GLU B 1 329 ? 5.418 -37.969 6.434 1 65.75 329 GLU B CA 1
ATOM 6872 C C . GLU B 1 329 ? 4.875 -38.719 5.227 1 65.75 329 GLU B C 1
ATOM 6874 O O . GLU B 1 329 ? 5.641 -39.312 4.473 1 65.75 329 GLU B O 1
ATOM 6879 N N . VAL B 1 330 ? 3.648 -38.562 5.043 1 67.25 330 VAL B N 1
ATOM 6880 C CA . VAL B 1 330 ? 3.033 -39.344 3.992 1 67.25 330 VAL B CA 1
ATOM 6881 C C . VAL B 1 330 ? 2.807 -38.5 2.75 1 67.25 330 VAL B C 1
ATOM 6883 O O . VAL B 1 330 ? 2.965 -38.969 1.622 1 67.25 330 VAL B O 1
ATOM 6886 N N . LEU B 1 331 ? 2.619 -37.25 2.92 1 79.5 331 LEU B N 1
ATOM 6887 C CA . LEU B 1 331 ? 2.188 -36.406 1.816 1 79.5 331 LEU B CA 1
ATOM 6888 C C . LEU B 1 331 ? 3.266 -35.406 1.458 1 79.5 331 LEU B C 1
ATOM 6890 O O . LEU B 1 331 ? 2.971 -34.344 0.865 1 79.5 331 LEU B O 1
ATOM 6894 N N . ALA B 1 332 ? 4.508 -35.781 1.798 1 86.25 332 ALA B N 1
ATOM 6895 C CA . ALA B 1 332 ? 5.609 -34.875 1.484 1 86.25 332 ALA B CA 1
ATOM 6896 C C . ALA B 1 332 ? 5.895 -34.844 -0.014 1 86.25 332 ALA B C 1
ATOM 6898 O O . ALA B 1 332 ? 6.129 -35.906 -0.619 1 86.25 332 ALA B O 1
ATOM 6899 N N . PRO B 1 333 ? 5.824 -33.688 -0.635 1 92.19 333 PRO B N 1
ATOM 6900 C CA . PRO B 1 333 ? 6.188 -33.625 -2.053 1 92.19 333 PRO B CA 1
ATOM 6901 C C . PRO B 1 333 ? 7.695 -33.75 -2.283 1 92.19 333 PRO B C 1
ATOM 6903 O O . PRO B 1 333 ? 8.484 -33.219 -1.488 1 92.19 333 PRO B O 1
ATOM 6906 N N . HIS B 1 334 ? 8.078 -34.438 -3.346 1 94.56 334 HIS B N 1
ATOM 6907 C CA . HIS B 1 334 ? 9.461 -34.562 -3.799 1 94.56 334 HIS B CA 1
ATOM 6908 C C . HIS B 1 334 ? 9.547 -34.531 -5.32 1 94.56 334 HIS B C 1
ATOM 6910 O O . HIS B 1 334 ? 8.695 -35.094 -6.008 1 94.56 334 HIS B O 1
ATOM 6916 N N . VAL B 1 335 ? 10.578 -33.906 -5.762 1 97.62 335 VAL B N 1
ATOM 6917 C CA . VAL B 1 335 ? 10.852 -34.031 -7.188 1 97.62 335 VAL B CA 1
ATOM 6918 C C . VAL B 1 335 ? 11.289 -35.438 -7.5 1 97.62 335 VAL B C 1
ATOM 6920 O O . VAL B 1 335 ? 12.227 -35.969 -6.883 1 97.62 335 VAL B O 1
ATOM 6923 N N . CYS B 1 336 ? 10.648 -36.062 -8.43 1 97.56 336 CYS B N 1
ATOM 6924 C CA . CYS B 1 336 ? 10.938 -37.438 -8.852 1 97.56 336 CYS B CA 1
ATOM 6925 C C . CYS B 1 336 ? 11.188 -37.5 -10.352 1 97.56 336 CYS B C 1
ATOM 6927 O O . CYS B 1 336 ? 10.82 -36.594 -11.086 1 97.56 336 CYS B O 1
ATOM 6929 N N . GLU B 1 337 ? 11.82 -38.562 -10.742 1 98.19 337 GLU B N 1
ATOM 6930 C CA . GLU B 1 337 ? 12.047 -38.844 -12.156 1 98.19 337 GLU B CA 1
ATOM 6931 C C . GLU B 1 337 ? 11.133 -39.969 -12.656 1 98.19 337 GLU B C 1
ATOM 6933 O O . GLU B 1 337 ? 11.094 -41.031 -12.07 1 98.19 337 GLU B O 1
ATOM 6938 N N . PHE B 1 338 ? 10.391 -39.688 -13.648 1 98.25 338 PHE B N 1
ATOM 6939 C CA . PHE B 1 338 ? 9.664 -40.656 -14.445 1 98.25 338 PHE B CA 1
ATOM 6940 C C . PHE B 1 338 ? 10.406 -41 -15.734 1 98.25 338 PHE B C 1
ATOM 6942 O O . PHE B 1 338 ? 10.953 -40.094 -16.375 1 98.25 338 PHE B O 1
ATOM 6949 N N . VAL B 1 339 ? 10.445 -42.219 -16.078 1 98.06 339 VAL B N 1
ATOM 6950 C CA . VAL B 1 339 ? 11.039 -42.656 -17.344 1 98.06 339 VAL B CA 1
ATOM 6951 C C . VAL B 1 339 ? 9.984 -43.344 -18.203 1 98.06 339 VAL B C 1
ATOM 6953 O O . VAL B 1 339 ? 9.383 -44.344 -17.766 1 98.06 339 VAL B O 1
ATOM 6956 N N . LEU B 1 340 ? 9.766 -42.844 -19.375 1 98 340 LEU B N 1
ATOM 6957 C CA . LEU B 1 340 ? 8.742 -43.375 -20.281 1 98 340 LEU B CA 1
ATOM 6958 C C . LEU B 1 340 ? 9.352 -43.781 -21.609 1 98 340 LEU B C 1
ATOM 6960 O O . LEU B 1 340 ? 10.188 -43.062 -22.172 1 98 340 LEU B O 1
ATOM 6964 N N . ASP B 1 341 ? 8.945 -44.875 -22.062 1 97.56 341 ASP B N 1
ATOM 6965 C CA . ASP B 1 341 ? 9.258 -45.312 -23.422 1 97.56 341 ASP B CA 1
ATOM 6966 C C . ASP B 1 341 ? 8.148 -44.906 -24.391 1 97.56 341 ASP B C 1
ATOM 6968 O O . ASP B 1 341 ? 7.082 -45.5 -24.422 1 97.56 341 ASP B O 1
ATOM 6972 N N . PRO B 1 342 ? 8.453 -43.969 -25.203 1 96.94 342 PRO B N 1
ATOM 6973 C CA . PRO B 1 342 ? 7.395 -43.469 -26.094 1 96.94 342 PRO B CA 1
ATOM 6974 C C . PRO B 1 342 ? 6.918 -44.5 -27.094 1 96.94 342 PRO B C 1
ATOM 6976 O O . PRO B 1 342 ? 5.871 -44.344 -27.719 1 96.94 342 PRO B O 1
ATOM 6979 N N . HIS B 1 343 ? 7.605 -45.625 -27.234 1 95.62 343 HIS B N 1
ATOM 6980 C CA . HIS B 1 343 ? 7.246 -46.625 -28.234 1 95.62 343 HIS B CA 1
ATOM 6981 C C . HIS B 1 343 ? 6.676 -47.875 -27.562 1 95.62 343 HIS B C 1
ATOM 6983 O O . HIS B 1 343 ? 6.336 -48.844 -28.25 1 95.62 343 HIS B O 1
ATOM 6989 N N . SER B 1 344 ? 6.59 -47.781 -26.344 1 95.5 344 SER B N 1
ATOM 6990 C CA . SER B 1 344 ? 6.051 -48.938 -25.625 1 95.5 344 SER B CA 1
ATOM 6991 C C . SER B 1 344 ? 4.578 -49.156 -25.969 1 95.5 344 SER B C 1
ATOM 6993 O O . SER B 1 344 ? 3.83 -48.188 -26.156 1 95.5 344 SER B O 1
ATOM 6995 N N . THR B 1 345 ? 4.16 -50.375 -26 1 93.88 345 THR B N 1
ATOM 6996 C CA . THR B 1 345 ? 2.75 -50.75 -26.141 1 93.88 345 THR B CA 1
ATOM 6997 C C . THR B 1 345 ? 2.135 -51.031 -24.781 1 93.88 345 THR B C 1
ATOM 6999 O O . THR B 1 345 ? 0.91 -51.094 -24.641 1 93.88 345 THR B O 1
ATOM 7002 N N . LYS B 1 346 ? 3.051 -51.281 -23.875 1 93.75 346 LYS B N 1
ATOM 7003 C CA . LYS B 1 346 ? 2.605 -51.406 -22.484 1 93.75 346 LYS B CA 1
ATOM 7004 C C . LYS B 1 346 ? 2.484 -50.031 -21.828 1 93.75 346 LYS B C 1
ATOM 7006 O O . LYS B 1 346 ? 3.492 -49.406 -21.516 1 93.75 346 LYS B O 1
ATOM 7011 N N . LEU B 1 347 ? 1.415 -49.594 -21.75 1 96.25 347 LEU B N 1
ATOM 7012 C CA . LEU B 1 347 ? 1.183 -48.188 -21.328 1 96.25 347 LEU B CA 1
ATOM 7013 C C . LEU B 1 347 ? 1.062 -48.125 -19.812 1 96.25 347 LEU B C 1
ATOM 7015 O O . LEU B 1 347 ? 0.056 -47.625 -19.297 1 96.25 347 LEU B O 1
ATOM 7019 N N . VAL B 1 348 ? 2.109 -48.562 -19.125 1 96.56 348 VAL B N 1
ATOM 7020 C CA . VAL B 1 348 ? 2.299 -48.469 -17.672 1 96.56 348 VAL B CA 1
ATOM 7021 C C . VAL B 1 348 ? 3.688 -47.906 -17.375 1 96.56 348 VAL B C 1
ATOM 7023 O O . VAL B 1 34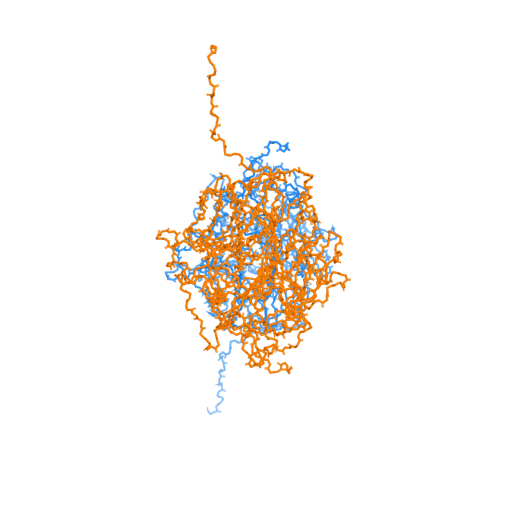8 ? 4.672 -48.281 -18.016 1 96.56 348 VAL B O 1
ATOM 7026 N N . TYR B 1 349 ? 3.781 -46.938 -16.594 1 94.62 349 TYR B N 1
ATOM 7027 C CA . TYR B 1 349 ? 5.113 -46.438 -16.266 1 94.62 349 TYR B CA 1
ATOM 7028 C C . TYR B 1 349 ? 5.629 -47.062 -14.977 1 94.62 349 TYR B C 1
ATOM 7030 O O . TYR B 1 349 ? 4.844 -47.5 -14.125 1 94.62 349 TYR B O 1
ATOM 7038 N N . GLN B 1 350 ? 6.961 -47.094 -14.875 1 90.94 350 GLN B N 1
ATOM 7039 C CA . GLN B 1 350 ? 7.621 -47.656 -13.703 1 90.94 350 GLN B CA 1
ATOM 7040 C C . GLN B 1 350 ? 7.586 -46.688 -12.531 1 90.94 350 GLN B C 1
ATOM 7042 O O . GLN B 1 350 ? 7.398 -45.469 -12.727 1 90.94 350 GLN B O 1
ATOM 7047 N N . SER B 1 351 ? 7.824 -47.25 -11.359 1 92.38 351 SER B N 1
ATOM 7048 C CA . SER B 1 351 ? 7.863 -46.438 -10.156 1 92.38 351 SER B CA 1
ATOM 7049 C C . SER B 1 351 ? 8.883 -45.312 -10.289 1 92.38 351 SER B C 1
ATOM 7051 O O . SER B 1 351 ? 10.055 -45.562 -10.586 1 92.38 351 SER B O 1
ATOM 7053 N N . PRO B 1 352 ? 8.438 -44.094 -10.062 1 95.38 352 PRO B N 1
ATOM 7054 C CA . PRO B 1 352 ? 9.375 -43 -10.172 1 95.38 352 PRO B CA 1
ATOM 7055 C C . PRO B 1 352 ? 10.422 -43 -9.062 1 95.38 352 PRO B C 1
ATOM 7057 O O . PRO B 1 352 ? 10.188 -43.562 -7.988 1 95.38 352 PRO B O 1
ATOM 7060 N N . THR B 1 353 ? 11.539 -42.375 -9.305 1 95.31 353 THR B N 1
ATOM 7061 C CA . THR B 1 353 ? 12.625 -42.281 -8.336 1 95.31 353 THR B CA 1
ATOM 7062 C C . THR B 1 353 ? 12.797 -40.844 -7.844 1 95.31 353 THR B C 1
ATOM 7064 O O . THR B 1 353 ? 12.758 -39.906 -8.633 1 95.31 353 THR B O 1
ATOM 7067 N N . GLU B 1 354 ? 12.969 -40.75 -6.527 1 92.62 354 GLU B N 1
ATOM 7068 C CA . GLU B 1 354 ? 13.219 -39.438 -5.961 1 92.62 354 GLU B CA 1
ATOM 7069 C C . GLU B 1 354 ? 14.555 -38.875 -6.434 1 92.62 354 GLU B C 1
ATOM 7071 O O . GLU B 1 354 ? 15.562 -39.594 -6.449 1 92.62 354 GLU B O 1
ATOM 7076 N N . VAL B 1 355 ? 14.539 -37.656 -6.883 1 93.69 355 VAL B N 1
ATOM 7077 C CA . VAL B 1 355 ? 15.719 -36.969 -7.402 1 93.69 355 VAL B CA 1
ATOM 7078 C C . VAL B 1 355 ? 16.312 -36.062 -6.332 1 93.69 355 VAL B C 1
ATOM 7080 O O . VAL B 1 355 ? 17.469 -36.188 -5.957 1 93.69 355 VAL B O 1
ATOM 7083 N N . VAL B 1 356 ? 15.484 -35.125 -5.836 1 90.06 356 VAL B N 1
ATOM 7084 C CA . VAL B 1 356 ? 15.898 -34.25 -4.738 1 90.06 356 VAL B CA 1
ATOM 7085 C C . VAL B 1 356 ? 15.547 -34.906 -3.402 1 90.06 356 VAL B C 1
ATOM 7087 O O . VAL B 1 356 ? 14.375 -35 -3.031 1 90.06 356 VAL B O 1
ATOM 7090 N N . THR B 1 357 ? 16.531 -35.312 -2.607 1 85.88 357 THR B N 1
ATOM 7091 C CA . THR B 1 357 ? 16.281 -36.188 -1.466 1 85.88 357 THR B CA 1
ATOM 7092 C C . THR B 1 357 ? 16.531 -35.438 -0.155 1 85.88 357 THR B C 1
ATOM 7094 O O . THR B 1 357 ? 16.375 -36.031 0.926 1 85.88 357 THR B O 1
ATOM 7097 N N . SER B 1 358 ? 16.859 -34.281 -0.18 1 86.56 358 SER B N 1
ATOM 7098 C CA . SER B 1 358 ? 17.281 -33.562 1.011 1 86.56 358 SER B CA 1
ATOM 7099 C C . SER B 1 358 ? 16.078 -33.125 1.834 1 86.56 358 SER B C 1
ATOM 7101 O O . SER B 1 358 ? 16.25 -32.469 2.867 1 86.56 358 SER B O 1
ATOM 7103 N N . GLY B 1 359 ? 14.898 -33.438 1.529 1 88.5 359 GLY B N 1
ATOM 7104 C CA . GLY B 1 359 ? 13.68 -33.094 2.236 1 88.5 359 GLY B CA 1
ATOM 7105 C C . GLY B 1 359 ? 12.5 -32.844 1.312 1 88.5 359 GLY B C 1
ATOM 7106 O O . GLY B 1 359 ? 12.664 -32.781 0.091 1 88.5 359 GLY B O 1
ATOM 7107 N N . PRO B 1 360 ? 11.32 -32.688 1.963 1 93.06 360 PRO B N 1
ATOM 7108 C CA . PRO B 1 360 ? 10.156 -32.344 1.136 1 93.06 360 PRO B CA 1
ATOM 7109 C C . PRO B 1 360 ? 10.344 -31.047 0.349 1 93.06 360 PRO B C 1
ATOM 7111 O O . PRO B 1 360 ? 10.828 -30.047 0.896 1 93.06 360 PRO B O 1
ATOM 7114 N N . ASN B 1 361 ? 10.078 -31.078 -0.921 1 95 361 ASN B N 1
ATOM 7115 C CA . ASN B 1 361 ? 10.367 -29.938 -1.791 1 95 361 ASN B CA 1
ATOM 7116 C C . ASN B 1 361 ? 9.289 -29.781 -2.861 1 95 361 ASN B C 1
ATOM 7118 O O . ASN B 1 361 ? 8.68 -30.75 -3.289 1 95 361 ASN B O 1
ATOM 7122 N N . GLU B 1 362 ? 9.055 -28.547 -3.285 1 94.5 362 GLU B N 1
ATOM 7123 C CA . GLU B 1 362 ? 8.078 -28.188 -4.309 1 94.5 362 GLU B CA 1
ATOM 7124 C C . GLU B 1 362 ? 8.539 -26.953 -5.086 1 94.5 362 GLU B C 1
ATOM 7126 O O . GLU B 1 362 ? 9.555 -26.344 -4.75 1 94.5 362 GLU B O 1
ATOM 7131 N N . PHE B 1 363 ? 7.816 -26.625 -6.129 1 96.38 363 PHE B N 1
ATOM 7132 C CA . PHE B 1 363 ? 8.055 -25.484 -7.008 1 96.38 363 PHE B CA 1
ATOM 7133 C C . PHE B 1 363 ? 9.438 -25.578 -7.645 1 96.38 363 PHE B C 1
ATOM 7135 O O . PHE B 1 363 ? 10.219 -24.625 -7.586 1 96.38 363 PHE B O 1
ATOM 7142 N N . PRO B 1 364 ? 9.719 -26.75 -8.172 1 97.69 364 PRO B N 1
ATOM 7143 C CA . PRO B 1 364 ? 11.016 -26.859 -8.836 1 97.69 364 PRO B CA 1
ATOM 7144 C C . PRO B 1 364 ? 11.141 -25.938 -10.047 1 97.69 364 PRO B C 1
ATOM 7146 O O . PRO B 1 364 ? 10.195 -25.797 -10.828 1 97.69 364 PRO B O 1
ATOM 7149 N N . ARG B 1 365 ? 12.219 -25.281 -10.109 1 97.5 365 ARG B N 1
ATOM 7150 C CA . ARG B 1 365 ? 12.602 -24.422 -11.219 1 97.5 365 ARG B CA 1
ATOM 7151 C C . ARG B 1 365 ? 13.977 -24.797 -11.758 1 97.5 365 ARG B C 1
ATOM 7153 O O . ARG B 1 365 ? 14.781 -25.406 -11.047 1 97.5 365 ARG B O 1
ATOM 7160 N N . ILE B 1 366 ? 14.219 -24.547 -12.984 1 97.31 366 ILE B N 1
ATOM 7161 C CA . ILE B 1 366 ? 15.531 -24.688 -13.602 1 97.31 366 ILE B CA 1
ATOM 7162 C C . ILE B 1 366 ? 15.906 -23.391 -14.328 1 97.31 366 ILE B C 1
ATOM 7164 O O . ILE B 1 366 ? 15.227 -22.375 -14.188 1 97.31 366 ILE B O 1
ATOM 7168 N N . ASP B 1 367 ? 17.109 -23.406 -14.875 1 96 367 ASP B N 1
ATOM 7169 C CA . ASP B 1 367 ? 17.453 -22.391 -15.883 1 96 367 ASP B CA 1
ATOM 7170 C C . ASP B 1 367 ? 16.562 -22.547 -17.125 1 96 367 ASP B C 1
ATOM 7172 O O . ASP B 1 367 ? 16.719 -23.5 -17.875 1 96 367 ASP B O 1
ATOM 7176 N N . ASP B 1 368 ? 15.656 -21.578 -17.297 1 93.44 368 ASP B N 1
ATOM 7177 C CA . ASP B 1 368 ? 14.648 -21.703 -18.344 1 93.44 368 ASP B CA 1
ATOM 7178 C C . ASP B 1 368 ? 15.289 -21.875 -19.719 1 93.44 368 ASP B C 1
ATOM 7180 O O . ASP B 1 368 ? 14.648 -22.375 -20.641 1 93.44 368 ASP B O 1
ATOM 7184 N N . ARG B 1 369 ? 16.547 -21.594 -19.891 1 92.12 369 ARG B N 1
ATOM 7185 C CA . ARG B 1 369 ? 17.25 -21.672 -21.172 1 92.12 369 ARG B CA 1
ATOM 7186 C C . ARG B 1 369 ? 17.516 -23.125 -21.562 1 92.12 369 ARG B C 1
ATOM 7188 O O . ARG B 1 369 ? 17.812 -23.406 -22.734 1 92.12 369 ARG B O 1
ATOM 7195 N N . VAL B 1 370 ? 17.312 -23.969 -20.578 1 93.75 370 VAL B N 1
ATOM 7196 C CA . VAL B 1 370 ? 17.641 -25.359 -20.891 1 93.75 370 VAL B CA 1
ATOM 7197 C C . VAL B 1 370 ? 16.391 -26.219 -20.844 1 93.75 370 VAL B C 1
ATOM 7199 O O . VAL B 1 370 ? 16.469 -27.438 -20.766 1 93.75 370 VAL B O 1
ATOM 7202 N N . PHE B 1 371 ? 15.258 -25.656 -20.891 1 94.88 371 PHE B N 1
ATOM 7203 C CA . PHE B 1 371 ? 14.023 -26.422 -20.953 1 94.88 371 PHE B CA 1
ATOM 7204 C C . PHE B 1 371 ? 14.047 -27.391 -22.141 1 94.88 371 PHE B C 1
ATOM 7206 O O . PHE B 1 371 ? 14.477 -27.031 -23.234 1 94.88 371 PHE B O 1
ATOM 7213 N N . GLY B 1 372 ? 13.625 -28.578 -21.922 1 96.44 372 GLY B N 1
ATOM 7214 C CA . GLY B 1 372 ? 13.523 -29.562 -22.984 1 96.44 372 GLY B CA 1
ATOM 7215 C C . GLY B 1 372 ? 14.812 -30.328 -23.203 1 96.44 372 GLY B C 1
ATOM 7216 O O . GLY B 1 372 ? 14.844 -31.266 -24 1 96.44 372 GLY B O 1
ATOM 7217 N N . LYS B 1 373 ? 15.836 -29.906 -22.484 1 95.31 373 LYS B N 1
ATOM 7218 C CA . LYS B 1 373 ? 17.156 -30.547 -22.547 1 95.31 373 LYS B CA 1
ATOM 7219 C C . LYS B 1 373 ? 17.578 -31.031 -21.172 1 95.31 373 LYS B C 1
ATOM 7221 O O . LYS B 1 373 ? 17.031 -30.609 -20.141 1 95.31 373 LYS B O 1
ATOM 7226 N N . LYS B 1 374 ? 18.547 -31.953 -21.234 1 96.56 374 LYS B N 1
ATOM 7227 C CA . LYS B 1 374 ? 19.078 -32.438 -19.969 1 96.56 374 LYS B CA 1
ATOM 7228 C C . LYS B 1 374 ? 19.672 -31.266 -19.156 1 96.56 374 LYS B C 1
ATOM 7230 O O . LYS B 1 374 ? 20.516 -30.531 -19.656 1 96.56 374 LYS B O 1
ATOM 7235 N N . HIS B 1 375 ? 19.219 -31.094 -17.922 1 96.81 375 HIS B N 1
ATOM 7236 C CA . HIS B 1 375 ? 19.656 -30 -17.062 1 96.81 375 HIS B CA 1
ATOM 7237 C C . HIS B 1 375 ? 20.5 -30.516 -15.898 1 96.81 375 HIS B C 1
ATOM 7239 O O . HIS B 1 375 ? 20.5 -31.719 -15.602 1 96.81 375 HIS B O 1
ATOM 7245 N N . ARG B 1 376 ? 21.203 -29.609 -15.312 1 97.5 376 ARG B N 1
ATOM 7246 C CA . ARG B 1 376 ? 22.078 -30 -14.203 1 97.5 376 ARG B CA 1
ATOM 7247 C C . ARG B 1 376 ? 21.5 -29.516 -12.875 1 97.5 376 ARG B C 1
ATOM 7249 O O . ARG B 1 376 ? 21.625 -30.219 -11.859 1 97.5 376 ARG B O 1
ATOM 7256 N N . PHE B 1 377 ? 20.953 -28.344 -12.805 1 98 377 PHE B N 1
ATOM 7257 C CA . PHE B 1 377 ? 20.578 -27.766 -11.523 1 98 377 PHE B CA 1
ATOM 7258 C C . PHE B 1 377 ? 19.062 -27.672 -11.398 1 98 377 PHE B C 1
ATOM 7260 O O . PHE B 1 377 ? 18.375 -27.359 -12.375 1 98 377 PHE B O 1
ATOM 7267 N N . ILE B 1 378 ? 18.547 -27.922 -10.227 1 98.38 378 ILE B N 1
ATOM 7268 C CA . ILE B 1 378 ? 17.172 -27.656 -9.836 1 98.38 378 ILE B CA 1
ATOM 7269 C C . ILE B 1 378 ? 17.141 -26.703 -8.656 1 98.38 378 ILE B C 1
ATOM 7271 O O . ILE B 1 378 ? 17.938 -26.828 -7.727 1 98.38 378 ILE B O 1
ATOM 7275 N N . TYR B 1 379 ? 16.359 -25.719 -8.703 1 98.38 379 TYR B N 1
ATOM 7276 C CA . TYR B 1 379 ? 16.062 -24.797 -7.617 1 98.38 379 TYR B CA 1
ATOM 7277 C C . TYR B 1 379 ? 14.633 -24.969 -7.125 1 98.38 379 TYR B C 1
ATOM 7279 O O . TYR B 1 379 ? 13.797 -25.562 -7.82 1 98.38 379 TYR B O 1
ATOM 7287 N N . GLY B 1 380 ? 14.344 -24.484 -5.93 1 97.88 380 GLY B N 1
ATOM 7288 C CA . GLY B 1 380 ? 12.969 -24.562 -5.457 1 97.88 380 GLY B CA 1
ATOM 7289 C C . GLY B 1 380 ? 12.836 -24.266 -3.975 1 97.88 380 GLY B C 1
ATOM 7290 O O . GLY B 1 380 ? 13.68 -23.594 -3.389 1 97.88 380 GLY B O 1
ATOM 7291 N N . ASN B 1 381 ? 11.688 -24.672 -3.443 1 97.12 381 ASN B N 1
ATOM 7292 C CA . ASN B 1 381 ? 11.383 -24.531 -2.023 1 97.12 381 ASN B CA 1
ATOM 7293 C C . ASN B 1 381 ? 11.445 -25.875 -1.3 1 97.12 381 ASN B C 1
ATOM 7295 O O . ASN B 1 381 ? 11.172 -26.906 -1.894 1 97.12 381 ASN B O 1
ATOM 7299 N N . MET B 1 382 ? 11.805 -25.781 -0.047 1 95.75 382 MET B N 1
ATOM 7300 C CA . MET B 1 382 ? 11.812 -26.953 0.834 1 95.75 382 MET B CA 1
ATOM 7301 C C . MET B 1 382 ? 11.18 -26.609 2.182 1 95.75 382 MET B C 1
ATOM 7303 O O . MET B 1 382 ? 11.07 -25.438 2.547 1 95.75 382 MET B O 1
ATOM 7307 N N . ILE B 1 383 ? 10.727 -27.609 2.818 1 93 383 ILE B N 1
ATOM 7308 C CA . ILE B 1 383 ? 10.336 -27.484 4.219 1 93 383 ILE B CA 1
ATOM 7309 C C . ILE B 1 383 ? 11.344 -28.219 5.105 1 93 383 ILE B C 1
ATOM 7311 O O . ILE B 1 383 ? 11.578 -29.406 4.934 1 93 383 ILE B O 1
ATOM 7315 N N . ASP B 1 384 ? 11.93 -27.547 5.906 1 93.69 384 ASP B N 1
ATOM 7316 C CA . ASP B 1 384 ? 12.828 -28.078 6.926 1 93.69 384 ASP B CA 1
ATOM 7317 C C . ASP B 1 384 ? 12.211 -27.969 8.32 1 93.69 384 ASP B C 1
ATOM 7319 O O . ASP B 1 384 ? 12.102 -26.859 8.859 1 93.69 384 ASP B O 1
ATOM 7323 N N . MET B 1 385 ? 11.867 -29.094 8.906 1 91.38 385 MET B N 1
ATOM 7324 C CA . MET B 1 385 ? 11.18 -29.109 10.195 1 91.38 385 MET B CA 1
ATOM 7325 C C . MET B 1 385 ? 12.164 -29.312 11.336 1 91.38 385 MET B C 1
ATOM 7327 O O . MET B 1 385 ? 11.758 -29.562 12.477 1 91.38 385 MET B O 1
ATOM 7331 N N . SER B 1 386 ? 13.414 -29.188 11.008 1 93.5 386 SER B N 1
ATOM 7332 C CA . SER B 1 386 ? 14.414 -29.359 12.055 1 93.5 386 SER B CA 1
ATOM 7333 C C . SER B 1 386 ? 14.266 -28.281 13.133 1 93.5 386 SER B C 1
ATOM 7335 O O . SER B 1 386 ? 13.922 -27.141 12.836 1 93.5 386 SER B O 1
ATOM 7337 N N . PRO B 1 387 ? 14.586 -28.734 14.375 1 94.31 387 PRO B N 1
ATOM 7338 C CA . PRO B 1 387 ? 14.5 -27.75 15.461 1 94.31 387 PRO B CA 1
ATOM 7339 C C . PRO B 1 387 ? 15.367 -26.516 15.227 1 94.31 387 PRO B C 1
ATOM 7341 O O . PRO B 1 387 ? 16.5 -26.641 14.758 1 94.31 387 PRO B O 1
ATOM 7344 N N . GLY B 1 388 ? 14.859 -25.391 15.484 1 94.81 388 GLY B N 1
ATOM 7345 C CA . GLY B 1 388 ? 15.633 -24.156 15.43 1 94.81 388 GLY B CA 1
ATOM 7346 C C . GLY B 1 388 ? 15.57 -23.484 14.07 1 94.81 388 GLY B C 1
ATOM 7347 O O . GLY B 1 388 ? 15.93 -22.312 13.945 1 94.81 388 GLY B O 1
ATOM 7348 N N . VAL B 1 389 ? 15.117 -24.141 13.031 1 95.75 389 VAL B N 1
ATOM 7349 C CA . VAL B 1 389 ? 15.07 -23.562 11.695 1 95.75 389 VAL B CA 1
ATOM 7350 C C . VAL B 1 389 ? 13.914 -22.562 11.609 1 95.75 389 VAL B C 1
ATOM 7352 O O . VAL B 1 389 ? 14.078 -21.469 11.07 1 95.75 389 VAL B O 1
ATOM 7355 N N . THR B 1 390 ? 12.758 -22.969 12.188 1 96.88 390 THR B N 1
ATOM 7356 C CA . THR B 1 390 ? 11.578 -22.109 12.164 1 96.88 390 THR B CA 1
ATOM 7357 C C . THR B 1 390 ? 10.945 -22.016 13.547 1 96.88 390 THR B C 1
ATOM 7359 O O . THR B 1 390 ? 10.844 -23.016 14.258 1 96.88 390 THR B O 1
ATOM 7362 N N . ASP B 1 391 ? 10.539 -20.875 13.969 1 97.94 391 ASP B N 1
ATOM 7363 C CA . ASP B 1 391 ? 9.742 -20.641 15.172 1 97.94 391 ASP B CA 1
ATOM 7364 C C . ASP B 1 391 ? 8.266 -20.922 14.906 1 97.94 391 ASP B C 1
ATOM 7366 O O . ASP B 1 391 ? 7.48 -19.984 14.742 1 97.94 391 ASP B O 1
ATOM 7370 N N . TRP B 1 392 ? 7.887 -22.141 14.992 1 95 392 TRP B N 1
ATOM 7371 C CA . TRP B 1 392 ? 6.535 -22.547 14.633 1 95 392 TRP B CA 1
ATOM 7372 C C . TRP B 1 392 ? 5.52 -22.047 15.656 1 95 392 TRP B C 1
ATOM 7374 O O . TRP B 1 392 ? 4.375 -21.75 15.312 1 95 392 TRP B O 1
ATOM 7384 N N . GLU B 1 393 ? 5.93 -22.016 16.875 1 96.5 393 GLU B N 1
ATOM 7385 C CA . GLU B 1 393 ? 5.027 -21.516 17.906 1 96.5 393 GLU B CA 1
ATOM 7386 C C . GLU B 1 393 ? 4.551 -20.094 17.578 1 96.5 393 GLU B C 1
ATOM 7388 O O . GLU B 1 393 ? 3.379 -19.766 17.781 1 96.5 393 GLU B O 1
ATOM 7393 N N . TYR B 1 394 ? 5.457 -19.312 17.094 1 96.75 394 TYR B N 1
ATOM 7394 C CA . TYR B 1 394 ? 5.141 -17.938 16.734 1 96.75 394 TYR B CA 1
ATOM 7395 C C . TYR B 1 394 ? 4.414 -17.875 15.398 1 96.75 394 TYR B C 1
ATOM 7397 O O . TYR B 1 394 ? 3.424 -17.156 15.25 1 96.75 394 TYR B O 1
ATOM 7405 N N . SER B 1 395 ? 4.828 -18.625 14.422 1 96.56 395 SER B N 1
ATOM 7406 C CA . SER B 1 395 ? 4.461 -18.438 13.023 1 96.56 395 SER B CA 1
ATOM 7407 C C . SER B 1 395 ? 3.143 -19.141 12.695 1 96.56 395 SER B C 1
ATOM 7409 O O . SER B 1 395 ? 2.344 -18.625 11.906 1 96.56 395 SER B O 1
ATOM 7411 N N . ALA B 1 396 ? 2.854 -20.25 13.273 1 94.06 396 ALA B N 1
ATOM 7412 C CA . ALA B 1 396 ? 1.729 -21.094 12.883 1 94.06 396 ALA B CA 1
ATOM 7413 C C . ALA B 1 396 ? 0.405 -20.359 13.031 1 94.06 396 ALA B C 1
ATOM 7415 O O . ALA B 1 396 ? -0.429 -20.359 12.125 1 94.06 396 ALA B O 1
ATOM 7416 N N . PRO B 1 397 ? 0.246 -19.625 14.164 1 94.81 397 PRO B N 1
ATOM 7417 C CA . PRO B 1 397 ? -1.033 -18.938 14.312 1 94.81 397 PRO B CA 1
ATOM 7418 C C . PRO B 1 397 ? -1.207 -17.797 13.312 1 94.81 397 PRO B C 1
ATOM 7420 O O . PRO B 1 397 ? -2.318 -17.281 13.133 1 94.81 397 PRO B O 1
ATOM 7423 N N . LEU B 1 398 ? -0.147 -17.344 12.672 1 95.81 398 LEU B N 1
ATOM 7424 C CA . LEU B 1 398 ? -0.174 -16.188 11.797 1 95.81 398 LEU B CA 1
ATOM 7425 C C . LEU B 1 398 ? -0.271 -16.609 10.336 1 95.81 398 LEU B C 1
ATOM 7427 O O . LEU B 1 398 ? -0.424 -15.766 9.445 1 95.81 398 LEU B O 1
ATOM 7431 N N . ALA B 1 399 ? -0.198 -17.797 10.008 1 94.12 399 ALA B N 1
ATOM 7432 C CA . ALA B 1 399 ? 0.019 -18.281 8.648 1 94.12 399 ALA B CA 1
ATOM 7433 C C . ALA B 1 399 ? -1.279 -18.25 7.844 1 94.12 399 ALA B C 1
ATOM 7435 O O . ALA B 1 399 ? -1.277 -17.922 6.656 1 94.12 399 ALA B O 1
ATOM 7436 N N . GLY B 1 400 ? -2.385 -18.516 8.508 1 90.38 400 GLY B N 1
ATOM 7437 C CA . GLY B 1 400 ? -3.602 -18.844 7.773 1 90.38 400 GLY B CA 1
ATOM 7438 C C . GLY B 1 400 ? -3.621 -20.266 7.238 1 90.38 400 GLY B C 1
ATOM 7439 O O . GLY B 1 400 ? -2.684 -21.031 7.469 1 90.38 400 GLY B O 1
ATOM 7440 N N . ASP B 1 401 ? -4.695 -20.641 6.469 1 86.31 401 ASP B N 1
ATOM 7441 C CA . ASP B 1 401 ? -4.836 -22.016 5.98 1 86.31 401 ASP B CA 1
ATOM 7442 C C . ASP B 1 401 ? -4.793 -22.062 4.453 1 86.31 401 ASP B C 1
ATOM 7444 O O . ASP B 1 401 ? -4.941 -21.031 3.793 1 86.31 401 ASP B O 1
ATOM 7448 N N . GLY B 1 402 ? -4.477 -23.234 3.953 1 75.62 402 GLY B N 1
ATOM 7449 C CA . GLY B 1 402 ? -4.645 -23.469 2.527 1 75.62 402 GLY B CA 1
ATOM 7450 C C . GLY B 1 402 ? -3.33 -23.656 1.794 1 75.62 402 GLY B C 1
ATOM 7451 O O . GLY B 1 402 ? -3.287 -24.281 0.738 1 75.62 402 GLY B O 1
ATOM 7452 N N . ILE B 1 403 ? -2.34 -23.031 2.299 1 73.69 403 ILE B N 1
ATOM 7453 C CA . ILE B 1 403 ? -1.062 -23.25 1.633 1 73.69 403 ILE B CA 1
ATOM 7454 C C . ILE B 1 403 ? 0.023 -23.516 2.674 1 73.69 403 ILE B C 1
ATOM 7456 O O . ILE B 1 403 ? 0.006 -22.922 3.762 1 73.69 403 ILE B O 1
ATOM 7460 N N . GLY B 1 404 ? 0.796 -24.422 2.328 1 76.44 404 GLY B N 1
ATOM 7461 C CA . GLY B 1 404 ? 1.938 -24.672 3.193 1 76.44 404 GLY B CA 1
ATOM 7462 C C . GLY B 1 404 ? 3.07 -23.672 2.986 1 76.44 404 GLY B C 1
ATOM 7463 O O . GLY B 1 404 ? 3.512 -23.453 1.857 1 76.44 404 GLY B O 1
ATOM 7464 N N . HIS B 1 405 ? 3.48 -23.047 4.047 1 84.12 405 HIS B N 1
ATOM 7465 C CA . HIS B 1 405 ? 4.605 -22.125 3.98 1 84.12 405 HIS B CA 1
ATOM 7466 C C . HIS B 1 405 ? 5.934 -22.859 3.988 1 84.12 405 HIS B C 1
ATOM 7468 O O . HIS B 1 405 ? 6.184 -23.688 4.871 1 84.12 405 HIS B O 1
ATOM 7474 N N . MET B 1 406 ? 6.715 -22.625 2.979 1 93.75 406 MET B N 1
ATOM 7475 C CA . MET B 1 406 ? 8.023 -23.25 2.82 1 93.75 406 MET B CA 1
ATOM 7476 C C . MET B 1 406 ? 9.125 -22.359 3.373 1 93.75 406 MET B C 1
ATOM 7478 O O . MET B 1 406 ? 9.156 -21.156 3.088 1 93.75 406 MET B O 1
ATOM 7482 N N . ASN B 1 407 ? 10.086 -22.984 4.129 1 97.19 407 ASN B N 1
ATOM 7483 C CA . ASN B 1 407 ? 10.977 -22.141 4.914 1 97.19 407 ASN B CA 1
ATOM 7484 C C . ASN B 1 407 ? 12.406 -22.188 4.391 1 97.19 407 ASN B C 1
ATOM 7486 O O . ASN B 1 407 ? 13.312 -21.578 4.965 1 97.19 407 ASN B O 1
ATOM 7490 N N . VAL B 1 408 ? 12.617 -22.891 3.221 1 98 408 VAL B N 1
ATOM 7491 C CA . VAL B 1 408 ? 13.969 -23.047 2.689 1 98 408 VAL B CA 1
ATOM 7492 C C . VAL B 1 408 ? 13.945 -22.875 1.172 1 98 408 VAL B C 1
ATOM 7494 O O . VAL B 1 408 ? 13.062 -23.391 0.494 1 98 408 VAL B O 1
ATOM 7497 N N . LEU B 1 409 ? 14.906 -22.094 0.632 1 98.5 409 LEU B N 1
ATOM 7498 C CA . LEU B 1 409 ? 15.266 -22.188 -0.778 1 98.5 409 LEU B CA 1
ATOM 7499 C C . LEU B 1 409 ? 16.406 -23.172 -0.975 1 98.5 409 LEU B C 1
ATOM 7501 O O . LEU B 1 409 ? 17.328 -23.234 -0.156 1 98.5 409 LEU B O 1
ATOM 7505 N N . TYR B 1 410 ? 16.375 -23.875 -2.098 1 98.44 410 TYR B N 1
ATOM 7506 C CA . TYR B 1 410 ? 17.453 -24.812 -2.307 1 98.44 410 TYR B CA 1
ATOM 7507 C C . TYR B 1 410 ? 17.969 -24.75 -3.738 1 98.44 410 TYR B C 1
ATOM 7509 O O . TYR B 1 410 ? 17.25 -24.312 -4.641 1 98.44 410 TYR B O 1
ATOM 7517 N N . LYS B 1 411 ? 19.188 -25.078 -3.91 1 98.44 411 LYS B N 1
ATOM 7518 C CA . LYS B 1 411 ? 19.859 -25.391 -5.16 1 98.44 411 LYS B CA 1
ATOM 7519 C C . LYS B 1 411 ? 20.438 -26.812 -5.133 1 98.44 411 LYS B C 1
ATOM 7521 O O . LYS B 1 411 ? 21.281 -27.125 -4.301 1 98.44 411 LYS B O 1
ATOM 7526 N N . TYR B 1 412 ? 19.953 -27.625 -6.02 1 98 412 TYR B N 1
ATOM 7527 C CA . TYR B 1 412 ? 20.375 -29.016 -6.09 1 98 412 TYR B CA 1
ATOM 7528 C C . TYR B 1 412 ? 21.188 -29.281 -7.352 1 98 412 TYR B C 1
ATOM 7530 O O . TYR B 1 412 ? 20.766 -28.922 -8.453 1 98 412 TYR B O 1
ATOM 7538 N N . ASP B 1 413 ? 22.344 -29.906 -7.148 1 97.5 413 ASP B N 1
ATOM 7539 C CA . ASP B 1 413 ? 23.219 -30.281 -8.25 1 97.5 413 ASP B CA 1
ATOM 7540 C C . ASP B 1 413 ? 23.047 -31.766 -8.594 1 97.5 413 ASP B C 1
ATOM 7542 O O . ASP B 1 413 ? 23.516 -32.625 -7.863 1 97.5 413 ASP B O 1
ATOM 7546 N N . LEU B 1 414 ? 22.5 -32.031 -9.75 1 96.62 414 LEU B N 1
ATOM 7547 C CA . LEU B 1 414 ? 22.172 -33.375 -10.156 1 96.62 414 LEU B CA 1
ATOM 7548 C C . LEU B 1 414 ? 23.422 -34.219 -10.406 1 96.62 414 LEU B C 1
ATOM 7550 O O . LEU B 1 414 ? 23.375 -35.438 -10.375 1 96.62 414 LEU B O 1
ATOM 7554 N N . VAL B 1 415 ? 24.438 -33.562 -10.734 1 95.88 415 VAL B N 1
ATOM 7555 C CA . VAL B 1 415 ? 25.672 -34.281 -11.047 1 95.88 415 VAL B CA 1
ATOM 7556 C C . VAL B 1 415 ? 26.406 -34.656 -9.758 1 95.88 415 VAL B C 1
ATOM 7558 O O . VAL B 1 415 ? 26.828 -35.781 -9.594 1 95.88 415 VAL B O 1
ATOM 7561 N N . THR B 1 416 ? 26.469 -33.781 -8.797 1 95.5 416 THR B N 1
ATOM 7562 C CA . THR B 1 416 ? 27.234 -34.031 -7.574 1 95.5 416 THR B CA 1
ATOM 7563 C C . THR B 1 416 ? 26.328 -34.594 -6.48 1 95.5 416 THR B C 1
ATOM 7565 O O . THR B 1 416 ? 26.812 -35.156 -5.512 1 95.5 416 THR B O 1
ATOM 7568 N N . GLY B 1 417 ? 25.078 -34.312 -6.52 1 94.88 417 GLY B N 1
ATOM 7569 C CA . GLY B 1 417 ? 24.141 -34.719 -5.496 1 94.88 417 GLY B CA 1
ATOM 7570 C C . GLY B 1 417 ? 24.094 -33.781 -4.312 1 94.88 417 GLY B C 1
ATOM 7571 O O . GLY B 1 417 ? 23.422 -34.062 -3.316 1 94.88 417 GLY B O 1
ATOM 7572 N N . VAL B 1 418 ? 24.766 -32.688 -4.402 1 95.81 418 VAL B N 1
ATOM 7573 C CA . VAL B 1 418 ? 24.844 -31.75 -3.281 1 95.81 418 VAL B CA 1
ATOM 7574 C C . VAL B 1 418 ? 23.656 -30.781 -3.305 1 95.81 418 VAL B C 1
ATOM 7576 O O . VAL B 1 418 ? 23.281 -30.297 -4.367 1 95.81 418 VAL B O 1
ATOM 7579 N N . THR B 1 419 ? 23.062 -30.578 -2.133 1 96.94 419 THR B N 1
ATOM 7580 C CA . THR B 1 419 ? 22.031 -29.562 -1.956 1 96.94 419 THR B CA 1
ATOM 7581 C C . THR B 1 419 ? 22.562 -28.375 -1.161 1 96.94 419 THR B C 1
ATOM 7583 O O . THR B 1 419 ? 23.078 -28.547 -0.061 1 96.94 419 THR B O 1
ATOM 7586 N N . GLN B 1 420 ? 22.531 -27.219 -1.713 1 97.88 420 GLN B N 1
ATOM 7587 C CA . GLN B 1 420 ? 22.75 -25.969 -0.981 1 97.88 420 GLN B CA 1
ATOM 7588 C C . GLN B 1 420 ? 21.438 -25.344 -0.552 1 97.88 420 GLN B C 1
ATOM 7590 O O . GLN B 1 420 ? 20.453 -25.359 -1.3 1 97.88 420 GLN B O 1
ATOM 7595 N N . LYS B 1 421 ? 21.422 -24.781 0.666 1 97.75 421 LYS B N 1
ATOM 7596 C CA . LYS B 1 421 ? 20.188 -24.266 1.239 1 97.75 421 LYS B CA 1
ATOM 7597 C C . LYS B 1 421 ? 20.359 -22.812 1.69 1 97.75 421 LYS B C 1
ATOM 7599 O O . LYS B 1 421 ? 21.422 -22.422 2.166 1 97.75 421 LYS B O 1
ATOM 7604 N N . TYR B 1 422 ? 19.344 -22.031 1.533 1 98.62 422 TYR B N 1
ATOM 7605 C CA . TYR B 1 422 ? 19.234 -20.703 2.1 1 98.62 422 TYR B CA 1
ATOM 7606 C C . TYR B 1 422 ? 18.031 -20.594 3.031 1 98.62 422 TYR B C 1
ATOM 7608 O O . TYR B 1 422 ? 16.922 -20.984 2.668 1 98.62 422 TYR B O 1
ATOM 7616 N N . ILE B 1 423 ? 18.297 -20.125 4.199 1 98.25 423 ILE B N 1
ATOM 7617 C CA . ILE B 1 423 ? 17.281 -19.859 5.223 1 98.25 423 ILE B CA 1
ATOM 7618 C C . ILE B 1 423 ? 17.344 -18.375 5.621 1 98.25 423 ILE B C 1
ATOM 7620 O O . ILE B 1 423 ? 18.375 -17.891 6.051 1 98.25 423 ILE B O 1
ATOM 7624 N N . ARG B 1 424 ? 16.266 -17.641 5.438 1 98.12 424 ARG B N 1
ATOM 7625 C CA . ARG B 1 424 ? 16.203 -16.219 5.691 1 98.12 424 ARG B CA 1
ATOM 7626 C C . ARG B 1 424 ? 16.188 -15.922 7.188 1 98.12 424 ARG B C 1
ATOM 7628 O O . ARG B 1 424 ? 16.734 -14.906 7.633 1 98.12 424 ARG B O 1
ATOM 7635 N N . GLY B 1 425 ? 15.508 -16.734 7.984 1 97.88 425 GLY B N 1
ATOM 7636 C CA . GLY B 1 425 ? 15.32 -16.594 9.422 1 97.88 425 GLY B CA 1
ATOM 7637 C C . GLY B 1 425 ? 14.203 -17.453 9.961 1 97.88 425 GLY B C 1
ATOM 7638 O O . GLY B 1 425 ? 13.414 -18.031 9.195 1 97.88 425 GLY B O 1
ATOM 7639 N N . PRO B 1 426 ? 14.094 -17.547 11.25 1 98.12 426 PRO B N 1
ATOM 7640 C CA . PRO B 1 426 ? 13.164 -18.516 11.852 1 98.12 426 PRO B CA 1
ATOM 7641 C C . PRO B 1 426 ? 11.703 -18.125 11.656 1 98.12 426 PRO B C 1
ATOM 7643 O O . PRO B 1 426 ? 10.797 -18.906 11.945 1 98.12 426 PRO B O 1
ATOM 7646 N N . ARG B 1 427 ? 11.422 -16.969 11.188 1 98.31 427 ARG B N 1
ATOM 7647 C CA . ARG B 1 427 ? 10.055 -16.516 11.023 1 98.31 427 ARG B CA 1
ATOM 7648 C C . ARG B 1 427 ? 9.82 -15.992 9.609 1 98.31 427 ARG B C 1
ATOM 7650 O O . ARG B 1 427 ? 9.07 -15.031 9.414 1 98.31 427 ARG B O 1
ATOM 7657 N N . HIS B 1 428 ? 10.562 -16.594 8.672 1 98.31 428 HIS B N 1
ATOM 7658 C CA . HIS B 1 428 ? 10.492 -16.219 7.266 1 98.31 428 HIS B CA 1
ATOM 7659 C C . HIS B 1 428 ? 10.219 -17.422 6.383 1 98.31 428 HIS B C 1
ATOM 7661 O O . HIS B 1 428 ? 10.742 -18.516 6.629 1 98.31 428 HIS B O 1
ATOM 7667 N N . PHE B 1 429 ? 9.383 -17.281 5.406 1 97.81 429 PHE B N 1
ATOM 7668 C CA . PHE B 1 429 ? 8.977 -18.328 4.465 1 97.81 429 PHE B CA 1
ATOM 7669 C C . PHE B 1 429 ? 9.07 -17.812 3.031 1 97.81 429 PHE B C 1
ATOM 7671 O O . PHE B 1 429 ? 9.188 -16.609 2.797 1 97.81 429 PHE B O 1
ATOM 7678 N N . PHE B 1 430 ? 9.023 -18.781 2.049 1 97.75 430 PHE B N 1
ATOM 7679 C CA . PHE B 1 430 ? 9.312 -18.375 0.677 1 97.75 430 PHE B CA 1
ATOM 7680 C C . PHE B 1 430 ? 8.148 -18.703 -0.244 1 97.75 430 PHE B C 1
ATOM 7682 O O . PHE B 1 430 ? 7.406 -19.656 0.001 1 97.75 430 PHE B O 1
ATOM 7689 N N . GLN B 1 431 ? 8.023 -17.875 -1.223 1 97 431 GLN B N 1
ATOM 7690 C CA . GLN B 1 431 ? 7.191 -18.188 -2.381 1 97 431 GLN B CA 1
ATOM 7691 C C . GLN B 1 431 ? 8.039 -18.734 -3.533 1 97 431 GLN B C 1
ATOM 7693 O O . GLN B 1 431 ? 9.25 -18.906 -3.391 1 97 431 GLN B O 1
ATOM 7698 N N . GLU B 1 432 ? 7.422 -19.047 -4.656 1 97.25 432 GLU B N 1
ATOM 7699 C CA . GLU B 1 432 ? 8.109 -19.688 -5.766 1 97.25 432 GLU B CA 1
ATOM 7700 C C . GLU B 1 432 ? 9.281 -18.859 -6.258 1 97.25 432 GLU B C 1
ATOM 7702 O O . GLU B 1 432 ? 9.133 -17.672 -6.543 1 97.25 432 GLU B O 1
ATOM 7707 N N . PRO B 1 433 ? 10.477 -19.453 -6.383 1 97.81 433 PRO B N 1
ATOM 7708 C CA . PRO B 1 433 ? 11.648 -18.688 -6.84 1 97.81 433 PRO B CA 1
ATOM 7709 C C . PRO B 1 433 ? 11.766 -18.656 -8.359 1 97.81 433 PRO B C 1
ATOM 7711 O O . PRO B 1 433 ? 11.047 -19.391 -9.062 1 97.81 433 PRO B O 1
ATOM 7714 N N . GLN B 1 434 ? 12.594 -17.812 -8.836 1 97.12 434 GLN B N 1
ATOM 7715 C CA . GLN B 1 434 ? 12.922 -17.656 -10.242 1 97.12 434 GLN B CA 1
ATOM 7716 C C . GLN B 1 434 ? 14.43 -17.516 -10.445 1 97.12 434 GLN B C 1
ATOM 7718 O O . GLN B 1 434 ? 15.078 -16.703 -9.773 1 97.12 434 GLN B O 1
ATOM 7723 N N . PHE B 1 435 ? 15 -18.375 -11.305 1 97.19 435 PHE B N 1
ATOM 7724 C CA . PHE B 1 435 ? 16.406 -18.25 -11.672 1 97.19 435 PHE B CA 1
ATOM 7725 C C . PHE B 1 435 ? 16.609 -17.125 -12.68 1 97.19 435 PHE B C 1
ATOM 7727 O O . PHE B 1 435 ? 15.82 -16.969 -13.609 1 97.19 435 PHE B O 1
ATOM 7734 N N . VAL B 1 436 ? 17.641 -16.312 -12.484 1 96.25 436 VAL B N 1
ATOM 7735 C CA . VAL B 1 436 ? 18.031 -15.219 -13.359 1 96.25 436 VAL B CA 1
ATOM 7736 C C . VAL B 1 436 ? 19.469 -15.43 -13.828 1 96.25 436 VAL B C 1
ATOM 7738 O O . VAL B 1 436 ? 20.422 -15.297 -13.047 1 96.25 436 VAL B O 1
ATOM 7741 N N . PRO B 1 437 ? 19.656 -15.695 -15.062 1 94.62 437 PRO B N 1
ATOM 7742 C CA . PRO B 1 437 ? 21.031 -15.859 -15.531 1 94.62 437 PRO B CA 1
ATOM 7743 C C . PRO B 1 437 ? 21.875 -14.602 -15.328 1 94.62 437 PRO B C 1
ATOM 7745 O O . PRO B 1 437 ? 21.375 -13.484 -15.484 1 94.62 437 PRO B O 1
ATOM 7748 N N . ARG B 1 438 ? 23.125 -14.789 -15.023 1 94.88 438 ARG B N 1
ATOM 7749 C CA . ARG B 1 438 ? 24.031 -13.656 -14.805 1 94.88 438 ARG B CA 1
ATOM 7750 C C . ARG B 1 438 ? 24.094 -12.766 -16.047 1 94.88 438 ARG B C 1
ATOM 7752 O O . ARG B 1 438 ? 24.188 -11.539 -15.93 1 94.88 438 ARG B O 1
ATOM 7759 N N . HIS B 1 439 ? 24.125 -13.312 -17.188 1 89.94 439 HIS B N 1
ATOM 7760 C CA . HIS B 1 439 ? 24.031 -12.734 -18.516 1 89.94 439 HIS B CA 1
ATOM 7761 C C . HIS B 1 439 ? 23.531 -13.758 -19.531 1 89.94 439 HIS B C 1
ATOM 7763 O O . HIS B 1 439 ? 23.516 -14.961 -19.234 1 89.94 439 HIS B O 1
ATOM 7769 N N . PRO B 1 440 ? 23.156 -13.398 -20.625 1 84 440 PRO B N 1
ATOM 7770 C CA . PRO B 1 440 ? 22.547 -14.32 -21.594 1 84 440 PRO B CA 1
ATOM 7771 C C . PRO B 1 440 ? 23.469 -15.484 -21.953 1 84 440 PRO B C 1
ATOM 7773 O O . PRO B 1 440 ? 23 -16.594 -22.234 1 84 440 PRO B O 1
ATOM 7776 N N . GLY B 1 441 ? 24.719 -15.281 -21.953 1 86.06 441 GLY B N 1
ATOM 7777 C CA . GLY B 1 441 ? 25.672 -16.312 -22.328 1 86.06 441 GLY B CA 1
ATOM 7778 C C . GLY B 1 441 ? 26.281 -17.031 -21.156 1 86.06 441 GLY B C 1
ATOM 7779 O O . GLY B 1 441 ? 27.25 -17.797 -21.312 1 86.06 441 GLY B O 1
ATOM 7780 N N . ALA B 1 442 ? 25.734 -16.859 -20 1 92.38 442 ALA B N 1
ATOM 7781 C CA . ALA B 1 442 ? 26.281 -17.484 -18.797 1 92.38 442 ALA B CA 1
ATOM 7782 C C . ALA B 1 442 ? 26.078 -19 -18.812 1 92.38 442 ALA B C 1
ATOM 7784 O O . ALA B 1 442 ? 25.125 -19.5 -19.406 1 92.38 442 ALA B O 1
ATOM 7785 N N . ALA B 1 443 ? 26.984 -19.734 -18.172 1 94.5 443 ALA B N 1
ATOM 7786 C CA . ALA B 1 443 ? 26.812 -21.188 -18.016 1 94.5 443 ALA B CA 1
ATOM 7787 C C . ALA B 1 443 ? 25.562 -21.5 -17.188 1 94.5 443 ALA B C 1
ATOM 7789 O O . ALA B 1 443 ? 25.109 -20.672 -16.406 1 94.5 443 ALA B O 1
ATOM 7790 N N . GLU B 1 444 ? 24.984 -22.703 -17.438 1 94.69 444 GLU B N 1
ATOM 7791 C CA . GLU B 1 444 ? 23.859 -23.125 -16.609 1 94.69 444 GLU B CA 1
ATOM 7792 C C . GLU B 1 444 ? 24.203 -23.016 -15.125 1 94.69 444 GLU B C 1
ATOM 7794 O O . GLU B 1 444 ? 25.281 -23.438 -14.695 1 94.69 444 GLU B O 1
ATOM 7799 N N . GLY B 1 445 ? 23.359 -22.422 -14.422 1 93.81 445 GLY B N 1
ATOM 7800 C CA . GLY B 1 445 ? 23.547 -22.312 -12.984 1 93.81 445 GLY B CA 1
ATOM 7801 C C . GLY B 1 445 ? 24.297 -21.062 -12.586 1 93.81 445 GLY B C 1
ATOM 7802 O O . GLY B 1 445 ? 24.328 -20.688 -11.406 1 93.81 445 GLY B O 1
ATOM 7803 N N . ASP B 1 446 ? 24.984 -20.422 -13.523 1 96.5 446 ASP B N 1
ATOM 7804 C CA . ASP B 1 446 ? 25.641 -19.156 -13.25 1 96.5 446 ASP B CA 1
ATOM 7805 C C . ASP B 1 446 ? 24.656 -17.984 -13.32 1 96.5 446 ASP B C 1
ATOM 7807 O O . ASP B 1 446 ? 24.359 -17.484 -14.406 1 96.5 446 ASP B O 1
ATOM 7811 N N . GLY B 1 447 ? 24.219 -17.547 -12.156 1 97.5 447 GLY B N 1
ATOM 7812 C CA . GLY B 1 447 ? 23.203 -16.5 -12.07 1 97.5 447 GLY B CA 1
ATOM 7813 C C . GLY B 1 447 ? 22.703 -16.266 -10.656 1 97.5 447 GLY B C 1
ATOM 7814 O O . GLY B 1 447 ? 23.469 -16.391 -9.695 1 97.5 447 GLY B O 1
ATOM 7815 N N . PHE B 1 448 ? 21.562 -15.789 -10.578 1 98.5 448 PHE B N 1
ATOM 7816 C CA . PHE B 1 448 ? 20.938 -15.406 -9.32 1 98.5 448 PHE B CA 1
ATOM 7817 C C . PHE B 1 448 ? 19.594 -16.094 -9.148 1 98.5 448 PHE B C 1
ATOM 7819 O O . PHE B 1 448 ? 18.984 -16.547 -10.125 1 98.5 448 PHE B O 1
ATOM 7826 N N . LEU B 1 449 ? 19.188 -16.281 -7.941 1 98.69 449 LEU B N 1
ATOM 7827 C CA . LEU B 1 449 ? 17.844 -16.734 -7.598 1 98.69 449 LEU B CA 1
ATOM 7828 C C . LEU B 1 449 ? 17.062 -15.625 -6.887 1 98.69 449 LEU B C 1
ATOM 7830 O O . LEU B 1 449 ? 17.594 -14.992 -5.961 1 98.69 449 LEU B O 1
ATOM 7834 N N . ILE B 1 450 ? 15.898 -15.312 -7.363 1 98.44 450 ILE B N 1
ATOM 7835 C CA . ILE B 1 450 ? 15.055 -14.305 -6.727 1 98.44 450 ILE B CA 1
ATOM 7836 C C . ILE B 1 450 ? 13.766 -14.945 -6.227 1 98.44 450 ILE B C 1
ATOM 7838 O O . ILE B 1 450 ? 13.234 -15.859 -6.863 1 98.44 450 ILE B O 1
ATOM 7842 N N . ALA B 1 451 ? 13.25 -14.5 -5.09 1 98.25 451 ALA B N 1
ATOM 7843 C CA . ALA B 1 451 ? 12.016 -15.016 -4.523 1 98.25 451 ALA B CA 1
ATOM 7844 C C . ALA B 1 451 ? 11.391 -14.023 -3.553 1 98.25 451 ALA B C 1
ATOM 7846 O O . ALA B 1 451 ? 12.094 -13.227 -2.932 1 98.25 451 ALA B O 1
ATOM 7847 N N . LEU B 1 452 ? 10.133 -14.062 -3.463 1 98.12 452 LEU B N 1
ATOM 7848 C CA . LEU B 1 452 ? 9.453 -13.312 -2.414 1 98.12 452 LEU B CA 1
ATOM 7849 C C . LEU B 1 452 ? 9.531 -14.047 -1.081 1 98.12 452 LEU B C 1
ATOM 7851 O O . LEU B 1 452 ? 9.414 -15.273 -1.037 1 98.12 452 LEU B O 1
ATOM 7855 N N . VAL B 1 453 ? 9.68 -13.289 -0.042 1 98.38 453 VAL B N 1
ATOM 7856 C CA . VAL B 1 453 ? 9.758 -13.797 1.324 1 98.38 453 VAL B CA 1
ATOM 7857 C C . VAL B 1 453 ? 8.547 -13.312 2.121 1 98.38 453 VAL B C 1
ATOM 7859 O O . VAL B 1 453 ? 8.211 -12.125 2.086 1 98.38 453 VAL B O 1
ATOM 7862 N N . ASN B 1 454 ? 7.926 -14.211 2.781 1 97.94 454 ASN B N 1
ATOM 7863 C CA . ASN B 1 454 ? 6.926 -13.875 3.789 1 97.94 454 ASN B CA 1
ATOM 7864 C C . ASN B 1 454 ? 7.574 -13.586 5.141 1 97.94 454 ASN B C 1
ATOM 7866 O O . ASN B 1 454 ? 7.992 -14.508 5.844 1 97.94 454 ASN B O 1
ATOM 7870 N N . ASN B 1 455 ? 7.609 -12.359 5.512 1 98.06 455 ASN B N 1
ATOM 7871 C CA . ASN B 1 455 ? 8.172 -11.945 6.793 1 98.06 455 ASN B CA 1
ATOM 7872 C C . ASN B 1 455 ? 7.105 -11.906 7.883 1 98.06 455 ASN B C 1
ATOM 7874 O O . ASN B 1 455 ? 6.359 -10.93 7.996 1 98.06 455 ASN B O 1
ATOM 7878 N N . PHE B 1 456 ? 7.152 -12.898 8.711 1 97.38 456 PHE B N 1
ATOM 7879 C CA . PHE B 1 456 ? 6.125 -13.023 9.742 1 97.38 456 PHE B CA 1
ATOM 7880 C C . PHE B 1 456 ? 6.434 -12.125 10.93 1 97.38 456 PHE B C 1
ATOM 7882 O O . PHE B 1 456 ? 5.551 -11.828 11.742 1 97.38 456 PHE B O 1
ATOM 7889 N N . ASP B 1 457 ? 7.68 -11.688 11.023 1 95.44 457 ASP B N 1
ATOM 7890 C CA . ASP B 1 457 ? 8.047 -10.758 12.086 1 95.44 457 ASP B CA 1
ATOM 7891 C C . ASP B 1 457 ? 7.328 -9.422 11.922 1 95.44 457 ASP B C 1
ATOM 7893 O O . ASP B 1 457 ? 6.844 -8.844 12.898 1 95.44 457 ASP B O 1
ATOM 7897 N N . GLU B 1 458 ? 7.289 -9 10.75 1 94.5 458 GLU B N 1
ATOM 7898 C CA . GLU B 1 458 ? 6.77 -7.664 10.469 1 94.5 458 GLU B CA 1
ATOM 7899 C C . GLU B 1 458 ? 5.43 -7.734 9.742 1 94.5 458 GLU B C 1
ATOM 7901 O O . GLU B 1 458 ? 4.762 -6.715 9.555 1 94.5 458 GLU B O 1
ATOM 7906 N N . MET B 1 459 ? 4.965 -8.938 9.359 1 96.12 459 MET B N 1
ATOM 7907 C CA . MET B 1 459 ? 3.771 -9.148 8.547 1 96.12 459 MET B CA 1
ATOM 7908 C C . MET B 1 459 ? 3.828 -8.312 7.273 1 96.12 459 MET B C 1
ATOM 7910 O O . MET B 1 459 ? 2.867 -7.617 6.938 1 96.12 459 MET B O 1
ATOM 7914 N N . THR B 1 460 ? 4.992 -8.32 6.648 1 96.75 460 THR B N 1
ATOM 7915 C CA . THR B 1 460 ? 5.266 -7.727 5.344 1 96.75 460 THR B CA 1
ATOM 7916 C C . THR B 1 460 ? 5.973 -8.727 4.43 1 96.75 460 THR B C 1
ATOM 7918 O O . THR B 1 460 ? 6.191 -9.875 4.812 1 96.75 460 THR B O 1
ATOM 7921 N N . SER B 1 461 ? 6.258 -8.297 3.188 1 97.56 461 SER B N 1
ATOM 7922 C CA . SER B 1 461 ? 6.98 -9.148 2.246 1 97.56 461 SER B CA 1
ATOM 7923 C C . SER B 1 461 ? 8.312 -8.523 1.85 1 97.56 461 SER B C 1
ATOM 7925 O O . SER B 1 461 ? 8.531 -7.332 2.049 1 97.56 461 SER B O 1
ATOM 7927 N N . GLU B 1 462 ? 9.203 -9.375 1.437 1 98.31 462 GLU B N 1
ATOM 7928 C CA . GLU B 1 462 ? 10.5 -8.945 0.916 1 98.31 462 GLU B CA 1
ATOM 7929 C C . GLU B 1 462 ? 10.867 -9.711 -0.351 1 98.31 462 GLU B C 1
ATOM 7931 O O . GLU B 1 462 ? 10.344 -10.797 -0.598 1 98.31 462 GLU B O 1
ATOM 7936 N N . LEU B 1 463 ? 11.633 -9.055 -1.163 1 98.69 463 LEU B N 1
ATOM 7937 C CA . LEU B 1 463 ? 12.266 -9.742 -2.285 1 98.69 463 LEU B CA 1
ATOM 7938 C C . LEU B 1 463 ? 13.719 -10.07 -1.973 1 98.69 463 LEU B C 1
ATOM 7940 O O . LEU B 1 463 ? 14.508 -9.18 -1.654 1 98.69 463 LEU B O 1
ATOM 7944 N N . VAL B 1 464 ? 14.086 -11.328 -2.02 1 98.81 464 VAL B N 1
ATOM 7945 C CA . VAL B 1 464 ? 15.461 -11.75 -1.765 1 98.81 464 VAL B CA 1
ATOM 7946 C C . VAL B 1 464 ? 16.156 -12.047 -3.088 1 98.81 464 VAL B C 1
ATOM 7948 O O . VAL B 1 464 ? 15.547 -12.578 -4.016 1 98.81 464 VAL B O 1
ATOM 7951 N N . ILE B 1 465 ? 17.391 -11.664 -3.193 1 98.88 465 ILE B N 1
ATOM 7952 C CA . ILE B 1 465 ? 18.281 -11.984 -4.309 1 98.88 465 ILE B CA 1
ATOM 7953 C C . ILE B 1 465 ? 19.484 -12.758 -3.805 1 98.88 465 ILE B C 1
ATOM 7955 O O . ILE B 1 465 ? 20.219 -12.281 -2.938 1 98.88 465 ILE B O 1
ATOM 7959 N N . ILE B 1 466 ? 19.672 -13.906 -4.352 1 98.81 466 ILE B N 1
ATOM 7960 C CA . ILE B 1 466 ? 20.766 -14.789 -3.957 1 98.81 466 ILE B CA 1
ATOM 7961 C C . ILE B 1 466 ? 21.703 -15.008 -5.141 1 98.81 466 ILE B C 1
ATOM 7963 O O . ILE B 1 466 ? 21.25 -15.312 -6.246 1 98.81 466 ILE B O 1
ATOM 7967 N N . ASP B 1 467 ? 23 -14.789 -4.918 1 98.56 467 ASP B N 1
ATOM 7968 C CA . ASP B 1 467 ? 23.984 -15.234 -5.883 1 98.56 467 ASP B CA 1
ATOM 7969 C C . ASP B 1 467 ? 24.172 -16.75 -5.828 1 98.56 467 ASP B C 1
ATOM 7971 O O . ASP B 1 467 ? 24.594 -17.297 -4.801 1 98.56 467 ASP B O 1
ATOM 7975 N N . CYS B 1 468 ? 23.906 -17.438 -6.906 1 98.06 468 CYS B N 1
ATOM 7976 C CA . CYS B 1 468 ? 23.875 -18.891 -6.902 1 98.06 468 CYS B CA 1
ATOM 7977 C C . CYS B 1 468 ? 25.266 -19.469 -6.68 1 98.06 468 CYS B C 1
ATOM 7979 O O . CYS B 1 468 ? 25.422 -20.656 -6.383 1 98.06 468 CYS B O 1
ATOM 7981 N N . ASP B 1 469 ? 26.328 -18.609 -6.742 1 96.5 469 ASP B N 1
ATOM 7982 C CA . ASP B 1 469 ? 27.688 -19.016 -6.422 1 96.5 469 ASP B CA 1
ATOM 7983 C C . ASP B 1 469 ? 27.953 -18.922 -4.922 1 96.5 469 ASP B C 1
ATOM 7985 O O . ASP B 1 469 ? 28.969 -19.438 -4.43 1 96.5 469 ASP B O 1
ATOM 7989 N N . ASP B 1 470 ? 27.172 -18.297 -4.23 1 97.31 470 ASP B N 1
ATOM 7990 C CA . ASP B 1 470 ? 27.188 -18.141 -2.779 1 97.31 470 ASP B CA 1
ATOM 7991 C C . ASP B 1 470 ? 25.781 -18.281 -2.195 1 97.31 470 ASP B C 1
ATOM 7993 O O . ASP B 1 470 ? 25.25 -17.312 -1.639 1 97.31 470 ASP B O 1
ATOM 7997 N N . PHE B 1 471 ? 25.281 -19.516 -2.221 1 98.12 471 PHE B N 1
ATOM 7998 C CA . PHE B 1 471 ? 23.859 -19.766 -2.125 1 98.12 471 PHE B CA 1
ATOM 7999 C C . PHE B 1 471 ? 23.375 -19.641 -0.682 1 98.12 471 PHE B C 1
ATOM 8001 O O . PHE B 1 471 ? 22.188 -19.5 -0.427 1 98.12 471 PHE B O 1
ATOM 8008 N N . GLU B 1 472 ? 24.219 -19.719 0.32 1 97.12 472 GLU B N 1
ATOM 8009 C CA . GLU B 1 472 ? 23.812 -19.75 1.725 1 97.12 472 GLU B CA 1
ATOM 8010 C C . GLU B 1 472 ? 23.562 -18.344 2.264 1 97.12 472 GLU B C 1
ATOM 8012 O O . GLU B 1 472 ? 23.062 -18.188 3.375 1 97.12 472 GLU B O 1
ATOM 8017 N N . LYS B 1 473 ? 23.938 -17.375 1.44 1 97.88 473 LYS B N 1
ATOM 8018 C CA . LYS B 1 473 ? 23.734 -15.984 1.833 1 97.88 473 LYS B CA 1
ATOM 8019 C C . LYS B 1 473 ? 23.016 -15.203 0.747 1 97.88 473 LYS B C 1
ATOM 8021 O O . LYS B 1 473 ? 23.062 -15.555 -0.431 1 97.88 473 LYS B O 1
ATOM 8026 N N . HIS B 1 474 ? 22.281 -14.234 1.152 1 98.62 474 HIS B N 1
ATOM 8027 C CA . HIS B 1 474 ? 21.656 -13.359 0.162 1 98.62 474 HIS B CA 1
ATOM 8028 C C . HIS B 1 474 ? 22.594 -12.227 -0.229 1 98.62 474 HIS B C 1
ATOM 8030 O O . HIS B 1 474 ? 23.359 -11.727 0.604 1 98.62 474 HIS B O 1
ATOM 8036 N N . ALA B 1 475 ? 22.547 -11.844 -1.48 1 98.62 475 ALA B N 1
ATOM 8037 C CA . ALA B 1 475 ? 23.219 -10.641 -1.961 1 98.62 475 ALA B CA 1
ATOM 8038 C C . ALA B 1 475 ? 22.469 -9.383 -1.549 1 98.62 475 ALA B C 1
ATOM 8040 O O . ALA B 1 475 ? 23.078 -8.383 -1.172 1 98.62 475 ALA B O 1
ATOM 8041 N N . ALA B 1 476 ? 21.125 -9.422 -1.597 1 98.75 476 ALA B N 1
ATOM 8042 C CA . ALA B 1 476 ? 20.312 -8.25 -1.27 1 98.75 476 ALA B CA 1
ATOM 8043 C C . ALA B 1 476 ? 18.922 -8.664 -0.808 1 98.75 476 ALA B C 1
ATOM 8045 O O . ALA B 1 476 ? 18.438 -9.734 -1.171 1 98.75 476 ALA B O 1
ATOM 8046 N N . ILE B 1 477 ? 18.344 -7.895 0.038 1 98.75 477 ILE B N 1
ATOM 8047 C CA . ILE B 1 477 ? 16.938 -7.949 0.442 1 98.75 477 ILE B CA 1
ATOM 8048 C C . ILE B 1 477 ? 16.266 -6.613 0.131 1 98.75 477 ILE B C 1
ATOM 8050 O O . ILE B 1 477 ? 16.734 -5.559 0.562 1 98.75 477 ILE B O 1
ATOM 8054 N N . ALA B 1 478 ? 15.266 -6.613 -0.682 1 98.75 478 ALA B N 1
ATOM 8055 C CA . ALA B 1 478 ? 14.414 -5.445 -0.885 1 98.75 478 ALA B CA 1
ATOM 8056 C C . ALA B 1 478 ? 13.125 -5.562 -0.079 1 98.75 478 ALA B C 1
ATOM 8058 O O . ALA B 1 478 ? 12.32 -6.469 -0.308 1 98.75 478 ALA B O 1
ATOM 8059 N N . LYS B 1 479 ? 12.875 -4.652 0.801 1 98.25 479 LYS B N 1
ATOM 8060 C CA . LYS B 1 479 ? 11.734 -4.742 1.707 1 98.25 479 LYS B CA 1
ATOM 8061 C C . LYS B 1 479 ? 10.523 -4.02 1.13 1 98.25 479 LYS B C 1
ATOM 8063 O O . LYS B 1 479 ? 10.648 -2.943 0.544 1 98.25 479 LYS B O 1
ATOM 8068 N N . LEU B 1 480 ? 9.414 -4.668 1.197 1 97.5 480 LEU B N 1
ATOM 8069 C CA . LEU B 1 480 ? 8.141 -4.023 0.879 1 97.5 480 LEU B CA 1
ATOM 8070 C C . LEU B 1 480 ? 7.453 -3.521 2.145 1 97.5 480 LEU B C 1
ATOM 8072 O O . LEU B 1 480 ? 7.5 -4.184 3.184 1 97.5 480 LEU B O 1
ATOM 8076 N N . PRO B 1 481 ? 6.773 -2.404 2.064 1 94.56 481 PRO B N 1
ATOM 8077 C CA . PRO B 1 481 ? 6.023 -1.913 3.221 1 94.56 481 PRO B CA 1
ATOM 8078 C C . PRO B 1 481 ? 4.652 -2.574 3.357 1 94.56 481 PRO B C 1
ATOM 8080 O O . PRO B 1 481 ? 3.846 -2.162 4.195 1 94.56 481 PRO B O 1
ATOM 8083 N N . VAL B 1 482 ? 4.359 -3.555 2.5 1 94.19 482 VAL B N 1
ATOM 8084 C CA . VAL B 1 482 ? 3.055 -4.207 2.486 1 94.19 482 VAL B CA 1
ATOM 8085 C C . VAL B 1 482 ? 3.234 -5.723 2.477 1 94.19 482 VAL B C 1
ATOM 8087 O O . VAL B 1 482 ? 4.293 -6.227 2.096 1 94.19 482 VAL B O 1
ATOM 8090 N N . ARG B 1 483 ? 2.178 -6.348 2.902 1 96.19 483 ARG B N 1
ATOM 8091 C CA . ARG B 1 483 ? 2.107 -7.805 2.871 1 96.19 483 ARG B CA 1
ATOM 8092 C C . ARG B 1 483 ? 1.505 -8.297 1.559 1 96.19 483 ARG B C 1
ATOM 8094 O O . ARG B 1 483 ? 0.418 -7.867 1.168 1 96.19 483 ARG B O 1
ATOM 8101 N N . LEU B 1 484 ? 2.23 -9.094 0.867 1 96.31 484 LEU B N 1
ATOM 8102 C CA . LEU B 1 484 ? 1.717 -9.773 -0.315 1 96.31 484 LEU B CA 1
ATOM 8103 C C . LEU B 1 484 ? 1.407 -11.234 -0.006 1 96.31 484 LEU B C 1
ATOM 8105 O O . LEU B 1 484 ? 2.291 -11.984 0.413 1 96.31 484 LEU B O 1
ATOM 8109 N N . ARG B 1 485 ? 0.217 -11.617 -0.224 1 94.38 485 ARG B N 1
ATOM 8110 C CA . ARG B 1 485 ? -0.182 -13.008 -0.019 1 94.38 485 ARG B CA 1
ATOM 8111 C C . ARG B 1 485 ? 0.667 -13.953 -0.866 1 94.38 485 ARG B C 1
ATOM 8113 O O . ARG B 1 485 ? 1.234 -13.547 -1.881 1 94.38 485 ARG B O 1
ATOM 8120 N N . PRO B 1 486 ? 0.691 -15.172 -0.334 1 92.19 486 PRO B N 1
ATOM 8121 C CA . PRO B 1 486 ? 1.376 -16.125 -1.201 1 92.19 486 PRO B CA 1
ATOM 8122 C C . PRO B 1 486 ? 0.749 -16.234 -2.59 1 92.19 486 PRO B C 1
ATOM 8124 O O . PRO B 1 486 ? -0.472 -16.359 -2.713 1 92.19 486 PRO B O 1
ATOM 8127 N N . GLY B 1 487 ? 1.604 -15.945 -3.49 1 88.62 487 GLY B N 1
ATOM 8128 C CA . GLY B 1 487 ? 1.22 -16.109 -4.883 1 88.62 487 GLY B CA 1
ATOM 8129 C C . GLY B 1 487 ? 1.779 -17.375 -5.512 1 88.62 487 GLY B C 1
ATOM 8130 O O . GLY B 1 487 ? 2.303 -18.25 -4.809 1 88.62 487 GLY B O 1
ATOM 8131 N N . PHE B 1 488 ? 1.442 -17.469 -6.754 1 85 488 PHE B N 1
ATOM 8132 C CA . PHE B 1 488 ? 1.867 -18.688 -7.414 1 85 488 PHE B CA 1
ATOM 8133 C C . PHE B 1 488 ? 3.027 -18.422 -8.367 1 85 488 PHE B C 1
ATOM 8135 O O . PHE B 1 488 ? 4.129 -18.078 -7.926 1 85 488 PHE B O 1
ATOM 8142 N N . HIS B 1 489 ? 2.672 -18.375 -9.609 1 91.81 489 HIS B N 1
ATOM 8143 C CA . HIS B 1 489 ? 3.762 -18.531 -10.562 1 91.81 489 HIS B CA 1
ATOM 8144 C C . HIS B 1 489 ? 4.109 -17.203 -11.227 1 91.81 489 HIS B C 1
ATOM 8146 O O . HIS B 1 489 ? 3.221 -16.422 -11.555 1 91.81 489 HIS B O 1
ATOM 8152 N N . GLY B 1 490 ? 5.395 -16.953 -11.219 1 95.06 490 GLY B N 1
ATOM 8153 C CA . GLY B 1 490 ? 5.926 -15.773 -11.883 1 95.06 490 GLY B CA 1
ATOM 8154 C C . GLY B 1 490 ? 7.035 -16.094 -12.867 1 95.06 490 GLY B C 1
ATOM 8155 O O . GLY B 1 490 ? 7.43 -17.25 -13.008 1 95.06 490 GLY B O 1
ATOM 8156 N N . ASN B 1 491 ? 7.426 -15.086 -13.586 1 96.12 491 ASN B N 1
ATOM 8157 C CA . ASN B 1 491 ? 8.5 -15.195 -14.57 1 96.12 491 ASN B CA 1
ATOM 8158 C C . ASN B 1 491 ? 9.391 -13.961 -14.57 1 96.12 491 ASN B C 1
ATOM 8160 O O . ASN B 1 491 ? 8.945 -12.867 -14.227 1 96.12 491 ASN B O 1
ATOM 8164 N N . TRP B 1 492 ? 10.633 -14.211 -14.891 1 95.62 492 TRP B N 1
ATOM 8165 C CA . TRP B 1 492 ? 11.617 -13.148 -15.094 1 95.62 492 TRP B CA 1
ATOM 8166 C C . TRP B 1 492 ? 11.68 -12.727 -16.562 1 95.62 492 TRP B C 1
ATOM 8168 O O . TRP B 1 492 ? 11.664 -13.578 -17.453 1 95.62 492 TRP B O 1
ATOM 8178 N N . VAL B 1 493 ? 11.664 -11.469 -16.812 1 94.62 493 VAL B N 1
ATOM 8179 C CA . VAL B 1 493 ? 11.883 -10.906 -18.141 1 94.62 493 VAL B CA 1
ATOM 8180 C C . VAL B 1 493 ? 13.125 -10.016 -18.125 1 94.62 493 VAL B C 1
ATOM 8182 O O . VAL B 1 493 ? 13.094 -8.906 -17.578 1 94.62 493 VAL B O 1
ATOM 8185 N N . ASP B 1 494 ? 14.172 -10.453 -18.766 1 93.38 494 ASP B N 1
ATOM 8186 C CA . ASP B 1 494 ? 15.414 -9.695 -18.828 1 93.38 494 ASP B CA 1
ATOM 8187 C C . ASP B 1 494 ? 15.297 -8.547 -19.828 1 93.38 494 ASP B C 1
ATOM 8189 O O . ASP B 1 494 ? 14.602 -8.656 -20.844 1 93.38 494 ASP B O 1
ATOM 8193 N N . ASP B 1 495 ? 16.016 -7.426 -19.594 1 90.62 495 ASP B N 1
ATOM 8194 C CA . ASP B 1 495 ? 15.977 -6.277 -20.5 1 90.62 495 ASP B CA 1
ATOM 8195 C C . ASP B 1 495 ? 16.531 -6.641 -21.875 1 90.62 495 ASP B C 1
ATOM 8197 O O . ASP B 1 495 ? 16.172 -6.031 -22.875 1 90.62 495 ASP B O 1
ATOM 8201 N N . THR B 1 496 ? 17.516 -7.391 -21.938 1 80.31 496 THR B N 1
ATOM 8202 C CA . THR B 1 496 ? 18.141 -7.762 -23.203 1 80.31 496 THR B CA 1
ATOM 8203 C C . THR B 1 496 ? 17.219 -8.695 -24 1 80.31 496 THR B C 1
ATOM 8205 O O . THR B 1 496 ? 17.422 -8.891 -25.188 1 80.31 496 THR B O 1
ATOM 8208 N N . ASP B 1 497 ? 16.391 -9.242 -23.453 1 62.5 497 ASP B N 1
ATOM 8209 C CA . ASP B 1 497 ? 15.516 -10.18 -24.141 1 62.5 497 ASP B CA 1
ATOM 8210 C C . ASP B 1 497 ? 14.094 -9.625 -24.234 1 62.5 497 ASP B C 1
ATOM 8212 O O . ASP B 1 497 ? 13.328 -9.695 -23.266 1 62.5 497 ASP B O 1
ATOM 8216 N N . ILE B 1 498 ? 13.984 -8.461 -25.219 1 48.38 498 ILE B N 1
ATOM 8217 C CA . ILE B 1 498 ? 12.727 -7.734 -25.312 1 48.38 498 ILE B CA 1
ATOM 8218 C C . ILE B 1 498 ? 11.562 -8.719 -25.328 1 48.38 498 ILE B C 1
ATOM 8220 O O . ILE B 1 498 ? 10.43 -8.359 -24.984 1 48.38 498 ILE B O 1
ATOM 8224 N N . ASP B 1 499 ? 11.641 -9.602 -26.266 1 48.22 499 ASP B N 1
ATOM 8225 C CA . ASP B 1 499 ? 10.422 -10.383 -26.469 1 48.22 499 ASP B CA 1
ATOM 8226 C C . ASP B 1 499 ? 10.133 -11.281 -25.281 1 48.22 499 ASP B C 1
ATOM 8228 O O . ASP B 1 499 ? 9.352 -12.234 -25.391 1 48.22 499 ASP B O 1
ATOM 8232 N N . GLY B 1 500 ? 10.914 -10.812 -24.109 1 49.75 500 GLY B N 1
ATOM 8233 C CA . GLY B 1 500 ? 10.766 -11.547 -22.875 1 49.75 500 GLY B CA 1
ATOM 8234 C C . GLY B 1 500 ? 11.523 -12.859 -22.844 1 49.75 500 GLY B C 1
ATOM 8235 O O . GLY B 1 500 ? 11.445 -13.617 -21.875 1 49.75 500 GLY B O 1
ATOM 8236 N N . ARG B 1 501 ? 11.969 -13.391 -24 1 51.19 501 ARG B N 1
ATOM 8237 C CA . ARG B 1 501 ? 12.68 -14.664 -24 1 51.19 501 ARG B CA 1
ATOM 8238 C C . ARG B 1 501 ? 14.008 -14.547 -24.75 1 51.19 501 ARG B C 1
ATOM 8240 O O . ARG B 1 501 ? 14.086 -13.883 -25.781 1 51.19 501 ARG B O 1
ATOM 8247 N N . PRO B 1 502 ? 15.188 -14.758 -24.141 1 45.69 502 PRO B N 1
ATOM 8248 C CA . PRO B 1 502 ? 16.547 -14.617 -24.672 1 45.69 502 PRO B CA 1
ATOM 8249 C C . PRO B 1 502 ? 16.688 -15.211 -26.078 1 45.69 502 PRO B C 1
ATOM 8251 O O . PRO B 1 502 ? 16.016 -16.188 -26.406 1 45.69 502 PRO B O 1
ATOM 8254 N N . ALA B 1 503 ? 17.047 -14.273 -27.062 1 43.69 503 ALA B N 1
ATOM 8255 C CA . ALA B 1 503 ? 17.469 -14.805 -28.359 1 43.69 503 ALA B CA 1
ATOM 8256 C C . ALA B 1 503 ? 18.359 -16.031 -28.188 1 43.69 503 ALA B C 1
ATOM 8258 O O . ALA B 1 503 ? 19.047 -16.172 -27.172 1 43.69 503 ALA B O 1
ATOM 8259 N N . THR B 1 504 ? 17.875 -17.062 -29.016 1 40.31 504 THR B N 1
ATOM 8260 C CA . THR B 1 504 ? 18.812 -18.188 -29.062 1 40.31 504 THR B CA 1
ATOM 8261 C C . THR B 1 504 ? 20.25 -17.688 -29.156 1 40.31 504 THR B C 1
ATOM 8263 O O . THR B 1 504 ? 20.547 -16.812 -29.953 1 40.31 504 THR B O 1
ATOM 8266 N N . VAL B 1 505 ? 20.844 -17.391 -28.188 1 36.66 505 VAL B N 1
ATOM 8267 C CA . VAL B 1 505 ? 22.266 -17.219 -28.469 1 36.66 505 VAL B CA 1
ATOM 8268 C C . VAL B 1 505 ? 22.656 -18.078 -29.672 1 36.66 505 VAL B C 1
ATOM 8270 O O . VAL B 1 505 ? 22.219 -19.234 -29.797 1 36.66 505 VAL B O 1
ATOM 8273 N N . ALA B 1 506 ? 23.172 -17.672 -30.828 1 35.72 506 ALA B N 1
ATOM 8274 C CA . ALA B 1 506 ? 23.891 -18.594 -31.703 1 35.72 506 ALA B CA 1
ATOM 8275 C C . ALA B 1 506 ? 24.375 -19.828 -30.938 1 35.72 506 ALA B C 1
ATOM 8277 O O . ALA B 1 506 ? 24.5 -19.797 -29.703 1 35.72 506 ALA B O 1
ATOM 8278 N N . GLU B 1 507 ? 24.734 -20.984 -31.641 1 34.78 507 GLU B N 1
ATOM 8279 C CA . GLU B 1 507 ? 25.281 -22.266 -31.219 1 34.78 507 GLU B CA 1
ATOM 8280 C C . GLU B 1 507 ? 26.062 -22.125 -29.906 1 34.78 507 GLU B C 1
ATOM 8282 O O . GLU B 1 507 ? 27.281 -22.312 -29.875 1 34.78 507 GLU B O 1
ATOM 8287 N N . PHE B 1 508 ? 25.875 -21.203 -29.188 1 34.44 508 PHE B N 1
ATOM 8288 C CA . PHE B 1 508 ? 26.812 -21.312 -28.078 1 34.44 508 PHE B CA 1
ATOM 8289 C C . PHE B 1 508 ? 26.359 -22.359 -27.062 1 34.44 508 PHE B C 1
ATOM 8291 O O . PHE B 1 508 ? 25.234 -22.281 -26.562 1 34.44 508 PHE B O 1
ATOM 8298 N N . ALA B 1 509 ? 26.75 -23.453 -27.172 1 39.19 509 ALA B N 1
ATOM 8299 C CA . ALA B 1 509 ? 26.734 -24.469 -26.125 1 39.19 509 ALA B CA 1
ATOM 8300 C C . ALA B 1 509 ? 26.828 -23.828 -24.734 1 39.19 509 ALA B C 1
ATOM 8302 O O . ALA B 1 509 ? 27.797 -23.141 -24.438 1 39.19 509 ALA B O 1
ATOM 8303 N N . ILE B 1 510 ? 25.656 -23.375 -24.141 1 43.19 510 ILE B N 1
ATOM 8304 C CA . ILE B 1 510 ? 25.781 -23 -22.734 1 43.19 510 ILE B CA 1
ATOM 8305 C C . ILE B 1 510 ? 26.828 -23.891 -22.062 1 43.19 510 ILE B C 1
ATOM 8307 O O . ILE B 1 510 ? 26.672 -25.109 -22 1 43.19 510 ILE B O 1
ATOM 8311 N N . PRO B 1 511 ? 28.125 -23.406 -21.891 1 45.94 511 PRO B N 1
ATOM 8312 C CA . PRO B 1 511 ? 29.141 -24.25 -21.25 1 45.94 511 PRO B CA 1
ATOM 8313 C C . PRO B 1 511 ? 28.688 -24.797 -19.906 1 45.94 511 PRO B C 1
ATOM 8315 O O . PRO B 1 511 ? 27.922 -24.156 -19.188 1 45.94 511 PRO B O 1
ATOM 8318 N N . HIS B 1 512 ? 28.734 -26.078 -19.75 1 47.41 512 HIS B N 1
ATOM 8319 C CA . HIS B 1 512 ? 28.578 -26.656 -18.422 1 47.41 512 HIS B CA 1
ATOM 8320 C C . HIS B 1 512 ? 29.609 -26.078 -17.453 1 47.41 512 HIS B C 1
ATOM 8322 O O . HIS B 1 512 ? 30.781 -25.891 -17.812 1 47.41 512 HIS B O 1
ATOM 8328 N N . ARG B 1 513 ? 29.375 -25.578 -16.422 1 50.22 513 ARG B N 1
ATOM 8329 C CA . ARG B 1 513 ? 30.344 -25.109 -15.438 1 50.22 513 ARG B CA 1
ATOM 8330 C C . ARG B 1 513 ? 31.422 -26.156 -15.18 1 50.22 513 ARG B C 1
ATOM 8332 O O . ARG B 1 513 ? 31.125 -27.297 -14.844 1 50.22 513 ARG B O 1
ATOM 8339 N N . ARG B 1 514 ? 32.844 -25.984 -15.672 1 44.94 514 ARG B N 1
ATOM 8340 C CA . ARG B 1 514 ? 34.031 -26.797 -15.398 1 44.94 514 ARG B CA 1
ATOM 8341 C C . ARG B 1 514 ? 34.375 -26.75 -13.922 1 44.94 514 ARG B C 1
ATOM 8343 O O . ARG B 1 514 ? 34.375 -25.688 -13.297 1 44.94 514 ARG B O 1
ATOM 8350 N N . ASP B 1 515 ? 34.25 -27.906 -13.195 1 39.03 515 ASP B N 1
ATOM 8351 C CA . ASP B 1 515 ? 34.812 -28 -11.859 1 39.03 515 ASP B CA 1
ATOM 8352 C C . ASP B 1 515 ? 36.312 -27.672 -11.891 1 39.03 515 ASP B C 1
ATOM 8354 O O . ASP B 1 515 ? 37.031 -28.125 -12.773 1 39.03 515 ASP B O 1
ATOM 8358 N N . GLY B 1 516 ? 36.938 -26.641 -11.523 1 35.22 516 GLY B N 1
ATOM 8359 C CA . GLY B 1 516 ? 38.312 -26.234 -11.438 1 35.22 516 GLY B CA 1
ATOM 8360 C C . GLY B 1 516 ? 39.219 -27.328 -10.898 1 35.22 516 GLY B C 1
ATOM 8361 O O . GLY B 1 516 ? 40.406 -27.078 -10.641 1 35.22 516 GLY B O 1
ATOM 8362 N N . ASN B 1 517 ? 39 -28.516 -10.281 1 31.17 517 ASN B N 1
ATOM 8363 C CA . ASN B 1 517 ? 40.094 -29.109 -9.547 1 31.17 517 ASN B CA 1
ATOM 8364 C C . ASN B 1 517 ? 41.156 -29.672 -10.492 1 31.17 517 ASN B C 1
ATOM 8366 O O . ASN B 1 517 ? 42.281 -29.984 -10.062 1 31.17 517 ASN B O 1
ATOM 8370 N N . ASN B 1 518 ? 40.969 -30.484 -11.555 1 29.33 518 ASN B N 1
ATOM 8371 C CA . ASN B 1 518 ? 42.031 -31.469 -11.836 1 29.33 518 ASN B CA 1
ATOM 8372 C C . ASN B 1 518 ? 43.156 -30.875 -12.672 1 29.33 518 ASN B C 1
ATOM 8374 O O . ASN B 1 518 ? 43.125 -30.953 -13.898 1 29.33 518 ASN B O 1
ATOM 8378 N N . GLU B 1 519 ? 43.812 -29.734 -12.367 1 30.02 519 GLU B N 1
ATOM 8379 C CA . GLU B 1 519 ? 45.125 -29.453 -12.938 1 30.02 519 GLU B CA 1
ATOM 8380 C C . GLU B 1 519 ? 46.125 -30.516 -12.523 1 30.02 519 GLU B C 1
ATOM 8382 O O . GLU B 1 519 ? 46.594 -30.531 -11.375 1 30.02 519 GLU B O 1
ATOM 8387 N N . THR B 1 520 ? 46.156 -31.844 -12.898 1 27.77 520 THR B N 1
ATOM 8388 C CA . THR B 1 520 ? 47.312 -32.719 -12.875 1 27.77 520 THR B CA 1
ATOM 8389 C C . THR B 1 520 ? 48.469 -32.125 -13.664 1 27.77 520 THR B C 1
ATOM 8391 O O . THR B 1 520 ? 48.312 -31.812 -14.852 1 27.77 520 THR B O 1
ATOM 8394 N N . ASN B 1 521 ? 49.438 -31.375 -12.953 1 29.5 521 ASN B N 1
ATOM 8395 C CA . ASN B 1 521 ? 50.844 -30.984 -13.25 1 29.5 521 ASN B CA 1
ATOM 8396 C C . ASN B 1 521 ? 51.625 -32.188 -13.758 1 29.5 521 ASN B C 1
ATOM 8398 O O . ASN B 1 521 ? 52 -33.062 -12.984 1 29.5 521 ASN B O 1
ATOM 8402 N N . GLU B 1 522 ? 51.375 -32.812 -14.836 1 25.86 522 GLU B N 1
ATOM 8403 C CA . GLU B 1 522 ? 52.344 -33.719 -15.469 1 25.86 522 GLU B CA 1
ATOM 8404 C C . GLU B 1 522 ? 53.656 -33 -15.742 1 25.86 522 GLU B C 1
ATOM 8406 O O . GLU B 1 522 ? 53.719 -32.062 -16.562 1 25.86 522 GLU B O 1
ATOM 8411 N N . THR B 1 523 ? 54.562 -32.781 -14.656 1 27.84 523 THR B N 1
ATOM 8412 C CA . THR B 1 523 ? 56 -32.531 -14.555 1 27.84 523 THR B CA 1
ATOM 8413 C C . THR B 1 523 ? 56.781 -33.5 -15.445 1 27.84 523 THR B C 1
ATOM 8415 O O . THR B 1 523 ? 56.812 -34.688 -15.18 1 27.84 523 THR B O 1
ATOM 8418 N N . ASN B 1 524 ? 56.812 -33.312 -16.703 1 25.95 524 ASN B N 1
ATOM 8419 C CA . ASN B 1 524 ? 57.875 -33.906 -17.516 1 25.95 524 ASN B CA 1
ATOM 8420 C C . ASN B 1 524 ? 59.25 -33.438 -17.062 1 25.95 524 ASN B C 1
ATOM 8422 O O . ASN B 1 524 ? 59.406 -32.312 -16.562 1 25.95 524 ASN B O 1
ATOM 8426 N N . GLY B 1 525 ? 60.312 -34.344 -16.797 1 24.77 525 GLY B N 1
ATOM 8427 C CA . GLY B 1 525 ? 61.75 -34.469 -16.609 1 24.77 525 GLY B CA 1
ATOM 8428 C C . GLY B 1 525 ? 62.562 -33.656 -17.609 1 24.77 525 GLY B C 1
ATOM 8429 O O . GLY B 1 525 ? 63.812 -33.688 -17.578 1 24.77 525 GLY B O 1
ATOM 8430 N N . ARG B 1 526 ? 62.375 -32.438 -17.875 1 17.75 526 ARG B N 1
ATOM 8431 C CA . ARG B 1 526 ? 63.688 -31.859 -18.156 1 17.75 526 ARG B CA 1
ATOM 8432 C C . ARG B 1 526 ? 64.312 -31.281 -16.875 1 17.75 526 ARG B C 1
ATOM 8434 O O . ARG B 1 526 ? 63.594 -30.734 -16.031 1 17.75 526 ARG B O 1
#

Solvent-accessible surface area (backbone atoms only — not comparable to full-atom values): 54040 Å² total; per-residue (Å²): 114,64,75,87,72,54,77,77,80,60,53,44,49,87,78,32,30,56,28,41,25,56,56,34,31,68,54,56,68,32,34,35,29,66,63,38,37,40,48,74,53,51,59,68,68,51,45,29,34,43,30,31,15,14,38,36,46,75,42,47,54,69,54,53,65,46,67,47,71,65,14,34,7,35,37,33,38,41,39,32,45,84,56,36,38,30,41,37,33,29,57,50,69,34,61,34,48,48,56,22,59,76,70,67,42,52,41,65,35,47,60,85,22,75,70,49,28,60,57,88,60,96,41,72,45,40,37,22,38,14,30,40,68,48,81,68,28,28,30,27,15,25,50,80,20,55,33,31,30,20,36,71,87,80,43,49,56,74,39,80,46,48,62,91,72,67,58,81,38,51,13,24,45,42,41,61,43,60,34,39,88,78,40,26,40,40,42,37,9,51,33,14,84,36,90,58,34,35,36,30,31,40,35,31,26,39,81,86,58,46,71,78,38,79,33,58,33,73,49,98,55,33,42,47,61,68,39,51,44,37,33,90,59,32,34,35,38,50,35,24,30,29,33,40,48,65,69,45,26,69,71,59,44,61,40,44,27,37,55,88,43,54,16,34,40,32,40,29,52,58,65,90,49,52,52,80,56,58,42,63,24,37,42,66,58,32,24,70,57,43,48,48,42,18,19,72,56,95,79,26,39,39,35,36,29,18,33,13,67,34,78,65,54,47,88,43,24,30,85,84,63,52,44,69,70,92,41,65,86,58,47,37,31,24,33,23,37,39,63,41,56,85,81,55,86,67,51,56,49,64,86,60,42,77,66,53,77,93,44,39,26,46,52,39,32,42,60,68,83,40,52,32,38,87,73,55,52,40,32,26,36,24,51,64,86,53,86,80,50,49,46,53,85,70,42,57,82,38,47,39,41,80,63,85,78,21,42,27,40,38,43,34,34,69,82,80,68,50,74,46,55,27,66,88,43,41,47,32,27,50,43,57,52,44,65,41,66,51,43,91,80,38,29,68,72,42,26,30,39,35,31,44,31,44,32,61,84,75,61,23,22,30,41,39,33,24,37,53,90,46,48,66,43,69,40,20,37,35,48,44,70,43,50,65,46,77,42,51,34,51,38,65,28,44,62,90,17,69,55,35,50,67,66,59,61,69,92,62,69,63,45,70,67,76,76,79,71,82,74,74,78,79,74,78,78,130,114,64,75,89,72,55,75,77,79,60,54,43,48,86,76,33,28,55,26,41,25,58,54,34,31,69,58,56,68,31,37,36,31,63,62,37,37,41,48,74,52,53,60,68,69,52,45,30,32,42,32,31,16,15,38,35,45,75,42,48,56,70,52,54,63,46,67,48,70,65,13,33,6,35,37,34,38,40,40,32,45,83,56,36,40,30,40,37,34,28,59,50,67,35,62,35,48,49,56,22,59,75,70,68,41,53,41,66,36,48,60,84,21,78,70,48,28,61,59,88,60,97,41,73,45,40,38,22,38,15,29,40,72,49,80,71,28,27,30,26,15,25,50,80,20,54,31,32,30,22,38,71,86,81,42,48,55,75,39,80,45,47,62,90,73,66,59,82,39,52,13,23,44,44,44,60,43,60,34,46,86,78,40,25,41,39,41,36,9,50,34,13,83,37,89,56,34,34,35,30,32,39,36,31,27,40,80,86,59,46,72,79,38,77,33,57,36,71,50,98,56,31,42,46,62,69,40,52,45,38,34,90,59,33,33,35,40,50,35,24,30,30,33,39,47,64,70,46,25,70,72,60,44,60,41,45,28,37,55,89,43,53,15,35,39,31,40,29,54,58,65,91,47,54,52,81,55,58,40,63,26,36,42,66,60,32,24,69,57,41,48,49,42,19,21,73,57,95,80,24,40,38,36,36,29,18,34,12,67,36,79,65,53,48,88,42,24,28,84,84,64,51,42,66,72,92,41,66,87,58,46,38,30,25,32,22,37,39,63,40,57,84,80,55,85,66,51,57,48,62,85,60,43,78,66,54,76,92,46,39,27,46,52,39,32,40,59,65,83,41,51,32,38,86,72,53,54,42,32,28,36,23,50,63,86,53,87,79,52,49,45,54,85,70,41,58,80,38,48,38,41,81,64,86,80,20,45,27,40,37,42,35,34,67,82,79,68,49,71,45,55,27,65,89,43,40,48,32,26,49,44,56,53,46,65,41,66,51,44,96,81,38,30,69,74,42,27,32,39,36,29,44,30,44,32,62,85,74,61,22,23,30,40,39,34,24,38,53,89,46,48,66,43,68,39,20,37,33,46,44,72,40,53,64,46,77,41,50,36,52,39,67,30,45,61,88,13,68,60,39,52,64,68,63,65,68,94,59,70,62,47,70,74,77,78,81,73,83,77,79,79,82,78,73,85,121

Nearest PDB structures (foldseek):
  5u97-assembly2_C  TM=9.856E-01  e=1.622E-72  Neurospora crassa OR74A
  8fu2-assembly2_C  TM=9.855E-01  e=4.637E-72  Neurospora crassa
  6n1y-assembly1_A  TM=9.849E-01  e=4.006E-71  Neurospora crassa
  7t8p-assembly2_C  TM=9.858E-01  e=1.429E-70  Neurospora crassa OR74A
  6n20-assembly1_B  TM=9.831E-01  e=4.654E-69  Neurospora crassa